Protein 5XX9 (pdb70)

B-factor: mean 18.86, std 8.93, range [4.79, 107.04]

Structure (mmCIF, N/CA/C/O backbone):
data_5XX9
#
_entry.id   5XX9
#
_cell.length_a   123.761
_cell.length_b   123.761
_cell.length_c   172.304
_cell.angle_alpha   90.00
_cell.angle_beta   90.00
_cell.angle_gamma   90.00
#
_symmetry.space_group_name_H-M   'I 4'
#
loop_
_entity.id
_entity.type
_entity.pdbx_description
1 polymer Bacterioferritin
2 non-polymer 'FE (II) ION'
3 water water
#
loop_
_atom_site.group_PDB
_atom_site.id
_atom_site.type_symbol
_atom_site.label_atom_id
_atom_site.label_alt_id
_atom_site.label_comp_id
_atom_site.label_asym_id
_atom_site.label_entity_id
_atom_site.label_seq_id
_atom_site.pdbx_PDB_ins_code
_atom_site.Cartn_x
_atom_site.Cartn_y
_atom_site.Cartn_z
_atom_site.occupancy
_atom_site.B_iso_or_equiv
_atom_site.auth_seq_id
_atom_site.auth_comp_id
_atom_site.auth_asym_id
_atom_site.auth_atom_id
_atom_site.pdbx_PDB_model_num
ATOM 1 N N . MET A 1 1 ? 5.845 27.145 -48.960 1.00 29.19 1 MET A N 1
ATOM 2 C CA . MET A 1 1 ? 6.067 28.497 -49.451 1.00 31.51 1 MET A CA 1
ATOM 3 C C . MET A 1 1 ? 7.446 28.623 -50.097 1.00 29.00 1 MET A C 1
ATOM 4 O O . MET A 1 1 ? 8.176 27.643 -50.221 1.00 36.43 1 MET A O 1
ATOM 9 N N . GLN A 1 2 ? 7.811 29.852 -50.454 1.00 23.51 2 GLN A N 1
ATOM 10 C CA . GLN A 1 2 ? 9.148 30.187 -50.933 1.00 27.62 2 GLN A CA 1
ATOM 11 C C . GLN A 1 2 ? 9.524 31.510 -50.301 1.00 21.96 2 GLN A C 1
ATOM 12 O O . GLN A 1 2 ? 8.851 32.519 -50.525 1.00 25.43 2 GLN A O 1
ATOM 18 N N . GLY A 1 3 ? 10.599 31.504 -49.548 1.00 17.69 3 GLY A N 1
ATOM 19 C CA . GLY A 1 3 ? 11.000 32.676 -48.816 1.00 17.01 3 GLY A CA 1
ATOM 20 C C . GLY A 1 3 ? 11.722 33.668 -49.683 1.00 18.78 3 GLY A C 1
ATOM 21 O O . GLY A 1 3 ? 12.081 33.400 -50.833 1.00 18.94 3 GLY A O 1
ATOM 22 N N . ASP A 1 4 ? 11.908 34.842 -49.116 1.00 17.90 4 ASP A N 1
ATOM 23 C CA . ASP A 1 4 ? 12.780 35.826 -49.722 1.00 14.48 4 ASP A CA 1
ATOM 24 C C . ASP A 1 4 ? 14.211 35.310 -49.712 1.00 16.29 4 ASP A C 1
ATOM 25 O O . ASP A 1 4 ? 14.722 34.921 -48.647 1.00 14.00 4 ASP A O 1
ATOM 30 N N . PRO A 1 5 ? 14.900 35.287 -50.856 1.00 20.06 5 PRO A N 1
ATOM 31 C CA . PRO A 1 5 ? 16.272 34.745 -50.883 1.00 19.13 5 PRO A CA 1
ATOM 32 C C . PRO A 1 5 ? 17.218 35.396 -49.886 1.00 16.67 5 PRO A C 1
ATOM 33 O O . PRO A 1 5 ? 18.043 34.686 -49.289 1.00 14.80 5 PRO A O 1
ATOM 37 N N . GLU A 1 6 ? 17.100 36.712 -49.659 1.00 12.80 6 GLU A N 1
ATOM 38 C CA . GLU A 1 6 ? 17.969 37.377 -48.692 1.00 10.77 6 GLU A CA 1
ATOM 39 C C . GLU A 1 6 ? 17.700 36.886 -47.273 1.00 17.64 6 GLU A C 1
ATOM 40 O O . GLU A 1 6 ? 18.637 36.741 -46.471 1.00 13.63 6 GLU A O 1
ATOM 46 N N . VAL A 1 7 ? 16.427 36.624 -46.947 1.00 15.18 7 VAL A N 1
ATOM 47 C CA . VAL A 1 7 ? 16.083 36.085 -45.635 1.00 12.87 7 VAL A CA 1
ATOM 48 C C . VAL A 1 7 ? 16.684 34.693 -45.462 1.00 16.12 7 VAL A C 1
ATOM 49 O O . VAL A 1 7 ? 17.303 34.389 -44.428 1.00 13.40 7 VAL A O 1
ATOM 53 N N . ILE A 1 8 ? 16.535 33.838 -46.484 1.00 12.32 8 ILE A N 1
ATOM 54 C CA . ILE A 1 8 ? 17.119 32.499 -46.430 1.00 9.78 8 ILE A CA 1
ATOM 55 C C . ILE A 1 8 ? 18.639 32.589 -46.316 1.00 16.45 8 ILE A C 1
ATOM 56 O O . ILE A 1 8 ? 19.280 31.773 -45.636 1.00 12.92 8 ILE A O 1
ATOM 61 N N . GLU A 1 9 ? 19.244 33.587 -46.969 1.00 14.00 9 GLU A N 1
ATOM 62 C CA . GLU A 1 9 ? 20.680 33.765 -46.830 1.00 13.31 9 GLU A CA 1
ATOM 63 C C . GLU A 1 9 ? 21.043 34.088 -45.386 1.00 12.24 9 GLU A C 1
ATOM 64 O O . GLU A 1 9 ? 22.006 33.535 -44.845 1.00 13.10 9 GLU A O 1
ATOM 70 N N . PHE A 1 10 ? 20.258 34.954 -44.730 1.00 14.48 10 PHE A N 1
ATOM 71 C CA . PHE A 1 10 ? 20.478 35.235 -43.314 1.00 9.52 10 PHE A CA 1
ATOM 72 C C . PHE A 1 10 ? 20.340 33.962 -42.477 1.00 12.92 10 PHE A C 1
ATOM 73 O O . PHE A 1 10 ? 21.204 33.651 -41.645 1.00 9.13 10 PHE A O 1
ATOM 81 N N . LEU A 1 11 ? 19.246 33.214 -42.681 1.00 10.70 11 LEU A N 1
ATOM 82 C CA . LEU A 1 11 ? 19.061 31.970 -41.943 1.00 8.46 11 LEU A CA 1
ATOM 83 C C . LEU A 1 11 ? 20.218 31.012 -42.187 1.00 8.83 11 LEU A C 1
ATOM 84 O O . LEU A 1 11 ? 20.722 30.387 -41.248 1.00 13.54 11 LEU A O 1
ATOM 89 N N . ASN A 1 12 ? 20.656 30.875 -43.437 1.00 11.26 12 ASN A N 1
ATOM 90 C CA . ASN A 1 12 ? 21.760 29.961 -43.719 1.00 11.86 12 ASN A CA 1
ATOM 91 C C . ASN A 1 12 ? 23.079 30.454 -43.133 1.00 11.57 12 ASN A C 1
ATOM 92 O O . ASN A 1 12 ? 23.908 29.636 -42.727 1.00 13.77 12 ASN A O 1
ATOM 97 N N . GLU A 1 13 ? 23.299 31.766 -43.069 1.00 10.56 13 GLU A N 1
ATOM 98 C CA . GLU A 1 13 ? 24.534 32.256 -42.462 1.00 14.01 13 GLU A CA 1
ATOM 99 C C . GLU A 1 13 ? 24.584 31.926 -40.973 1.00 12.65 13 GLU A C 1
ATOM 100 O O . GLU A 1 13 ? 25.587 31.400 -40.477 1.00 12.57 13 GLU A O 1
ATOM 106 N N . GLN A 1 14 ? 23.492 32.186 -40.256 1.00 10.77 14 GLN A N 1
ATOM 107 C CA . GLN A 1 14 ? 23.443 31.866 -38.839 1.00 12.17 14 GLN A CA 1
ATOM 108 C C . GLN A 1 14 ? 23.558 30.361 -38.611 1.00 13.04 14 GLN A C 1
ATOM 109 O O . GLN A 1 14 ? 24.139 29.933 -37.605 1.00 9.34 14 GLN A O 1
ATOM 115 N N . LEU A 1 15 ? 23.006 29.551 -39.531 1.00 10.65 15 LEU A N 1
ATOM 116 C CA . LEU A 1 15 ? 23.150 28.098 -39.447 1.00 12.54 15 LEU A CA 1
ATOM 117 C C . LEU A 1 15 ? 24.614 27.685 -39.527 1.00 11.27 15 LEU A C 1
ATOM 118 O O . LEU A 1 15 ? 25.059 26.789 -38.795 1.00 10.56 15 LEU A O 1
ATOM 123 N N . THR A 1 16 ? 25.373 28.305 -40.434 1.00 12.71 16 THR A N 1
ATOM 124 C CA . THR A 1 16 ? 26.811 28.056 -40.471 1.00 13.83 16 THR A CA 1
ATOM 125 C C . THR A 1 16 ? 27.442 28.398 -39.128 1.00 9.85 16 THR A C 1
ATOM 126 O O . THR A 1 16 ? 28.249 27.630 -38.594 1.00 12.73 16 THR A O 1
ATOM 130 N N . ALA A 1 17 ? 27.048 29.530 -38.552 1.00 9.49 17 ALA A N 1
ATOM 131 C CA . ALA A 1 17 ? 27.601 29.958 -37.273 1.00 12.20 17 ALA A CA 1
ATOM 132 C C . ALA A 1 17 ? 27.246 28.982 -36.155 1.00 12.61 17 ALA A C 1
ATOM 133 O O . ALA A 1 17 ? 28.093 28.674 -35.307 1.00 13.43 17 ALA A O 1
ATOM 135 N N . GLU A 1 18 ? 26.008 28.469 -36.144 1.00 11.22 18 GLU A N 1
ATOM 136 C CA . GLU A 1 18 ? 25.628 27.509 -35.109 1.00 14.44 18 GLU A CA 1
ATOM 137 C C . GLU A 1 18 ? 26.418 26.207 -35.247 1.00 14.62 18 GLU A C 1
ATOM 138 O O . GLU A 1 18 ? 26.922 25.666 -34.250 1.00 10.47 18 GLU A O 1
ATOM 144 N N . LEU A 1 19 ? 26.527 25.683 -36.477 1.00 12.02 19 LEU A N 1
ATOM 145 C CA . LEU A 1 19 ? 27.320 24.475 -36.684 1.00 10.79 19 LEU A CA 1
ATOM 146 C C . LEU A 1 19 ? 28.748 24.697 -36.222 1.00 10.56 19 LEU A C 1
ATOM 147 O O . LEU A 1 19 ? 29.362 23.807 -35.633 1.00 10.03 19 LEU A O 1
ATOM 152 N N . THR A 1 20 ? 29.290 25.890 -36.480 1.00 12.65 20 THR A N 1
ATOM 153 C CA . THR A 1 20 ? 30.598 26.232 -35.943 1.00 10.62 20 THR A CA 1
ATOM 154 C C . THR A 1 20 ? 30.554 26.261 -34.422 1.00 9.73 20 THR A C 1
ATOM 155 O O . THR A 1 20 ? 31.437 25.713 -33.755 1.00 10.92 20 THR A O 1
ATOM 159 N N . ALA A 1 21 ? 29.526 26.896 -33.853 1.00 8.76 21 ALA A N 1
ATOM 160 C CA . ALA A 1 21 ? 29.435 26.986 -32.400 1.00 11.66 21 ALA A CA 1
ATOM 161 C C . ALA A 1 21 ? 29.298 25.606 -31.762 1.00 12.69 21 ALA A C 1
ATOM 162 O O . ALA A 1 21 ? 29.921 25.337 -30.727 1.00 10.11 21 ALA A O 1
ATOM 164 N N . ILE A 1 22 ? 28.507 24.711 -32.378 1.00 11.37 22 ILE A N 1
ATOM 165 C CA . ILE A 1 22 ? 28.350 23.356 -31.845 1.00 11.27 22 ILE A CA 1
ATOM 166 C C . ILE A 1 22 ? 29.700 22.676 -31.740 1.00 10.73 22 ILE A C 1
ATOM 167 O O . ILE A 1 22 ? 30.061 22.125 -30.696 1.00 14.75 22 ILE A O 1
ATOM 172 N N . ASN A 1 23 ? 30.459 22.696 -32.832 1.00 8.32 23 ASN A N 1
ATOM 173 C CA . ASN A 1 23 ? 31.764 22.056 -32.835 1.00 9.68 23 ASN A CA 1
ATOM 174 C C . ASN A 1 23 ? 32.709 22.719 -31.842 1.00 15.36 23 ASN A C 1
ATOM 175 O O . ASN A 1 23 ? 33.430 22.031 -31.105 1.00 14.48 23 ASN A O 1
ATOM 180 N N . GLN A 1 24 ? 32.729 24.053 -31.807 1.00 13.21 24 GLN A N 1
ATOM 181 C CA . GLN A 1 24 ? 33.638 24.711 -30.880 1.00 12.04 24 GLN A CA 1
ATOM 182 C C . GLN A 1 24 ? 33.269 24.376 -29.439 1.00 10.94 24 GLN A C 1
ATOM 183 O O . GLN A 1 24 ? 34.136 24.035 -28.621 1.00 11.41 24 GLN A O 1
ATOM 189 N N . TYR A 1 25 ? 31.985 24.434 -29.108 1.00 13.73 25 TYR A N 1
ATOM 190 C CA . TYR A 1 25 ? 31.590 24.184 -27.730 1.00 13.76 25 TYR A CA 1
ATOM 191 C C . TYR A 1 25 ? 31.801 22.722 -27.370 1.00 15.58 25 TYR A C 1
ATOM 192 O O . TYR A 1 25 ? 32.254 22.407 -26.263 1.00 13.44 25 TYR A O 1
ATOM 201 N N . PHE A 1 26 ? 31.506 21.815 -28.297 1.00 14.49 26 PHE A N 1
ATOM 202 C CA . PHE A 1 26 ? 31.709 20.413 -27.976 1.00 12.14 26 PHE A CA 1
ATOM 203 C C . PHE A 1 26 ? 33.186 20.118 -27.772 1.00 11.12 26 PHE A C 1
ATOM 204 O O . PHE A 1 26 ? 33.559 19.421 -26.820 1.00 12.76 26 PHE A O 1
ATOM 212 N N . LEU A 1 27 ? 34.049 20.658 -28.629 1.00 12.36 27 LEU A N 1
ATOM 213 C CA . LEU A 1 27 ? 35.473 20.393 -28.457 1.00 12.24 27 LEU A CA 1
ATOM 214 C C . LEU A 1 27 ? 35.998 21.010 -27.163 1.00 13.68 27 LEU A C 1
ATOM 215 O O . LEU A 1 27 ? 36.765 20.371 -26.431 1.00 14.59 27 LEU A O 1
ATOM 220 N N . HIS A 1 28 ? 35.572 22.233 -26.841 1.00 13.85 28 HIS A N 1
ATOM 221 C CA . HIS A 1 28 ? 35.973 22.806 -25.559 1.00 15.03 28 HIS A CA 1
ATOM 222 C C . HIS A 1 28 ? 35.503 21.934 -24.403 1.00 13.53 28 HIS A C 1
ATOM 223 O O . HIS A 1 28 ? 36.235 21.751 -23.431 1.00 13.97 28 HIS A O 1
ATOM 230 N N . ALA A 1 29 ? 34.285 21.391 -24.485 1.00 12.31 29 ALA A N 1
ATOM 231 C CA . ALA A 1 29 ? 33.793 20.527 -23.413 1.00 13.65 29 ALA A CA 1
ATOM 232 C C . ALA A 1 29 ? 34.637 19.266 -23.282 1.00 15.77 29 ALA A C 1
ATOM 233 O O . ALA A 1 29 ? 34.931 18.814 -22.168 1.00 15.76 29 ALA A O 1
ATOM 235 N N . LYS A 1 30 ? 35.011 18.660 -24.407 1.00 13.82 30 LYS A N 1
ATOM 236 C CA . LYS A 1 30 ? 35.840 17.467 -24.313 1.00 14.71 30 LYS A CA 1
ATOM 237 C C . LYS A 1 30 ? 37.224 17.827 -23.805 1.00 16.22 30 LYS A C 1
ATOM 238 O O . LYS A 1 30 ? 37.803 17.091 -22.995 1.00 15.88 30 LYS A O 1
ATOM 244 N N . LEU A 1 31 ? 37.758 18.973 -24.246 1.00 13.94 31 LEU A N 1
ATOM 245 C CA . LEU A 1 31 ? 39.055 19.408 -23.748 1.00 9.09 31 LEU A CA 1
ATOM 246 C C . LEU A 1 31 ? 39.004 19.649 -22.251 1.00 12.67 31 LEU A C 1
ATOM 247 O O . LEU A 1 31 ? 39.890 19.202 -21.515 1.00 14.39 31 LEU A O 1
ATOM 252 N N . GLN A 1 32 ? 37.950 20.309 -21.773 1.00 15.18 32 GLN A N 1
ATOM 253 C CA . GLN A 1 32 ? 37.860 20.580 -20.343 1.00 16.33 32 GLN A CA 1
ATOM 254 C C . GLN A 1 32 ? 37.697 19.294 -19.547 1.00 16.95 32 GLN A C 1
ATOM 255 O O . GLN A 1 32 ? 38.327 19.137 -18.492 1.00 16.95 32 GLN A O 1
ATOM 261 N N . ASP A 1 33 ? 36.898 18.344 -20.053 1.00 16.92 33 ASP A N 1
ATOM 262 C CA . ASP A 1 33 ? 36.734 17.086 -19.334 1.00 14.78 33 ASP A CA 1
ATOM 263 C C . ASP A 1 33 ? 38.046 16.330 -19.257 1.00 14.83 33 ASP A C 1
ATOM 264 O O . ASP A 1 33 ? 38.427 15.834 -18.193 1.00 17.58 33 ASP A O 1
ATOM 269 N N . HIS A 1 34 ? 38.782 16.286 -20.362 1.00 15.05 34 HIS A N 1
ATOM 270 C CA . HIS A 1 34 ? 40.033 15.545 -20.393 1.00 14.94 34 HIS A CA 1
ATOM 271 C C . HIS A 1 34 ? 41.069 16.140 -19.437 1.00 17.77 34 HIS A C 1
ATOM 272 O O . HIS A 1 34 ? 41.884 15.402 -18.865 1.00 16.30 34 HIS A O 1
ATOM 279 N N . LYS A 1 35 ? 41.041 17.463 -19.229 1.00 16.93 35 LYS A N 1
ATOM 280 C CA . LYS A 1 35 ? 41.889 18.137 -18.248 1.00 12.07 35 LYS A CA 1
ATOM 281 C C . LYS A 1 35 ? 41.368 18.008 -16.817 1.00 14.01 35 LYS A C 1
ATOM 282 O O . LYS A 1 35 ? 41.947 18.608 -15.906 1.00 13.26 35 LYS A O 1
ATOM 288 N N . GLY A 1 36 ? 40.267 17.301 -16.596 1.00 11.80 36 GLY A N 1
ATOM 289 C CA . GLY A 1 36 ? 39.783 17.109 -15.255 1.00 9.29 36 GLY A CA 1
ATOM 290 C C . GLY A 1 36 ? 38.924 18.221 -14.732 1.00 11.46 36 GLY A C 1
ATOM 291 O O . GLY A 1 36 ? 38.652 18.255 -13.530 1.00 14.74 36 GLY A O 1
ATOM 292 N N . TRP A 1 37 ? 38.500 19.144 -15.588 1.00 14.79 37 TRP A N 1
ATOM 293 C CA . TRP A 1 37 ? 37.680 20.274 -15.164 1.00 12.80 37 TRP A CA 1
ATOM 294 C C . TRP A 1 37 ? 36.209 19.867 -15.226 1.00 13.21 37 TRP A C 1
ATOM 295 O O . TRP A 1 37 ? 35.415 20.376 -16.020 1.00 17.83 37 TRP A O 1
ATOM 306 N N . THR A 1 38 ? 35.852 18.961 -14.313 1.00 14.26 38 THR A N 1
ATOM 307 C CA . THR A 1 38 ? 34.620 18.182 -14.432 1.00 16.33 38 THR A CA 1
ATOM 308 C C . THR A 1 38 ? 33.373 19.058 -14.517 1.00 15.80 38 THR A C 1
ATOM 309 O O . THR A 1 38 ? 32.622 18.984 -15.497 1.00 15.79 38 THR A O 1
ATOM 313 N N . LYS A 1 39 ? 33.121 19.888 -13.492 1.00 15.30 39 LYS A N 1
ATOM 314 C CA . LYS A 1 39 ? 31.863 20.640 -13.458 1.00 13.82 39 LYS A CA 1
ATOM 315 C C . LYS A 1 39 ? 31.771 21.635 -14.601 1.00 16.44 39 LYS A C 1
ATOM 316 O O . LYS A 1 39 ? 30.672 21.892 -15.112 1.00 16.89 39 LYS A O 1
ATOM 322 N N . LEU A 1 40 ? 32.909 22.193 -15.029 1.00 17.60 40 LEU A N 1
ATOM 323 C CA . LEU A 1 40 ? 32.869 23.182 -16.099 1.00 18.03 40 LEU A CA 1
ATOM 324 C C . LEU A 1 40 ? 32.556 22.512 -17.432 1.00 16.87 40 LEU A C 1
ATOM 325 O O . LEU A 1 40 ? 31.826 23.073 -18.261 1.00 18.07 40 LEU A O 1
ATOM 330 N N . ALA A 1 41 ? 33.098 21.312 -17.655 1.00 15.50 41 ALA A N 1
ATOM 331 C CA . ALA A 1 41 ? 32.791 20.579 -18.879 1.00 16.30 41 ALA A CA 1
ATOM 332 C C . ALA A 1 41 ? 31.299 20.284 -18.984 1.00 16.53 41 ALA A C 1
ATOM 333 O O . ALA A 1 41 ? 30.721 20.363 -20.076 1.00 13.38 41 ALA A O 1
ATOM 335 N N . LYS A 1 42 ? 30.658 19.947 -17.854 1.00 15.10 42 LYS A N 1
ATOM 336 C CA . LYS A 1 42 ? 29.219 19.692 -17.853 1.00 13.50 42 LYS A CA 1
ATOM 337 C C . LYS A 1 42 ? 28.463 20.876 -18.451 1.00 16.28 42 LYS A C 1
ATOM 338 O O . LYS A 1 42 ? 27.561 20.704 -19.282 1.00 14.42 42 LYS A O 1
ATOM 344 N N . TYR A 1 43 ? 28.858 22.093 -18.071 1.00 14.30 43 TYR A N 1
ATOM 345 C CA . TYR A 1 43 ? 28.163 23.281 -18.539 1.00 11.59 43 TYR A CA 1
ATOM 346 C C . TYR A 1 43 ? 28.452 23.548 -20.014 1.00 15.93 43 TYR A C 1
ATOM 347 O O . TYR A 1 43 ? 27.528 23.758 -20.810 1.00 12.14 43 TYR A O 1
ATOM 356 N N . THR A 1 44 ? 29.730 23.530 -20.400 1.00 12.77 44 THR A N 1
ATOM 357 C CA . THR A 1 44 ? 30.060 23.765 -21.801 1.00 15.69 44 THR A CA 1
ATOM 358 C C . THR A 1 44 ? 29.357 22.758 -22.709 1.00 17.54 44 THR A C 1
ATOM 359 O O . THR A 1 44 ? 28.850 23.121 -23.784 1.00 11.59 44 THR A O 1
ATOM 363 N N . ARG A 1 45 ? 29.281 21.495 -22.278 1.00 13.52 45 ARG A N 1
ATOM 364 C CA . ARG A 1 45 ? 28.609 20.484 -23.092 1.00 18.15 45 ARG A CA 1
ATOM 365 C C . ARG A 1 45 ? 27.149 20.851 -23.345 1.00 15.00 45 ARG A C 1
ATOM 366 O O . ARG A 1 45 ? 26.67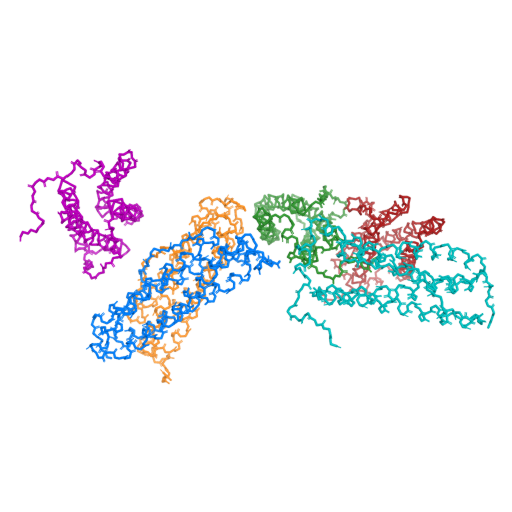3 20.801 -24.483 1.00 18.21 45 ARG A O 1
ATOM 374 N N . ALA A 1 46 ? 26.431 21.241 -22.292 1.00 16.26 46 ALA A N 1
ATOM 375 C CA . ALA A 1 46 ? 25.032 21.617 -22.449 1.00 15.07 46 ALA A CA 1
ATOM 376 C C . ALA A 1 46 ? 24.886 22.815 -23.379 1.00 16.54 46 ALA A C 1
ATOM 377 O O . ALA A 1 46 ? 23.955 22.867 -24.183 1.00 20.44 46 ALA A O 1
ATOM 379 N N . GLU A 1 47 ? 25.808 23.768 -23.305 1.00 15.56 47 GLU A N 1
ATOM 380 C CA . GLU A 1 47 ? 25.799 24.883 -24.233 1.00 17.05 47 GLU A CA 1
ATOM 381 C C . GLU A 1 47 ? 25.928 24.394 -25.666 1.00 19.56 47 GLU A C 1
ATOM 382 O O . GLU A 1 47 ? 25.354 24.993 -26.580 1.00 20.67 47 GLU A O 1
ATOM 388 N N . SER A 1 48 ? 26.748 23.365 -25.896 1.00 17.16 48 SER A N 1
ATOM 389 C CA . SER A 1 48 ? 26.837 22.778 -27.227 1.00 16.86 48 SER A CA 1
ATOM 390 C C . SER A 1 48 ? 25.476 22.263 -27.690 1.00 16.33 48 SER A C 1
ATOM 391 O O . SER A 1 48 ? 25.069 22.494 -28.834 1.00 16.57 48 SER A O 1
ATOM 394 N N . PHE A 1 49 ? 24.769 21.539 -26.822 1.00 17.01 49 PHE A N 1
ATOM 395 C CA . PHE A 1 49 ? 23.489 20.977 -27.231 1.00 20.42 49 PHE A CA 1
ATOM 396 C C . PHE A 1 49 ? 22.469 22.074 -27.456 1.00 20.34 49 PHE A C 1
ATOM 397 O O . PHE A 1 49 ? 21.593 21.934 -28.315 1.00 18.13 49 PHE A O 1
ATOM 405 N N . ASP A 1 50 ? 22.589 23.183 -26.725 1.00 18.38 50 ASP A N 1
ATOM 406 C CA . ASP A 1 50 ? 21.719 24.320 -26.984 1.00 21.97 50 ASP A CA 1
ATOM 407 C C . ASP A 1 50 ? 21.909 24.848 -28.404 1.00 23.56 50 ASP A C 1
ATOM 408 O O . ASP A 1 50 ? 20.933 25.235 -29.064 1.00 21.04 50 ASP A O 1
ATOM 413 N N . GLU A 1 51 ? 23.158 24.894 -28.883 1.00 18.35 51 GLU A N 1
ATOM 414 C CA . GLU A 1 51 ? 23.397 25.323 -30.253 1.00 16.08 51 GLU A CA 1
ATOM 415 C C . GLU A 1 51 ? 22.838 24.326 -31.263 1.00 18.20 51 GLU A C 1
ATOM 416 O O . GLU A 1 51 ? 22.365 24.745 -32.328 1.00 15.27 51 GLU A O 1
ATOM 422 N N . MET A 1 52 ? 22.832 23.024 -30.925 1.00 13.71 52 MET A N 1
ATOM 423 C CA . MET A 1 52 ? 22.198 22.035 -31.798 1.00 12.71 52 MET A CA 1
ATOM 424 C C . MET A 1 52 ? 20.717 22.327 -31.941 1.00 14.77 52 MET A C 1
ATOM 425 O O . MET A 1 52 ? 20.151 22.197 -33.036 1.00 15.65 52 MET A O 1
ATOM 430 N N . ARG A 1 53 ? 20.070 22.733 -30.847 1.00 16.61 53 ARG A N 1
ATOM 431 C CA . ARG A 1 53 ? 18.667 23.136 -30.916 1.00 16.96 53 ARG A CA 1
ATOM 432 C C . ARG A 1 53 ? 18.490 24.375 -31.786 1.00 15.80 53 ARG A C 1
ATOM 433 O O . ARG A 1 53 ? 17.517 24.477 -32.551 1.00 17.21 53 ARG A O 1
ATOM 441 N N . HIS A 1 54 ? 19.430 25.319 -31.710 1.00 14.69 54 HIS A N 1
ATOM 442 C CA . HIS A 1 54 ? 19.372 26.470 -32.603 1.00 15.59 54 HIS A CA 1
ATOM 443 C C . HIS A 1 54 ? 19.495 26.031 -34.062 1.00 14.81 54 HIS A C 1
ATOM 444 O O . HIS A 1 54 ? 18.695 26.435 -34.913 1.00 10.79 54 HIS A O 1
ATOM 451 N N . ALA A 1 55 ? 20.479 25.170 -34.344 1.00 14.92 55 ALA A N 1
ATOM 452 C CA . ALA A 1 55 ? 20.648 24.640 -35.696 1.00 12.33 55 ALA A CA 1
ATOM 453 C C . ALA A 1 55 ? 19.377 23.956 -36.187 1.00 12.35 55 ALA A C 1
ATOM 454 O O . ALA A 1 55 ? 18.920 24.193 -37.315 1.00 8.56 55 ALA A O 1
ATOM 456 N N . GLU A 1 56 ? 18.760 23.132 -35.344 1.00 13.30 56 GLU A N 1
ATOM 457 C CA . GLU A 1 56 ? 17.573 22.429 -35.805 1.00 15.62 56 GLU A CA 1
ATOM 458 C C . GLU A 1 56 ? 16.407 23.382 -36.057 1.00 11.59 56 GLU A C 1
ATOM 459 O O . GLU A 1 56 ? 15.667 23.205 -37.029 1.00 14.83 56 GLU A O 1
ATOM 465 N N . VAL A 1 57 ? 16.235 24.407 -35.218 1.00 10.45 57 VAL A N 1
ATOM 466 C CA . VAL A 1 57 ? 15.144 25.357 -35.444 1.00 13.67 57 VAL A CA 1
ATOM 467 C C . VAL A 1 57 ? 15.329 26.075 -36.775 1.00 12.95 57 VAL A C 1
ATOM 468 O O . VAL A 1 57 ? 14.387 26.208 -37.563 1.00 12.49 57 VAL A O 1
ATOM 472 N N . LEU A 1 58 ? 16.554 26.542 -37.044 1.00 16.01 58 LEU A N 1
ATOM 473 C CA . LEU A 1 58 ? 16.854 27.208 -38.308 1.00 12.31 58 LEU A CA 1
ATOM 474 C C . LEU A 1 58 ? 16.652 26.267 -39.490 1.00 12.45 58 LEU A C 1
ATOM 475 O O . LEU A 1 58 ? 16.044 26.641 -40.501 1.00 13.83 58 LEU A O 1
ATOM 480 N N . THR A 1 59 ? 17.160 25.036 -39.379 1.00 12.75 59 THR A N 1
ATOM 481 C CA . THR A 1 59 ? 16.991 24.067 -40.455 1.00 12.25 59 THR A CA 1
ATOM 482 C C . THR A 1 59 ? 15.523 23.891 -40.796 1.00 11.92 59 THR A C 1
ATOM 483 O O . THR A 1 59 ? 15.149 23.868 -41.974 1.00 12.69 59 THR A O 1
ATOM 487 N N . ASP A 1 60 ? 14.679 23.770 -39.775 1.00 12.91 60 ASP A N 1
ATOM 488 C CA . ASP A 1 60 ? 13.247 23.635 -40.001 1.00 12.19 60 ASP A CA 1
ATOM 489 C C . ASP A 1 60 ? 12.708 24.827 -40.777 1.00 14.84 60 ASP A C 1
ATOM 490 O O . ASP A 1 60 ? 11.940 24.668 -41.732 1.00 12.78 60 ASP A O 1
ATOM 495 N N . ARG A 1 61 ? 13.098 26.041 -40.373 1.00 12.10 61 ARG A N 1
ATOM 496 C CA . ARG A 1 61 ? 12.525 27.223 -41.001 1.00 12.00 61 ARG A CA 1
ATOM 497 C C . ARG A 1 61 ? 13.030 27.370 -42.427 1.00 13.02 61 ARG A C 1
ATOM 498 O O . ARG A 1 61 ? 12.276 27.774 -43.320 1.00 14.93 61 ARG A O 1
ATOM 506 N N . ILE A 1 62 ? 14.305 27.054 -42.659 1.00 11.93 62 ILE A N 1
ATOM 507 C CA . ILE A 1 62 ? 14.830 27.077 -44.017 1.00 13.06 62 ILE A CA 1
ATOM 508 C C . ILE A 1 62 ? 14.055 26.107 -44.898 1.00 14.34 62 ILE A C 1
ATOM 509 O O . ILE A 1 62 ? 13.691 26.431 -46.037 1.00 14.75 62 ILE A O 1
ATOM 514 N N . LEU A 1 63 ? 13.784 24.906 -44.390 1.00 13.33 63 LEU A N 1
ATOM 515 C CA . LEU A 1 63 ? 13.069 23.929 -45.204 1.00 15.65 63 LEU A CA 1
ATOM 516 C C . LEU A 1 63 ? 11.653 24.388 -45.492 1.00 18.55 63 LEU A C 1
ATOM 517 O O . LEU A 1 63 ? 11.156 24.215 -46.614 1.00 24.23 63 LEU A O 1
ATOM 522 N N . LEU A 1 64 ? 10.996 24.989 -44.495 1.00 15.42 64 LEU A N 1
ATOM 523 C CA . LEU A 1 64 ? 9.652 25.514 -44.691 1.00 13.08 64 LEU A CA 1
ATOM 524 C C . LEU A 1 64 ? 9.626 26.577 -45.783 1.00 14.44 64 LEU A C 1
ATOM 525 O O . LEU A 1 64 ? 8.651 26.667 -46.533 1.00 19.42 64 LEU A O 1
ATOM 530 N N . LEU A 1 65 ? 10.694 27.364 -45.905 1.00 14.12 65 LEU A N 1
ATOM 531 C CA . LEU A 1 65 ? 10.823 28.384 -46.933 1.00 13.32 65 LEU A CA 1
ATOM 532 C C . LEU A 1 65 ? 11.378 27.832 -48.231 1.00 19.15 65 LEU A C 1
ATOM 533 O O . LEU A 1 65 ? 11.667 28.606 -49.154 1.00 17.64 65 LEU A O 1
ATOM 538 N N . ASP A 1 66 ? 11.519 26.510 -48.319 1.00 16.89 66 ASP A N 1
ATOM 539 C CA . ASP A 1 66 ? 11.971 25.816 -49.515 1.00 16.19 66 ASP A CA 1
ATOM 540 C C . ASP A 1 66 ? 13.435 26.108 -49.851 1.00 19.91 66 ASP A C 1
ATOM 541 O O . ASP A 1 66 ? 13.837 26.058 -51.016 1.00 22.06 66 ASP A O 1
ATOM 546 N N . GLY A 1 67 ? 14.254 26.412 -48.853 1.00 17.14 67 GLY A N 1
ATOM 547 C CA . GLY A 1 67 ? 15.673 26.553 -49.098 1.00 17.85 67 GLY A CA 1
ATOM 548 C C . GLY A 1 67 ? 16.426 25.267 -48.830 1.00 16.00 67 GLY A C 1
ATOM 549 O O . GLY A 1 67 ? 15.884 24.283 -48.331 1.00 19.77 67 GLY A O 1
ATOM 550 N N . LEU A 1 68 ? 17.698 25.269 -49.192 1.00 15.56 68 LEU A N 1
ATOM 551 C CA . LEU A 1 68 ? 18.552 24.138 -48.905 1.00 15.75 68 LEU A CA 1
ATOM 552 C C . LEU A 1 68 ? 19.409 24.500 -47.674 1.00 19.92 68 LEU A C 1
ATOM 553 O O . LEU A 1 68 ? 20.286 25.365 -47.833 1.00 18.85 68 LEU A O 1
ATOM 558 N N . PRO A 1 69 ? 19.193 23.910 -46.532 1.00 17.81 69 PRO A N 1
ATOM 559 C CA . PRO A 1 69 ? 20.059 24.216 -45.370 1.00 15.10 69 PRO A CA 1
ATOM 560 C C . PRO A 1 69 ? 21.503 23.850 -45.683 1.00 18.10 69 PRO A C 1
ATOM 561 O O . PRO A 1 69 ? 21.788 22.749 -46.153 1.00 15.84 69 PRO A O 1
ATOM 565 N N . ASN A 1 70 ? 22.414 24.772 -45.381 1.00 15.29 70 ASN A N 1
ATOM 566 C CA . ASN A 1 70 ? 23.831 24.621 -45.694 1.00 16.13 70 ASN A CA 1
ATOM 567 C C . ASN A 1 70 ? 24.481 23.871 -44.536 1.00 16.40 70 ASN A C 1
ATOM 568 O O . ASN A 1 70 ? 24.731 24.439 -43.474 1.00 18.94 70 ASN A O 1
ATOM 573 N N . TYR A 1 71 ? 24.756 22.583 -44.738 1.00 12.68 71 TYR A N 1
ATOM 574 C CA . TYR A 1 71 ? 25.481 21.776 -43.761 1.00 16.23 71 TYR A CA 1
ATOM 575 C C . TYR A 1 71 ? 26.901 21.480 -44.218 1.00 16.52 71 TYR A C 1
ATOM 576 O O . TYR A 1 71 ? 27.511 20.508 -43.752 1.00 13.96 71 TYR A O 1
ATOM 585 N N . GLN A 1 72 ? 27.423 22.276 -45.152 1.00 15.97 72 GLN A N 1
ATOM 586 C CA . GLN A 1 72 ? 28.754 22.050 -45.697 1.00 12.77 72 GLN A CA 1
ATOM 587 C C . GLN A 1 72 ? 29.813 22.985 -45.132 1.00 15.96 72 GLN A C 1
ATOM 588 O O . GLN A 1 72 ? 30.972 22.574 -45.004 1.00 15.37 72 GLN A O 1
ATOM 594 N N . ARG A 1 73 ? 29.453 24.224 -44.782 1.00 15.57 73 ARG A N 1
ATOM 595 C CA . ARG A 1 73 ? 30.432 25.251 -44.442 1.00 15.59 73 ARG A CA 1
ATOM 596 C C . ARG A 1 73 ? 30.579 25.378 -42.933 1.00 16.15 73 ARG A C 1
ATOM 597 O O . ARG A 1 73 ? 29.631 25.185 -42.173 1.00 14.67 73 ARG A O 1
ATOM 605 N N . LEU A 1 74 ? 31.792 25.679 -42.508 1.00 17.70 74 LEU A N 1
ATOM 606 C CA . LEU A 1 74 ? 32.072 26.042 -41.133 1.00 13.44 74 LEU A CA 1
ATOM 607 C C . LEU A 1 74 ? 32.910 27.313 -41.134 1.00 16.49 74 LEU A C 1
ATOM 608 O O . LEU A 1 74 ? 33.669 27.580 -42.073 1.00 14.90 74 LEU A O 1
ATOM 613 N N . PHE A 1 75 ? 32.706 28.135 -40.114 1.00 16.75 75 PHE A N 1
ATOM 614 C CA . PHE A 1 75 ? 33.631 29.217 -39.836 1.00 11.45 75 PHE A CA 1
ATOM 615 C C . PHE A 1 75 ? 34.847 28.641 -39.118 1.00 9.90 75 PHE A C 1
ATOM 616 O O . PHE A 1 75 ? 34.963 27.435 -38.919 1.00 9.61 75 PHE A O 1
ATOM 624 N N . HIS A 1 76 ? 35.788 29.497 -38.756 1.00 14.44 76 HIS A N 1
ATOM 625 C CA . HIS A 1 76 ? 37.015 29.032 -38.121 1.00 16.97 76 HIS A CA 1
ATOM 626 C C . HIS A 1 76 ? 36.734 28.667 -36.663 1.00 15.44 76 HIS A C 1
ATOM 627 O O . HIS A 1 76 ? 36.231 29.493 -35.894 1.00 16.80 76 HIS A O 1
ATOM 634 N N . VAL A 1 77 ? 37.024 27.428 -36.287 1.00 10.99 77 VAL A N 1
ATOM 635 C CA . VAL A 1 77 ? 36.805 27.002 -34.913 1.00 14.00 77 VAL A CA 1
ATOM 636 C C . VAL A 1 77 ? 37.967 27.503 -34.065 1.00 13.79 77 VAL A C 1
ATOM 637 O O . VAL A 1 77 ? 39.126 27.184 -34.335 1.00 26.35 77 VAL A O 1
ATOM 641 N N . ARG A 1 78 ? 37.664 28.294 -33.049 1.00 14.73 78 ARG A N 1
ATOM 642 C CA . ARG A 1 78 ? 38.676 28.831 -32.146 1.00 17.88 78 ARG A CA 1
ATOM 643 C C . ARG A 1 78 ? 38.874 27.836 -31.011 1.00 14.07 78 ARG A C 1
ATOM 644 O O . ARG A 1 78 ? 37.912 27.475 -30.331 1.00 18.12 78 ARG A O 1
ATOM 652 N N . VAL A 1 79 ? 40.103 27.374 -30.817 1.00 16.86 79 VAL A N 1
ATOM 653 C CA . VAL A 1 79 ? 40.406 26.367 -29.802 1.00 16.45 79 VAL A CA 1
ATOM 654 C C . VAL A 1 79 ? 41.354 26.989 -28.791 1.00 17.70 79 VAL A C 1
ATOM 655 O O . VAL A 1 79 ? 42.538 27.209 -29.091 1.00 21.75 79 VAL A O 1
ATOM 659 N N . GLY A 1 80 ? 40.867 27.208 -27.573 1.00 18.72 80 GLY A N 1
ATOM 660 C CA . GLY A 1 80 ? 41.709 27.728 -26.521 1.00 21.30 80 GLY A CA 1
ATOM 661 C C . GLY A 1 80 ? 42.469 26.634 -25.797 1.00 19.93 80 GLY A C 1
ATOM 662 O O . GLY A 1 80 ? 42.045 25.484 -25.752 1.00 22.81 80 GLY A O 1
ATOM 663 N N . GLN A 1 81 ? 43.603 27.014 -25.211 1.00 20.22 81 GLN A N 1
ATOM 664 C CA . GLN A 1 81 ? 44.385 26.087 -24.403 1.00 25.21 81 GLN A CA 1
ATOM 665 C C . GLN A 1 81 ? 44.204 26.309 -22.912 1.00 26.58 81 GLN A C 1
ATOM 666 O O . GLN A 1 81 ? 44.076 25.338 -22.159 1.00 31.68 81 GLN A O 1
ATOM 672 N N . SER A 1 82 ? 44.198 27.558 -22.461 1.00 22.80 82 SER A N 1
ATOM 673 C CA . SER A 1 82 ? 43.878 27.847 -21.074 1.00 16.29 82 SER A CA 1
ATOM 674 C C . SER A 1 82 ? 42.372 27.987 -20.892 1.00 18.65 82 SER A C 1
ATOM 675 O O . SER A 1 82 ? 41.611 28.160 -21.853 1.00 16.39 82 SER A O 1
ATOM 678 N N . VAL A 1 83 ? 41.945 27.926 -19.631 1.00 16.86 83 VAL A N 1
ATOM 679 C CA . VAL A 1 83 ? 40.536 28.152 -19.342 1.00 13.44 83 VAL A CA 1
ATOM 680 C C . VAL A 1 83 ? 40.137 29.560 -19.774 1.00 17.53 83 VAL A C 1
ATOM 681 O O . VAL A 1 83 ? 39.071 29.763 -20.373 1.00 19.92 83 VAL A O 1
ATOM 685 N N . THR A 1 84 ? 41.005 30.547 -19.526 1.00 13.27 84 THR A N 1
ATOM 686 C CA . THR A 1 84 ? 40.706 31.907 -19.956 1.00 14.08 84 THR A CA 1
ATOM 687 C C . THR A 1 84 ? 40.527 31.965 -21.468 1.00 16.05 84 THR A C 1
ATOM 688 O O . THR A 1 84 ? 39.533 32.515 -21.961 1.00 11.96 84 THR A O 1
ATOM 692 N N . GLU A 1 85 ? 41.456 31.352 -22.219 1.00 14.86 85 GLU A N 1
ATOM 693 C CA . GLU A 1 85 ? 41.357 31.374 -23.679 1.00 18.02 85 GLU A CA 1
ATOM 694 C C . GLU A 1 85 ? 40.055 30.754 -24.166 1.00 14.72 85 GLU A C 1
ATOM 695 O O . GLU A 1 85 ? 39.404 31.291 -25.069 1.00 11.47 85 GLU A O 1
ATOM 701 N N . MET A 1 86 ? 39.644 29.644 -23.554 1.00 17.16 86 MET A N 1
ATOM 702 C CA . MET A 1 86 ? 38.427 28.965 -23.987 1.00 15.81 86 MET A CA 1
ATOM 703 C C . MET A 1 86 ? 37.207 29.866 -23.824 1.00 17.42 86 MET A C 1
ATOM 704 O O . MET A 1 86 ? 36.362 29.947 -24.725 1.00 14.85 86 MET A O 1
ATOM 709 N N . PHE A 1 87 ? 37.100 30.553 -22.675 1.00 14.56 87 PHE A N 1
ATOM 710 C CA . PHE A 1 87 ? 35.985 31.477 -22.466 1.00 16.62 87 PHE A CA 1
ATOM 711 C C . PHE A 1 87 ? 36.043 32.654 -23.447 1.00 16.06 87 PHE A C 1
ATOM 712 O O . PHE A 1 87 ? 35.012 33.093 -23.973 1.00 13.64 87 PHE A O 1
ATOM 720 N N . GLN A 1 88 ? 37.240 33.173 -23.715 1.00 15.51 88 GLN A N 1
ATOM 721 C CA . GLN A 1 88 ? 37.365 34.270 -24.670 1.00 18.90 88 GLN A CA 1
ATOM 722 C C . GLN A 1 88 ? 36.945 33.831 -26.068 1.00 17.62 88 GLN A C 1
ATOM 723 O O . GLN A 1 88 ? 36.242 34.561 -26.782 1.00 13.34 88 GLN A O 1
ATOM 729 N N . ALA A 1 89 ? 37.361 32.633 -26.472 1.00 18.04 89 ALA A N 1
ATOM 730 C CA . ALA A 1 89 ? 37.008 32.151 -27.798 1.00 16.15 89 ALA A CA 1
ATOM 731 C C . ALA A 1 89 ? 35.499 31.971 -27.925 1.00 16.02 89 ALA A C 1
ATOM 732 O O . ALA A 1 89 ? 34.889 32.430 -28.899 1.00 17.27 89 ALA A O 1
ATOM 734 N N . ASP A 1 90 ? 34.873 31.321 -26.939 1.00 14.08 90 ASP A N 1
ATOM 735 C CA . ASP A 1 90 ? 33.430 31.129 -27.015 1.00 16.16 90 ASP A CA 1
ATOM 736 C C . ASP A 1 90 ? 32.690 32.457 -26.958 1.00 18.28 90 ASP A C 1
ATOM 737 O O . ASP A 1 90 ? 31.655 32.619 -27.617 1.00 16.98 90 ASP A O 1
ATOM 742 N N . ARG A 1 91 ? 33.229 33.433 -26.221 1.00 16.09 91 ARG A N 1
ATOM 743 C CA . ARG A 1 91 ? 32.628 34.762 -26.217 1.00 15.38 91 ARG A CA 1
ATOM 744 C C . ARG A 1 91 ? 32.684 35.390 -27.605 1.00 17.96 91 ARG A C 1
ATOM 745 O O . ARG A 1 91 ? 31.712 36.010 -28.053 1.00 20.24 91 ARG A O 1
ATOM 753 N N . GLU A 1 92 ? 33.803 35.208 -28.312 1.00 18.80 92 GLU A N 1
ATOM 754 C CA . GLU A 1 92 ? 33.941 35.726 -29.670 1.00 18.75 92 GLU A CA 1
ATOM 755 C C . GLU A 1 92 ? 32.880 35.147 -30.599 1.00 22.26 92 GLU A C 1
ATOM 756 O O . GLU A 1 92 ? 32.300 35.871 -31.418 1.00 21.20 92 GLU A O 1
ATOM 762 N N . VAL A 1 93 ? 32.605 33.844 -30.480 1.00 22.68 93 VAL A N 1
ATOM 763 C CA . VAL A 1 93 ? 31.558 33.227 -31.290 1.00 20.78 93 VAL A CA 1
ATOM 764 C C . VAL A 1 93 ? 30.219 33.894 -31.005 1.00 19.30 93 VAL A C 1
ATOM 765 O O . VAL A 1 93 ? 29.476 34.257 -31.924 1.00 21.83 93 VAL A O 1
ATOM 769 N N . GLU A 1 94 ? 29.905 34.098 -29.729 1.00 16.09 94 GLU A N 1
ATOM 770 C CA . GLU A 1 94 ? 28.613 34.680 -29.411 1.00 20.59 94 GLU A CA 1
ATOM 771 C C . GLU A 1 94 ? 28.524 36.147 -29.829 1.00 26.00 94 GLU A C 1
ATOM 772 O O . GLU A 1 94 ? 27.432 36.623 -30.174 1.00 23.95 94 GLU A O 1
ATOM 778 N N . LEU A 1 95 ? 29.645 36.877 -29.845 1.00 22.17 95 LEU A N 1
ATOM 779 C CA . LEU A 1 95 ? 29.579 38.277 -30.265 1.00 24.56 95 LEU A CA 1
ATOM 780 C C . LEU A 1 95 ? 29.187 38.407 -31.738 1.00 25.34 95 LEU A C 1
ATOM 781 O O . LEU A 1 95 ? 28.331 39.236 -32.088 1.00 23.08 95 LEU A O 1
ATOM 786 N N . GLU A 1 96 ? 29.753 37.556 -32.602 1.00 18.66 96 GLU A N 1
ATOM 787 C CA . GLU A 1 96 ? 29.415 37.595 -34.023 1.00 23.09 96 GLU A CA 1
ATOM 788 C C . GLU A 1 96 ? 27.974 37.162 -34.274 1.00 22.82 96 GLU A C 1
ATOM 789 O O . GLU A 1 96 ? 27.280 37.757 -35.107 1.00 29.35 96 GLU A O 1
ATOM 795 N N . ALA A 1 97 ? 27.497 36.146 -33.555 1.00 19.64 97 ALA A N 1
ATOM 796 C CA . ALA A 1 97 ? 26.098 35.750 -33.689 1.00 25.19 97 ALA A CA 1
ATOM 797 C C . ALA A 1 97 ? 25.167 36.932 -33.417 1.00 26.35 97 ALA A C 1
ATOM 798 O O . ALA A 1 97 ? 24.311 37.268 -34.245 1.00 23.73 97 ALA A O 1
ATOM 800 N N . ILE A 1 98 ? 25.346 37.585 -32.263 1.00 26.02 98 ILE A N 1
ATOM 801 C CA . ILE A 1 98 ? 24.489 38.692 -31.841 1.00 22.56 98 ILE A CA 1
ATOM 802 C C . ILE A 1 98 ? 24.435 39.788 -32.894 1.00 25.17 98 ILE A C 1
ATOM 803 O O . ILE A 1 98 ? 23.371 40.365 -33.151 1.00 23.27 98 ILE A O 1
ATOM 808 N N . ASP A 1 99 ? 25.566 40.101 -33.531 1.00 24.29 99 ASP A N 1
ATOM 809 C CA . ASP A 1 99 ? 25.509 41.146 -34.546 1.00 24.53 99 ASP A CA 1
ATOM 810 C C . ASP A 1 99 ? 24.707 40.691 -35.758 1.00 24.53 99 ASP A C 1
ATOM 811 O O . ASP A 1 99 ? 23.897 41.453 -36.296 1.00 28.22 99 ASP A O 1
ATOM 816 N N . ARG A 1 100 ? 24.923 39.458 -36.211 1.00 25.34 100 ARG A N 1
ATOM 817 C CA . ARG A 1 100 ? 24.221 38.994 -37.402 1.00 26.02 100 ARG A CA 1
ATOM 818 C C . ARG A 1 100 ? 22.725 38.849 -37.139 1.00 19.43 100 ARG A C 1
ATOM 819 O O . ARG A 1 100 ? 21.906 39.141 -38.016 1.00 19.39 100 ARG A O 1
ATOM 827 N N . LEU A 1 101 ? 22.348 38.403 -35.939 1.00 16.89 101 LEU A N 1
ATOM 828 C CA . LEU A 1 101 ? 20.935 38.210 -35.628 1.00 17.84 101 LEU A CA 1
ATOM 829 C C . LEU A 1 101 ? 20.177 39.535 -35.617 1.00 19.30 101 LEU A C 1
ATOM 830 O O . LEU A 1 101 ? 19.047 39.617 -36.113 1.00 18.40 101 LEU A O 1
ATOM 835 N N . ARG A 1 102 ? 20.778 40.584 -35.060 1.00 17.85 102 ARG A N 1
ATOM 836 C CA . ARG A 1 102 ? 20.115 41.882 -35.034 1.00 18.18 102 ARG A CA 1
ATOM 837 C C . ARG A 1 102 ? 19.892 42.417 -36.440 1.00 16.73 102 ARG A C 1
ATOM 838 O O . ARG A 1 102 ? 18.820 42.951 -36.746 1.00 17.08 102 ARG A O 1
ATOM 846 N N . ARG A 1 103 ? 20.893 42.291 -37.309 1.00 17.31 103 ARG A N 1
ATOM 847 C CA . ARG A 1 103 ? 20.726 42.756 -38.680 1.00 21.93 103 ARG A CA 1
ATOM 848 C C . ARG A 1 103 ? 19.643 41.955 -39.401 1.00 19.90 103 ARG A C 1
ATOM 849 O O . ARG A 1 103 ? 18.873 42.507 -40.202 1.00 17.88 103 ARG A O 1
ATOM 857 N N . GLY A 1 104 ? 19.576 40.647 -39.140 1.00 16.77 104 GLY A N 1
ATOM 858 C CA . GLY A 1 104 ? 18.578 39.827 -39.810 1.00 14.30 104 GLY A CA 1
ATOM 859 C C . GLY A 1 104 ? 17.159 40.165 -39.393 1.00 14.45 104 GLY A C 1
ATOM 860 O O . GLY A 1 104 ? 16.251 40.207 -40.229 1.00 14.12 104 GLY A O 1
ATOM 861 N N . ILE A 1 105 ? 16.955 40.453 -38.104 1.00 14.68 105 ILE A N 1
ATOM 862 C CA . ILE A 1 105 ? 15.620 40.775 -37.607 1.00 13.75 105 ILE A CA 1
ATOM 863 C C . ILE A 1 105 ? 15.073 42.003 -38.312 1.00 12.85 105 ILE A C 1
ATOM 864 O O . ILE A 1 105 ? 13.903 42.038 -38.719 1.00 9.67 105 ILE A O 1
ATOM 869 N N . GLU A 1 106 ? 15.910 43.024 -38.487 1.00 15.73 106 GLU A N 1
ATOM 870 C CA . GLU A 1 106 ? 15.432 44.233 -39.145 1.00 20.87 106 GLU A CA 1
ATOM 871 C C . GLU A 1 106 ? 15.049 43.953 -40.598 1.00 15.82 106 GLU A C 1
ATOM 872 O O . GLU A 1 106 ? 13.994 44.408 -41.063 1.00 14.41 106 GLU A O 1
ATOM 878 N N . VAL A 1 107 ? 15.869 43.178 -41.320 1.00 10.16 107 VAL A N 1
ATOM 879 C CA . VAL A 1 107 ? 15.554 42.867 -42.713 1.00 11.05 107 VAL A CA 1
ATOM 880 C C . VAL A 1 107 ? 14.325 41.973 -42.789 1.00 13.08 107 VAL A C 1
ATOM 881 O O . VAL A 1 107 ? 13.425 42.196 -43.605 1.00 12.84 107 VAL A O 1
ATOM 885 N N . MET A 1 108 ? 14.282 40.937 -41.944 1.00 12.66 108 MET A N 1
ATOM 886 C CA . MET A 1 108 ? 13.139 40.029 -41.950 1.00 12.77 108 MET A CA 1
ATOM 887 C C . MET A 1 108 ? 11.837 40.776 -41.688 1.00 12.48 108 MET A C 1
ATOM 888 O O . MET A 1 108 ? 10.837 40.561 -42.385 1.00 10.85 108 MET A O 1
ATOM 893 N N . ARG A 1 109 ? 11.838 41.691 -40.721 1.00 10.44 109 ARG A N 1
ATOM 894 C CA . ARG A 1 109 ? 10.611 42.429 -40.459 1.00 13.08 109 ARG A CA 1
ATOM 895 C C . ARG A 1 109 ? 10.310 43.419 -41.577 1.00 11.90 109 ARG A C 1
ATOM 896 O O . ARG A 1 109 ? 9.139 43.636 -41.902 1.00 12.79 109 ARG A O 1
ATOM 904 N N . ALA A 1 110 ? 11.338 44.009 -42.191 1.00 11.94 110 ALA A N 1
ATOM 905 C CA . ALA A 1 110 ? 11.091 44.929 -43.299 1.00 13.48 110 ALA A CA 1
ATOM 906 C C . ALA A 1 110 ? 10.484 44.199 -44.489 1.00 15.59 110 ALA A C 1
ATOM 907 O O . ALA A 1 110 ? 9.627 44.744 -45.196 1.00 17.11 110 ALA A O 1
ATOM 909 N N . LYS A 1 111 ? 10.909 42.963 -44.721 1.00 11.06 111 LYS A N 1
ATOM 910 C CA . LYS A 1 111 ? 10.393 42.166 -45.816 1.00 14.86 111 LYS A CA 1
ATOM 911 C C . LYS A 1 111 ? 9.164 41.351 -45.418 1.00 19.40 111 LYS A C 1
ATOM 912 O O . LYS A 1 111 ? 8.700 40.517 -46.208 1.00 18.37 111 LYS A O 1
ATOM 918 N N . HIS A 1 112 ? 8.648 41.559 -44.203 1.00 17.30 112 HIS A N 1
ATOM 919 C CA . HIS A 1 112 ? 7.394 41.005 -43.701 1.00 14.78 112 HIS A CA 1
ATOM 920 C C . HIS A 1 112 ? 7.469 39.520 -43.376 1.00 12.47 112 HIS A C 1
ATOM 921 O O . HIS A 1 112 ? 6.419 38.893 -43.142 1.00 10.50 112 HIS A O 1
ATOM 928 N N . ASP A 1 113 ? 8.666 38.930 -43.350 1.00 12.07 113 ASP A N 1
ATOM 929 C CA . ASP A 1 113 ? 8.806 37.550 -42.886 1.00 10.61 113 ASP A CA 1
ATOM 930 C C . ASP A 1 113 ? 8.944 37.607 -41.371 1.00 9.32 113 ASP A C 1
ATOM 931 O O . ASP A 1 113 ? 10.022 37.445 -40.792 1.00 8.31 113 ASP A O 1
ATOM 936 N N . ILE A 1 114 ? 7.805 37.831 -40.725 1.00 8.41 114 ILE A N 1
ATOM 937 C CA . ILE A 1 114 ? 7.787 38.012 -39.284 1.00 9.32 114 ILE A CA 1
ATOM 938 C C . ILE A 1 114 ? 8.139 36.713 -38.572 1.00 9.35 114 ILE A C 1
ATOM 939 O O . ILE A 1 114 ? 8.795 36.727 -37.527 1.00 9.66 114 ILE A O 1
ATOM 944 N N . THR A 1 115 ? 7.706 35.573 -39.109 1.00 7.17 115 THR A N 1
ATOM 945 C CA . THR A 1 115 ? 8.004 34.319 -38.434 1.00 9.78 115 THR A CA 1
ATOM 946 C C . THR A 1 115 ? 9.509 34.060 -38.385 1.00 12.07 115 THR A C 1
ATOM 947 O O . THR A 1 115 ? 10.049 33.676 -37.339 1.00 14.91 115 THR A O 1
ATOM 951 N N . SER A 1 116 ? 10.213 34.295 -39.494 1.00 9.90 116 SER A N 1
ATOM 952 C CA . SER A 1 116 ? 11.662 34.137 -39.468 1.00 9.70 116 SER A CA 1
ATOM 953 C C . SER A 1 116 ? 12.298 35.122 -38.493 1.00 12.35 116 SER A C 1
ATOM 954 O O . SER A 1 116 ? 13.192 34.754 -37.717 1.00 14.25 116 SER A O 1
ATOM 957 N N . ALA A 1 117 ? 11.827 36.374 -38.494 1.00 11.63 117 ALA A N 1
ATOM 958 C CA . ALA A 1 117 ? 12.339 37.356 -37.545 1.00 9.45 117 ALA A CA 1
ATOM 959 C C . ALA A 1 117 ? 12.219 36.861 -36.111 1.00 10.84 117 ALA A C 1
ATOM 960 O O . 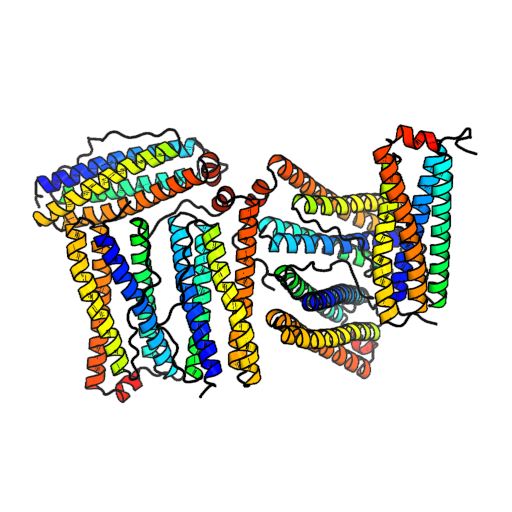ALA A 1 117 ? 13.169 36.972 -35.329 1.00 14.55 117 ALA A O 1
ATOM 962 N N . ASN A 1 118 ? 11.074 36.279 -35.751 1.00 10.10 118 ASN A N 1
ATOM 963 C CA . ASN A 1 118 ? 10.901 35.820 -34.375 1.00 14.38 118 ASN A CA 1
ATOM 964 C C . ASN A 1 118 ? 11.817 34.649 -34.049 1.00 13.88 118 ASN A C 1
ATOM 965 O O . ASN A 1 118 ? 12.238 34.496 -32.894 1.00 11.75 118 ASN A O 1
ATOM 970 N N . VAL A 1 119 ? 12.135 33.812 -35.035 1.00 11.35 119 VAL A N 1
ATOM 971 C CA . VAL A 1 119 ? 13.141 32.784 -34.806 1.00 11.79 119 VAL A CA 1
ATOM 972 C C . VAL A 1 119 ? 14.453 33.434 -34.387 1.00 15.07 119 VAL A C 1
ATOM 973 O O . VAL A 1 119 ? 15.106 33.006 -33.425 1.00 14.00 119 VAL A O 1
ATOM 977 N N . PHE A 1 120 ? 14.851 34.493 -35.097 1.00 13.62 120 PHE A N 1
ATOM 978 C CA . PHE A 1 120 ? 16.085 35.173 -34.729 1.00 12.55 120 PHE A CA 1
ATOM 979 C C . PHE A 1 120 ? 15.963 35.832 -33.360 1.00 14.08 120 PHE A C 1
ATOM 980 O O . PHE A 1 120 ? 16.910 35.794 -32.560 1.00 15.70 120 PHE A O 1
ATOM 988 N N . GLU A 1 121 ? 14.798 36.421 -33.063 1.00 11.63 121 GLU A N 1
ATOM 989 C CA . GLU A 1 121 ? 14.633 37.088 -31.777 1.00 12.33 121 GLU A CA 1
ATOM 990 C C . GLU A 1 121 ? 14.840 36.114 -30.628 1.00 11.82 121 GLU A C 1
ATOM 991 O O . GLU A 1 121 ? 15.522 36.437 -29.651 1.00 9.86 121 GLU A O 1
ATOM 997 N N . ALA A 1 122 ? 14.308 34.898 -30.759 1.00 12.37 122 ALA A N 1
ATOM 998 C CA . ALA A 1 122 ? 14.454 33.897 -29.710 1.00 11.63 122 ALA A CA 1
ATOM 999 C C . ALA A 1 122 ? 15.909 33.463 -29.565 1.00 20.16 122 ALA A C 1
ATOM 1000 O O . ALA A 1 122 ? 16.437 33.369 -28.447 1.00 19.64 122 ALA A O 1
ATOM 1002 N N . ILE A 1 123 ? 16.574 33.197 -30.688 1.00 13.08 123 ILE A N 1
ATOM 1003 C CA . ILE A 1 123 ? 17.981 32.826 -30.631 1.00 15.77 123 ILE A CA 1
ATOM 1004 C C . ILE A 1 123 ? 18.802 33.973 -30.060 1.00 16.99 123 ILE A C 1
ATOM 1005 O O . ILE A 1 123 ? 19.732 33.758 -29.268 1.00 14.48 123 ILE A O 1
ATOM 1010 N N . LEU A 1 124 ? 18.466 35.210 -30.439 1.00 13.39 124 LEU A N 1
ATOM 1011 C CA . LEU A 1 124 ? 19.240 36.351 -29.953 1.00 14.94 124 LEU A CA 1
ATOM 1012 C C . LEU A 1 124 ? 19.255 36.405 -28.429 1.00 15.10 124 LEU A C 1
ATOM 1013 O O . LEU A 1 124 ? 20.314 36.569 -27.810 1.00 18.24 124 LEU A O 1
ATOM 1018 N N . ALA A 1 125 ? 18.090 36.239 -27.799 1.00 16.05 125 ALA A N 1
ATOM 1019 C CA . ALA A 1 125 ? 18.019 36.283 -26.344 1.00 16.12 125 ALA A CA 1
ATOM 1020 C C . ALA A 1 125 ? 18.858 35.167 -25.719 1.00 14.26 125 ALA A C 1
ATOM 1021 O O . ALA A 1 125 ? 19.516 35.374 -24.698 1.00 16.50 125 ALA A O 1
ATOM 1023 N N . ASP A 1 126 ? 18.845 33.985 -26.333 1.00 11.66 126 ASP A N 1
ATOM 1024 C CA . ASP A 1 126 ? 19.665 32.887 -25.831 1.00 11.63 126 ASP A CA 1
ATOM 1025 C C . ASP A 1 126 ? 21.141 33.235 -25.922 1.00 15.02 126 ASP A C 1
ATOM 1026 O O . ASP A 1 126 ? 21.902 33.028 -24.963 1.00 16.01 126 ASP A O 1
ATOM 1031 N N . GLU A 1 127 ? 21.590 33.753 -27.069 1.00 17.09 127 GLU A N 1
ATOM 1032 C CA . GLU A 1 127 ? 23.002 34.074 -27.205 1.00 19.76 127 GLU A CA 1
ATOM 1033 C C . GLU A 1 127 ? 23.404 35.160 -26.200 1.00 18.62 127 GLU A C 1
ATOM 1034 O O . GLU A 1 127 ? 24.523 35.163 -25.670 1.00 17.23 127 GLU A O 1
ATOM 1040 N N . GLU A 1 128 ? 22.523 36.134 -25.976 1.00 13.99 128 GLU A N 1
ATOM 1041 C CA . GLU A 1 128 ? 22.843 37.166 -24.993 1.00 17.71 128 GLU A CA 1
ATOM 1042 C C . GLU A 1 128 ? 22.990 36.559 -23.606 1.00 17.46 128 GLU A C 1
ATOM 1043 O O . GLU A 1 128 ? 23.907 36.920 -22.857 1.00 14.24 128 GLU A O 1
ATOM 1049 N N . HIS A 1 129 ? 22.116 35.613 -23.251 1.00 19.53 129 HIS A N 1
ATOM 1050 C CA . HIS A 1 129 ? 22.285 34.916 -21.982 1.00 15.73 129 HIS A CA 1
ATOM 1051 C C . HIS A 1 129 ? 23.631 34.223 -21.912 1.00 14.48 129 HIS A C 1
ATOM 1052 O O . HIS A 1 129 ? 24.314 34.295 -20.888 1.00 14.58 129 HIS A O 1
ATOM 1059 N N . HIS A 1 130 ? 24.036 33.556 -22.989 1.00 16.53 130 HIS A N 1
ATOM 1060 C CA . HIS A 1 130 ? 25.287 32.817 -22.923 1.00 15.93 130 HIS A CA 1
ATOM 1061 C C . HIS A 1 130 ? 26.486 33.764 -22.789 1.00 21.08 130 HIS A C 1
ATOM 1062 O O . HIS A 1 130 ? 27.416 33.495 -22.013 1.00 19.67 130 HIS A O 1
ATOM 1069 N N . ILE A 1 131 ? 26.498 34.869 -23.535 1.00 17.56 131 ILE A N 1
ATOM 1070 C CA . ILE A 1 131 ? 27.606 35.810 -23.401 1.00 18.46 131 ILE A CA 1
ATOM 1071 C C . ILE A 1 131 ? 27.662 36.380 -21.981 1.00 22.81 131 ILE A C 1
ATOM 1072 O O . ILE A 1 131 ? 28.743 36.714 -21.472 1.00 20.94 131 ILE A O 1
ATOM 1077 N N . ASP A 1 132 ? 26.506 36.521 -21.325 1.00 16.58 132 ASP A N 1
ATOM 1078 C CA . ASP A 1 132 ? 26.511 37.013 -19.955 1.00 17.33 132 ASP A CA 1
ATOM 1079 C C . ASP A 1 132 ? 27.160 36.002 -19.013 1.00 18.41 132 ASP A C 1
ATOM 1080 O O . ASP A 1 132 ? 27.931 36.373 -18.116 1.00 20.95 132 ASP A O 1
ATOM 1085 N N . TYR A 1 133 ? 26.885 34.718 -19.217 1.00 14.23 133 TYR A N 1
ATOM 1086 C CA . TYR A 1 133 ? 27.547 33.704 -18.412 1.00 15.73 133 TYR A CA 1
ATOM 1087 C C . TYR A 1 133 ? 29.054 33.715 -18.664 1.00 15.71 133 TYR A C 1
ATOM 1088 O O . TYR A 1 133 ? 29.848 33.623 -17.720 1.00 13.84 133 TYR A O 1
ATOM 1097 N N . LEU A 1 134 ? 29.470 33.806 -19.932 1.00 16.66 134 LEU A N 1
ATOM 1098 C CA . LEU A 1 134 ? 30.899 33.807 -20.232 1.00 15.44 134 LEU A CA 1
ATOM 1099 C C . LEU A 1 134 ? 31.598 35.018 -19.617 1.00 15.94 134 LEU A C 1
ATOM 1100 O O . LEU A 1 134 ? 32.649 34.887 -18.978 1.00 12.28 134 LEU A O 1
ATOM 1105 N N . GLU A 1 135 ? 31.029 36.207 -19.782 1.00 15.10 135 GLU A N 1
ATOM 1106 C CA . GLU A 1 135 ? 31.692 37.376 -19.221 1.00 16.85 135 GLU A CA 1
ATOM 1107 C C . GLU A 1 135 ? 31.710 37.328 -17.697 1.00 18.89 135 GLU A C 1
ATOM 1108 O O . GLU A 1 135 ? 32.672 37.801 -17.070 1.00 13.95 135 GLU A O 1
ATOM 1114 N N . THR A 1 136 ? 30.684 36.727 -17.087 1.00 15.53 136 THR A N 1
ATOM 1115 C CA . THR A 1 136 ? 30.703 36.581 -15.638 1.00 19.19 136 THR A CA 1
ATOM 1116 C C . THR A 1 136 ? 31.822 35.640 -15.206 1.00 17.21 136 THR A C 1
ATOM 1117 O O . THR A 1 136 ? 32.572 35.951 -14.273 1.00 17.44 136 THR A O 1
ATOM 1121 N N . GLN A 1 137 ? 31.996 34.521 -15.912 1.00 13.88 137 GLN A N 1
ATOM 1122 C CA . GLN A 1 137 ? 33.057 33.584 -15.546 1.00 16.37 137 GLN A CA 1
ATOM 1123 C C . GLN A 1 137 ? 34.438 34.206 -15.740 1.00 18.20 137 GLN A C 1
ATOM 1124 O O . GLN A 1 137 ? 35.326 34.034 -14.898 1.00 18.23 137 GLN A O 1
ATOM 1130 N N . LEU A 1 138 ? 34.638 34.942 -16.835 1.00 13.50 138 LEU A N 1
ATOM 1131 C CA . LEU A 1 138 ? 35.917 35.603 -17.054 1.00 10.88 138 LEU A CA 1
ATOM 1132 C C . LEU A 1 138 ? 36.242 36.564 -15.917 1.00 14.83 138 LEU A C 1
ATOM 1133 O O . LEU A 1 138 ? 37.404 36.675 -15.511 1.00 14.35 138 LEU A O 1
ATOM 1138 N N . ASP A 1 139 ? 35.233 37.285 -15.411 1.00 16.01 139 ASP A N 1
ATOM 1139 C CA . ASP A 1 139 ? 35.447 38.182 -14.275 1.00 17.53 139 ASP A CA 1
ATOM 1140 C C . ASP A 1 139 ? 35.845 37.404 -13.035 1.00 18.50 139 ASP A C 1
ATOM 1141 O O . ASP A 1 139 ? 36.710 37.836 -12.266 1.00 19.23 139 ASP A O 1
ATOM 1146 N N . LEU A 1 140 ? 35.201 36.264 -12.815 1.00 16.75 140 LEU A N 1
ATOM 1147 C CA . LEU A 1 140 ? 35.558 35.422 -11.685 1.00 15.52 140 LEU A CA 1
ATOM 1148 C C . LEU A 1 140 ? 36.998 34.957 -11.803 1.00 14.42 140 LEU A C 1
ATOM 1149 O O . LEU A 1 140 ? 37.735 34.936 -10.812 1.00 14.23 140 LEU A O 1
ATOM 1154 N N . ILE A 1 141 ? 37.421 34.600 -13.014 1.00 13.77 141 ILE A N 1
ATOM 1155 C CA . ILE A 1 141 ? 38.794 34.153 -13.224 1.00 16.96 141 ILE A CA 1
ATOM 1156 C C . ILE A 1 141 ? 39.784 35.275 -12.933 1.00 17.15 141 ILE A C 1
ATOM 1157 O O . ILE A 1 141 ? 40.826 35.063 -12.296 1.00 19.86 141 ILE A O 1
ATOM 1162 N N . GLU A 1 142 ? 39.473 36.494 -13.375 1.00 13.19 142 GLU A N 1
ATOM 1163 C CA . GLU A 1 142 ? 40.360 37.608 -13.051 1.00 19.00 142 GLU A CA 1
ATOM 1164 C C . GLU A 1 142 ? 40.345 37.924 -11.567 1.00 18.94 142 GLU A C 1
ATOM 1165 O O . GLU A 1 142 ? 41.383 38.302 -11.011 1.00 19.68 142 GLU A O 1
ATOM 1171 N N . LYS A 1 143 ? 39.229 37.697 -10.902 1.00 14.86 143 LYS A N 1
ATOM 1172 C CA . LYS A 1 143 ? 39.181 37.926 -9.468 1.00 15.73 143 LYS A CA 1
ATOM 1173 C C . LYS A 1 143 ? 39.902 36.820 -8.696 1.00 20.74 143 LYS A C 1
ATOM 1174 O O . LYS A 1 143 ? 40.658 37.099 -7.757 1.00 20.16 143 LYS A O 1
ATOM 1180 N N . LEU A 1 144 ? 39.713 35.568 -9.094 1.00 15.80 144 LEU A N 1
ATOM 1181 C CA . LEU A 1 144 ? 40.245 34.434 -8.354 1.00 15.77 144 LEU A CA 1
ATOM 1182 C C . LEU A 1 144 ? 41.620 33.979 -8.823 1.00 19.63 144 LEU A C 1
ATOM 1183 O O . LEU A 1 144 ? 42.396 33.422 -8.027 1.00 16.94 144 LEU A O 1
ATOM 1188 N N . GLY A 1 145 ? 41.933 34.197 -10.089 1.00 16.14 145 GLY A N 1
ATOM 1189 C CA . GLY A 1 145 ? 43.034 33.468 -10.692 1.00 11.81 145 GLY A CA 1
ATOM 1190 C C . GLY A 1 145 ? 42.561 32.150 -11.271 1.00 19.38 145 GLY A C 1
ATOM 1191 O O . GLY A 1 145 ? 41.547 31.579 -10.858 1.00 18.35 145 GLY A O 1
ATOM 1192 N N . GLU A 1 146 ? 43.286 31.679 -12.287 1.00 15.21 146 GLU A N 1
ATOM 1193 C CA . GLU A 1 146 ? 42.888 30.447 -12.962 1.00 15.79 146 GLU A CA 1
ATOM 1194 C C . GLU A 1 146 ? 42.931 29.250 -12.010 1.00 18.68 146 GLU A C 1
ATOM 1195 O O . GLU A 1 146 ? 42.027 28.402 -12.019 1.00 19.10 146 GLU A O 1
ATOM 1201 N N . SER A 1 147 ? 43.961 29.170 -11.168 1.00 18.34 147 SER A N 1
ATOM 1202 C CA . SER A 1 147 ? 44.109 27.990 -10.317 1.00 20.59 147 SER A CA 1
ATOM 1203 C C . SER A 1 147 ? 42.962 27.884 -9.322 1.00 18.33 147 SER A C 1
ATOM 1204 O O . SER A 1 147 ? 42.318 26.829 -9.209 1.00 18.57 147 SER A O 1
ATOM 1207 N N . LEU A 1 148 ? 42.689 28.969 -8.591 1.00 15.35 148 LEU A N 1
ATOM 1208 C CA . LEU A 1 148 ? 41.609 28.930 -7.615 1.00 18.70 148 LEU A CA 1
ATOM 1209 C C . LEU A 1 148 ? 40.263 28.701 -8.301 1.00 16.39 148 LEU A C 1
ATOM 1210 O O . LEU A 1 148 ? 39.419 27.951 -7.795 1.00 17.56 148 LEU A O 1
ATOM 1215 N N . TYR A 1 149 ? 40.050 29.313 -9.469 1.00 15.93 149 TYR A N 1
ATOM 1216 C CA . TYR A 1 149 ? 38.809 29.072 -10.199 1.00 12.31 149 TYR A CA 1
ATOM 1217 C C . TYR A 1 149 ? 38.700 27.611 -10.609 1.00 12.29 149 TYR A C 1
ATOM 1218 O O . TYR A 1 149 ? 37.664 26.970 -10.408 1.00 12.01 149 TYR A O 1
ATOM 1227 N N . LEU A 1 150 ? 39.760 27.068 -11.203 1.00 14.87 150 LEU A N 1
ATOM 1228 C CA . LEU A 1 150 ? 39.703 25.680 -11.635 1.00 11.90 150 LEU A CA 1
ATOM 1229 C C . LEU A 1 150 ? 39.442 24.751 -10.460 1.00 16.19 150 LEU A C 1
ATOM 1230 O O . LEU A 1 150 ? 38.729 23.751 -10.611 1.00 16.62 150 LEU A O 1
ATOM 1235 N N . SER A 1 151 ? 39.976 25.081 -9.274 1.00 14.81 151 SER A N 1
ATOM 1236 C CA . SER A 1 151 ? 39.790 24.218 -8.109 1.00 14.21 151 SER A CA 1
ATOM 1237 C C . SER A 1 151 ? 38.320 24.012 -7.758 1.00 12.24 151 SER A C 1
ATOM 1238 O O . SER A 1 151 ? 37.983 22.997 -7.138 1.00 13.13 151 SER A O 1
ATOM 1241 N N . THR A 1 152 ? 37.430 24.926 -8.154 1.00 13.16 152 THR A N 1
ATOM 1242 C CA . THR A 1 152 ? 36.017 24.768 -7.821 1.00 11.73 152 THR A CA 1
ATOM 1243 C C . THR A 1 152 ? 35.277 23.837 -8.793 1.00 13.69 152 THR A C 1
ATOM 1244 O O . THR A 1 152 ? 34.093 23.580 -8.564 1.00 17.81 152 THR A O 1
ATOM 1248 N N . VAL A 1 153 ? 35.920 23.380 -9.840 1.00 12.73 153 VAL A N 1
ATOM 1249 C CA . VAL A 1 153 ? 35.201 22.534 -10.870 1.00 14.69 153 VAL A CA 1
ATOM 1250 C C . VAL A 1 153 ? 35.789 21.144 -10.981 1.00 16.46 153 VAL A C 1
ATOM 1251 O O . VAL A 1 153 ? 35.180 20.335 -11.723 1.00 19.13 153 VAL A O 1
ATOM 1255 N N . ILE A 1 154 ? 36.900 20.785 -10.323 1.00 17.96 154 ILE A N 1
ATOM 1256 C CA . ILE A 1 154 ? 37.490 19.463 -10.534 1.00 19.04 154 ILE A CA 1
ATOM 1257 C C . ILE A 1 154 ? 36.859 18.432 -9.606 1.00 21.16 154 ILE A C 1
ATOM 1258 O O . ILE A 1 154 ? 36.447 18.722 -8.479 1.00 23.54 154 ILE A O 1
ATOM 1263 N N . GLU A 1 155 ? 36.800 17.197 -10.097 1.00 21.65 155 GLU A N 1
ATOM 1264 C CA . GLU A 1 155 ? 36.183 16.084 -9.395 1.00 22.82 155 GLU A CA 1
ATOM 1265 C C . GLU A 1 155 ? 37.017 14.845 -9.676 1.00 27.73 155 GLU A C 1
ATOM 1266 O O . GLU A 1 155 ? 37.749 14.787 -10.668 1.00 27.71 155 GLU A O 1
ATOM 1272 N N . GLN A 1 156 ? 36.902 13.849 -8.802 1.00 28.55 156 GLN A N 1
ATOM 1273 C CA . GLN A 1 156 ? 37.556 12.561 -9.026 1.00 26.84 156 GLN A CA 1
ATOM 1274 C C . GLN A 1 156 ? 36.683 11.747 -9.983 1.00 35.72 156 GLN A C 1
ATOM 1275 O O . GLN A 1 156 ? 35.686 11.138 -9.573 1.00 35.03 156 GLN A O 1
ATOM 1281 N N . THR A 1 157 ? 37.047 11.764 -11.272 1.00 35.57 157 THR A N 1
ATOM 1282 C CA . THR A 1 157 ? 36.358 11.021 -12.327 1.00 49.05 157 THR A CA 1
ATOM 1283 C C . THR A 1 157 ? 37.379 10.560 -13.363 1.00 49.00 157 THR A C 1
ATOM 1284 O O . THR A 1 157 ? 38.533 10.998 -13.366 1.00 44.01 157 THR A O 1
ATOM 1288 N N . GLN A 1 158 ? 36.923 9.690 -14.270 1.00 50.09 158 GLN A N 1
ATOM 1289 C CA . GLN A 1 158 ? 37.764 9.117 -15.319 1.00 50.50 158 GLN A CA 1
ATOM 1290 C C . GLN A 1 158 ? 37.847 10.056 -16.526 1.00 51.88 158 GLN A C 1
ATOM 1291 O O . GLN A 1 158 ? 36.818 10.515 -17.039 1.00 43.86 158 GLN A O 1
ATOM 1297 N N . PRO A 1 159 ? 39.075 10.306 -16.998 1.00 50.53 159 PRO A N 1
ATOM 1298 C CA . PRO A 1 159 ? 39.316 11.423 -17.912 1.00 50.59 159 PRO A CA 1
ATOM 1299 C C . PRO A 1 159 ? 38.614 11.234 -19.267 1.00 49.49 159 PRO A C 1
ATOM 1300 O O . PRO A 1 159 ? 37.847 12.108 -19.704 1.00 44.45 159 PRO A O 1
ATOM 1302 N N . ASP A 1 160 ? 38.861 10.118 -19.960 1.00 38.83 160 ASP A N 1
ATOM 1303 C CA . ASP A 1 160 ? 38.203 9.946 -21.258 1.00 44.71 160 ASP A CA 1
ATOM 1304 C C . ASP A 1 160 ? 36.922 9.122 -21.134 1.00 49.03 160 ASP A C 1
ATOM 1305 O O . ASP A 1 160 ? 35.871 9.662 -20.760 1.00 38.45 160 ASP A O 1
ATOM 1307 N N . PRO A 1 161 ? 37.019 7.836 -21.529 1.00 56.26 161 PRO A N 1
ATOM 1308 C CA . PRO A 1 161 ? 36.098 6.709 -21.305 1.00 59.52 161 PRO A CA 1
ATOM 1309 C C . PRO A 1 161 ? 35.599 6.106 -22.618 1.00 57.54 161 PRO A C 1
ATOM 1310 O O . PRO A 1 161 ? 34.877 5.102 -22.598 1.00 63.65 161 PRO A O 1
ATOM 1311 N N . SER A 1 162 ? 35.985 6.684 -23.757 1.00 53.20 162 SER A N 1
ATOM 1312 C CA . SER A 1 162 ? 35.492 6.204 -25.053 1.00 42.90 162 SER A CA 1
ATOM 1313 C C . SER A 1 162 ? 36.309 6.697 -26.270 1.00 35.59 162 SER A C 1
ATOM 1314 O O . SER A 1 162 ? 37.399 6.190 -26.600 1.00 22.33 162 SER A O 1
ATOM 1316 N N . MET B 1 1 ? 49.797 10.163 -22.534 1.00 31.32 1 MET B N 1
ATOM 1317 C CA . MET B 1 1 ? 50.717 9.544 -23.456 1.00 29.27 1 MET B CA 1
ATOM 1318 C C . MET B 1 1 ? 50.892 10.384 -24.708 1.00 35.34 1 MET B C 1
ATOM 1319 O O . MET B 1 1 ? 50.364 11.494 -24.801 1.00 36.45 1 MET B O 1
ATOM 1324 N N . GLN B 1 2 ? 51.599 9.812 -25.681 1.00 32.86 2 GLN B N 1
ATOM 1325 C CA . GLN B 1 2 ? 51.822 10.420 -26.987 1.00 32.55 2 GLN B CA 1
ATOM 1326 C C . GLN B 1 2 ? 51.668 9.317 -28.014 1.00 30.06 2 GLN B C 1
ATOM 1327 O O . GLN B 1 2 ? 52.423 8.340 -27.994 1.00 33.65 2 GLN B O 1
ATOM 1333 N N . GLY B 1 3 ? 50.702 9.469 -28.894 1.00 23.81 3 GLY B N 1
ATOM 1334 C CA . GLY B 1 3 ? 50.432 8.440 -29.867 1.00 20.96 3 GLY B CA 1
ATOM 1335 C C . GLY B 1 3 ? 51.381 8.521 -31.034 1.00 20.87 3 GLY B C 1
ATOM 1336 O O . GLY B 1 3 ? 52.142 9.480 -31.188 1.00 21.98 3 GLY B O 1
ATOM 1337 N N . ASP B 1 4 ? 51.336 7.486 -31.849 1.00 15.31 4 ASP B N 1
ATOM 1338 C CA . ASP B 1 4 ? 52.015 7.531 -33.126 1.00 22.85 4 ASP B CA 1
ATOM 1339 C C . ASP B 1 4 ? 51.339 8.573 -34.019 1.00 22.12 4 ASP B C 1
ATOM 1340 O O . ASP B 1 4 ? 50.100 8.609 -34.095 1.00 16.50 4 ASP B O 1
ATOM 1345 N N . PRO B 1 5 ? 52.101 9.469 -34.655 1.00 23.07 5 PRO B N 1
ATOM 1346 C CA . PRO B 1 5 ? 51.464 10.478 -35.524 1.00 22.09 5 PRO B CA 1
ATOM 1347 C C . PRO B 1 5 ? 50.572 9.873 -36.596 1.00 20.73 5 PRO B C 1
ATOM 1348 O O . PRO B 1 5 ? 49.490 10.412 -36.879 1.00 21.03 5 PRO B O 1
ATOM 1352 N N . GLU B 1 6 ? 50.988 8.753 -37.192 1.00 17.31 6 GLU B N 1
ATOM 1353 C CA . GLU B 1 6 ? 50.174 8.133 -38.229 1.00 18.99 6 GLU B CA 1
ATOM 1354 C C . GLU B 1 6 ? 48.889 7.551 -37.644 1.00 20.05 6 GLU B C 1
ATOM 1355 O O . GLU B 1 6 ? 47.833 7.593 -38.287 1.00 16.92 6 GLU B O 1
ATOM 1361 N N . VAL B 1 7 ? 48.954 7.002 -36.429 1.00 13.75 7 VAL B N 1
ATOM 1362 C CA . VAL B 1 7 ? 47.741 6.505 -35.793 1.00 16.25 7 VAL B CA 1
ATOM 1363 C C . VAL B 1 7 ? 46.772 7.652 -35.520 1.00 17.97 7 VAL B C 1
ATOM 1364 O O . VAL B 1 7 ? 45.573 7.571 -35.833 1.00 14.76 7 VAL B O 1
ATOM 1368 N N . ILE B 1 8 ? 47.281 8.750 -34.957 1.00 13.43 8 ILE B N 1
ATOM 1369 C CA . ILE B 1 8 ? 46.435 9.910 -34.702 1.00 14.26 8 ILE B CA 1
ATOM 1370 C C . ILE B 1 8 ? 45.881 10.460 -36.009 1.00 15.64 8 ILE B C 1
ATOM 1371 O O . ILE B 1 8 ? 44.748 10.955 -36.061 1.00 13.80 8 ILE B O 1
ATOM 1376 N N . GLU B 1 9 ? 46.661 10.385 -37.086 1.00 15.62 9 GLU B N 1
ATOM 1377 C CA . GLU B 1 9 ? 46.159 10.868 -38.362 1.00 17.10 9 GLU B CA 1
ATOM 1378 C C . GLU B 1 9 ? 44.975 10.034 -38.844 1.00 17.52 9 GLU B C 1
ATOM 1379 O O . GLU B 1 9 ? 43.979 10.586 -39.339 1.00 14.70 9 GLU B O 1
ATOM 1385 N N . PHE B 1 10 ? 45.057 8.709 -38.695 1.00 11.56 10 PHE B N 1
ATOM 1386 C CA . PHE B 1 10 ? 43.928 7.851 -39.036 1.00 9.41 10 PHE B CA 1
ATOM 1387 C C . PHE B 1 10 ? 42.702 8.204 -38.205 1.00 11.48 10 PHE B C 1
ATOM 1388 O O . PHE B 1 10 ? 41.597 8.360 -38.740 1.00 11.28 10 PHE B O 1
ATOM 1396 N N . LEU B 1 11 ? 42.887 8.316 -36.884 1.00 11.85 11 LEU B N 1
ATOM 1397 C CA . LEU B 1 11 ? 41.793 8.671 -35.987 1.00 11.42 11 LEU B CA 1
ATOM 1398 C C . LEU B 1 11 ? 41.157 9.994 -36.396 1.00 13.36 11 LEU B C 1
ATOM 1399 O O . LEU B 1 11 ? 39.927 10.136 -36.404 1.00 11.34 11 LEU B O 1
ATOM 1404 N N . ASN B 1 12 ? 41.984 10.986 -36.713 1.00 13.38 12 ASN B N 1
ATOM 1405 C CA . ASN B 1 12 ? 41.434 12.270 -37.108 1.00 14.89 12 ASN B CA 1
ATOM 1406 C C . ASN B 1 12 ? 40.751 12.191 -38.463 1.00 12.21 12 ASN B C 1
ATOM 1407 O O . ASN B 1 12 ? 39.743 12.867 -38.682 1.00 14.69 12 ASN B O 1
ATOM 1412 N N . GLU B 1 13 ? 41.252 11.361 -39.374 1.00 13.06 13 GLU B N 1
ATOM 1413 C CA . GLU B 1 13 ? 40.586 11.259 -40.666 1.00 16.52 13 GLU B CA 1
ATOM 1414 C C . GLU B 1 13 ? 39.188 10.675 -40.488 1.00 17.90 13 GLU B C 1
ATOM 1415 O O . GLU B 1 13 ? 38.219 11.164 -41.084 1.00 14.05 13 GLU B O 1
ATOM 1421 N N . GLN B 1 14 ? 39.067 9.637 -39.654 1.00 18.06 14 GLN B N 1
ATOM 1422 C CA . GLN B 1 14 ? 37.765 9.036 -39.393 1.00 13.62 14 GLN B CA 1
ATOM 1423 C C . GLN B 1 14 ? 36.837 10.008 -38.672 1.00 12.23 14 GLN B C 1
ATOM 1424 O O . GLN B 1 14 ? 35.624 10.017 -38.926 1.00 12.75 14 GLN B O 1
ATOM 1430 N N . LEU B 1 15 ? 37.382 10.822 -37.759 1.00 10.73 15 LEU B N 1
ATOM 1431 C CA . LEU B 1 15 ? 36.566 11.831 -37.087 1.00 10.21 15 LEU B CA 1
ATOM 1432 C C . LEU B 1 15 ? 35.971 12.800 -38.094 1.00 12.03 15 LEU B C 1
ATOM 1433 O O . LEU B 1 15 ? 34.790 13.164 -37.996 1.00 9.03 15 LEU B O 1
ATOM 1438 N N . THR B 1 16 ? 36.787 13.234 -39.062 1.00 11.56 16 THR B N 1
ATOM 1439 C CA . THR B 1 16 ? 36.297 14.078 -40.142 1.00 11.01 16 THR B CA 1
ATOM 1440 C C . THR B 1 16 ? 35.172 13.380 -40.888 1.00 11.91 16 THR B C 1
ATOM 1441 O O . THR B 1 16 ? 34.164 14.008 -41.239 1.00 9.38 16 THR B O 1
ATOM 1445 N N . ALA B 1 17 ? 35.332 12.074 -41.135 1.00 11.78 17 ALA B N 1
ATOM 1446 C CA . ALA B 1 17 ? 34.299 11.306 -41.825 1.00 12.88 17 ALA B CA 1
ATOM 1447 C C . ALA B 1 17 ? 33.021 11.245 -41.002 1.00 12.52 17 ALA B C 1
ATOM 1448 O O . ALA B 1 17 ? 31.920 11.399 -41.547 1.00 11.11 17 ALA B O 1
ATOM 1450 N N . GLU B 1 18 ? 33.149 11.060 -39.679 1.00 12.91 18 GLU B N 1
ATOM 1451 C CA . GLU B 1 18 ? 31.968 11.004 -38.819 1.00 13.04 18 GLU B CA 1
ATOM 1452 C C . GLU B 1 18 ? 31.238 12.345 -38.791 1.00 13.45 18 GLU B C 1
ATOM 1453 O O . GLU B 1 18 ? 30.005 12.394 -38.883 1.00 11.40 18 GLU B O 1
ATOM 1459 N N . LEU B 1 19 ? 31.981 13.446 -38.644 1.00 12.02 19 LEU B N 1
ATOM 1460 C CA . LEU B 1 19 ? 31.343 14.755 -38.635 1.00 9.58 19 LEU B CA 1
ATOM 1461 C C . LEU B 1 19 ? 30.597 14.987 -39.937 1.00 14.21 19 LEU B C 1
ATOM 1462 O O . LEU B 1 19 ? 29.466 15.492 -39.932 1.00 13.86 19 LEU B O 1
ATOM 1467 N N . THR B 1 20 ? 31.203 14.576 -41.060 1.00 11.15 20 THR B N 1
ATOM 1468 C CA . THR B 1 20 ? 30.542 14.663 -42.356 1.00 10.32 20 THR B CA 1
ATOM 1469 C C . THR B 1 20 ? 29.286 13.813 -42.352 1.00 10.81 20 THR B C 1
ATOM 1470 O O . THR B 1 20 ? 28.217 14.264 -42.779 1.00 10.60 20 THR B O 1
ATOM 1474 N N . ALA B 1 21 ? 29.398 12.579 -41.843 1.00 9.68 21 ALA B N 1
ATOM 1475 C CA . ALA B 1 21 ? 28.249 11.680 -41.778 1.00 9.98 21 ALA B CA 1
ATOM 1476 C C . ALA B 1 21 ? 27.163 12.224 -40.857 1.00 12.06 21 ALA B C 1
ATOM 1477 O O . ALA B 1 21 ? 25.973 12.061 -41.139 1.00 11.39 21 ALA B O 1
ATOM 1479 N N . ILE B 1 22 ? 27.543 12.842 -39.734 1.00 12.90 22 ILE B N 1
ATOM 1480 C CA . ILE B 1 22 ? 26.534 13.431 -38.856 1.00 12.13 22 ILE B CA 1
ATOM 1481 C C . ILE B 1 22 ? 25.726 14.467 -39.617 1.00 12.50 22 ILE B C 1
ATOM 1482 O O . ILE B 1 22 ? 24.489 14.458 -39.595 1.00 13.64 22 ILE B O 1
ATOM 1487 N N . ASN B 1 23 ? 26.417 15.384 -40.293 1.00 11.70 23 ASN B N 1
ATOM 1488 C CA . ASN B 1 23 ? 25.706 16.410 -41.041 1.00 14.66 23 ASN B CA 1
ATOM 1489 C C . ASN B 1 23 ? 24.874 15.789 -42.153 1.00 15.51 23 ASN B C 1
ATOM 1490 O O . ASN B 1 23 ? 23.697 16.126 -42.320 1.00 14.38 23 ASN B O 1
ATOM 1495 N N . GLN B 1 24 ? 25.453 14.842 -42.893 1.00 14.79 24 GLN B N 1
ATOM 1496 C CA . GLN B 1 24 ? 24.731 14.270 -44.018 1.00 12.99 24 GLN B CA 1
ATOM 1497 C C . GLN B 1 24 ? 23.480 13.538 -43.549 1.00 13.00 24 GLN B C 1
ATOM 1498 O O . GLN B 1 24 ? 22.389 13.737 -44.097 1.00 12.91 24 GLN B O 1
ATOM 1504 N N . TYR B 1 25 ? 23.616 12.713 -42.507 1.00 14.02 25 TYR B N 1
ATOM 1505 C CA . TYR B 1 25 ? 22.484 11.928 -42.022 1.00 12.37 25 TYR B CA 1
ATOM 1506 C C . TYR B 1 25 ? 21.455 12.823 -41.350 1.00 13.07 25 TYR B C 1
ATOM 1507 O O . TYR B 1 25 ? 20.249 12.603 -41.494 1.00 12.64 25 TYR B O 1
ATOM 1516 N N . PHE B 1 26 ? 21.907 13.836 -40.606 1.00 11.46 26 PHE B N 1
ATOM 1517 C CA . PHE B 1 26 ? 20.948 14.736 -39.978 1.00 10.57 26 PHE B CA 1
ATOM 1518 C C . PHE B 1 26 ? 20.164 15.531 -41.014 1.00 10.43 26 PHE B C 1
ATOM 1519 O O . PHE B 1 26 ? 18.947 15.690 -40.886 1.00 11.76 26 PHE B O 1
ATOM 1527 N N . LEU B 1 27 ? 20.838 16.054 -42.037 1.00 12.40 27 LEU B N 1
ATOM 1528 C CA . LEU B 1 27 ? 20.118 16.791 -43.074 1.00 13.49 27 LEU B CA 1
ATOM 1529 C C . LEU B 1 27 ? 19.183 15.866 -43.840 1.00 11.68 27 LEU B C 1
ATOM 1530 O O . LEU B 1 27 ? 18.041 16.237 -44.144 1.00 9.27 27 LEU B O 1
ATOM 1535 N N . HIS B 1 28 ? 19.641 14.653 -44.149 1.00 10.00 28 HIS B N 1
ATOM 1536 C CA . HIS B 1 28 ? 18.752 13.718 -44.819 1.00 12.38 28 HIS B CA 1
ATOM 1537 C C . HIS B 1 28 ? 17.522 13.443 -43.971 1.00 12.64 28 HIS B C 1
ATOM 1538 O O . HIS B 1 28 ? 16.403 13.429 -44.479 1.00 11.75 28 HIS B O 1
ATOM 1545 N N . ALA B 1 29 ? 17.707 13.264 -42.666 1.00 15.52 29 ALA B N 1
ATOM 1546 C CA . ALA B 1 29 ? 16.564 13.028 -41.795 1.00 12.24 29 ALA B CA 1
ATOM 1547 C C . ALA B 1 29 ? 15.618 14.216 -41.817 1.00 12.72 29 ALA B C 1
ATOM 1548 O O . ALA B 1 29 ? 14.396 14.045 -41.902 1.00 12.48 29 ALA B O 1
ATOM 1550 N N . LYS B 1 30 ? 16.167 15.433 -41.771 1.00 9.92 30 LYS B N 1
ATOM 1551 C CA . LYS B 1 30 ? 15.308 16.612 -41.794 1.00 10.44 30 LYS B CA 1
ATOM 1552 C C . LYS B 1 30 ? 14.615 16.751 -43.141 1.00 10.29 30 LYS B C 1
ATOM 1553 O O . LYS B 1 30 ? 13.465 17.183 -43.210 1.00 13.81 30 LYS B O 1
ATOM 1559 N N . LEU B 1 31 ? 15.304 16.416 -44.227 1.00 12.49 31 LEU B N 1
ATOM 1560 C CA . LEU B 1 31 ? 14.663 16.440 -45.535 1.00 9.81 31 LEU B CA 1
ATOM 1561 C C . LEU B 1 31 ? 13.526 15.427 -45.619 1.00 11.38 31 LEU B C 1
ATOM 1562 O O . LEU B 1 31 ? 12.455 15.732 -46.152 1.00 14.16 31 LEU B O 1
ATOM 1567 N N . GLN B 1 32 ? 13.743 14.208 -45.112 1.00 11.86 32 GLN B N 1
ATOM 1568 C CA . GLN B 1 32 ? 12.702 13.193 -45.213 1.00 12.28 32 GLN B CA 1
ATOM 1569 C C . GLN B 1 32 ? 11.511 13.557 -44.349 1.00 13.70 32 GLN B C 1
ATOM 1570 O O . GLN B 1 32 ? 10.361 13.370 -44.765 1.00 14.21 32 GLN B O 1
ATOM 1576 N N . ASP B 1 33 ? 11.760 14.080 -43.150 1.00 13.59 33 ASP B N 1
ATOM 1577 C CA . ASP B 1 33 ? 10.647 14.471 -42.299 1.00 12.57 33 ASP B CA 1
ATOM 1578 C C . ASP B 1 33 ? 9.862 15.611 -42.936 1.00 11.65 33 ASP B C 1
ATOM 1579 O O . ASP B 1 33 ? 8.627 15.592 -42.938 1.00 14.84 33 ASP B O 1
ATOM 1584 N N . HIS B 1 34 ? 10.558 16.582 -43.530 1.00 10.49 34 HIS B N 1
ATOM 1585 C CA . HIS B 1 34 ? 9.871 17.697 -44.175 1.00 11.86 34 HIS B CA 1
ATOM 1586 C C . HIS B 1 34 ? 9.025 17.240 -45.368 1.00 14.37 34 HIS B C 1
ATOM 1587 O O . HIS B 1 34 ? 7.965 17.822 -45.634 1.00 15.45 34 HIS B O 1
ATOM 1594 N N . LYS B 1 35 ? 9.461 16.197 -46.087 1.00 13.10 35 LYS B N 1
ATOM 1595 C CA . LYS B 1 35 ? 8.677 15.608 -47.167 1.00 10.28 35 LYS B CA 1
ATOM 1596 C C . LYS B 1 35 ? 7.584 14.678 -46.656 1.00 12.07 35 LYS B C 1
ATOM 1597 O O . LYS B 1 35 ? 6.850 14.099 -47.461 1.00 10.24 35 LYS B O 1
ATOM 1603 N N . GLY B 1 36 ? 7.462 14.513 -45.349 1.00 11.05 36 GLY B N 1
ATOM 1604 C CA . GLY B 1 36 ? 6.447 13.656 -44.797 1.00 10.32 36 GLY B CA 1
ATOM 1605 C C . GLY B 1 36 ? 6.819 12.203 -44.678 1.00 11.17 36 GLY B C 1
ATOM 1606 O O . GLY B 1 36 ? 5.946 11.388 -44.369 1.00 15.27 36 GLY B O 1
ATOM 1607 N N . TRP B 1 37 ? 8.086 11.850 -44.876 1.00 11.31 37 TRP B N 1
ATOM 1608 C CA . TRP B 1 37 ? 8.516 10.451 -44.822 1.00 10.01 37 TRP B CA 1
ATOM 1609 C C . TRP B 1 37 ? 8.859 10.092 -43.374 1.00 15.81 37 TRP B C 1
ATOM 1610 O O . TRP B 1 37 ? 10.004 9.816 -43.007 1.00 12.35 37 TRP B O 1
ATOM 1621 N N . THR B 1 38 ? 7.799 10.073 -42.561 1.00 14.18 38 THR B N 1
ATOM 1622 C CA . THR B 1 38 ? 7.917 10.122 -41.108 1.00 12.86 38 THR B CA 1
ATOM 1623 C C . THR B 1 38 ? 8.721 8.952 -40.550 1.00 14.31 38 THR B C 1
ATOM 1624 O O . THR B 1 38 ? 9.669 9.149 -39.776 1.00 11.87 38 THR B O 1
ATOM 1628 N N . LYS B 1 39 ? 8.293 7.716 -40.848 1.00 15.39 39 LYS B N 1
ATOM 1629 C CA . LYS B 1 39 ? 8.969 6.560 -40.265 1.00 14.33 39 LYS B CA 1
ATOM 1630 C C . LYS B 1 39 ? 10.393 6.429 -40.776 1.00 13.93 39 LYS B C 1
ATOM 1631 O O . LYS B 1 39 ? 11.245 5.867 -40.080 1.00 15.78 39 LYS B O 1
ATOM 1637 N N . LEU B 1 40 ? 10.661 6.883 -42.006 1.00 12.68 40 LEU B N 1
ATOM 1638 C CA . LEU B 1 40 ? 12.018 6.775 -42.529 1.00 14.10 40 LEU B CA 1
ATOM 1639 C C . LEU B 1 40 ? 12.943 7.792 -41.873 1.00 14.75 40 LEU B C 1
ATOM 1640 O O . LEU B 1 40 ? 14.090 7.466 -41.542 1.00 18.84 40 LEU B O 1
ATOM 1645 N N . ALA B 1 41 ? 12.458 9.019 -41.659 1.00 12.32 41 ALA B N 1
ATOM 1646 C CA . ALA B 1 41 ? 13.272 10.051 -41.023 1.00 12.06 41 ALA B CA 1
ATOM 1647 C C . ALA B 1 41 ? 13.674 9.662 -39.602 1.00 15.61 41 ALA B C 1
ATOM 1648 O O . ALA B 1 41 ? 14.806 9.930 -39.171 1.00 13.83 41 ALA B O 1
ATOM 1650 N N . LYS B 1 42 ? 12.750 9.056 -38.853 1.00 14.56 42 LYS B N 1
ATOM 1651 C CA . LYS B 1 42 ? 13.049 8.636 -37.488 1.00 13.31 42 LYS B CA 1
ATOM 1652 C C . LYS B 1 42 ? 14.262 7.709 -37.458 1.00 17.73 42 LYS B C 1
ATOM 1653 O O . LYS B 1 42 ? 15.117 7.823 -36.567 1.00 16.95 42 LYS B O 1
ATOM 1659 N N . TYR B 1 43 ? 14.365 6.805 -38.442 1.00 11.86 43 TYR B N 1
ATOM 1660 C CA . TYR B 1 43 ? 15.513 5.906 -38.538 1.00 12.32 43 TYR B CA 1
ATOM 1661 C C . TYR B 1 43 ? 16.779 6.660 -38.951 1.00 16.45 43 TYR B C 1
ATOM 1662 O O . TYR B 1 43 ? 17.837 6.505 -38.324 1.00 12.21 43 TYR B O 1
ATOM 1671 N N . THR B 1 44 ? 16.689 7.483 -40.010 1.00 14.75 44 THR B N 1
ATOM 1672 C CA . THR B 1 44 ? 17.848 8.255 -40.452 1.00 14.68 44 THR B CA 1
ATOM 1673 C C . THR B 1 44 ? 18.389 9.126 -39.327 1.00 16.11 44 THR B C 1
ATOM 1674 O O . THR B 1 44 ? 19.609 9.213 -39.128 1.00 12.02 44 THR B O 1
ATOM 1678 N N . ARG B 1 45 ? 17.487 9.759 -38.570 1.00 16.24 45 ARG B N 1
ATOM 1679 C CA . ARG B 1 45 ? 17.893 10.594 -37.443 1.00 14.51 45 ARG B CA 1
ATOM 1680 C C . ARG B 1 45 ? 18.671 9.786 -36.416 1.00 14.58 45 ARG B C 1
ATOM 1681 O O . ARG B 1 45 ? 19.686 10.252 -35.886 1.00 20.17 45 ARG B O 1
ATOM 1689 N N . ALA B 1 46 ? 18.192 8.585 -36.096 1.00 15.52 46 ALA B N 1
ATOM 1690 C CA . ALA B 1 46 ? 18.901 7.754 -35.128 1.00 17.82 46 ALA B CA 1
ATOM 1691 C C . ALA B 1 46 ? 20.286 7.366 -35.640 1.00 18.31 46 ALA B C 1
ATOM 1692 O O . ALA B 1 46 ? 21.257 7.356 -34.877 1.00 19.85 46 ALA B O 1
ATOM 1694 N N . GLU B 1 47 ? 20.405 7.069 -36.933 1.00 15.59 47 GLU B N 1
ATOM 1695 C CA . GLU B 1 47 ? 21.716 6.789 -37.506 1.00 18.91 47 GLU B CA 1
ATOM 1696 C C . GLU B 1 47 ? 22.646 7.989 -37.346 1.00 21.57 47 GLU B C 1
ATOM 1697 O O . GLU B 1 47 ? 23.842 7.836 -37.056 1.00 23.13 47 GLU B O 1
ATOM 1703 N N . SER B 1 48 ? 22.097 9.195 -37.505 1.00 18.01 48 SER B N 1
ATOM 1704 C CA . SER B 1 48 ? 22.861 10.415 -37.276 1.00 22.87 48 SER B CA 1
ATOM 1705 C C . SER B 1 48 ? 23.456 10.436 -35.869 1.00 22.69 48 SER B C 1
ATOM 1706 O O . SER B 1 48 ? 24.637 10.758 -35.677 1.00 15.23 48 SER B O 1
ATOM 1709 N N . PHE B 1 49 ? 22.639 10.104 -34.870 1.00 20.05 49 PHE B N 1
ATOM 1710 C CA . PHE B 1 49 ? 23.095 10.130 -33.486 1.00 21.69 49 PHE B CA 1
ATOM 1711 C C . PHE B 1 49 ? 24.102 9.026 -33.208 1.00 21.70 49 PHE B C 1
ATOM 1712 O O . PHE B 1 49 ? 24.970 9.186 -32.347 1.00 23.44 49 PHE B O 1
ATOM 1720 N N . ASP B 1 50 ? 24.010 7.903 -33.921 1.00 25.39 50 ASP B N 1
ATOM 1721 C CA . ASP B 1 50 ? 25.045 6.888 -33.797 1.00 22.58 50 ASP B CA 1
ATOM 1722 C C . ASP B 1 50 ? 26.394 7.431 -34.253 1.00 23.75 50 ASP B C 1
ATOM 1723 O O . ASP B 1 50 ? 27.425 7.163 -33.618 1.00 20.36 50 ASP B O 1
ATOM 1728 N N . GLU B 1 51 ? 26.411 8.206 -35.346 1.00 18.08 51 GLU B N 1
ATOM 1729 C CA . GLU B 1 51 ? 27.672 8.777 -35.808 1.00 20.95 51 GLU B CA 1
ATOM 1730 C C . GLU B 1 51 ? 28.239 9.775 -34.806 1.00 20.91 51 GLU B C 1
ATOM 1731 O O . GLU B 1 51 ? 29.469 9.933 -34.727 1.00 15.53 51 GLU B O 1
ATOM 1737 N N . MET B 1 52 ? 27.369 10.447 -34.031 1.00 16.14 52 MET B N 1
ATOM 1738 C CA . MET B 1 52 ? 27.851 11.327 -32.968 1.00 15.81 52 MET B CA 1
ATOM 1739 C C . MET B 1 52 ? 28.593 10.545 -31.888 1.00 17.07 52 MET B C 1
ATOM 1740 O O . MET B 1 52 ? 29.647 10.986 -31.405 1.00 18.79 52 MET B O 1
ATOM 1745 N N . ARG B 1 53 ? 28.071 9.375 -31.506 1.00 17.35 53 ARG B N 1
ATOM 1746 C CA . ARG B 1 53 ? 28.770 8.534 -30.537 1.00 18.82 53 ARG B CA 1
ATOM 1747 C C . ARG B 1 53 ? 30.109 8.055 -31.085 1.00 15.35 53 ARG B C 1
ATOM 1748 O O . ARG B 1 53 ? 31.112 8.034 -30.360 1.00 15.93 53 ARG B O 1
ATOM 1756 N N . HIS B 1 54 ? 30.159 7.725 -32.374 1.00 15.71 54 HIS B N 1
ATOM 1757 C CA . HIS B 1 54 ? 31.434 7.382 -32.988 1.00 14.88 54 HIS B CA 1
ATOM 1758 C C . HIS B 1 54 ? 32.393 8.552 -32.894 1.00 13.73 54 HIS B C 1
ATOM 1759 O O . HIS B 1 54 ? 33.531 8.406 -32.431 1.00 13.66 54 HIS B O 1
ATOM 1766 N N . ALA B 1 55 ? 31.922 9.736 -33.282 1.00 14.18 55 ALA B N 1
ATOM 1767 C CA . ALA B 1 55 ? 32.730 10.939 -33.169 1.00 10.82 55 ALA B CA 1
ATOM 1768 C C . ALA B 1 55 ? 33.215 11.151 -31.734 1.00 15.57 55 ALA B C 1
ATOM 1769 O O . ALA B 1 55 ? 34.377 11.521 -31.509 1.00 12.91 55 ALA B O 1
ATOM 1771 N N . GLU B 1 56 ? 32.341 10.932 -30.746 1.00 11.09 56 GLU B N 1
ATOM 1772 C CA . GLU B 1 56 ? 32.773 11.165 -29.377 1.00 13.37 56 GLU B CA 1
ATOM 1773 C C . GLU B 1 56 ? 33.819 10.146 -28.943 1.00 13.79 56 GLU B C 1
ATOM 1774 O O . GLU B 1 56 ? 34.784 10.502 -28.256 1.00 14.29 56 GLU B O 1
ATOM 1780 N N . VAL B 1 57 ? 33.661 8.882 -29.346 1.00 14.21 57 VAL B N 1
ATOM 1781 C CA . VAL B 1 57 ? 34.658 7.872 -28.989 1.00 15.21 57 VAL B CA 1
ATOM 1782 C C . VAL B 1 57 ? 36.002 8.221 -29.606 1.00 15.33 57 VAL B C 1
ATOM 1783 O O . VAL B 1 57 ? 37.044 8.157 -28.938 1.00 14.74 57 VAL B O 1
ATOM 1787 N N . LEU B 1 58 ? 35.999 8.631 -30.883 1.00 15.26 58 LEU B N 1
ATOM 1788 C CA . LEU B 1 58 ? 37.237 9.018 -31.553 1.00 12.35 58 LEU B CA 1
ATOM 1789 C C . LEU B 1 58 ? 37.895 10.203 -30.858 1.00 12.97 58 LEU B C 1
ATOM 1790 O O . LEU B 1 58 ? 39.113 10.215 -30.634 1.00 15.61 58 LEU B O 1
ATOM 1795 N N . THR B 1 59 ? 37.099 11.219 -30.526 1.00 11.98 59 THR B N 1
ATOM 1796 C CA . THR B 1 59 ? 37.620 12.380 -29.811 1.00 12.66 59 THR B CA 1
ATOM 1797 C C . THR B 1 59 ? 38.269 11.971 -28.485 1.00 15.66 59 THR B C 1
ATOM 1798 O O . THR B 1 59 ? 39.350 12.463 -28.132 1.00 13.74 59 THR B O 1
ATOM 1802 N N . ASP B 1 60 ? 37.629 11.073 -27.737 1.00 13.10 60 ASP B N 1
ATOM 1803 C CA . ASP B 1 60 ? 38.196 10.648 -26.465 1.00 16.09 60 ASP B CA 1
ATOM 1804 C C . ASP B 1 60 ? 39.582 10.044 -26.661 1.00 17.38 60 ASP B C 1
ATOM 1805 O O . ASP B 1 60 ? 40.518 10.362 -25.922 1.00 19.40 60 ASP B O 1
ATOM 1810 N N . ARG B 1 61 ? 39.727 9.167 -27.656 1.00 14.11 61 ARG B N 1
ATOM 1811 C CA . ARG B 1 61 ? 40.987 8.464 -27.869 1.00 11.56 61 ARG B CA 1
ATOM 1812 C C . ARG B 1 61 ? 42.065 9.411 -28.390 1.00 15.33 61 ARG B C 1
ATOM 1813 O O . ARG B 1 61 ? 43.238 9.312 -28.004 1.00 13.07 61 ARG B O 1
ATOM 1821 N N . ILE B 1 62 ? 41.687 10.334 -29.275 1.00 12.97 62 ILE B N 1
ATOM 1822 C CA . ILE B 1 62 ? 42.634 11.336 -29.742 1.00 12.43 62 ILE B CA 1
ATOM 1823 C C . ILE B 1 62 ? 43.178 12.139 -28.563 1.00 13.19 62 ILE B C 1
ATOM 1824 O O . ILE B 1 62 ? 44.385 12.390 -28.461 1.00 13.47 62 ILE B O 1
ATOM 1829 N N . LEU B 1 63 ? 42.301 12.529 -27.643 1.00 12.39 63 LEU B N 1
ATOM 1830 C CA . LEU B 1 63 ? 42.740 13.306 -26.489 1.00 16.68 63 LEU B CA 1
ATOM 1831 C C . LEU B 1 63 ? 43.646 12.491 -25.582 1.00 15.70 63 LEU B C 1
ATOM 1832 O O . LEU B 1 63 ? 44.666 12.993 -25.099 1.00 16.46 63 LEU B O 1
ATOM 1837 N N . LEU B 1 64 ? 43.299 11.225 -25.362 1.00 14.32 64 LEU B N 1
ATOM 1838 C CA . LEU B 1 64 ? 44.123 10.367 -24.535 1.00 16.16 64 LEU B CA 1
ATOM 1839 C C . LEU B 1 64 ? 45.527 10.233 -25.113 1.00 17.72 64 LEU B C 1
ATOM 1840 O O . LEU B 1 64 ? 46.510 10.185 -24.366 1.00 23.22 64 LEU B O 1
ATOM 1845 N N . LEU B 1 65 ? 45.643 10.213 -26.437 1.00 17.50 65 LEU B N 1
ATOM 1846 C CA . LEU B 1 65 ? 46.916 10.134 -27.140 1.00 17.34 65 LEU B CA 1
ATOM 1847 C C . LEU B 1 65 ? 47.561 11.498 -27.351 1.00 21.66 65 LEU B C 1
ATOM 1848 O O . LEU B 1 65 ? 48.567 11.600 -28.072 1.00 17.38 65 LEU B O 1
ATOM 1853 N N . ASP B 1 66 ? 46.988 12.541 -26.746 1.00 20.57 66 ASP B N 1
ATOM 1854 C CA . ASP B 1 66 ? 47.532 13.891 -26.764 1.00 22.14 66 ASP B CA 1
ATOM 1855 C C . ASP B 1 66 ? 47.512 14.513 -28.158 1.00 18.71 66 ASP B C 1
ATOM 1856 O O . ASP B 1 66 ? 48.344 15.364 -28.474 1.00 15.77 66 ASP B O 1
ATOM 1861 N N . GLY B 1 67 ? 46.551 14.112 -28.994 1.00 13.88 67 GLY B N 1
ATOM 1862 C CA . GLY B 1 67 ? 46.364 14.759 -30.274 1.00 17.65 67 GLY B CA 1
ATOM 1863 C C . GLY B 1 67 ? 45.328 15.864 -30.192 1.00 15.61 67 GLY B C 1
ATOM 1864 O O . GLY B 1 67 ? 44.661 16.040 -29.177 1.00 20.60 67 GLY B O 1
ATOM 1865 N N . LEU B 1 68 ? 45.205 16.622 -31.285 1.00 18.80 68 LEU B N 1
ATOM 1866 C CA . LEU B 1 68 ? 44.197 17.669 -31.355 1.00 14.62 68 LEU B CA 1
ATOM 1867 C C . LEU B 1 68 ? 43.064 17.167 -32.231 1.00 19.18 68 LEU B C 1
ATOM 1868 O O . LEU B 1 68 ? 43.256 16.998 -33.445 1.00 17.91 68 LEU B O 1
ATOM 1873 N N . PRO B 1 69 ? 41.888 16.871 -31.674 1.00 17.84 69 PRO B N 1
ATOM 1874 C CA . PRO B 1 69 ? 40.770 16.431 -32.511 1.00 15.43 69 PRO B CA 1
ATOM 1875 C C . PRO B 1 69 ? 40.412 17.504 -33.526 1.00 14.20 69 PRO B C 1
ATOM 1876 O O . PRO B 1 69 ? 40.382 18.694 -33.212 1.00 17.50 69 PRO B O 1
ATOM 1880 N N . ASN B 1 70 ? 40.196 17.083 -34.764 1.00 13.46 70 ASN B N 1
ATOM 1881 C CA . ASN B 1 70 ? 39.913 18.015 -35.852 1.00 15.15 70 ASN B CA 1
ATOM 1882 C C . ASN B 1 70 ? 38.412 18.253 -35.930 1.00 14.22 70 ASN B C 1
ATOM 1883 O O . ASN B 1 70 ? 37.671 17.421 -36.450 1.00 16.53 70 ASN B O 1
ATOM 1888 N N . TYR B 1 71 ? 37.954 19.407 -35.454 1.00 14.49 71 TYR B N 1
ATOM 1889 C CA . TYR B 1 71 ? 36.558 19.790 -35.624 1.00 16.37 71 TYR B CA 1
ATOM 1890 C C . TYR B 1 71 ? 36.396 20.883 -36.676 1.00 16.42 71 TYR B C 1
ATOM 1891 O O . TYR B 1 71 ? 35.369 21.573 -36.702 1.00 15.94 71 TYR B O 1
ATOM 1900 N N . GLN B 1 72 ? 37.385 21.043 -37.552 1.00 15.03 72 GLN B N 1
ATOM 1901 C CA . GLN B 1 72 ? 37.377 22.107 -38.546 1.00 16.26 72 GLN B CA 1
ATOM 1902 C C . GLN B 1 72 ? 36.969 21.651 -39.941 1.00 17.45 72 GLN B C 1
ATOM 1903 O O . GLN B 1 72 ? 36.346 22.423 -40.684 1.00 16.16 72 GLN B O 1
ATOM 1909 N N . ARG B 1 73 ? 37.292 20.426 -40.321 1.00 15.98 73 ARG B N 1
ATOM 1910 C CA . ARG B 1 73 ? 37.177 20.034 -41.714 1.00 16.36 73 ARG B CA 1
ATOM 1911 C C . ARG B 1 73 ? 35.908 19.224 -41.947 1.00 15.84 73 ARG B C 1
ATOM 1912 O O . ARG B 1 73 ? 35.432 18.502 -41.068 1.00 13.15 73 ARG B O 1
ATOM 1920 N N . LEU B 1 74 ? 35.332 19.381 -43.130 1.00 15.56 74 LEU B N 1
ATOM 1921 C CA . LEU B 1 74 ? 34.270 18.485 -43.552 1.00 18.91 74 LEU B CA 1
ATOM 1922 C C . LEU B 1 74 ? 34.619 17.956 -44.926 1.00 17.07 74 LEU B C 1
ATOM 1923 O O . LEU B 1 74 ? 35.196 18.675 -45.748 1.00 26.65 74 LEU B O 1
ATOM 1928 N N . PHE B 1 75 ? 34.285 16.695 -45.160 1.00 11.65 75 PHE B N 1
ATOM 1929 C CA . PHE B 1 75 ? 34.308 16.183 -46.513 1.00 14.39 75 PHE B CA 1
ATOM 1930 C C . PHE B 1 75 ? 33.074 16.710 -47.226 1.00 13.41 75 PHE B C 1
ATOM 1931 O O . PHE B 1 75 ? 32.268 17.461 -46.664 1.00 14.33 75 PHE B O 1
ATOM 1939 N N . HIS B 1 76 ? 32.912 16.330 -48.475 1.00 14.64 76 HIS B N 1
ATOM 1940 C CA . HIS B 1 76 ? 31.768 16.833 -49.205 1.00 12.81 76 HIS B CA 1
ATOM 1941 C C . HIS B 1 76 ? 30.512 16.126 -48.707 1.00 13.13 76 HIS B C 1
ATOM 1942 O O . HIS B 1 76 ? 30.462 14.891 -48.677 1.00 12.69 76 HIS B O 1
ATOM 1949 N N . VAL B 1 77 ? 29.532 16.904 -48.249 1.00 10.01 77 VAL B N 1
ATOM 1950 C CA . VAL B 1 77 ? 28.249 16.357 -47.813 1.00 10.54 77 VAL B CA 1
ATOM 1951 C C . VAL B 1 77 ? 27.419 16.055 -49.051 1.00 12.15 77 VAL B C 1
ATOM 1952 O O . VAL B 1 77 ? 27.074 16.967 -49.813 1.00 14.25 77 VAL B O 1
ATOM 1956 N N . ARG B 1 78 ? 27.052 14.795 -49.235 1.00 12.46 78 ARG B N 1
ATOM 1957 C CA . ARG B 1 78 ? 26.235 14.377 -50.367 1.00 10.94 78 ARG B CA 1
ATOM 1958 C C . ARG B 1 78 ? 24.759 14.508 -49.988 1.00 11.78 78 ARG B C 1
ATOM 1959 O O . ARG B 1 78 ? 24.331 13.954 -48.970 1.00 13.63 78 ARG B O 1
ATOM 1967 N N . VAL B 1 79 ? 23.987 15.259 -50.778 1.00 9.71 79 VAL B N 1
ATOM 1968 C CA . VAL B 1 79 ? 22.570 15.509 -50.495 1.00 10.92 79 VAL B CA 1
ATOM 1969 C C . VAL B 1 79 ? 21.731 14.931 -51.621 1.00 18.82 79 VAL B C 1
ATOM 1970 O O . VAL B 1 79 ? 21.796 15.412 -52.761 1.00 21.94 79 VAL B O 1
ATOM 1974 N N . GLY B 1 80 ? 20.920 13.919 -51.309 1.00 16.53 80 GLY B N 1
ATOM 1975 C CA . GLY B 1 80 ? 20.007 13.382 -52.298 1.00 18.15 80 GLY B CA 1
ATOM 1976 C C . GLY B 1 80 ? 18.669 14.106 -52.344 1.00 18.53 80 GLY B C 1
ATOM 1977 O O . GLY B 1 80 ? 18.259 14.759 -51.387 1.00 26.55 80 GLY B O 1
ATOM 1978 N N . GLN B 1 81 ? 17.977 14.005 -53.480 1.00 18.24 81 GLN B N 1
ATOM 1979 C CA . GLN B 1 81 ? 16.627 14.556 -53.557 1.00 18.92 81 GLN B CA 1
ATOM 1980 C C . GLN B 1 81 ? 15.544 13.493 -53.461 1.00 20.44 81 GLN B C 1
ATOM 1981 O O . GLN B 1 81 ? 14.570 13.669 -52.721 1.00 23.05 81 GLN B O 1
ATOM 1987 N N . SER B 1 82 ? 15.696 12.387 -54.177 1.00 23.96 82 SER B N 1
ATOM 1988 C CA . SER B 1 82 ? 14.830 11.225 -54.048 1.00 17.15 82 SER B CA 1
ATOM 1989 C C . SER B 1 82 ? 15.323 10.300 -52.926 1.00 19.89 82 SER B C 1
ATOM 1990 O O . SER B 1 82 ? 16.455 10.424 -52.436 1.00 15.88 82 SER B O 1
ATOM 1993 N N . VAL B 1 83 ? 14.452 9.364 -52.509 1.00 15.41 83 VAL B N 1
ATOM 1994 C CA . VAL B 1 83 ? 14.872 8.374 -51.518 1.00 11.63 83 VAL B CA 1
ATOM 1995 C C . VAL B 1 83 ? 16.051 7.585 -52.042 1.00 16.70 83 VAL B C 1
ATOM 1996 O O . VAL B 1 83 ? 17.002 7.294 -51.301 1.00 19.55 83 VAL B O 1
ATOM 2000 N N . THR B 1 84 ? 16.005 7.215 -53.325 1.00 12.94 84 THR B N 1
ATOM 2001 C CA . THR B 1 84 ? 17.090 6.425 -53.886 1.00 16.00 84 THR B CA 1
ATOM 2002 C C . THR B 1 84 ? 18.405 7.179 -53.766 1.00 14.17 84 THR B C 1
ATOM 2003 O O . THR B 1 84 ? 19.410 6.625 -53.299 1.00 12.52 84 THR B O 1
ATOM 2007 N N . GLU B 1 85 ? 18.402 8.463 -54.146 1.00 15.17 85 GLU B N 1
ATOM 2008 C CA . GLU B 1 85 ? 19.607 9.278 -54.020 1.00 16.76 85 GLU B CA 1
ATOM 2009 C C . GLU B 1 85 ? 20.051 9.370 -52.568 1.00 16.39 85 GLU B C 1
ATOM 2010 O O . GLU B 1 85 ? 21.251 9.304 -52.275 1.00 11.57 85 GLU B O 1
ATOM 2016 N N . MET B 1 86 ? 19.097 9.528 -51.644 1.00 15.80 86 MET B N 1
ATOM 2017 C CA . MET B 1 86 ? 19.458 9.655 -50.238 1.00 14.30 86 MET B CA 1
ATOM 2018 C C . MET B 1 86 ? 20.125 8.380 -49.729 1.00 18.02 86 MET B C 1
ATOM 2019 O O . MET B 1 86 ? 21.170 8.438 -49.065 1.00 15.29 86 MET B O 1
ATOM 2024 N N . PHE B 1 87 ? 19.544 7.212 -50.046 1.00 15.13 87 PHE B N 1
ATOM 2025 C CA . PHE B 1 87 ? 20.163 5.951 -49.638 1.00 14.92 87 PHE B CA 1
ATOM 2026 C C . PHE B 1 87 ? 21.486 5.729 -50.365 1.00 18.05 87 PHE B C 1
ATOM 2027 O O . PHE B 1 87 ? 22.459 5.256 -49.759 1.00 17.85 87 PHE B O 1
ATOM 2035 N N . GLN B 1 88 ? 21.549 6.071 -51.659 1.00 12.91 88 GLN B N 1
ATOM 2036 C CA . GLN B 1 88 ? 22.795 5.894 -52.403 1.00 13.89 88 GLN B CA 1
ATOM 2037 C C . GLN B 1 88 ? 23.911 6.778 -51.847 1.00 15.45 88 GLN B C 1
ATOM 2038 O O . GLN B 1 88 ? 25.067 6.345 -51.728 1.00 12.15 88 GLN B O 1
ATOM 2044 N N . ALA B 1 89 ? 23.586 8.024 -51.503 1.00 16.20 89 ALA B N 1
ATOM 2045 C CA . ALA B 1 89 ? 24.592 8.924 -50.952 1.00 13.99 89 ALA B CA 1
ATOM 2046 C C . ALA B 1 89 ? 25.099 8.423 -49.603 1.00 15.43 89 ALA B C 1
ATOM 2047 O O . ALA B 1 89 ? 26.307 8.437 -49.335 1.00 12.88 89 ALA B O 1
ATOM 2049 N N . ASP B 1 90 ? 24.182 8.016 -48.717 1.00 15.87 90 ASP B N 1
ATOM 2050 C CA . ASP B 1 90 ? 24.598 7.518 -47.409 1.00 11.76 90 ASP B CA 1
ATOM 2051 C C . ASP B 1 90 ? 25.370 6.213 -47.535 1.00 14.87 90 ASP B C 1
ATOM 2052 O O . ASP B 1 90 ? 26.270 5.941 -46.734 1.00 19.52 90 ASP B O 1
ATOM 2057 N N . ARG B 1 91 ? 25.024 5.389 -48.517 1.00 12.49 91 ARG B N 1
ATOM 2058 C CA . ARG B 1 91 ? 25.804 4.187 -48.760 1.00 14.37 91 ARG B CA 1
ATOM 2059 C C . ARG B 1 91 ? 27.227 4.533 -49.199 1.00 15.82 91 ARG B C 1
ATOM 2060 O O . ARG B 1 91 ? 28.179 3.821 -48.859 1.00 16.29 91 ARG B O 1
ATOM 2068 N N . GLU B 1 92 ? 27.390 5.596 -49.992 1.00 13.56 92 GLU B N 1
ATOM 2069 C CA . GLU B 1 92 ? 28.732 5.995 -50.413 1.00 17.54 92 GLU B CA 1
ATOM 2070 C C . GLU B 1 92 ? 29.608 6.349 -49.209 1.00 17.26 92 GLU B C 1
ATOM 2071 O O . GLU B 1 92 ? 30.780 5.954 -49.140 1.00 14.32 92 GLU B O 1
ATOM 2077 N N . VAL B 1 93 ? 29.042 7.065 -48.235 1.00 16.93 93 VAL B N 1
ATOM 2078 C CA . VAL B 1 93 ? 29.776 7.427 -47.026 1.00 19.39 93 VAL B CA 1
ATOM 2079 C C . VAL B 1 93 ? 30.230 6.177 -46.286 1.00 17.36 93 VAL B C 1
ATOM 2080 O O . VAL B 1 93 ? 31.378 6.087 -45.838 1.00 19.15 93 VAL B O 1
ATOM 2084 N N . GLU B 1 94 ? 29.342 5.192 -46.141 1.00 20.29 94 GLU B N 1
ATOM 2085 C CA . GLU B 1 94 ? 29.705 3.998 -45.381 1.00 23.57 94 GLU B CA 1
ATOM 2086 C C . GLU B 1 94 ? 30.726 3.138 -46.129 1.00 22.84 94 GLU B C 1
ATOM 2087 O O . GLU B 1 94 ? 31.533 2.443 -45.497 1.00 18.55 94 GLU B O 1
ATOM 2093 N N . LEU B 1 95 ? 30.725 3.184 -47.467 1.00 20.72 95 LEU B N 1
ATOM 2094 C CA . LEU B 1 95 ? 31.733 2.457 -48.234 1.00 16.39 95 LEU B CA 1
ATOM 2095 C C . LEU B 1 95 ? 33.126 3.026 -47.995 1.00 21.09 95 LEU B C 1
ATOM 2096 O O . LEU B 1 95 ? 34.083 2.271 -47.775 1.00 24.01 95 LEU B O 1
ATOM 2101 N N . GLU B 1 96 ? 33.253 4.357 -47.988 1.00 18.38 96 GLU B N 1
ATOM 2102 C CA . GLU B 1 96 ? 34.550 4.974 -47.732 1.00 18.94 96 GLU B CA 1
ATOM 2103 C C . GLU B 1 96 ? 35.002 4.759 -46.292 1.00 18.72 96 GLU B C 1
ATOM 2104 O O . GLU B 1 96 ? 36.193 4.552 -46.040 1.00 22.97 96 GLU B O 1
ATOM 2110 N N . ALA B 1 97 ? 34.073 4.822 -45.335 1.00 21.82 97 ALA B N 1
ATOM 2111 C CA . ALA B 1 97 ? 34.401 4.496 -43.947 1.00 24.86 97 ALA B CA 1
ATOM 2112 C C . ALA B 1 97 ? 34.968 3.083 -43.833 1.00 26.37 97 ALA B C 1
ATOM 2113 O O . ALA B 1 97 ? 36.049 2.880 -43.262 1.00 21.51 97 ALA B O 1
ATOM 2115 N N . ILE B 1 98 ? 34.237 2.092 -44.369 1.00 19.59 98 ILE B N 1
ATOM 2116 C CA . ILE B 1 98 ? 34.651 0.694 -44.279 1.00 23.78 98 ILE B CA 1
ATOM 2117 C C . ILE B 1 98 ? 36.065 0.530 -44.815 1.00 21.29 98 ILE B C 1
ATOM 2118 O O . ILE B 1 98 ? 36.880 -0.203 -44.246 1.00 17.47 98 ILE B O 1
ATOM 2123 N N . ASP B 1 99 ? 36.394 1.232 -45.896 1.00 21.94 99 ASP B N 1
ATOM 2124 C CA . ASP B 1 99 ? 37.739 1.113 -46.445 1.00 25.02 99 ASP B CA 1
ATOM 2125 C C . ASP B 1 99 ? 38.773 1.735 -45.513 1.00 21.46 99 ASP B C 1
ATOM 2126 O O . ASP B 1 99 ? 39.809 1.127 -45.218 1.00 18.95 99 ASP B O 1
ATOM 2131 N N . ARG B 1 100 ? 38.482 2.929 -45.001 1.00 18.97 100 ARG B N 1
ATOM 2132 C CA . ARG B 1 100 ? 39.452 3.643 -44.180 1.00 19.43 100 ARG B CA 1
ATOM 2133 C C . ARG B 1 100 ? 39.725 2.905 -42.874 1.00 17.66 100 ARG B C 1
ATOM 2134 O O . ARG B 1 100 ? 40.879 2.819 -42.430 1.00 13.38 100 ARG B O 1
ATOM 2142 N N . LEU B 1 101 ? 38.680 2.340 -42.262 1.00 17.49 101 LEU B N 1
ATOM 2143 C CA . LEU B 1 101 ? 38.858 1.673 -40.978 1.00 14.79 101 LEU B CA 1
ATOM 2144 C C . LEU B 1 101 ? 39.716 0.423 -41.119 1.00 14.15 101 LEU B C 1
ATOM 2145 O O . LEU B 1 101 ? 40.602 0.171 -40.296 1.00 13.69 101 LEU B O 1
ATOM 2150 N N . ARG B 1 102 ? 39.494 -0.357 -42.170 1.00 14.69 102 ARG B N 1
ATOM 2151 C CA . ARG B 1 102 ? 40.298 -1.557 -42.363 1.00 14.20 102 ARG B CA 1
ATOM 2152 C C . ARG B 1 102 ? 41.773 -1.211 -42.544 1.00 15.49 102 ARG B C 1
ATOM 2153 O O . ARG B 1 102 ? 42.652 -1.877 -41.982 1.00 14.99 102 ARG B O 1
ATOM 2161 N N . ARG B 1 103 ? 42.068 -0.177 -43.328 1.00 12.60 103 ARG B N 1
ATOM 2162 C CA . ARG B 1 103 ? 43.459 0.224 -43.469 1.00 14.83 103 ARG B CA 1
ATOM 2163 C C . ARG B 1 103 ? 44.030 0.695 -42.142 1.00 15.71 103 ARG B C 1
ATOM 2164 O O . ARG B 1 103 ? 45.193 0.407 -41.823 1.00 13.32 103 ARG B O 1
ATOM 2172 N N . GLY B 1 104 ? 43.220 1.402 -41.346 1.00 13.92 104 GLY B N 1
ATOM 2173 C CA . GLY B 1 104 ? 43.706 1.901 -40.068 1.00 14.02 104 GLY B CA 1
ATOM 2174 C C . GLY B 1 104 ? 44.003 0.796 -39.066 1.00 15.71 104 GLY B C 1
ATOM 2175 O O . GLY B 1 104 ? 44.976 0.879 -38.312 1.00 14.93 104 GLY B O 1
ATOM 2176 N N . ILE B 1 105 ? 43.170 -0.251 -39.051 1.00 14.51 105 ILE B N 1
ATOM 2177 C CA . ILE B 1 105 ? 43.351 -1.364 -38.120 1.00 13.52 105 ILE B CA 1
ATOM 2178 C C . ILE B 1 105 ? 44.682 -2.054 -38.364 1.00 17.32 105 ILE B C 1
ATOM 2179 O O . ILE B 1 105 ? 45.410 -2.385 -37.420 1.00 16.40 105 ILE B O 1
ATOM 2184 N N . GLU B 1 106 ? 45.030 -2.274 -39.629 1.00 19.60 106 GLU B N 1
ATOM 2185 C CA . GLU B 1 106 ? 46.297 -2.931 -39.923 1.00 18.98 106 GLU B CA 1
ATOM 2186 C C . GLU B 1 106 ? 47.473 -2.082 -39.451 1.00 15.94 106 GLU B C 1
ATOM 2187 O O . GLU B 1 106 ? 48.427 -2.607 -38.866 1.00 16.30 106 GLU B O 1
ATOM 2193 N N . VAL B 1 107 ? 47.417 -0.767 -39.674 1.00 13.64 107 VAL B N 1
ATOM 2194 C CA . VAL B 1 107 ? 48.508 0.094 -39.234 1.00 13.54 107 VAL B CA 1
ATOM 2195 C C . VAL B 1 107 ? 48.539 0.182 -37.714 1.00 17.39 107 VAL B C 1
ATOM 2196 O O . VAL B 1 107 ? 49.595 0.031 -37.086 1.00 16.58 107 VAL B O 1
ATOM 2200 N N . MET B 1 108 ? 47.378 0.412 -37.095 1.00 15.51 108 MET B N 1
ATOM 2201 C CA . MET B 1 108 ? 47.357 0.548 -35.646 1.00 10.87 108 MET B CA 1
ATOM 2202 C C . MET B 1 108 ? 47.908 -0.702 -34.968 1.00 13.66 108 MET B C 1
ATOM 2203 O O . MET B 1 108 ? 48.725 -0.606 -34.046 1.00 15.82 108 MET B O 1
ATOM 2208 N N . ARG B 1 109 ? 47.521 -1.885 -35.445 1.00 13.50 109 ARG B N 1
ATOM 2209 C CA . ARG B 1 109 ? 48.052 -3.106 -34.849 1.00 14.13 109 ARG B CA 1
ATOM 2210 C C . ARG B 1 109 ? 49.524 -3.302 -35.194 1.00 14.64 109 ARG B C 1
ATOM 2211 O O . ARG B 1 109 ? 50.279 -3.850 -34.385 1.00 17.36 109 ARG B O 1
ATOM 2219 N N . ALA B 1 110 ? 49.951 -2.878 -36.381 1.00 12.12 110 ALA B N 1
ATOM 2220 C CA . ALA B 1 110 ? 51.364 -2.997 -36.709 1.00 14.81 110 ALA B CA 1
ATOM 2221 C C . ALA B 1 110 ? 52.205 -2.111 -35.804 1.00 15.12 110 ALA B C 1
ATOM 2222 O O . ALA B 1 110 ? 53.343 -2.455 -35.470 1.00 19.67 110 ALA B O 1
ATOM 2224 N N . LYS B 1 111 ? 51.688 -0.951 -35.433 1.00 15.66 111 LYS B N 1
ATOM 2225 C CA . LYS B 1 111 ? 52.421 -0.046 -34.568 1.00 15.34 111 LYS B CA 1
ATOM 2226 C C . LYS B 1 111 ? 52.134 -0.285 -33.096 1.00 16.48 111 LYS B C 1
ATOM 2227 O O . LYS B 1 111 ? 52.591 0.503 -32.263 1.00 16.77 111 LYS B O 1
ATOM 2233 N N . HIS B 1 112 ? 51.391 -1.352 -32.767 1.00 16.90 112 HIS B N 1
ATOM 2234 C CA . HIS B 1 112 ? 51.118 -1.835 -31.410 1.00 16.90 112 HIS B CA 1
ATOM 2235 C C . HIS B 1 112 ? 50.112 -0.987 -30.650 1.00 19.31 112 HIS B C 1
ATOM 2236 O O . HIS B 1 112 ? 49.962 -1.164 -29.425 1.00 17.39 112 HIS B O 1
ATOM 2243 N N . ASP B 1 113 ? 49.407 -0.079 -31.325 1.00 13.12 113 ASP B N 1
ATOM 2244 C CA . ASP B 1 113 ? 48.347 0.671 -30.658 1.00 14.33 113 ASP B CA 1
ATOM 2245 C C . ASP B 1 113 ? 47.063 -0.150 -30.740 1.00 13.75 113 ASP B C 1
ATOM 2246 O O . ASP B 1 113 ? 46.127 0.164 -31.479 1.00 14.35 113 ASP B O 1
ATOM 2251 N N . ILE B 1 114 ? 47.006 -1.197 -29.916 1.00 12.65 114 ILE B N 1
ATOM 2252 C CA . ILE B 1 114 ? 45.899 -2.142 -29.990 1.00 9.92 114 ILE B CA 1
ATOM 2253 C C . ILE B 1 114 ? 44.604 -1.472 -29.568 1.00 12.36 114 ILE B C 1
ATOM 2254 O O . ILE B 1 114 ? 43.545 -1.706 -30.164 1.00 11.01 114 ILE B O 1
ATOM 2259 N N . THR B 1 115 ? 44.670 -0.592 -28.568 1.00 9.49 115 THR B N 1
ATOM 2260 C CA . THR B 1 115 ? 43.456 0.065 -28.113 1.00 10.57 115 THR B CA 1
ATOM 2261 C C . THR B 1 115 ? 42.848 0.915 -29.218 1.00 12.55 115 THR B C 1
ATOM 2262 O O . THR B 1 115 ? 41.626 0.900 -29.420 1.00 11.19 115 THR B O 1
ATOM 2266 N N . SER B 1 116 ? 43.684 1.641 -29.966 1.00 13.30 116 SER B N 1
ATOM 2267 C CA . SER B 1 116 ? 43.157 2.411 -31.088 1.00 12.84 116 SER B CA 1
ATOM 2268 C C . SER B 1 116 ? 42.539 1.502 -32.150 1.00 12.07 116 SER B C 1
ATOM 2269 O O . SER B 1 116 ? 41.433 1.768 -32.636 1.00 9.48 116 SER B O 1
ATOM 2272 N N . ALA B 1 117 ? 43.212 0.396 -32.481 1.00 11.22 117 ALA B N 1
ATOM 2273 C CA . ALA B 1 117 ? 42.670 -0.551 -33.451 1.00 13.09 117 ALA B CA 1
ATOM 2274 C C . ALA B 1 117 ? 41.277 -1.030 -33.055 1.00 12.12 117 ALA B C 1
ATOM 2275 O O . ALA B 1 117 ? 40.351 -1.053 -33.878 1.00 11.39 117 ALA B O 1
ATOM 2277 N N . ASN B 1 118 ? 41.101 -1.374 -31.780 1.00 13.03 118 ASN B N 1
ATOM 2278 C CA . ASN B 1 118 ? 39.811 -1.868 -31.321 1.00 11.20 118 ASN B CA 1
ATOM 2279 C C . ASN B 1 118 ? 38.730 -0.788 -31.422 1.00 12.11 118 ASN B C 1
ATOM 2280 O O . ASN B 1 118 ? 37.561 -1.101 -31.683 1.00 12.16 118 ASN B O 1
ATOM 2285 N N . VAL B 1 119 ? 39.094 0.484 -31.248 1.00 10.79 119 VAL B N 1
ATOM 2286 C CA . VAL B 1 119 ? 38.130 1.551 -31.491 1.00 12.18 119 VAL B CA 1
ATOM 2287 C C . VAL B 1 119 ? 37.655 1.507 -32.933 1.00 12.05 119 VAL B C 1
ATOM 2288 O O . VAL B 1 119 ? 36.456 1.635 -33.219 1.00 10.02 119 VAL B O 1
ATOM 2292 N N . PHE B 1 120 ? 38.592 1.331 -33.863 1.00 12.85 120 PHE B N 1
ATOM 2293 C CA . PHE B 1 120 ? 38.227 1.213 -35.267 1.00 11.20 120 PHE B CA 1
ATOM 2294 C C . PHE B 1 120 ? 37.437 -0.069 -35.530 1.00 12.87 120 PHE B C 1
ATOM 2295 O O . PHE B 1 120 ? 36.488 -0.064 -36.323 1.00 10.70 120 PHE B O 1
ATOM 2303 N N . GLU B 1 121 ? 37.808 -1.178 -34.876 1.00 13.78 121 GLU B N 1
ATOM 2304 C CA . GLU B 1 121 ? 37.089 -2.431 -35.102 1.00 12.22 121 GLU B CA 1
ATOM 2305 C C . GLU B 1 121 ? 35.623 -2.309 -34.711 1.00 13.36 121 GLU B C 1
ATOM 2306 O O . GLU B 1 121 ? 34.739 -2.764 -35.451 1.00 12.93 121 GLU B O 1
ATOM 2312 N N . ALA B 1 122 ? 35.344 -1.662 -33.570 1.00 9.86 122 ALA B N 1
ATOM 2313 C CA . ALA B 1 122 ? 33.965 -1.519 -33.109 1.00 9.29 122 ALA B CA 1
ATOM 2314 C C . ALA B 1 122 ? 33.168 -0.623 -34.044 1.00 14.99 122 ALA B C 1
ATOM 2315 O O . ALA B 1 122 ? 32.000 -0.914 -34.353 1.00 14.03 122 ALA B O 1
ATOM 2317 N N . ILE B 1 123 ? 33.772 0.488 -34.476 1.00 12.55 123 ILE B N 1
ATOM 2318 C CA . ILE B 1 123 ? 33.115 1.359 -35.440 1.00 14.64 123 ILE B CA 1
ATOM 2319 C C . ILE B 1 123 ? 32.868 0.596 -36.733 1.00 14.50 123 ILE B C 1
ATOM 2320 O O . ILE B 1 123 ? 31.782 0.685 -37.330 1.00 12.47 123 ILE B O 1
ATOM 2325 N N . LEU B 1 124 ? 33.858 -0.203 -37.157 1.00 10.42 124 LEU B N 1
ATOM 2326 C CA . LEU B 1 124 ? 33.753 -0.915 -38.429 1.00 12.98 124 LEU B CA 1
ATOM 2327 C C . LEU B 1 124 ? 32.528 -1.826 -38.467 1.00 11.27 124 LEU B C 1
ATOM 2328 O O . LEU B 1 124 ? 31.789 -1.855 -39.459 1.00 8.32 124 LEU B O 1
ATOM 2333 N N . ALA B 1 125 ? 32.296 -2.579 -37.390 1.00 13.07 125 ALA B N 1
ATOM 2334 C CA . ALA B 1 125 ? 31.126 -3.446 -37.357 1.00 17.43 125 ALA B CA 1
ATOM 2335 C C . ALA B 1 125 ? 29.841 -2.628 -37.491 1.00 14.40 125 ALA B C 1
ATOM 2336 O O . ALA B 1 125 ? 28.915 -3.023 -38.212 1.00 12.82 125 ALA B O 1
ATOM 2338 N N . ASP B 1 126 ? 29.795 -1.460 -36.844 1.00 10.82 126 ASP B N 1
ATOM 2339 C CA . ASP B 1 126 ? 28.621 -0.602 -36.916 1.00 11.10 126 ASP B CA 1
ATOM 2340 C C . ASP B 1 126 ? 28.380 -0.117 -38.337 1.00 12.47 126 ASP B C 1
ATOM 2341 O O . ASP B 1 126 ? 27.249 -0.161 -38.835 1.00 11.42 126 ASP B O 1
ATOM 2346 N N . GLU B 1 127 ? 29.430 0.360 -39.009 1.00 12.96 127 GLU B N 1
ATOM 2347 C CA . GLU B 1 127 ? 29.243 0.850 -40.368 1.00 15.13 127 GLU B CA 1
ATOM 2348 C C . GLU B 1 127 ? 28.768 -0.271 -41.292 1.00 15.36 127 GLU B C 1
ATOM 2349 O O . GLU B 1 127 ? 27.961 -0.039 -42.201 1.00 16.95 127 GLU B O 1
ATOM 2355 N N . GLU B 1 128 ? 29.296 -1.485 -41.106 1.00 16.29 128 GLU B N 1
ATOM 2356 C CA . GLU B 1 128 ? 28.845 -2.624 -41.903 1.00 17.27 128 GLU B CA 1
ATOM 2357 C C . GLU B 1 128 ? 27.373 -2.934 -41.645 1.00 15.63 128 GLU B C 1
ATOM 2358 O O . GLU B 1 128 ? 26.640 -3.309 -42.569 1.00 16.82 128 GLU B O 1
ATOM 2364 N N . HIS B 1 129 ? 26.921 -2.824 -40.395 1.00 14.62 129 HIS B N 1
ATOM 2365 C CA . HIS B 1 129 ? 25.492 -2.986 -40.144 1.00 18.08 129 HIS B CA 1
ATOM 2366 C C . HIS B 1 129 ? 24.687 -1.939 -40.903 1.00 16.76 129 HIS B C 1
ATOM 2367 O O . HIS B 1 129 ? 23.678 -2.260 -41.545 1.00 16.04 129 HIS B O 1
ATOM 2374 N N . HIS B 1 130 ? 25.132 -0.685 -40.866 1.00 17.35 130 HIS B N 1
ATOM 2375 C CA . HIS B 1 130 ? 24.354 0.370 -41.495 1.00 15.90 130 HIS B CA 1
ATOM 2376 C C . HIS B 1 130 ? 24.300 0.195 -43.007 1.00 16.66 130 HIS B C 1
ATOM 2377 O O . HIS B 1 130 ? 23.243 0.406 -43.614 1.00 19.15 130 HIS B O 1
ATOM 2384 N N . ILE B 1 131 ? 25.428 -0.163 -43.639 1.00 15.57 131 ILE B N 1
ATOM 2385 C CA . ILE B 1 131 ? 25.429 -0.388 -45.085 1.00 15.76 131 ILE B CA 1
ATOM 2386 C C . ILE B 1 131 ? 24.490 -1.530 -45.447 1.00 16.49 131 ILE B C 1
ATOM 2387 O O . ILE B 1 131 ? 23.836 -1.507 -46.500 1.00 17.25 131 ILE B O 1
ATOM 2392 N N . ASP B 1 132 ? 24.376 -2.524 -44.568 1.00 15.41 132 ASP B N 1
ATOM 2393 C CA . ASP B 1 132 ? 23.475 -3.636 -44.821 1.00 16.45 132 ASP B CA 1
ATOM 2394 C C . ASP B 1 132 ? 22.026 -3.159 -44.816 1.00 18.53 132 ASP B C 1
ATOM 2395 O O . ASP B 1 132 ? 21.208 -3.626 -45.626 1.00 17.15 132 ASP B O 1
ATOM 2400 N N . TYR B 1 133 ? 21.695 -2.219 -43.917 1.00 14.30 133 TYR B N 1
ATOM 2401 C CA . TYR B 1 133 ? 20.361 -1.623 -43.930 1.00 19.98 133 TYR B CA 1
ATOM 2402 C C . TYR B 1 133 ? 20.141 -0.805 -45.203 1.00 17.90 133 TYR B C 1
ATOM 2403 O O . TYR B 1 133 ? 19.097 -0.926 -45.857 1.00 14.58 133 TYR B O 1
ATOM 2412 N N . LEU B 1 134 ? 21.122 0.024 -45.573 1.00 13.81 134 LEU B N 1
ATOM 2413 C CA . LEU B 1 134 ? 20.963 0.874 -46.747 1.00 15.22 134 LEU B CA 1
ATOM 2414 C C . LEU B 1 134 ? 20.735 0.028 -47.990 1.00 14.42 134 LEU B C 1
ATOM 2415 O O . LEU B 1 134 ? 19.812 0.285 -48.772 1.00 11.42 134 LEU B O 1
ATOM 2420 N N . GLU B 1 135 ? 21.547 -1.017 -48.169 1.00 15.21 135 GLU B N 1
ATOM 2421 C CA . GLU B 1 135 ? 21.391 -1.864 -49.345 1.00 15.14 135 GLU B CA 1
ATOM 2422 C C . GLU B 1 135 ? 20.075 -2.643 -49.314 1.00 15.10 135 GLU B C 1
ATOM 2423 O O . GLU B 1 135 ? 19.447 -2.849 -50.359 1.00 13.16 135 GLU B O 1
ATOM 2429 N N . THR B 1 136 ? 19.619 -3.036 -48.132 1.00 12.74 136 THR B N 1
ATOM 2430 C CA . THR B 1 136 ? 18.348 -3.733 -48.054 1.00 13.57 136 THR B CA 1
ATOM 2431 C C . THR B 1 136 ? 17.207 -2.805 -48.454 1.00 16.03 136 THR B C 1
ATOM 2432 O O . THR B 1 136 ? 16.301 -3.201 -49.208 1.00 12.47 136 THR B O 1
ATOM 2436 N N . GLN B 1 137 ? 17.255 -1.554 -47.990 1.00 12.92 137 GLN B N 1
ATOM 2437 C CA . GLN B 1 137 ? 16.225 -0.598 -48.374 1.00 15.89 137 GLN B CA 1
ATOM 2438 C C . GLN B 1 137 ? 16.272 -0.326 -49.875 1.00 16.03 137 GLN B C 1
ATOM 2439 O O . GLN B 1 137 ? 15.228 -0.233 -50.535 1.00 14.46 137 GLN B O 1
ATOM 2445 N N . LEU B 1 138 ? 17.477 -0.198 -50.433 1.00 11.50 138 LEU B N 1
ATOM 2446 C CA . LEU B 1 138 ? 17.595 0.029 -51.866 1.00 13.19 138 LEU B CA 1
ATOM 2447 C C . LEU B 1 138 ? 16.963 -1.115 -52.653 1.00 14.47 138 LEU B C 1
ATOM 2448 O O . LEU B 1 138 ? 16.294 -0.890 -53.668 1.00 13.34 138 LEU B O 1
ATOM 2453 N N . ASP B 1 139 ? 17.171 -2.354 -52.195 1.00 15.44 139 ASP B N 1
ATOM 2454 C CA . ASP B 1 139 ? 16.571 -3.510 -52.852 1.00 12.93 139 ASP B CA 1
ATOM 2455 C C . ASP B 1 139 ? 15.052 -3.462 -52.749 1.00 13.10 139 ASP B C 1
ATOM 2456 O O . ASP B 1 139 ? 14.345 -3.838 -53.690 1.00 13.84 139 ASP B O 1
ATOM 2461 N N . LEU B 1 140 ? 14.533 -3.033 -51.599 1.00 11.96 140 LEU B N 1
ATOM 2462 C CA . LEU B 1 140 ? 13.095 -2.849 -51.468 1.00 13.12 140 LEU B CA 1
ATOM 2463 C C . LEU B 1 140 ? 12.601 -1.788 -52.444 1.00 13.88 140 LEU B C 1
ATOM 2464 O O . LEU B 1 140 ? 11.563 -1.966 -53.100 1.00 16.98 140 LEU B O 1
ATOM 2469 N N . ILE B 1 141 ? 13.343 -0.686 -52.574 1.00 12.12 141 ILE B N 1
ATOM 2470 C CA . ILE B 1 141 ? 12.934 0.357 -53.512 1.00 16.53 141 ILE B CA 1
ATOM 2471 C C . ILE B 1 141 ? 12.934 -0.189 -54.928 1.00 16.57 141 ILE B C 1
ATOM 2472 O O . ILE B 1 141 ? 12.022 0.087 -55.714 1.00 17.86 141 ILE B O 1
ATOM 2477 N N . GLU B 1 142 ? 13.936 -0.999 -55.272 1.00 14.43 142 GLU B N 1
ATOM 2478 C CA . GLU B 1 142 ? 13.940 -1.555 -56.614 1.00 16.16 142 GLU B CA 1
ATOM 2479 C C . GLU B 1 142 ? 12.758 -2.496 -56.817 1.00 16.59 142 GLU B C 1
ATOM 2480 O O . GLU B 1 142 ? 12.149 -2.511 -57.896 1.00 18.48 142 GLU B O 1
ATOM 2486 N N . LYS B 1 143 ? 12.399 -3.264 -55.784 1.00 14.29 143 LYS B N 1
ATOM 2487 C CA . LYS B 1 143 ? 11.302 -4.221 -55.904 1.00 15.94 143 LYS B CA 1
ATOM 2488 C C . LYS B 1 143 ? 9.945 -3.524 -55.842 1.00 14.79 143 LYS B C 1
ATOM 2489 O O . LYS B 1 143 ? 9.051 -3.827 -56.639 1.00 14.07 143 LYS B O 1
ATOM 2495 N N . LEU B 1 144 ? 9.785 -2.565 -54.937 1.00 14.01 144 LEU B N 1
ATOM 2496 C CA . LEU B 1 144 ? 8.493 -1.924 -54.740 1.00 14.15 144 LEU B CA 1
ATOM 2497 C C . LEU B 1 144 ? 8.293 -0.692 -55.611 1.00 17.77 144 LEU B C 1
ATOM 2498 O O . LEU B 1 144 ? 7.147 -0.355 -55.949 1.00 16.29 144 LEU B O 1
ATOM 2503 N N . GLY B 1 145 ? 9.371 -0.013 -55.970 1.00 13.39 145 GLY B N 1
ATOM 2504 C CA . GLY B 1 145 ? 9.226 1.318 -56.534 1.00 11.41 145 GLY B CA 1
ATOM 2505 C C . GLY B 1 145 ? 9.153 2.374 -55.455 1.00 16.07 145 GLY B C 1
ATOM 2506 O O . GLY B 1 145 ? 8.656 2.147 -54.349 1.00 16.88 145 GLY B O 1
ATOM 2507 N N . GLU B 1 146 ? 9.613 3.577 -55.808 1.00 14.88 146 GLU B N 1
ATOM 2508 C CA . GLU B 1 146 ? 9.709 4.652 -54.827 1.00 11.20 146 GLU B CA 1
ATOM 2509 C C . GLU B 1 146 ? 8.348 4.995 -54.223 1.00 16.37 146 GLU B C 1
ATOM 2510 O O . GLU B 1 146 ? 8.248 5.243 -53.014 1.00 18.94 146 GLU B O 1
ATOM 2516 N N . SER B 1 147 ? 7.288 5.027 -55.037 1.00 11.27 147 SER B N 1
ATOM 2517 C CA . SER B 1 147 ? 5.987 5.434 -54.501 1.00 13.33 147 SER B CA 1
ATOM 2518 C C . SER B 1 147 ? 5.442 4.422 -53.490 1.00 14.59 147 SER B C 1
ATOM 2519 O O . SER B 1 147 ? 5.069 4.786 -52.363 1.00 12.50 147 SER B O 1
ATOM 2522 N N . LEU B 1 148 ? 5.385 3.144 -53.870 1.00 14.07 148 LEU B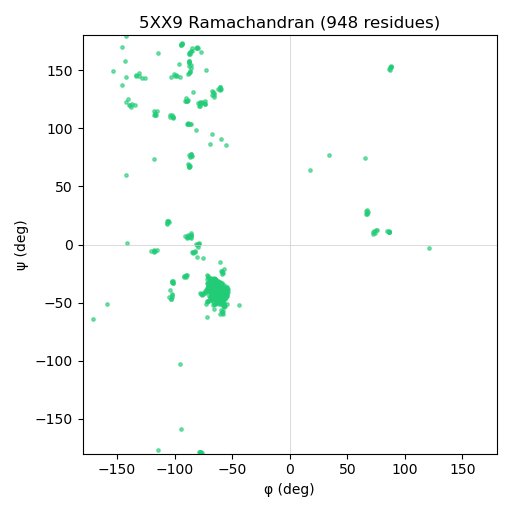 N 1
ATOM 2523 C CA . LEU B 1 148 ? 4.859 2.147 -52.947 1.00 14.10 148 LEU B CA 1
ATOM 2524 C C . LEU B 1 148 ? 5.725 2.054 -51.695 1.00 17.88 148 LEU B C 1
ATOM 2525 O O . LEU B 1 148 ? 5.207 1.898 -50.583 1.00 16.00 148 LEU B O 1
ATOM 2530 N N . TYR B 1 149 ? 7.048 2.161 -51.859 1.00 17.01 149 TYR B N 1
ATOM 2531 C CA . TYR B 1 149 ? 7.945 2.140 -50.710 1.00 12.77 149 TYR B CA 1
ATOM 2532 C C . TYR B 1 149 ? 7.665 3.321 -49.794 1.00 14.88 149 TYR B C 1
ATOM 2533 O O . TYR B 1 149 ? 7.551 3.168 -48.572 1.00 13.46 149 TYR B O 1
ATOM 2542 N N . LEU B 1 150 ? 7.567 4.520 -50.372 1.00 16.98 150 LEU B N 1
ATOM 2543 C CA . LEU B 1 150 ? 7.313 5.700 -49.560 1.00 13.13 150 LEU B CA 1
ATOM 2544 C C . LEU B 1 150 ? 5.989 5.575 -48.824 1.00 15.60 150 LEU B C 1
ATOM 2545 O O . LEU B 1 150 ? 5.892 5.934 -47.644 1.00 18.54 150 LEU B O 1
ATOM 2550 N N . SER B 1 151 ? 4.979 4.985 -49.478 1.00 17.73 151 SER B N 1
ATOM 2551 C CA . SER B 1 151 ? 3.659 4.848 -48.871 1.00 13.16 151 SER B CA 1
ATOM 2552 C C . SER B 1 151 ? 3.733 4.105 -47.555 1.00 13.56 151 SER B C 1
ATOM 2553 O O . SER B 1 151 ? 2.857 4.257 -46.705 1.00 17.15 151 SER B O 1
ATOM 2556 N N . THR B 1 152 ? 4.793 3.350 -47.359 1.00 15.28 152 THR B N 1
ATOM 2557 C CA . THR B 1 152 ? 5.014 2.542 -46.179 1.00 16.23 152 THR B CA 1
ATOM 2558 C C . THR B 1 152 ? 5.554 3.343 -44.989 1.00 17.88 152 THR B C 1
ATOM 2559 O O . THR B 1 152 ? 5.507 2.851 -43.850 1.00 14.54 152 THR B O 1
ATOM 2563 N N . VAL B 1 153 ? 5.964 4.595 -45.188 1.00 13.38 153 VAL B N 1
ATOM 2564 C CA . VAL B 1 153 ? 6.621 5.343 -44.118 1.00 15.44 153 VAL B CA 1
ATOM 2565 C C . VAL B 1 153 ? 5.902 6.623 -43.713 1.00 17.95 153 VAL B C 1
ATOM 2566 O O . VAL B 1 153 ? 6.311 7.237 -42.713 1.00 17.21 153 VAL B O 1
ATOM 2570 N N . ILE B 1 154 ? 4.826 7.040 -44.408 1.00 16.72 154 ILE B N 1
ATOM 2571 C CA . ILE B 1 154 ? 4.156 8.314 -44.126 1.00 18.39 154 ILE B CA 1
ATOM 2572 C C . ILE B 1 154 ? 3.111 8.155 -43.019 1.00 19.82 154 ILE B C 1
ATOM 2573 O O . ILE B 1 154 ? 2.553 7.072 -42.825 1.00 26.39 154 ILE B O 1
ATOM 2578 N N . GLU B 1 155 ? 2.840 9.236 -42.257 1.00 20.94 155 GLU B N 1
ATOM 2579 C CA . GLU B 1 155 ? 1.989 9.071 -41.080 1.00 27.54 155 GLU B CA 1
ATOM 2580 C C . GLU B 1 155 ? 0.972 10.149 -40.703 1.00 37.42 155 GLU B C 1
ATOM 2581 O O . GLU B 1 155 ? 0.287 9.946 -39.692 1.00 53.99 155 GLU B O 1
ATOM 2587 N N . GLN B 1 156 ? 0.811 11.243 -41.438 1.00 25.65 156 GLN B N 1
ATOM 2588 C CA . GLN B 1 156 ? -0.168 12.254 -41.013 1.00 33.57 156 GLN B CA 1
ATOM 2589 C C . GLN B 1 156 ? 0.279 12.871 -39.689 1.00 42.03 156 GLN B C 1
ATOM 2590 O O . GLN B 1 156 ? -0.267 12.558 -38.621 1.00 32.24 156 GLN B O 1
ATOM 2596 N N . THR B 1 157 ? 1.291 13.729 -39.760 1.00 45.99 157 THR B N 1
ATOM 2597 C CA . THR B 1 157 ? 1.876 14.383 -38.598 1.00 53.14 157 THR B CA 1
ATOM 2598 C C . THR B 1 157 ? 2.810 15.464 -39.118 1.00 44.87 157 THR B C 1
ATOM 2599 O O . THR B 1 157 ? 3.410 15.291 -40.178 1.00 47.96 157 THR B O 1
ATOM 2601 N N . MET C 1 1 ? 42.931 -27.190 -21.214 1.00 47.77 1 MET C N 1
ATOM 2602 C CA . MET C 1 1 ? 43.812 -27.719 -22.241 1.00 38.24 1 MET C CA 1
ATOM 2603 C C . MET C 1 1 ? 45.259 -27.407 -21.835 1.00 39.49 1 MET C C 1
ATOM 2604 O O . MET C 1 1 ? 45.572 -27.358 -20.672 1.00 44.37 1 MET C O 1
ATOM 2609 N N . GLN C 1 2 ? 46.127 -27.197 -22.816 1.00 37.96 2 GLN C N 1
ATOM 2610 C CA . GLN C 1 2 ? 47.504 -26.713 -22.613 1.00 36.08 2 GLN C CA 1
ATOM 2611 C C . GLN C 1 2 ? 47.951 -25.611 -23.542 1.00 35.33 2 GLN C C 1
ATOM 2612 O O . GLN C 1 2 ? 48.022 -25.759 -24.768 1.00 36.83 2 GLN C O 1
ATOM 2618 N N . GLY C 1 3 ? 48.293 -24.485 -22.905 1.00 28.77 3 GLY C N 1
ATOM 2619 C CA . GLY C 1 3 ? 48.705 -23.309 -23.613 1.00 26.24 3 GLY C CA 1
ATOM 2620 C C . GLY C 1 3 ? 50.154 -23.403 -23.913 1.00 16.62 3 GLY C C 1
ATOM 2621 O O . GLY C 1 3 ? 50.860 -24.287 -23.423 1.00 22.36 3 GLY C O 1
ATOM 2622 N N . ASP C 1 4 ? 50.579 -22.491 -24.740 1.00 18.69 4 ASP C N 1
ATOM 2623 C CA . ASP C 1 4 ? 51.984 -22.330 -25.025 1.00 17.22 4 ASP C CA 1
ATOM 2624 C C . ASP C 1 4 ? 52.721 -21.822 -23.781 1.00 22.46 4 ASP C C 1
ATOM 2625 O O . ASP C 1 4 ? 52.233 -20.909 -23.100 1.00 17.89 4 ASP C O 1
ATOM 2630 N N . PRO C 1 5 ? 53.846 -22.438 -23.415 1.00 27.96 5 PRO C N 1
ATOM 2631 C CA . PRO C 1 5 ? 54.582 -21.964 -22.230 1.00 23.99 5 PRO C CA 1
ATOM 2632 C C . PRO C 1 5 ? 54.926 -20.491 -22.283 1.00 21.18 5 PRO C C 1
ATOM 2633 O O . PRO C 1 5 ? 54.899 -19.832 -21.237 1.00 24.32 5 PRO C O 1
ATOM 2637 N N . GLU C 1 6 ? 55.254 -19.946 -23.457 1.00 17.01 6 GLU C N 1
ATOM 2638 C CA . GLU C 1 6 ? 55.563 -18.518 -23.521 1.00 20.43 6 GLU C CA 1
ATOM 2639 C C . GLU C 1 6 ? 54.328 -17.670 -23.235 1.00 19.21 6 GLU C C 1
ATOM 2640 O O . GLU C 1 6 ? 54.419 -16.613 -22.599 1.00 17.43 6 GLU C O 1
ATOM 2646 N N . VAL C 1 7 ? 53.164 -18.110 -23.700 1.00 19.42 7 VAL C N 1
ATOM 2647 C CA . VAL C 1 7 ? 51.941 -17.376 -23.412 1.00 16.23 7 VAL C CA 1
ATOM 2648 C C . VAL C 1 7 ? 51.667 -17.388 -21.916 1.00 17.04 7 VAL C C 1
ATOM 2649 O O . VAL C 1 7 ? 51.419 -16.343 -21.307 1.00 18.63 7 VAL C O 1
ATOM 2653 N N . ILE C 1 8 ? 51.755 -18.569 -21.298 1.00 17.91 8 ILE C N 1
ATOM 2654 C CA . ILE C 1 8 ? 51.517 -18.687 -19.863 1.00 17.07 8 ILE C CA 1
ATOM 2655 C C . ILE C 1 8 ? 52.530 -17.860 -19.085 1.00 18.95 8 ILE C C 1
ATOM 2656 O O . ILE C 1 8 ? 52.206 -17.267 -18.048 1.00 20.24 8 ILE C O 1
ATOM 2661 N N . GLU C 1 9 ? 53.766 -17.789 -19.575 1.00 14.44 9 GLU C N 1
ATOM 2662 C CA . GLU C 1 9 ? 54.749 -16.934 -18.930 1.00 17.59 9 GLU C CA 1
ATOM 2663 C C . GLU C 1 9 ? 54.329 -15.470 -19.023 1.00 20.60 9 GLU C C 1
ATOM 2664 O O . GLU C 1 9 ? 54.478 -14.713 -18.056 1.00 24.31 9 GLU C O 1
ATOM 2670 N N . PHE C 1 10 ? 53.795 -15.053 -20.178 1.00 17.89 10 PHE C N 1
ATOM 2671 C CA . PHE C 1 10 ? 53.275 -13.692 -20.299 1.00 17.45 10 PHE C CA 1
ATOM 2672 C C . PHE C 1 10 ? 52.140 -13.453 -19.307 1.00 14.37 10 PHE C C 1
ATOM 2673 O O . PHE C 1 10 ? 52.156 -12.478 -18.551 1.00 11.49 10 PHE C O 1
ATOM 2681 N N . LEU C 1 11 ? 51.159 -14.355 -19.283 1.00 15.30 11 LEU C N 1
ATOM 2682 C CA . LEU C 1 11 ? 50.038 -14.215 -18.357 1.00 15.73 11 LEU C CA 1
ATOM 2683 C C . LEU C 1 11 ? 50.514 -14.150 -16.907 1.00 14.41 11 LEU C C 1
ATOM 2684 O O . LEU C 1 11 ? 50.026 -13.327 -16.121 1.00 13.13 11 LEU C O 1
ATOM 2689 N N . ASN C 1 12 ? 51.461 -15.014 -16.531 1.00 13.17 12 ASN C N 1
ATOM 2690 C CA . ASN C 1 12 ? 51.938 -15.015 -15.153 1.00 16.56 12 ASN C CA 1
ATOM 2691 C C . ASN C 1 12 ? 52.716 -13.744 -14.816 1.00 15.85 12 ASN C C 1
ATOM 2692 O O . ASN C 1 12 ? 52.622 -13.245 -13.689 1.00 12.67 12 ASN C O 1
ATOM 2697 N N . GLU C 1 13 ? 53.457 -13.188 -15.778 1.00 18.02 13 GLU C N 1
ATOM 2698 C CA . GLU C 1 13 ? 54.160 -11.934 -15.525 1.00 17.30 13 GLU C CA 1
ATOM 2699 C C . GLU C 1 13 ? 53.176 -10.796 -15.306 1.00 18.04 13 GLU C C 1
ATOM 2700 O O . GLU C 1 13 ? 53.342 -9.997 -14.375 1.00 16.41 13 GLU C O 1
ATOM 2706 N N . GLN C 1 14 ? 52.134 -10.713 -16.140 1.00 17.51 14 GLN C N 1
ATOM 2707 C CA . GLN C 1 14 ? 51.128 -9.675 -15.932 1.00 14.70 14 GLN C CA 1
ATOM 2708 C C . GLN C 1 14 ? 50.393 -9.894 -14.622 1.00 17.53 14 GLN C C 1
ATOM 2709 O O . GLN C 1 14 ? 50.009 -8.929 -13.949 1.00 17.25 14 GLN C O 1
ATOM 2715 N N . LEU C 1 15 ? 50.170 -11.162 -14.257 1.00 15.08 15 LEU C N 1
ATOM 2716 C CA . LEU C 1 15 ? 49.540 -11.476 -12.980 1.00 13.08 15 LEU C CA 1
ATOM 2717 C C . LEU C 1 15 ? 50.371 -10.952 -11.818 1.00 12.60 15 LEU C C 1
ATOM 2718 O O . LEU C 1 15 ? 49.821 -10.443 -10.835 1.00 14.26 15 LEU C O 1
ATOM 2723 N N . THR C 1 16 ? 51.697 -11.116 -11.891 1.00 15.19 16 THR C N 1
ATOM 2724 C CA . THR C 1 16 ? 52.583 -10.525 -10.888 1.00 15.44 16 THR C CA 1
ATOM 2725 C C . THR C 1 16 ? 52.437 -9.010 -10.840 1.00 13.46 16 THR C C 1
ATOM 2726 O O . THR C 1 16 ? 52.323 -8.418 -9.760 1.00 15.53 16 THR C O 1
ATOM 2730 N N . ALA C 1 17 ? 52.388 -8.373 -12.007 1.00 15.95 17 ALA C N 1
ATOM 2731 C CA . ALA C 1 17 ? 52.252 -6.926 -12.061 1.00 11.32 17 ALA C CA 1
ATOM 2732 C C . ALA C 1 17 ? 50.940 -6.476 -11.423 1.00 14.46 17 ALA C C 1
ATOM 2733 O O . ALA C 1 17 ? 50.889 -5.425 -10.767 1.00 13.55 17 ALA C O 1
ATOM 2735 N N . GLU C 1 18 ? 49.864 -7.244 -11.635 1.00 11.11 18 GLU C N 1
ATOM 2736 C CA . GLU C 1 18 ? 48.572 -6.918 -11.037 1.00 13.43 18 GLU C CA 1
ATOM 2737 C C . GLU C 1 18 ? 48.616 -7.069 -9.519 1.00 14.31 18 GLU C C 1
ATOM 2738 O O . GLU C 1 18 ? 48.124 -6.201 -8.783 1.00 13.10 18 GLU C O 1
ATOM 2744 N N . LEU C 1 19 ? 49.187 -8.178 -9.032 1.00 11.60 19 LEU C N 1
ATOM 2745 C CA . LEU C 1 19 ? 49.324 -8.352 -7.589 1.00 13.67 19 LEU C CA 1
ATOM 2746 C C . LEU C 1 19 ? 50.161 -7.234 -6.990 1.00 14.17 19 LEU C C 1
ATOM 2747 O O . LEU C 1 19 ? 49.839 -6.722 -5.913 1.00 12.08 19 LEU C O 1
ATOM 2752 N N . THR C 1 20 ? 51.216 -6.816 -7.692 1.00 12.62 20 THR C N 1
ATOM 2753 C CA . THR C 1 20 ? 51.992 -5.674 -7.228 1.00 11.98 20 THR C CA 1
ATOM 2754 C C . THR C 1 20 ? 51.110 -4.430 -7.165 1.00 11.81 20 THR C C 1
ATOM 2755 O O . THR C 1 20 ? 51.066 -3.731 -6.145 1.00 10.72 20 THR C O 1
ATOM 2759 N N . ALA C 1 21 ? 50.347 -4.182 -8.233 1.00 11.87 21 ALA C N 1
ATOM 2760 C CA . ALA C 1 21 ? 49.504 -2.989 -8.298 1.00 13.05 21 ALA C CA 1
ATOM 2761 C C . ALA C 1 21 ? 48.412 -2.992 -7.233 1.00 14.11 21 ALA C C 1
ATOM 2762 O O . ALA C 1 21 ? 48.054 -1.931 -6.711 1.00 15.66 21 ALA C O 1
ATOM 2764 N N . ILE C 1 22 ? 47.817 -4.155 -6.943 1.00 14.20 22 ILE C N 1
ATOM 2765 C CA . ILE C 1 22 ? 46.797 -4.193 -5.901 1.00 12.73 22 ILE C CA 1
ATOM 2766 C C . ILE C 1 22 ? 47.389 -3.706 -4.591 1.00 14.29 22 ILE C C 1
ATOM 2767 O O . ILE C 1 22 ? 46.836 -2.831 -3.924 1.00 16.47 22 ILE C O 1
ATOM 2772 N N . ASN C 1 23 ? 48.534 -4.262 -4.207 1.00 14.95 23 ASN C N 1
ATOM 2773 C CA . ASN C 1 23 ? 49.15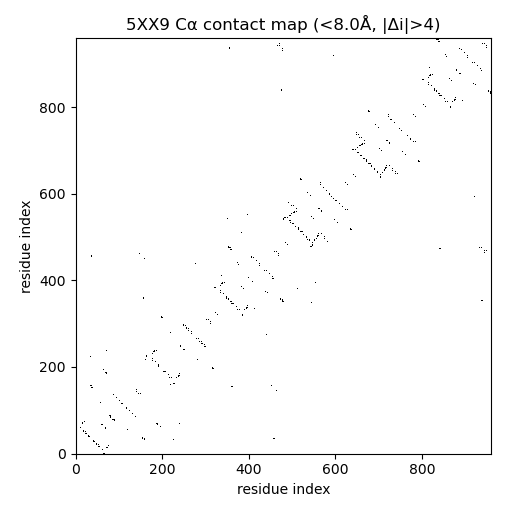1 -3.846 -2.958 1.00 12.75 23 ASN C CA 1
ATOM 2774 C C . ASN C 1 23 ? 49.529 -2.375 -3.012 1.00 17.85 23 ASN C C 1
ATOM 2775 O O . ASN C 1 23 ? 49.257 -1.622 -2.067 1.00 13.80 23 ASN C O 1
ATOM 2780 N N . GLN C 1 24 ? 50.120 -1.937 -4.133 1.00 18.80 24 GLN C N 1
ATOM 2781 C CA . GLN C 1 24 ? 50.577 -0.554 -4.227 1.00 16.42 24 GLN C CA 1
ATOM 2782 C C . GLN C 1 24 ? 49.403 0.415 -4.150 1.00 17.12 24 GLN C C 1
ATOM 2783 O O . GLN C 1 24 ? 49.458 1.437 -3.447 1.00 13.41 24 GLN C O 1
ATOM 2789 N N . TYR C 1 25 ? 48.335 0.116 -4.886 1.00 14.30 25 TYR C N 1
ATOM 2790 C CA . TYR C 1 25 ? 47.195 1.017 -4.895 1.00 15.91 25 TYR C CA 1
ATOM 2791 C C . TYR C 1 25 ? 46.462 0.975 -3.568 1.00 14.98 25 TYR C C 1
ATOM 2792 O O . TYR C 1 25 ? 46.033 2.015 -3.057 1.00 13.34 25 TYR C O 1
ATOM 2801 N N . PHE C 1 26 ? 46.324 -0.217 -2.987 1.00 12.94 26 PHE C N 1
ATOM 2802 C CA . PHE C 1 26 ? 45.606 -0.314 -1.730 1.00 10.35 26 PHE C CA 1
ATOM 2803 C C . PHE C 1 26 ? 46.332 0.453 -0.642 1.00 11.52 26 PHE C C 1
ATOM 2804 O O . PHE C 1 26 ? 45.711 1.206 0.115 1.00 12.22 26 PHE C O 1
ATOM 2812 N N . LEU C 1 27 ? 47.652 0.301 -0.567 1.00 14.28 27 LEU C N 1
ATOM 2813 C CA . LEU C 1 27 ? 48.411 1.016 0.452 1.00 12.41 27 LEU C CA 1
ATOM 2814 C C . LEU C 1 27 ? 48.357 2.523 0.220 1.00 10.14 27 LEU C C 1
ATOM 2815 O O . LEU C 1 27 ? 48.229 3.299 1.172 1.00 10.56 27 LEU C O 1
ATOM 2820 N N . HIS C 1 28 ? 48.441 2.957 -1.036 1.00 10.91 28 HIS C N 1
ATOM 2821 C CA . HIS C 1 28 ? 48.275 4.379 -1.320 1.00 13.09 28 HIS C CA 1
ATOM 2822 C C . HIS C 1 28 ? 46.902 4.871 -0.879 1.00 13.26 28 HIS C C 1
ATOM 2823 O O . HIS C 1 28 ? 46.791 5.921 -0.242 1.00 16.73 28 HIS C O 1
ATOM 2830 N N . ALA C 1 29 ? 45.853 4.097 -1.152 1.00 10.65 29 ALA C N 1
ATOM 2831 C CA . ALA C 1 29 ? 44.521 4.502 -0.724 1.00 11.59 29 ALA C CA 1
ATOM 2832 C C . ALA C 1 29 ? 44.440 4.609 0.796 1.00 11.45 29 ALA C C 1
ATOM 2833 O O . ALA C 1 29 ? 43.862 5.563 1.332 1.00 13.14 29 ALA C O 1
ATOM 2835 N N . LYS C 1 30 ? 45.020 3.648 1.509 1.00 8.82 30 LYS C N 1
ATOM 2836 C CA . LYS C 1 30 ? 44.982 3.714 2.964 1.00 11.34 30 LYS C CA 1
ATOM 2837 C C . LYS C 1 30 ? 45.837 4.864 3.480 1.00 13.09 30 LYS C C 1
ATOM 2838 O O . LYS C 1 30 ? 45.452 5.544 4.439 1.00 14.34 30 LYS C O 1
ATOM 2844 N N . LEU C 1 31 ? 46.990 5.110 2.848 1.00 11.82 31 LEU C N 1
ATOM 2845 C CA . LEU C 1 31 ? 47.804 6.255 3.244 1.00 10.73 31 LEU C CA 1
ATOM 2846 C C . LEU C 1 31 ? 47.048 7.557 3.026 1.00 11.03 31 LEU C C 1
ATOM 2847 O O . LEU C 1 31 ? 47.052 8.427 3.901 1.00 13.15 31 LEU C O 1
ATOM 2852 N N . GLN C 1 32 ? 46.372 7.700 1.875 1.00 12.43 32 GLN C N 1
ATOM 2853 C CA . GLN C 1 32 ? 45.643 8.937 1.584 1.00 14.45 32 GLN C CA 1
ATOM 2854 C C . GLN C 1 32 ? 44.447 9.118 2.509 1.00 16.66 32 GLN C C 1
ATOM 2855 O O . GLN C 1 32 ? 44.188 10.239 2.974 1.00 12.84 32 GLN C O 1
ATOM 2861 N N . ASP C 1 33 ? 43.722 8.028 2.805 1.00 14.17 33 ASP C N 1
ATOM 2862 C CA . ASP C 1 33 ? 42.602 8.150 3.732 1.00 14.35 33 ASP C CA 1
ATOM 2863 C C . ASP C 1 33 ? 43.104 8.540 5.111 1.00 12.91 33 ASP C C 1
ATOM 2864 O O . ASP C 1 33 ? 42.541 9.426 5.757 1.00 15.87 33 ASP C O 1
ATOM 2869 N N . HIS C 1 34 ? 44.205 7.932 5.549 1.00 13.81 34 HIS C N 1
ATOM 2870 C CA . HIS C 1 34 ? 44.777 8.257 6.848 1.00 14.62 34 HIS C CA 1
ATOM 2871 C C . HIS C 1 34 ? 45.275 9.697 6.914 1.00 13.80 34 HIS C C 1
ATOM 2872 O O . HIS C 1 34 ? 45.293 10.294 7.996 1.00 16.99 34 HIS C O 1
ATOM 2879 N N . LYS C 1 35 ? 45.727 10.261 5.792 1.00 15.58 35 LYS C N 1
ATOM 2880 C CA . LYS C 1 35 ? 46.104 11.672 5.763 1.00 14.53 35 LYS C CA 1
ATOM 2881 C C . LYS C 1 35 ? 44.899 12.604 5.635 1.00 14.68 35 LYS C C 1
ATOM 2882 O O . LYS C 1 35 ? 45.068 13.829 5.672 1.00 13.93 35 LYS C O 1
ATOM 2888 N N . GLY C 1 36 ? 43.690 12.064 5.522 1.00 12.62 36 GLY C N 1
ATOM 2889 C CA . GLY C 1 36 ? 42.507 12.879 5.370 1.00 10.95 36 GLY C CA 1
ATOM 2890 C C . GLY C 1 36 ? 42.172 13.276 3.951 1.00 11.57 36 GLY C C 1
ATOM 2891 O O . GLY C 1 36 ? 41.287 14.112 3.755 1.00 17.78 36 GLY C O 1
ATOM 2892 N N . TRP C 1 37 ? 42.820 12.689 2.953 1.00 9.56 37 TRP C N 1
ATOM 2893 C CA . TRP C 1 37 ? 42.567 13.040 1.565 1.00 9.15 37 TRP C CA 1
ATOM 2894 C C . TRP C 1 37 ? 41.409 12.194 1.042 1.00 15.52 37 TRP C C 1
ATOM 2895 O O . TRP C 1 37 ? 41.539 11.390 0.112 1.00 16.09 37 TRP C O 1
ATOM 2906 N N . THR C 1 38 ? 40.237 12.475 1.616 1.00 12.63 38 THR C N 1
ATOM 2907 C CA . THR C 1 38 ? 39.108 11.547 1.593 1.00 14.12 38 THR C CA 1
ATOM 2908 C C . THR C 1 38 ? 38.661 11.177 0.180 1.00 14.55 38 THR C C 1
ATOM 2909 O O . THR C 1 38 ? 38.626 9.996 -0.176 1.00 16.81 38 THR C O 1
ATOM 2913 N N . LYS C 1 39 ? 38.278 12.167 -0.629 1.00 13.51 39 LYS C N 1
ATOM 2914 C CA . LYS C 1 39 ? 37.714 11.852 -1.937 1.00 12.95 39 LYS C CA 1
ATOM 2915 C C . LYS C 1 39 ? 38.733 11.148 -2.823 1.00 15.02 39 LYS C C 1
ATOM 2916 O O . LYS C 1 39 ? 38.360 10.320 -3.659 1.00 19.42 39 LYS C O 1
ATOM 2922 N N . LEU C 1 40 ? 40.020 11.458 -2.652 1.00 13.37 40 LEU C N 1
ATOM 2923 C CA . LEU C 1 40 ? 41.045 10.834 -3.478 1.00 15.02 40 LEU C CA 1
ATOM 2924 C C . LEU C 1 40 ? 41.257 9.381 -3.074 1.00 17.76 40 LEU C C 1
ATOM 2925 O O . LEU C 1 40 ? 41.442 8.511 -3.938 1.00 17.22 40 LEU C O 1
ATOM 2930 N N . ALA C 1 41 ? 41.229 9.102 -1.766 1.00 13.32 41 ALA C N 1
ATOM 2931 C CA . ALA C 1 41 ? 41.405 7.732 -1.307 1.00 14.48 41 ALA C CA 1
ATOM 2932 C C . ALA C 1 41 ? 40.311 6.839 -1.867 1.00 17.27 41 ALA C C 1
ATOM 2933 O O . ALA C 1 41 ? 40.577 5.705 -2.293 1.00 15.63 41 ALA C O 1
ATOM 2935 N N . LYS C 1 42 ? 39.080 7.353 -1.904 1.00 13.26 42 LYS C N 1
ATOM 2936 C CA . LYS C 1 42 ? 37.984 6.603 -2.494 1.00 13.55 42 LYS C CA 1
ATOM 2937 C C . LYS C 1 42 ? 38.324 6.156 -3.910 1.00 13.90 42 LYS C C 1
ATOM 2938 O O . LYS C 1 42 ? 38.013 5.029 -4.309 1.00 14.30 42 LYS C O 1
ATOM 2944 N N . TYR C 1 43 ? 38.967 7.033 -4.686 1.00 16.38 43 TYR C N 1
ATOM 2945 C CA . TYR C 1 43 ? 39.270 6.713 -6.075 1.00 15.33 43 TYR C CA 1
ATOM 2946 C C . TYR C 1 43 ? 40.384 5.681 -6.170 1.00 17.99 43 TYR C C 1
ATOM 2947 O O . TYR C 1 43 ? 40.225 4.645 -6.828 1.00 15.59 43 TYR C O 1
ATOM 2956 N N . THR C 1 44 ? 41.501 5.930 -5.477 1.00 17.04 44 THR C N 1
ATOM 2957 C CA . THR C 1 44 ? 42.611 4.990 -5.491 1.00 13.60 44 THR C CA 1
ATOM 2958 C C . THR C 1 44 ? 42.144 3.604 -5.055 1.00 17.56 44 THR C C 1
ATOM 2959 O O . THR C 1 44 ? 42.531 2.591 -5.650 1.00 15.39 44 THR C O 1
ATOM 2963 N N . ARG C 1 45 ? 41.276 3.547 -4.045 1.00 12.23 45 ARG C N 1
ATOM 2964 C CA . ARG C 1 45 ? 40.785 2.259 -3.566 1.00 18.97 45 ARG C CA 1
ATOM 2965 C C . ARG C 1 45 ? 40.061 1.506 -4.674 1.00 17.00 45 ARG C C 1
ATOM 2966 O O . ARG C 1 45 ? 40.301 0.314 -4.895 1.00 20.06 45 ARG C O 1
ATOM 2974 N N . ALA C 1 46 ? 39.185 2.201 -5.396 1.00 19.89 46 ALA C N 1
ATOM 2975 C CA . ALA C 1 46 ? 38.443 1.568 -6.476 1.00 18.09 46 ALA C CA 1
ATOM 2976 C C . ALA C 1 46 ? 39.390 1.051 -7.545 1.00 20.04 46 ALA C C 1
ATOM 2977 O O . ALA C 1 46 ? 39.150 -0.002 -8.145 1.00 21.92 46 ALA C O 1
ATOM 2979 N N . GLU C 1 47 ? 40.469 1.796 -7.802 1.00 21.40 47 GLU C N 1
ATOM 2980 C CA . GLU C 1 47 ? 41.496 1.352 -8.737 1.00 19.99 47 GLU C CA 1
ATOM 2981 C C . GLU C 1 47 ? 42.143 0.056 -8.264 1.00 23.04 47 GLU C C 1
ATOM 2982 O O . GLU C 1 47 ? 42.510 -0.806 -9.075 1.00 22.68 47 GLU C O 1
ATOM 2988 N N . SER C 1 48 ? 42.339 -0.069 -6.950 1.00 21.32 48 SER C N 1
ATOM 2989 C CA . SER C 1 48 ? 42.865 -1.302 -6.387 1.00 18.59 48 SER C CA 1
ATOM 2990 C C . SER C 1 48 ? 41.947 -2.477 -6.706 1.00 19.59 48 SER C C 1
ATOM 2991 O O . SER C 1 48 ? 42.405 -3.548 -7.116 1.00 17.70 48 SER C O 1
ATOM 2994 N N . PHE C 1 49 ? 40.641 -2.300 -6.514 1.00 14.66 49 PHE C N 1
ATOM 2995 C CA . PHE C 1 49 ? 39.734 -3.410 -6.766 1.00 21.82 49 PHE C CA 1
ATOM 2996 C C . PHE C 1 49 ? 39.649 -3.746 -8.246 1.00 22.56 49 PHE C C 1
ATOM 2997 O O . PHE C 1 49 ? 39.469 -4.915 -8.605 1.00 15.42 49 PHE C O 1
ATOM 3005 N N . ASP C 1 50 ? 39.803 -2.751 -9.118 1.00 19.68 50 ASP C N 1
ATOM 3006 C CA . ASP C 1 50 ? 39.809 -3.040 -10.541 1.00 19.47 50 ASP C CA 1
ATOM 3007 C C . ASP C 1 50 ? 41.006 -3.914 -10.906 1.00 20.99 50 ASP C C 1
ATOM 3008 O O . ASP C 1 50 ? 40.887 -4.809 -11.748 1.00 19.28 50 ASP C O 1
ATOM 3013 N N . GLU C 1 51 ? 42.170 -3.668 -10.287 1.00 16.59 51 GLU C N 1
ATOM 3014 C CA . GLU C 1 51 ? 43.325 -4.533 -10.518 1.00 16.38 51 GLU C CA 1
ATOM 3015 C C . GLU C 1 51 ? 43.070 -5.941 -9.993 1.00 18.31 51 GLU C C 1
ATOM 3016 O O . GLU C 1 51 ? 43.626 -6.916 -10.524 1.00 14.59 51 GLU C O 1
ATOM 3022 N N . MET C 1 52 ? 42.242 -6.062 -8.947 1.00 17.98 52 MET C N 1
ATOM 3023 C CA . MET C 1 52 ? 41.848 -7.379 -8.451 1.00 18.20 52 MET C CA 1
ATOM 3024 C C . MET C 1 52 ? 41.045 -8.150 -9.494 1.00 17.03 52 MET C C 1
ATOM 3025 O O . MET C 1 52 ? 41.217 -9.366 -9.628 1.00 19.44 52 MET C O 1
ATOM 3030 N N . ARG C 1 53 ? 40.154 -7.465 -10.230 1.00 14.22 53 ARG C N 1
ATOM 3031 C CA . ARG C 1 53 ? 39.439 -8.119 -11.324 1.00 18.29 53 ARG C CA 1
ATOM 3032 C C . ARG C 1 53 ? 40.409 -8.597 -12.392 1.00 23.60 53 ARG C C 1
ATOM 3033 O O . ARG C 1 53 ? 40.245 -9.690 -12.952 1.00 19.22 53 ARG C O 1
ATOM 3041 N N . HIS C 1 54 ? 41.430 -7.784 -12.686 1.00 18.72 54 HIS C N 1
ATOM 3042 C CA . HIS C 1 54 ? 42.426 -8.172 -13.676 1.00 17.80 54 HIS C CA 1
ATOM 3043 C C . HIS C 1 54 ? 43.135 -9.448 -13.257 1.00 17.27 54 HIS C C 1
ATOM 3044 O O . HIS C 1 54 ? 43.280 -10.383 -14.058 1.00 18.47 54 HIS C O 1
ATOM 3051 N N . ALA C 1 55 ? 43.578 -9.502 -12.000 1.00 13.42 55 ALA C N 1
ATOM 3052 C CA . ALA C 1 55 ? 44.187 -10.713 -11.472 1.00 12.37 55 ALA C CA 1
ATOM 3053 C C . ALA C 1 55 ? 43.239 -11.909 -11.590 1.00 13.45 55 ALA C C 1
ATOM 3054 O O . ALA C 1 55 ? 43.641 -12.993 -12.035 1.00 12.55 55 ALA C O 1
ATOM 3056 N N . GLU C 1 56 ? 41.964 -11.727 -11.245 1.00 12.92 56 GLU C N 1
ATOM 3057 C CA . GLU C 1 56 ? 41.061 -12.868 -11.325 1.00 17.08 56 GLU C CA 1
ATOM 3058 C C . GLU C 1 56 ? 40.856 -13.313 -12.774 1.00 17.27 56 GLU C C 1
ATOM 3059 O O . GLU C 1 56 ? 40.815 -14.516 -13.054 1.00 17.44 56 GLU C O 1
ATOM 3065 N N . VAL C 1 57 ? 40.756 -12.368 -13.713 1.00 14.96 57 VAL C N 1
ATOM 3066 C CA . VAL C 1 57 ? 40.647 -12.743 -15.119 1.00 13.27 57 VAL C CA 1
ATOM 3067 C C . VAL C 1 57 ? 41.899 -13.491 -15.556 1.00 14.86 57 VAL C C 1
ATOM 3068 O O . VAL C 1 57 ? 41.821 -14.537 -16.214 1.00 12.61 57 VAL C O 1
ATOM 3072 N N . LEU C 1 58 ? 43.077 -12.966 -15.187 1.00 15.00 58 LEU C N 1
ATOM 3073 C CA . LEU C 1 58 ? 44.337 -13.616 -15.543 1.00 13.67 58 LEU C CA 1
ATOM 3074 C C . LEU C 1 58 ? 44.454 -15.003 -14.909 1.00 12.81 58 LEU C C 1
ATOM 3075 O O . LEU C 1 58 ? 44.827 -15.974 -15.574 1.00 10.44 58 LEU C O 1
ATOM 3080 N N . THR C 1 59 ? 44.133 -15.112 -13.618 1.00 15.61 59 THR C N 1
ATOM 3081 C CA . THR C 1 59 ? 44.156 -16.414 -12.953 1.00 15.25 59 THR C CA 1
ATOM 3082 C C . THR C 1 59 ? 43.244 -17.413 -13.657 1.00 15.16 59 THR C C 1
ATOM 3083 O O . THR C 1 59 ? 43.633 -18.566 -13.889 1.00 13.34 59 THR C O 1
ATOM 3087 N N . ASP C 1 60 ? 42.028 -16.983 -14.013 1.00 14.06 60 ASP C N 1
ATOM 3088 C CA . ASP C 1 60 ? 41.087 -17.870 -14.682 1.00 14.77 60 ASP C CA 1
ATOM 3089 C C . ASP C 1 60 ? 41.694 -18.435 -15.952 1.00 18.84 60 ASP C C 1
ATOM 3090 O O . ASP C 1 60 ? 41.606 -19.642 -16.216 1.00 19.84 60 ASP C O 1
ATOM 3095 N N . ARG C 1 61 ? 42.324 -17.570 -16.749 1.00 14.19 61 ARG C N 1
ATOM 3096 C CA . ARG C 1 61 ? 42.842 -17.995 -18.042 1.00 16.23 61 ARG C CA 1
ATOM 3097 C C . ARG C 1 61 ? 44.043 -18.909 -17.872 1.00 18.97 61 ARG C C 1
ATOM 3098 O O . ARG C 1 61 ? 44.188 -19.897 -18.605 1.00 17.80 61 ARG C O 1
ATOM 3106 N N . ILE C 1 62 ? 44.914 -18.591 -16.911 1.00 14.91 62 ILE C N 1
ATOM 3107 C CA . ILE C 1 62 ? 46.063 -19.443 -16.644 1.00 13.88 62 ILE C CA 1
ATOM 3108 C C . ILE C 1 62 ? 45.599 -20.842 -16.279 1.00 16.51 62 ILE C C 1
ATOM 3109 O O . ILE C 1 62 ? 46.117 -21.841 -16.801 1.00 14.92 62 ILE C O 1
ATOM 3114 N N . LEU C 1 63 ? 44.575 -20.932 -15.427 1.00 14.57 63 LEU C N 1
ATOM 3115 C CA . LEU C 1 63 ? 44.068 -22.230 -14.999 1.00 15.41 63 LEU C CA 1
ATOM 3116 C C . LEU C 1 63 ? 43.465 -22.998 -16.167 1.00 17.67 63 LEU C C 1
ATOM 3117 O O . LEU C 1 63 ? 43.653 -24.217 -16.279 1.00 20.75 63 LEU C O 1
ATOM 3122 N N . LEU C 1 64 ? 42.737 -22.300 -17.041 1.00 18.92 64 LEU C N 1
ATOM 3123 C CA . LEU C 1 64 ? 42.172 -22.928 -18.224 1.00 16.90 64 LEU C CA 1
ATOM 3124 C C . LEU C 1 64 ? 43.257 -23.502 -19.115 1.00 19.98 64 LEU C C 1
ATOM 3125 O O . LEU C 1 64 ? 43.051 -24.539 -19.754 1.00 26.03 64 LEU C O 1
ATOM 3130 N N . LEU C 1 65 ? 44.414 -22.852 -19.170 1.00 19.49 65 LEU C N 1
ATOM 3131 C CA . LEU C 1 65 ? 45.548 -23.326 -19.948 1.00 21.59 65 LEU C CA 1
ATOM 3132 C C . LEU C 1 65 ? 46.403 -24.313 -19.168 1.00 26.90 65 LEU C C 1
ATOM 3133 O O . LEU C 1 65 ? 47.523 -24.630 -19.597 1.00 25.59 65 LEU C O 1
ATOM 3138 N N . ASP C 1 66 ? 45.917 -24.759 -18.008 1.00 21.78 66 ASP C N 1
ATOM 3139 C CA . ASP C 1 66 ? 46.574 -25.772 -17.195 1.00 22.21 66 ASP C CA 1
ATOM 3140 C C . ASP C 1 66 ? 47.909 -25.297 -16.630 1.00 25.99 66 ASP C C 1
ATOM 3141 O O . ASP C 1 66 ? 48.791 -26.115 -16.360 1.00 28.82 66 ASP C O 1
ATOM 3146 N N . GLY C 1 67 ? 48.081 -23.986 -16.444 1.00 19.36 67 GLY C N 1
ATOM 3147 C CA . GLY C 1 67 ? 49.274 -23.454 -15.828 1.00 16.74 67 GLY C CA 1
ATOM 3148 C C . GLY C 1 67 ? 49.069 -23.257 -14.339 1.00 18.47 67 GLY C C 1
ATOM 3149 O O . GLY C 1 67 ? 47.965 -23.362 -13.817 1.00 17.79 67 GLY C O 1
ATOM 3150 N N . LEU C 1 68 ? 50.162 -22.935 -13.660 1.00 16.54 68 LEU C N 1
ATOM 3151 C CA . LEU C 1 68 ? 50.072 -22.648 -12.241 1.00 19.24 68 LEU C CA 1
ATOM 3152 C C . LEU C 1 68 ? 50.107 -21.142 -12.061 1.00 22.48 68 LEU C C 1
ATOM 3153 O O . LEU C 1 68 ? 51.153 -20.518 -12.276 1.00 24.13 68 LEU C O 1
ATOM 3158 N N . PRO C 1 69 ? 48.992 -20.502 -11.686 1.00 15.52 69 PRO C N 1
ATOM 3159 C CA . PRO C 1 69 ? 49.041 -19.056 -11.434 1.00 16.72 69 PRO C CA 1
ATOM 3160 C C . PRO C 1 69 ? 50.010 -18.750 -10.302 1.00 18.62 69 PRO C C 1
ATOM 3161 O O . PRO C 1 69 ? 49.973 -19.376 -9.242 1.00 18.06 69 PRO C O 1
ATOM 3165 N N . ASN C 1 70 ? 50.861 -17.751 -10.524 1.00 12.34 70 ASN C N 1
ATOM 3166 C CA . ASN C 1 70 ? 51.906 -17.386 -9.577 1.00 13.12 70 ASN C CA 1
ATOM 3167 C C . ASN C 1 70 ? 51.339 -16.420 -8.537 1.00 15.86 70 ASN C C 1
ATOM 3168 O O . ASN C 1 70 ? 51.166 -15.229 -8.802 1.00 14.53 70 ASN C O 1
ATOM 3173 N N . TYR C 1 71 ? 51.075 -16.918 -7.329 1.00 13.95 71 TYR C N 1
ATOM 3174 C CA . TYR C 1 71 ? 50.662 -16.034 -6.245 1.00 17.38 71 TYR C CA 1
ATOM 3175 C C . TYR C 1 71 ? 51.767 -15.828 -5.218 1.00 18.46 71 TYR C C 1
ATOM 3176 O O . TYR C 1 71 ? 51.497 -15.394 -4.095 1.00 13.01 71 TYR C O 1
ATOM 3185 N N . GLN C 1 72 ? 53.010 -16.127 -5.593 1.00 18.33 72 GLN C N 1
ATOM 3186 C CA . GLN C 1 72 ? 54.157 -16.028 -4.707 1.00 16.38 72 GLN C CA 1
ATOM 3187 C C . GLN C 1 72 ? 55.012 -14.788 -4.939 1.00 20.56 72 GLN C C 1
ATOM 3188 O O . GLN C 1 72 ? 55.575 -14.245 -3.983 1.00 21.60 72 GLN C O 1
ATOM 3194 N N . ARG C 1 73 ? 55.105 -14.313 -6.169 1.00 20.26 73 ARG C N 1
ATOM 3195 C CA . ARG C 1 73 ? 56.100 -13.321 -6.540 1.00 17.42 73 ARG C CA 1
ATOM 3196 C C . ARG C 1 73 ? 55.472 -11.936 -6.535 1.00 16.43 73 ARG C C 1
ATOM 3197 O O . ARG C 1 73 ? 54.291 -11.786 -6.841 1.00 19.69 73 ARG C O 1
ATOM 3205 N N . LEU C 1 74 ? 56.247 -10.926 -6.139 1.00 18.85 74 LEU C N 1
ATOM 3206 C CA . LEU C 1 74 ? 55.842 -9.538 -6.296 1.00 18.22 74 LEU C CA 1
ATOM 3207 C C . LEU C 1 74 ? 56.982 -8.724 -6.885 1.00 20.06 74 LEU C C 1
ATOM 3208 O O . LEU C 1 74 ? 58.155 -8.992 -6.613 1.00 21.51 74 LEU C O 1
ATOM 3213 N N . PHE C 1 75 ? 56.632 -7.733 -7.707 1.00 17.00 75 PHE C N 1
ATOM 3214 C CA . PHE C 1 75 ? 57.605 -6.721 -8.087 1.00 13.66 75 PHE C CA 1
ATOM 3215 C C . PHE C 1 75 ? 57.759 -5.724 -6.940 1.00 15.46 75 PHE C C 1
ATOM 3216 O O . PHE C 1 75 ? 57.113 -5.844 -5.896 1.00 17.10 75 PHE C O 1
ATOM 3224 N N . HIS C 1 76 ? 58.614 -4.718 -7.133 1.00 17.67 76 HIS C N 1
ATOM 3225 C CA . HIS C 1 76 ? 58.874 -3.748 -6.076 1.00 19.27 76 HIS C CA 1
ATOM 3226 C C . HIS C 1 76 ? 57.689 -2.804 -5.921 1.00 20.97 76 HIS C C 1
ATOM 3227 O O . HIS C 1 76 ? 57.335 -2.076 -6.857 1.00 20.65 76 HIS C O 1
ATOM 3234 N N . VAL C 1 77 ? 57.107 -2.786 -4.727 1.00 16.55 77 VAL C N 1
ATOM 3235 C CA . VAL C 1 77 ? 55.988 -1.904 -4.430 1.00 15.02 77 VAL C CA 1
ATOM 3236 C C . VAL C 1 77 ? 56.540 -0.502 -4.186 1.00 16.99 77 VAL C C 1
ATOM 3237 O O . VAL C 1 77 ? 57.397 -0.310 -3.328 1.00 21.15 77 VAL C O 1
ATOM 3241 N N . ARG C 1 78 ? 56.081 0.462 -4.984 1.00 17.94 78 ARG C N 1
ATOM 3242 C CA . ARG C 1 78 ? 56.511 1.856 -4.856 1.00 19.02 78 ARG C CA 1
ATOM 3243 C C . ARG C 1 78 ? 55.577 2.617 -3.917 1.00 16.73 78 ARG C C 1
ATOM 3244 O O . ARG C 1 78 ? 54.368 2.680 -4.156 1.00 16.53 78 ARG C O 1
ATOM 3252 N N . VAL C 1 79 ? 56.134 3.211 -2.865 1.00 15.38 79 VAL C N 1
ATOM 3253 C CA . VAL C 1 79 ? 55.355 3.950 -1.881 1.00 13.32 79 VAL C CA 1
ATOM 3254 C C . VAL C 1 79 ? 55.819 5.397 -1.902 1.00 13.14 79 VAL C C 1
ATOM 3255 O O . VAL C 1 79 ? 56.938 5.698 -1.475 1.00 17.52 79 VAL C O 1
ATOM 3259 N N . GLY C 1 80 ? 54.956 6.300 -2.372 1.00 17.81 80 GLY C N 1
ATOM 3260 C CA . GLY C 1 80 ? 55.250 7.718 -2.306 1.00 20.86 80 GLY C CA 1
ATOM 3261 C C . GLY C 1 80 ? 54.804 8.335 -0.981 1.00 18.30 80 GLY C C 1
ATOM 3262 O O . GLY C 1 80 ? 53.942 7.798 -0.294 1.00 22.05 80 GLY C O 1
ATOM 3263 N N . GLN C 1 81 ? 55.399 9.468 -0.612 1.00 19.16 81 GLN C N 1
ATOM 3264 C CA . GLN C 1 81 ? 54.967 10.169 0.597 1.00 24.92 81 GLN C CA 1
ATOM 3265 C C . GLN C 1 81 ? 54.085 11.377 0.305 1.00 19.49 81 GLN C C 1
ATOM 3266 O O . GLN C 1 81 ? 53.074 11.560 0.981 1.00 16.20 81 GLN C O 1
ATOM 3272 N N . SER C 1 82 ? 54.431 12.192 -0.690 1.00 16.37 82 SER C N 1
ATOM 3273 C CA . SER C 1 82 ? 53.582 13.282 -1.142 1.00 17.34 82 SER C CA 1
ATOM 3274 C C . SER C 1 82 ? 52.552 12.780 -2.168 1.00 20.54 82 SER C C 1
ATOM 3275 O O . SER C 1 82 ? 52.647 11.662 -2.690 1.00 18.28 82 SER C O 1
ATOM 3278 N N . VAL C 1 83 ? 51.538 13.619 -2.438 1.00 15.07 83 VAL C N 1
ATOM 3279 C CA . VAL C 1 83 ? 50.526 13.255 -3.433 1.00 15.77 83 VAL C CA 1
ATOM 3280 C C . VAL C 1 83 ? 51.173 13.046 -4.782 1.00 16.71 83 VAL C C 1
ATOM 3281 O O . VAL C 1 83 ? 50.860 12.087 -5.496 1.00 19.38 83 VAL C O 1
ATOM 3285 N N . THR C 1 84 ? 52.075 13.958 -5.154 1.00 16.95 84 THR C N 1
ATOM 3286 C CA . THR C 1 84 ? 52.730 13.885 -6.450 1.00 13.70 84 THR C CA 1
ATOM 3287 C C . THR C 1 84 ? 53.488 12.578 -6.578 1.00 19.74 84 THR C C 1
ATOM 3288 O O . THR C 1 84 ? 53.375 11.871 -7.593 1.00 17.77 84 THR C O 1
ATOM 3292 N N . GLU C 1 85 ? 54.239 12.222 -5.526 1.00 17.88 85 GLU C N 1
ATOM 3293 C CA . GLU C 1 85 ? 54.988 10.973 -5.545 1.00 20.03 85 GLU C CA 1
ATOM 3294 C C . GLU C 1 85 ? 54.054 9.788 -5.729 1.00 18.12 85 GLU C C 1
ATOM 3295 O O . GLU C 1 85 ? 54.352 8.875 -6.509 1.00 17.09 85 GLU C O 1
ATOM 3301 N N . MET C 1 86 ? 52.900 9.809 -5.052 1.00 14.37 86 MET C N 1
ATOM 3302 C CA . MET C 1 86 ? 51.958 8.699 -5.158 1.00 15.13 86 MET C CA 1
ATOM 3303 C C . MET C 1 86 ? 51.439 8.556 -6.585 1.00 17.68 86 MET C C 1
ATOM 3304 O O . MET C 1 86 ? 51.403 7.449 -7.136 1.00 17.31 86 MET C O 1
ATOM 3309 N N . PHE C 1 87 ? 51.053 9.677 -7.207 1.00 15.20 87 PHE C N 1
ATOM 3310 C CA . PHE C 1 87 ? 50.603 9.637 -8.595 1.00 17.39 87 PHE C CA 1
ATOM 3311 C C . PHE C 1 87 ? 51.730 9.222 -9.532 1.00 17.94 87 PHE C C 1
ATOM 3312 O O . PHE C 1 87 ? 51.501 8.480 -10.494 1.00 15.08 87 PHE C O 1
ATOM 3320 N N . GLN C 1 88 ? 52.947 9.720 -9.292 1.00 15.22 88 GLN C N 1
ATOM 3321 C CA . GLN C 1 88 ? 54.081 9.330 -10.126 1.00 16.86 88 GLN C CA 1
ATOM 3322 C C . GLN C 1 88 ? 54.382 7.840 -9.974 1.00 18.71 88 GLN C C 1
ATOM 3323 O O . GLN C 1 88 ? 54.660 7.144 -10.961 1.00 16.00 88 GLN C O 1
ATOM 3329 N N . ALA C 1 89 ? 54.305 7.324 -8.746 1.00 17.31 89 ALA C N 1
ATOM 3330 C CA . ALA C 1 89 ? 54.557 5.903 -8.541 1.00 16.20 89 ALA C CA 1
ATOM 3331 C C . ALA C 1 89 ? 53.516 5.054 -9.263 1.00 20.05 89 ALA C C 1
ATOM 3332 O O . ALA C 1 89 ? 53.864 4.118 -9.993 1.00 21.37 89 ALA C O 1
ATOM 3334 N N . ASP C 1 90 ? 52.228 5.379 -9.088 1.00 16.75 90 ASP C N 1
ATOM 3335 C CA . ASP C 1 90 ? 51.176 4.593 -9.733 1.00 19.02 90 ASP C CA 1
ATOM 3336 C C . ASP C 1 90 ? 51.237 4.690 -11.255 1.00 20.92 90 ASP C C 1
ATOM 3337 O O . ASP C 1 90 ? 50.869 3.734 -11.952 1.00 18.97 90 ASP C O 1
ATOM 3342 N N . ARG C 1 91 ? 51.669 5.836 -11.786 1.00 17.76 91 ARG C N 1
ATOM 3343 C CA . ARG C 1 91 ? 51.877 5.959 -13.223 1.00 19.24 91 ARG C CA 1
ATOM 3344 C C . ARG C 1 91 ? 52.994 5.029 -13.698 1.00 26.45 91 ARG C C 1
ATOM 3345 O O . ARG C 1 91 ? 52.889 4.410 -14.767 1.00 22.98 91 ARG C O 1
ATOM 3353 N N . GLU C 1 92 ? 54.065 4.908 -12.903 1.00 22.14 92 GLU C N 1
ATOM 3354 C CA . GLU C 1 92 ? 55.176 4.023 -13.256 1.00 27.54 92 GLU C CA 1
ATOM 3355 C C . GLU C 1 92 ? 54.716 2.570 -13.411 1.00 24.76 92 GLU C C 1
ATOM 3356 O O . GLU C 1 92 ? 55.129 1.879 -14.349 1.00 22.62 92 GLU C O 1
ATOM 3362 N N . VAL C 1 93 ? 53.859 2.093 -12.501 1.00 23.80 93 VAL C N 1
ATOM 3363 C CA . VAL C 1 93 ? 53.324 0.736 -12.607 1.00 24.30 93 VAL C CA 1
ATOM 3364 C C . VAL C 1 93 ? 52.544 0.569 -13.900 1.00 25.43 93 VAL C C 1
ATOM 3365 O O . VAL C 1 93 ? 52.666 -0.452 -14.590 1.00 29.95 93 VAL C O 1
ATOM 3369 N N . GLU C 1 94 ? 51.705 1.546 -14.235 1.00 20.03 94 GLU C N 1
ATOM 3370 C CA . GLU C 1 94 ? 50.904 1.402 -15.442 1.00 27.95 94 GLU C CA 1
ATOM 3371 C C . GLU C 1 94 ? 51.769 1.505 -16.705 1.00 31.40 94 GLU C C 1
ATOM 3372 O O . GLU C 1 94 ? 51.479 0.839 -17.708 1.00 29.35 94 GLU C O 1
ATOM 3378 N N . LEU C 1 95 ? 52.871 2.266 -16.663 1.00 26.59 95 LEU C N 1
ATOM 3379 C CA . LEU C 1 95 ? 53.730 2.363 -17.843 1.00 26.74 95 LEU C CA 1
ATOM 3380 C C . LEU C 1 95 ? 54.361 1.019 -18.186 1.00 29.27 95 LEU C C 1
ATOM 3381 O O . LEU C 1 95 ? 54.458 0.652 -19.367 1.00 23.40 95 LEU C O 1
ATOM 3386 N N . GLU C 1 96 ? 54.795 0.275 -17.166 1.00 25.19 96 GLU C N 1
ATOM 3387 C CA . GLU C 1 96 ? 55.353 -1.053 -17.396 1.00 26.62 96 GLU C CA 1
ATOM 3388 C C . GLU C 1 96 ? 54.277 -2.008 -17.892 1.00 25.95 96 GLU C C 1
ATOM 3389 O O . GLU C 1 96 ? 54.548 -2.877 -18.725 1.00 33.19 96 GLU C O 1
ATOM 3395 N N . ALA C 1 97 ? 53.053 -1.865 -17.377 1.00 29.76 97 ALA C N 1
ATOM 3396 C CA . ALA C 1 97 ? 51.932 -2.671 -17.853 1.00 27.62 97 ALA C CA 1
ATOM 3397 C C . ALA C 1 97 ? 51.732 -2.505 -19.355 1.00 31.24 97 ALA C C 1
ATOM 3398 O O . ALA C 1 97 ? 51.718 -3.498 -20.098 1.00 35.09 97 ALA C O 1
ATOM 3400 N N . ILE C 1 98 ? 51.600 -1.253 -19.827 1.00 26.16 98 ILE C N 1
ATOM 3401 C CA . ILE C 1 98 ? 51.359 -0.999 -21.252 1.00 27.91 98 ILE C CA 1
ATOM 3402 C C . ILE C 1 98 ? 52.414 -1.666 -22.130 1.00 26.54 98 ILE C C 1
ATOM 3403 O O . ILE C 1 98 ? 52.090 -2.271 -23.159 1.00 27.86 98 ILE C O 1
ATOM 3408 N N . ASP C 1 99 ? 53.680 -1.606 -21.730 1.00 23.62 99 ASP C N 1
ATOM 3409 C CA . ASP C 1 99 ? 54.701 -2.216 -22.569 1.00 26.41 99 ASP C CA 1
ATOM 3410 C C . ASP C 1 99 ? 54.564 -3.734 -22.569 1.00 31.18 99 ASP C C 1
ATOM 3411 O O . ASP C 1 99 ? 54.654 -4.369 -23.628 1.00 30.10 99 ASP C O 1
ATOM 3416 N N . ARG C 1 100 ? 54.322 -4.333 -21.400 1.00 27.58 100 ARG C N 1
ATOM 3417 C CA . ARG C 1 100 ? 54.265 -5.789 -21.315 1.00 26.23 100 ARG C CA 1
ATOM 3418 C C . ARG C 1 100 ? 53.071 -6.340 -22.088 1.00 23.02 100 ARG C C 1
ATOM 3419 O O . ARG C 1 100 ? 53.198 -7.330 -22.820 1.00 20.28 100 ARG C O 1
ATOM 3427 N N . LEU C 1 101 ? 51.920 -5.677 -21.978 1.00 18.81 101 LEU C N 1
ATOM 3428 C CA . LEU C 1 101 ? 50.715 -6.164 -22.639 1.00 18.27 101 LEU C CA 1
ATOM 3429 C C . LEU C 1 101 ? 50.838 -6.103 -24.159 1.00 18.06 101 LEU C C 1
ATOM 3430 O O . LEU C 1 101 ? 50.335 -6.984 -24.863 1.00 18.23 101 LEU C O 1
ATOM 3435 N N . ARG C 1 102 ? 51.472 -5.060 -24.689 1.00 17.32 102 ARG C N 1
ATOM 3436 C CA . ARG C 1 102 ? 51.596 -4.943 -26.138 1.00 17.39 102 ARG C CA 1
ATOM 3437 C C . ARG C 1 102 ? 52.422 -6.081 -26.731 1.00 20.02 102 ARG C C 1
ATOM 3438 O O . ARG C 1 102 ? 52.019 -6.683 -27.735 1.00 20.83 102 ARG C O 1
ATOM 3446 N N . ARG C 1 103 ? 53.568 -6.409 -26.118 1.00 21.07 103 ARG C N 1
ATOM 3447 C CA . ARG C 1 103 ? 54.358 -7.537 -26.605 1.00 17.47 103 ARG C CA 1
ATOM 3448 C C . ARG C 1 103 ? 53.602 -8.847 -26.444 1.00 22.38 103 ARG C C 1
ATOM 3449 O O . ARG C 1 103 ? 53.693 -9.744 -27.301 1.00 22.32 103 ARG C O 1
ATOM 3457 N N . GLY C 1 104 ? 52.870 -9.000 -25.342 1.00 14.83 104 GLY C N 1
ATOM 3458 C CA . GLY C 1 104 ? 52.138 -10.231 -25.157 1.00 17.15 104 GLY C CA 1
ATOM 3459 C C . GLY C 1 104 ? 51.046 -10.410 -26.216 1.00 19.09 104 GLY C C 1
ATOM 3460 O O . GLY C 1 104 ? 50.832 -11.519 -26.695 1.00 20.85 104 GLY C O 1
ATOM 3461 N N . ILE C 1 105 ? 50.379 -9.310 -26.584 1.00 13.77 105 ILE C N 1
ATOM 3462 C CA . ILE C 1 105 ? 49.312 -9.410 -27.585 1.00 13.42 105 ILE C CA 1
ATOM 3463 C C . ILE C 1 105 ? 49.884 -9.899 -28.908 1.00 18.78 105 ILE C C 1
ATOM 3464 O O . ILE C 1 105 ? 49.329 -10.812 -29.534 1.00 18.56 105 ILE C O 1
ATOM 3469 N N . GLU C 1 106 ? 51.026 -9.341 -29.321 1.00 17.73 106 GLU C N 1
ATOM 3470 C CA . GLU C 1 106 ? 51.619 -9.757 -30.594 1.00 22.83 106 GLU C CA 1
ATOM 3471 C C . GLU C 1 106 ? 52.040 -11.212 -30.559 1.00 20.21 106 GLU C C 1
ATOM 3472 O O . GLU C 1 106 ? 51.822 -11.947 -31.538 1.00 19.67 106 GLU C O 1
ATOM 3478 N N . VAL C 1 107 ? 52.653 -11.661 -29.461 1.00 19.10 107 VAL C N 1
ATOM 3479 C CA . VAL C 1 107 ? 53.097 -13.042 -29.376 1.00 15.08 107 VAL C CA 1
ATOM 3480 C C . VAL C 1 107 ? 51.891 -13.969 -29.320 1.00 16.58 107 VAL C C 1
ATOM 3481 O O . VAL C 1 107 ? 51.784 -14.917 -30.094 1.00 16.25 107 VAL C O 1
ATOM 3485 N N . MET C 1 108 ? 50.935 -13.622 -28.456 1.00 17.69 108 MET C N 1
ATOM 3486 C CA . MET C 1 108 ? 49.755 -14.470 -28.303 1.00 15.15 108 MET C CA 1
ATOM 3487 C C . MET C 1 108 ? 49.022 -14.658 -29.622 1.00 15.46 108 MET C C 1
ATOM 3488 O O . MET C 1 108 ? 48.547 -15.765 -29.917 1.00 13.30 108 MET C O 1
ATOM 3493 N N . ARG C 1 109 ? 48.899 -13.602 -30.432 1.00 13.44 109 ARG C N 1
ATOM 3494 C CA . ARG C 1 109 ? 48.215 -13.776 -31.706 1.00 12.23 109 ARG C CA 1
ATOM 3495 C C . ARG C 1 109 ? 49.053 -14.592 -32.679 1.00 18.04 109 ARG C C 1
ATOM 3496 O O . ARG C 1 109 ? 48.519 -15.446 -33.397 1.00 18.59 109 ARG C O 1
ATOM 3504 N N . ALA C 1 110 ? 50.378 -14.417 -32.645 1.00 16.83 110 ALA C N 1
ATOM 3505 C CA . ALA C 1 110 ? 51.233 -15.189 -33.542 1.00 18.16 110 ALA C CA 1
ATOM 3506 C C . ALA C 1 110 ? 51.148 -16.677 -33.239 1.00 20.72 110 ALA C C 1
ATOM 3507 O O . ALA C 1 110 ? 51.253 -17.505 -34.152 1.00 25.13 110 ALA C O 1
ATOM 3509 N N . LYS C 1 111 ? 50.981 -17.033 -31.970 1.00 18.52 111 LYS C N 1
ATOM 3510 C CA . LYS C 1 111 ? 50.862 -18.417 -31.557 1.00 13.67 111 LYS C CA 1
ATOM 3511 C C . LYS C 1 111 ? 49.425 -18.907 -31.588 1.00 16.33 111 LYS C C 1
ATOM 3512 O O . LYS C 1 111 ? 49.148 -20.008 -31.111 1.00 20.90 111 LYS C O 1
ATOM 3518 N N . HIS C 1 112 ? 48.502 -18.103 -32.111 1.00 16.35 112 HIS C N 1
ATOM 3519 C CA . HIS C 1 112 ? 47.112 -18.484 -32.348 1.00 19.40 112 HIS C CA 1
ATOM 3520 C C . HIS C 1 112 ? 46.283 -18.611 -31.077 1.00 17.34 112 HIS C C 1
ATOM 3521 O O . HIS C 1 112 ? 45.139 -19.080 -31.143 1.00 15.05 112 HIS C O 1
ATOM 3528 N N . ASP C 1 113 ? 46.808 -18.195 -29.922 1.00 12.81 113 ASP C N 1
ATOM 3529 C CA . ASP C 1 113 ? 46.008 -18.150 -28.705 1.00 9.37 113 ASP C CA 1
ATOM 3530 C C . ASP C 1 113 ? 45.301 -16.798 -28.669 1.00 11.40 113 ASP C C 1
ATOM 3531 O O . ASP C 1 113 ? 45.676 -15.870 -27.951 1.00 13.11 113 ASP C O 1
ATOM 3536 N N . ILE C 1 114 ? 44.242 -16.701 -29.470 1.00 10.38 114 ILE C N 1
ATOM 3537 C CA . ILE C 1 114 ? 43.544 -15.433 -29.638 1.00 9.95 114 ILE C CA 1
ATOM 3538 C C . ILE C 1 114 ? 42.822 -15.032 -28.360 1.00 13.22 114 ILE C C 1
ATOM 3539 O O . ILE C 1 114 ? 42.743 -13.844 -28.026 1.00 11.81 114 ILE C O 1
ATOM 3544 N N . THR C 1 115 ? 42.266 -16.008 -27.636 1.00 10.95 115 THR C N 1
ATOM 3545 C CA . THR C 1 115 ? 41.531 -15.677 -26.422 1.00 12.85 115 THR C CA 1
ATOM 3546 C C . THR C 1 115 ? 42.450 -15.055 -25.380 1.00 15.93 115 THR C C 1
ATOM 3547 O O . THR C 1 115 ? 42.096 -14.045 -24.751 1.00 16.85 115 THR C O 1
ATOM 3551 N N . SER C 1 116 ? 43.652 -15.620 -25.210 1.00 13.97 116 SER C N 1
ATOM 3552 C CA . SER C 1 116 ? 44.605 -15.028 -24.280 1.00 12.95 116 SER C CA 1
ATOM 3553 C C . SER C 1 116 ? 44.979 -13.620 -24.716 1.00 12.04 116 SER C C 1
ATOM 3554 O O . SER C 1 116 ? 45.103 -12.714 -23.879 1.00 12.59 116 SER C O 1
ATOM 3557 N N . ALA C 1 117 ? 45.173 -13.415 -26.022 1.00 13.30 117 ALA C N 1
ATOM 3558 C CA . ALA C 1 117 ? 45.447 -12.072 -26.520 1.00 9.80 117 ALA C CA 1
ATOM 3559 C C . ALA C 1 117 ? 44.335 -11.100 -26.144 1.00 13.20 117 ALA C C 1
ATOM 3560 O O . ALA C 1 117 ? 44.605 -9.982 -25.677 1.00 12.06 117 ALA C O 1
ATOM 3562 N N . ASN C 1 118 ? 43.074 -11.513 -26.310 1.00 11.48 118 ASN C N 1
ATOM 3563 C CA . ASN C 1 118 ? 41.989 -10.582 -26.012 1.00 10.94 118 ASN C CA 1
ATOM 3564 C C . ASN C 1 118 ? 41.912 -10.271 -24.524 1.00 14.63 118 ASN C C 1
ATOM 3565 O O . ASN C 1 118 ? 41.507 -9.166 -24.148 1.00 12.74 118 ASN C O 1
ATOM 3570 N N . VAL C 1 119 ? 42.295 -11.222 -23.665 1.00 12.89 119 VAL C N 1
ATOM 3571 C CA . VAL C 1 119 ? 42.415 -10.914 -22.247 1.00 9.93 119 VAL C CA 1
ATOM 3572 C C . VAL C 1 119 ? 43.405 -9.772 -22.041 1.00 11.57 119 VAL C C 1
ATOM 3573 O O . VAL C 1 119 ? 43.146 -8.834 -21.277 1.00 13.40 119 VAL C O 1
ATOM 3577 N N . PHE C 1 120 ? 44.548 -9.825 -22.726 1.00 11.18 120 PHE C N 1
ATOM 3578 C CA . PHE C 1 120 ? 45.507 -8.722 -22.656 1.00 13.65 120 PHE C CA 1
ATOM 3579 C C . PHE C 1 120 ? 44.953 -7.449 -23.292 1.00 13.89 120 PHE C C 1
ATOM 3580 O O . PHE C 1 120 ? 45.227 -6.344 -22.810 1.00 13.52 120 PHE C O 1
ATOM 3588 N N . GLU C 1 121 ? 44.219 -7.570 -24.405 1.00 15.07 121 GLU C N 1
ATOM 3589 C CA . GLU C 1 121 ? 43.686 -6.373 -25.048 1.00 13.12 121 GLU C CA 1
ATOM 3590 C C . GLU C 1 121 ? 42.738 -5.636 -24.113 1.00 14.30 121 GLU C C 1
ATOM 3591 O O . GLU C 1 121 ? 42.755 -4.402 -24.044 1.00 18.44 121 GLU C O 1
ATOM 3597 N N . ALA C 1 122 ? 41.916 -6.373 -23.371 1.00 9.82 122 ALA C N 1
ATOM 3598 C CA . ALA C 1 122 ? 40.971 -5.728 -22.469 1.00 11.79 122 ALA C CA 1
ATOM 3599 C C . ALA C 1 122 ? 41.695 -5.024 -21.325 1.00 17.49 122 ALA C C 1
ATOM 3600 O O . ALA C 1 122 ? 41.377 -3.877 -20.991 1.00 17.05 122 ALA C O 1
ATOM 3602 N N . ILE C 1 123 ? 42.678 -5.696 -20.715 1.00 13.30 123 ILE C N 1
ATOM 3603 C CA . ILE C 1 123 ? 43.456 -5.075 -19.650 1.00 13.93 123 ILE C CA 1
ATOM 3604 C C . ILE C 1 123 ? 44.201 -3.857 -20.183 1.00 15.76 123 ILE C C 1
ATOM 3605 O O . ILE C 1 123 ? 44.272 -2.811 -19.516 1.00 14.34 123 ILE C O 1
ATOM 3610 N N . LEU C 1 124 ? 44.739 -3.964 -21.404 1.00 11.03 124 LEU C N 1
ATOM 3611 C CA . LEU C 1 124 ? 45.527 -2.872 -21.975 1.00 15.61 124 LEU C CA 1
ATOM 3612 C C . LEU C 1 124 ? 44.735 -1.576 -22.018 1.00 15.30 124 LEU C C 1
ATOM 3613 O O . LEU C 1 124 ? 45.252 -0.509 -21.665 1.00 17.94 124 LEU C O 1
ATOM 3618 N N . ALA C 1 125 ? 43.482 -1.645 -22.467 1.00 16.14 125 ALA C N 1
ATOM 3619 C CA . ALA C 1 125 ? 42.641 -0.453 -22.491 1.00 16.21 125 ALA C CA 1
ATOM 3620 C C . ALA C 1 125 ? 42.384 0.078 -21.081 1.00 17.76 125 ALA C C 1
ATOM 3621 O O . ALA C 1 125 ? 42.399 1.292 -20.856 1.00 18.03 125 ALA C O 1
ATOM 3623 N N . ASP C 1 126 ? 42.166 -0.813 -20.111 1.00 19.52 126 ASP C N 1
ATOM 3624 C CA . ASP C 1 126 ? 41.925 -0.350 -18.747 1.00 20.15 126 ASP C CA 1
ATOM 3625 C C . ASP C 1 126 ? 43.146 0.376 -18.199 1.00 17.70 126 ASP C C 1
ATOM 3626 O O . ASP C 1 126 ? 43.022 1.449 -17.596 1.00 19.98 126 ASP C O 1
ATOM 3631 N N . GLU C 1 127 ? 44.340 -0.200 -18.390 1.00 14.66 127 GLU C N 1
ATOM 3632 C CA . GLU C 1 127 ? 45.544 0.465 -17.902 1.00 18.27 127 GLU C CA 1
ATOM 3633 C C . GLU C 1 127 ? 45.741 1.821 -18.582 1.00 18.93 127 GLU C C 1
ATOM 3634 O O . GLU C 1 127 ? 46.112 2.798 -17.923 1.00 15.62 127 GLU C O 1
ATOM 3640 N N . GLU C 1 128 ? 45.462 1.914 -19.890 1.00 16.86 128 GLU C N 1
ATOM 3641 C CA . GLU C 1 128 ? 45.574 3.201 -20.579 1.00 17.73 128 GLU C CA 1
ATOM 3642 C C . GLU C 1 128 ? 44.592 4.225 -20.017 1.00 18.41 128 GLU C C 1
ATOM 3643 O O . GLU C 1 128 ? 44.958 5.388 -19.812 1.00 16.87 128 GLU C O 1
ATOM 3649 N N . HIS C 1 129 ? 43.349 3.813 -19.738 1.00 13.83 129 HIS C N 1
ATOM 3650 C CA . HIS C 1 129 ? 42.422 4.728 -19.082 1.00 16.52 129 HIS C CA 1
ATOM 3651 C C . HIS C 1 129 ? 42.988 5.190 -17.745 1.00 18.95 129 HIS C C 1
ATOM 3652 O O . HIS C 1 129 ? 42.949 6.384 -17.425 1.00 17.54 129 HIS C O 1
ATOM 3659 N N . HIS C 1 130 ? 43.551 4.270 -16.961 1.00 15.85 130 HIS C N 1
ATOM 3660 C CA . HIS C 1 130 ? 44.033 4.667 -15.643 1.00 17.28 130 HIS C CA 1
ATOM 3661 C C . HIS C 1 130 ? 45.192 5.659 -15.747 1.00 18.57 130 HIS C C 1
ATOM 3662 O O . HIS C 1 130 ? 45.207 6.679 -15.040 1.00 19.16 130 HIS C O 1
ATOM 3669 N N . ILE C 1 131 ? 46.161 5.391 -16.636 1.00 15.17 131 ILE C N 1
ATOM 3670 C CA . ILE C 1 131 ? 47.255 6.336 -16.865 1.00 16.52 131 ILE C CA 1
ATOM 3671 C C . ILE C 1 131 ? 46.774 7.706 -17.291 1.00 17.75 131 ILE C C 1
ATOM 3672 O O . ILE C 1 131 ? 47.378 8.722 -16.927 1.00 17.68 131 ILE C O 1
ATOM 3677 N N . ASP C 1 132 ? 45.701 7.775 -18.061 1.00 17.09 132 ASP C N 1
ATOM 3678 C CA . ASP C 1 132 ? 45.221 9.073 -18.481 1.00 17.79 132 ASP C CA 1
ATOM 3679 C C . ASP C 1 132 ? 44.716 9.874 -17.288 1.00 15.34 132 ASP C C 1
ATOM 3680 O O . ASP C 1 132 ? 44.945 11.086 -17.203 1.00 14.75 132 ASP C O 1
ATOM 3685 N N . TYR C 1 133 ? 44.055 9.202 -16.343 1.00 16.54 133 TYR C N 1
ATOM 3686 C CA . TYR C 1 133 ? 43.593 9.868 -15.132 1.00 15.30 133 TYR C CA 1
ATOM 3687 C C . TYR C 1 133 ? 44.774 10.356 -14.295 1.00 15.30 133 TYR C C 1
ATOM 3688 O O . TYR C 1 133 ? 44.788 11.500 -13.826 1.00 12.26 133 TYR C O 1
ATOM 3697 N N . LEU C 1 134 ? 45.786 9.501 -14.119 1.00 15.80 134 LEU C N 1
ATOM 3698 C CA . LEU C 1 134 ? 46.943 9.872 -13.311 1.00 15.45 134 LEU C CA 1
ATOM 3699 C C . LEU C 1 134 ? 47.647 11.087 -13.896 1.00 15.35 134 LEU C C 1
ATOM 3700 O O . LEU C 1 134 ? 48.023 12.013 -13.166 1.00 15.91 134 LEU C O 1
ATOM 3705 N N . GLU C 1 135 ? 47.855 11.098 -15.212 1.00 17.62 135 GLU C N 1
ATOM 3706 C CA . GLU C 1 135 ? 48.513 12.246 -15.822 1.00 16.48 135 GLU C CA 1
ATOM 3707 C C . GLU C 1 135 ? 47.627 13.486 -15.745 1.00 15.37 135 GLU C C 1
ATOM 3708 O O . GLU C 1 135 ? 48.134 14.603 -15.597 1.00 14.58 135 GLU C O 1
ATOM 3714 N N . THR C 1 136 ? 46.306 13.315 -15.804 1.00 12.14 136 THR C N 1
ATOM 3715 C CA . THR C 1 136 ? 45.426 14.466 -15.654 1.00 13.21 136 THR C CA 1
ATOM 3716 C C . THR C 1 136 ? 45.517 15.045 -14.244 1.00 15.55 136 THR C C 1
ATOM 3717 O O . THR C 1 136 ? 45.577 16.270 -14.068 1.00 14.08 136 THR C O 1
ATOM 3721 N N . GLN C 1 137 ? 45.549 14.184 -13.226 1.00 14.31 137 GLN C N 1
ATOM 3722 C CA . GLN C 1 137 ? 45.687 14.684 -11.862 1.00 14.38 137 GLN C CA 1
ATOM 3723 C C . GLN C 1 137 ? 47.045 15.340 -11.651 1.00 14.18 137 GLN C C 1
ATOM 3724 O O . GLN C 1 137 ? 47.132 16.404 -11.025 1.00 16.52 137 GLN C O 1
ATOM 3730 N N . LEU C 1 138 ? 48.113 14.733 -12.184 1.00 16.29 138 LEU C N 1
ATOM 3731 C CA . LEU C 1 138 ? 49.444 15.330 -12.081 1.00 14.69 138 LEU C CA 1
ATOM 3732 C C . LEU C 1 138 ? 49.478 16.715 -12.720 1.00 14.56 138 LEU C C 1
ATOM 3733 O O . LEU C 1 138 ? 50.140 17.625 -12.209 1.00 16.38 138 LEU C O 1
ATOM 3738 N N . ASP C 1 139 ? 48.789 16.884 -13.852 1.00 15.95 139 ASP C N 1
ATOM 3739 C CA . ASP C 1 139 ? 48.703 18.202 -14.477 1.00 17.84 139 ASP C CA 1
ATOM 3740 C C . ASP C 1 139 ? 47.943 19.175 -13.591 1.00 18.11 139 ASP C C 1
ATOM 3741 O O . ASP C 1 139 ? 48.301 20.358 -13.494 1.00 17.87 139 ASP C O 1
ATOM 3746 N N . LEU C 1 140 ? 46.868 18.703 -12.957 1.00 15.16 140 LEU C N 1
ATOM 3747 C CA . LEU C 1 140 ? 46.138 19.554 -12.033 1.00 17.68 140 LEU C CA 1
ATOM 3748 C C . LEU C 1 140 ? 47.024 19.986 -10.870 1.00 17.23 140 LEU C C 1
ATOM 3749 O O . LEU C 1 140 ? 47.047 21.166 -10.507 1.00 15.25 140 LEU C O 1
ATOM 3754 N N . ILE C 1 141 ? 47.805 19.051 -10.317 1.00 15.33 141 ILE C N 1
ATOM 3755 C CA . ILE C 1 141 ? 48.697 19.400 -9.213 1.00 14.79 141 ILE C CA 1
ATOM 3756 C C . ILE C 1 141 ? 49.709 20.440 -9.661 1.00 12.85 141 ILE C C 1
ATOM 3757 O O . ILE C 1 141 ? 50.024 21.387 -8.924 1.00 19.28 141 ILE C O 1
ATOM 3762 N N . GLU C 1 142 ? 50.222 20.307 -10.876 1.00 11.80 142 GLU C N 1
ATOM 3763 C CA . GLU C 1 142 ? 51.182 21.274 -11.382 1.00 19.93 142 GLU C CA 1
ATOM 3764 C C . GLU C 1 142 ? 50.552 22.650 -11.542 1.00 17.81 142 GLU C C 1
ATOM 3765 O O . GLU C 1 142 ? 51.180 23.664 -11.235 1.00 21.01 142 GLU C O 1
ATOM 3771 N N . LYS C 1 143 ? 49.301 22.704 -11.971 1.00 14.76 143 LYS C N 1
ATOM 3772 C CA . LYS C 1 143 ? 48.639 23.982 -12.155 1.00 16.34 143 LYS C CA 1
ATOM 3773 C C . LYS C 1 143 ? 48.236 24.597 -10.820 1.00 16.37 143 LYS C C 1
ATOM 3774 O O . LYS C 1 143 ? 48.435 25.793 -10.597 1.00 19.36 143 LYS C O 1
ATOM 3780 N N . LEU C 1 144 ? 47.700 23.780 -9.916 1.00 13.91 144 LEU C N 1
ATOM 3781 C CA . LEU C 1 144 ? 47.106 24.250 -8.668 1.00 15.65 144 LEU C CA 1
ATOM 3782 C C . LEU C 1 144 ? 48.076 24.315 -7.497 1.00 16.65 144 LEU C C 1
ATOM 3783 O O . LEU C 1 144 ? 47.855 25.108 -6.573 1.00 18.43 144 LEU C O 1
ATOM 3788 N N . GLY C 1 145 ? 49.119 23.494 -7.494 1.00 13.96 145 GLY C N 1
ATOM 3789 C CA . GLY C 1 145 ? 49.881 23.274 -6.271 1.00 17.18 145 GLY C CA 1
ATOM 3790 C C . GLY C 1 145 ? 49.290 22.169 -5.415 1.00 16.19 145 GLY C C 1
ATOM 3791 O O . GLY C 1 145 ? 48.079 21.931 -5.386 1.00 11.35 145 GLY C O 1
ATOM 3792 N N . GLU C 1 146 ? 50.168 21.494 -4.664 1.00 17.47 146 GLU C N 1
ATOM 3793 C CA . GLU C 1 146 ? 49.710 20.354 -3.878 1.00 15.03 146 GLU C CA 1
ATOM 3794 C C . GLU C 1 146 ? 48.660 20.782 -2.862 1.00 16.83 146 GLU C C 1
ATOM 3795 O O . GLU C 1 146 ? 47.640 20.104 -2.695 1.00 18.87 146 GLU C O 1
ATOM 3801 N N . SER C 1 147 ? 48.868 21.933 -2.213 1.00 16.55 147 SER C N 1
ATOM 3802 C CA . SER C 1 147 ? 47.957 22.370 -1.159 1.00 16.51 147 SER C CA 1
ATOM 3803 C C . SER C 1 147 ? 46.561 22.652 -1.706 1.00 17.79 147 SER C C 1
ATOM 3804 O O . SER C 1 147 ? 45.558 22.176 -1.151 1.00 15.44 147 SER C O 1
ATOM 3807 N N . LEU C 1 148 ? 46.475 23.453 -2.781 1.00 14.79 148 LEU C N 1
ATOM 3808 C CA . LEU C 1 148 ? 45.171 23.786 -3.348 1.00 11.78 148 LEU C CA 1
ATOM 3809 C C . LEU C 1 148 ? 44.469 22.541 -3.879 1.00 12.82 148 LEU C C 1
ATOM 3810 O O . LEU C 1 148 ? 43.253 22.387 -3.722 1.00 12.98 148 LEU C O 1
ATOM 3815 N N . TYR C 1 149 ? 45.226 21.636 -4.496 1.00 16.43 149 TYR C N 1
ATOM 3816 C CA . TYR C 1 149 ? 44.644 20.402 -5.008 1.00 14.98 149 TYR C CA 1
ATOM 3817 C C . TYR C 1 149 ? 44.065 19.560 -3.885 1.00 12.02 149 TYR C C 1
ATOM 3818 O O . TYR C 1 149 ? 42.926 19.086 -3.970 1.00 10.84 149 TYR C O 1
ATOM 3827 N N . LEU C 1 150 ? 44.853 19.373 -2.831 1.00 12.94 150 LEU C N 1
ATOM 3828 C CA . LEU C 1 150 ? 44.433 18.577 -1.684 1.00 13.62 150 LEU C CA 1
ATOM 3829 C C . LEU C 1 150 ? 43.157 19.112 -1.040 1.00 14.27 150 LEU C C 1
ATOM 3830 O O . LEU C 1 150 ? 42.318 18.339 -0.578 1.00 12.06 150 LEU C O 1
ATOM 3835 N N . SER C 1 151 ? 43.014 20.433 -1.011 1.00 14.72 151 SER C N 1
ATOM 3836 C CA . SER C 1 151 ? 41.836 21.051 -0.410 1.00 12.51 151 SER C CA 1
ATOM 3837 C C . SER C 1 151 ? 40.535 20.590 -1.056 1.00 12.01 151 SER C C 1
ATOM 3838 O O . SER C 1 151 ? 39.493 20.602 -0.396 1.00 10.82 151 SER C O 1
ATOM 3841 N N . THR C 1 152 ? 40.576 20.144 -2.312 1.00 13.45 152 THR C N 1
ATOM 3842 C CA . THR C 1 152 ? 39.375 19.725 -3.025 1.00 13.83 152 THR C CA 1
ATOM 3843 C C . THR C 1 152 ? 38.953 18.295 -2.707 1.00 14.21 152 THR C C 1
ATOM 3844 O O . THR C 1 152 ? 37.888 17.870 -3.160 1.00 16.30 152 THR C O 1
ATOM 3848 N N . VAL C 1 153 ? 39.745 17.541 -1.947 1.00 13.07 153 VAL C N 1
ATOM 3849 C CA . VAL C 1 153 ? 39.433 16.145 -1.688 1.00 12.68 153 VAL C CA 1
ATOM 3850 C C . VAL C 1 153 ? 39.208 15.857 -0.212 1.00 17.07 153 VAL C C 1
ATOM 3851 O O . VAL C 1 153 ? 38.844 14.724 0.132 1.00 17.96 153 VAL C O 1
ATOM 3855 N N . ILE C 1 154 ? 39.404 16.853 0.687 1.00 14.81 154 ILE C N 1
ATOM 3856 C CA . ILE C 1 154 ? 39.300 16.602 2.123 1.00 16.12 154 ILE C CA 1
ATOM 3857 C C . ILE C 1 154 ? 37.864 16.777 2.616 1.00 19.49 154 ILE C C 1
ATOM 3858 O O . ILE C 1 154 ? 37.088 17.605 2.128 1.00 20.78 154 ILE C O 1
ATOM 3863 N N . GLU C 1 155 ? 37.517 15.977 3.617 1.00 19.03 155 GLU C N 1
ATOM 3864 C CA . GLU C 1 155 ? 36.178 15.911 4.182 1.00 21.00 155 GLU C CA 1
ATOM 3865 C C . GLU C 1 155 ? 36.317 15.639 5.674 1.00 26.78 155 GLU C C 1
ATOM 3866 O O . GLU C 1 155 ? 37.151 14.818 6.076 1.00 27.54 155 GLU C O 1
ATOM 3872 N N . GLN C 1 156 ? 35.524 16.329 6.490 1.00 24.87 156 GLN C N 1
ATOM 3873 C CA . GLN C 1 156 ? 35.482 16.028 7.919 1.00 27.72 156 GLN C CA 1
ATOM 3874 C C . GLN C 1 156 ? 35.049 14.588 8.193 1.00 32.92 156 GLN C C 1
ATOM 3875 O O . GLN C 1 156 ? 33.846 14.311 8.289 1.00 30.33 156 GLN C O 1
ATOM 3881 N N . THR C 1 157 ? 36.031 13.672 8.279 1.00 33.29 157 THR C N 1
ATOM 3882 C CA . THR C 1 157 ? 35.897 12.313 8.816 1.00 40.43 157 THR C CA 1
ATOM 3883 C C . THR C 1 157 ? 37.258 11.768 9.244 1.00 45.00 157 THR C C 1
ATOM 3884 O O . THR C 1 157 ? 37.389 11.236 10.353 1.00 47.75 157 THR C O 1
ATOM 3888 N N . GLN C 1 158 ? 38.261 11.848 8.329 1.00 47.29 158 GLN C N 1
ATOM 3889 C CA . GLN C 1 158 ? 39.681 11.446 8.374 1.00 49.31 158 GLN C CA 1
ATOM 3890 C C . GLN C 1 158 ? 40.112 10.462 9.473 1.00 68.14 158 GLN C C 1
ATOM 3891 O O . GLN C 1 158 ? 40.947 10.816 10.322 1.00 57.38 158 GLN C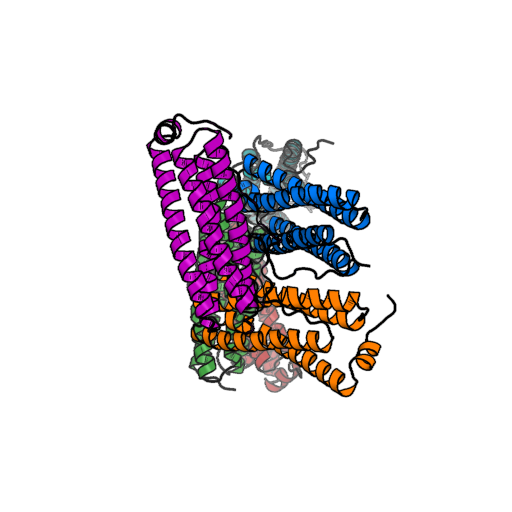 O 1
ATOM 3893 N N . PRO C 1 159 ? 39.616 9.200 9.486 1.00 65.53 159 PRO C N 1
ATOM 3894 C CA . PRO C 1 159 ? 40.057 8.268 10.531 1.00 54.96 159 PRO C CA 1
ATOM 3895 C C . PRO C 1 159 ? 40.867 7.083 10.003 1.00 56.01 159 PRO C C 1
ATOM 3896 O O . PRO C 1 159 ? 41.179 6.994 8.808 1.00 56.95 159 PRO C O 1
ATOM 3900 N N . ASP C 1 160 ? 41.234 6.177 10.912 1.00 47.05 160 ASP C N 1
ATOM 3901 C CA . ASP C 1 160 ? 41.695 4.826 10.581 1.00 46.22 160 ASP C CA 1
ATOM 3902 C C . ASP C 1 160 ? 40.687 3.872 11.212 1.00 44.24 160 ASP C C 1
ATOM 3907 N N . PRO C 1 161 ? 39.487 3.776 10.631 1.00 51.83 161 PRO C N 1
ATOM 3908 C CA . PRO C 1 161 ? 38.327 3.297 11.407 1.00 55.29 161 PRO C CA 1
ATOM 3909 C C . PRO C 1 161 ? 38.452 1.879 11.969 1.00 51.61 161 PRO C C 1
ATOM 3910 O O . PRO C 1 161 ? 37.660 1.531 12.854 1.00 50.56 161 PRO C O 1
ATOM 3914 N N . SER C 1 162 ? 39.403 1.059 11.503 1.00 52.99 162 SER C N 1
ATOM 3915 C CA . SER C 1 162 ? 39.554 -0.325 12.001 1.00 43.29 162 SER C CA 1
ATOM 3916 C C . SER C 1 162 ? 41.006 -0.834 11.982 1.00 41.97 162 SER C C 1
ATOM 3917 O O . SER C 1 162 ? 41.695 -0.926 13.021 1.00 35.71 162 SER C O 1
ATOM 3919 N N . MET D 1 1 ? 49.845 9.348 16.845 1.00 35.02 1 MET D N 1
ATOM 3920 C CA . MET D 1 1 ? 50.712 8.904 17.926 1.00 33.75 1 MET D CA 1
ATOM 3921 C C . MET D 1 1 ? 51.943 8.217 17.343 1.00 32.67 1 MET D C 1
ATOM 3922 O O . MET D 1 1 ? 52.144 8.229 16.125 1.00 37.88 1 MET D O 1
ATOM 3927 N N . GLN D 1 2 ? 52.733 7.578 18.208 1.00 30.64 2 GLN D N 1
ATOM 3928 C CA . GLN D 1 2 ? 53.864 6.749 17.790 1.00 35.12 2 GLN D CA 1
ATOM 3929 C C . GLN D 1 2 ? 53.848 5.487 18.623 1.00 24.81 2 GLN D C 1
ATOM 3930 O O . GLN D 1 2 ? 53.919 5.552 19.851 1.00 35.55 2 GLN D O 1
ATOM 3936 N N . GLY D 1 3 ? 53.759 4.359 17.966 1.00 25.00 3 GLY D N 1
ATOM 3937 C CA . GLY D 1 3 ? 53.692 3.103 18.672 1.00 23.15 3 GLY D CA 1
ATOM 3938 C C . GLY D 1 3 ? 55.059 2.635 19.115 1.00 20.62 3 GLY D C 1
ATOM 3939 O O . GLY D 1 3 ? 56.096 3.185 18.740 1.00 20.90 3 GLY D O 1
ATOM 3940 N N . ASP D 1 4 ? 55.041 1.625 19.957 1.00 19.20 4 ASP D N 1
ATOM 3941 C CA . ASP D 1 4 ? 56.262 0.928 20.314 1.00 20.91 4 ASP D CA 1
ATOM 3942 C C . ASP D 1 4 ? 56.792 0.174 19.098 1.00 22.33 4 ASP D C 1
ATOM 3943 O O . ASP D 1 4 ? 56.031 -0.556 18.445 1.00 23.13 4 ASP D O 1
ATOM 3948 N N . PRO D 1 5 ? 58.068 0.337 18.737 1.00 25.02 5 PRO D N 1
ATOM 3949 C CA . PRO D 1 5 ? 58.576 -0.387 17.555 1.00 20.43 5 PRO D CA 1
ATOM 3950 C C . PRO D 1 5 ? 58.377 -1.893 17.629 1.00 19.26 5 PRO D C 1
ATOM 3951 O O . PRO D 1 5 ? 58.103 -2.521 16.594 1.00 17.52 5 PRO D O 1
ATOM 3955 N N . GLU D 1 6 ? 58.503 -2.504 18.814 1.00 15.21 6 GLU D N 1
ATOM 3956 C CA . GLU D 1 6 ? 58.283 -3.943 18.871 1.00 16.38 6 GLU D CA 1
ATOM 3957 C C . GLU D 1 6 ? 56.819 -4.278 18.615 1.00 19.85 6 GLU D C 1
ATOM 3958 O O . GLU D 1 6 ? 56.510 -5.303 17.997 1.00 21.84 6 GLU D O 1
ATOM 3964 N N . VAL D 1 7 ? 55.900 -3.432 19.090 1.00 21.34 7 VAL D N 1
ATOM 3965 C CA . VAL D 1 7 ? 54.482 -3.647 18.807 1.00 20.91 7 VAL D CA 1
ATOM 3966 C C . VAL D 1 7 ? 54.214 -3.523 17.306 1.00 19.59 7 VAL D C 1
ATOM 3967 O O . VAL D 1 7 ? 53.462 -4.322 16.722 1.00 13.48 7 VAL D O 1
ATOM 3971 N N . ILE D 1 8 ? 54.796 -2.502 16.667 1.00 14.25 8 ILE D N 1
ATOM 3972 C CA . ILE D 1 8 ? 54.621 -2.323 15.230 1.00 13.78 8 ILE D CA 1
ATOM 3973 C C . ILE D 1 8 ? 55.246 -3.479 14.461 1.00 16.47 8 ILE D C 1
ATOM 3974 O O . ILE D 1 8 ? 54.731 -3.908 13.421 1.00 16.77 8 ILE D O 1
ATOM 3979 N N . GLU D 1 9 ? 56.357 -4.008 14.957 1.00 15.53 9 GLU D N 1
ATOM 3980 C CA . GLU D 1 9 ? 56.948 -5.158 14.290 1.00 18.80 9 GLU D CA 1
ATOM 3981 C C . GLU D 1 9 ? 55.988 -6.344 14.318 1.00 19.16 9 GLU D C 1
ATOM 3982 O O . GLU D 1 9 ? 55.899 -7.112 13.352 1.00 16.20 9 GLU D O 1
ATOM 3988 N N . PHE D 1 10 ? 55.295 -6.529 15.442 1.00 13.60 10 PHE D N 1
ATOM 3989 C CA . PHE D 1 10 ? 54.310 -7.591 15.553 1.00 11.97 10 PHE D CA 1
ATOM 3990 C C . PHE D 1 10 ? 53.162 -7.401 14.564 1.00 14.10 10 PHE D C 1
ATOM 3991 O O . PHE D 1 10 ? 52.760 -8.346 13.872 1.00 10.56 10 PHE D O 1
ATOM 3999 N N . LEU D 1 11 ? 52.598 -6.189 14.514 1.00 11.35 11 LEU D N 1
ATOM 4000 C CA . LEU D 1 11 ? 51.501 -5.917 13.590 1.00 8.62 11 LEU D CA 1
ATOM 4001 C C . LEU D 1 11 ? 51.921 -6.185 12.149 1.00 12.19 11 LEU D C 1
ATOM 4002 O O . LEU D 1 11 ? 51.206 -6.845 11.390 1.00 10.65 11 LEU D O 1
ATOM 4007 N N . ASN D 1 12 ? 53.101 -5.706 11.763 1.00 14.57 12 ASN D N 1
ATOM 4008 C CA . ASN D 1 12 ? 53.560 -5.907 10.400 1.00 11.53 12 ASN D CA 1
ATOM 4009 C C . ASN D 1 12 ? 53.835 -7.376 10.120 1.00 12.39 12 ASN D C 1
ATOM 4010 O O . ASN D 1 12 ? 53.674 -7.834 8.981 1.00 13.77 12 ASN D O 1
ATOM 4015 N N . GLU D 1 13 ? 54.283 -8.124 11.120 1.00 14.15 13 GLU D N 1
ATOM 4016 C CA . GLU D 1 13 ? 54.504 -9.547 10.887 1.00 15.30 13 GLU D CA 1
ATOM 4017 C C . GLU D 1 13 ? 53.174 -10.275 10.669 1.00 15.12 13 GLU D C 1
ATOM 4018 O O . GLU D 1 13 ? 53.045 -11.086 9.745 1.00 13.13 13 GLU D O 1
ATOM 4024 N N . GLN D 1 14 ? 52.162 -9.979 11.485 1.00 14.65 14 GLN D N 1
ATOM 4025 C CA . GLN D 1 14 ? 50.855 -10.586 11.255 1.00 17.03 14 GLN D CA 1
ATOM 4026 C C . GLN D 1 14 ? 50.263 -10.125 9.926 1.00 17.47 14 GLN D C 1
ATOM 4027 O O . GLN D 1 14 ? 49.571 -10.897 9.242 1.00 12.65 14 GLN D O 1
ATOM 4033 N N . LEU D 1 15 ? 50.521 -8.860 9.559 1.00 11.45 15 LEU D N 1
ATOM 4034 C CA . LEU D 1 15 ? 50.069 -8.329 8.279 1.00 9.98 15 LEU D CA 1
ATOM 4035 C C . LEU D 1 15 ? 50.662 -9.118 7.124 1.00 12.20 15 LEU D C 1
ATOM 4036 O O . LEU D 1 15 ? 49.957 -9.457 6.163 1.00 12.54 15 LEU D O 1
ATOM 4041 N N . THR D 1 16 ? 51.964 -9.418 7.200 1.00 9.62 16 THR D N 1
ATOM 4042 C CA . THR D 1 16 ? 52.587 -10.273 6.196 1.00 10.90 16 THR D CA 1
ATOM 4043 C C . THR D 1 16 ? 51.877 -11.619 6.123 1.00 9.66 16 THR D C 1
ATOM 4044 O O . THR D 1 16 ? 51.595 -12.127 5.034 1.00 10.16 16 THR D O 1
ATOM 4048 N N . ALA D 1 17 ? 51.549 -12.192 7.277 1.00 10.30 17 ALA D N 1
ATOM 4049 C CA . ALA D 1 17 ? 50.860 -13.478 7.289 1.00 14.50 17 ALA D CA 1
ATOM 4050 C C . ALA D 1 17 ? 49.485 -13.382 6.633 1.00 12.36 17 ALA D C 1
ATOM 4051 O O . ALA D 1 17 ? 49.076 -14.292 5.904 1.00 12.27 17 ALA D O 1
ATOM 4053 N N . GLU D 1 18 ? 48.751 -12.296 6.886 1.00 10.51 18 GLU D N 1
ATOM 4054 C CA . GLU D 1 18 ? 47.439 -12.155 6.266 1.00 13.26 18 GLU D CA 1
ATOM 4055 C C . GLU D 1 18 ? 47.558 -12.006 4.749 1.00 11.91 18 GLU D C 1
ATOM 4056 O O . GLU D 1 18 ? 46.831 -12.667 3.996 1.00 11.03 18 GLU D O 1
ATOM 4062 N N . LEU D 1 19 ? 48.470 -11.150 4.280 1.00 9.63 19 LEU D N 1
ATOM 4063 C CA . LEU D 1 19 ? 48.655 -11.025 2.840 1.00 10.90 19 LEU D CA 1
ATOM 4064 C C . LEU D 1 19 ? 49.012 -12.373 2.234 1.00 13.07 19 LEU D C 1
ATOM 4065 O O . LEU D 1 19 ? 48.535 -12.716 1.145 1.00 13.63 19 LEU D O 1
ATOM 4070 N N . THR D 1 20 ? 49.835 -13.158 2.940 1.00 10.99 20 THR D N 1
ATOM 4071 C CA . THR D 1 20 ? 50.134 -14.517 2.508 1.00 10.26 20 THR D CA 1
ATOM 4072 C C . THR D 1 20 ? 48.876 -15.371 2.514 1.00 9.88 20 THR D C 1
ATOM 4073 O O . THR D 1 20 ? 48.611 -16.113 1.561 1.00 11.46 20 THR D O 1
ATOM 4077 N N . ALA D 1 21 ? 48.091 -15.283 3.589 1.00 11.08 21 ALA D N 1
ATOM 4078 C CA . ALA D 1 21 ? 46.869 -16.073 3.670 1.00 12.53 21 ALA D CA 1
ATOM 4079 C C . ALA D 1 21 ? 45.901 -15.687 2.559 1.00 15.07 21 ALA D C 1
ATOM 4080 O O . ALA D 1 21 ? 45.245 -16.556 1.967 1.00 12.79 21 ALA D O 1
ATOM 4082 N N . ILE D 1 22 ? 45.816 -14.387 2.248 1.00 13.58 22 ILE D N 1
ATOM 4083 C CA . ILE D 1 22 ? 44.913 -13.934 1.193 1.00 13.46 22 ILE D CA 1
ATOM 4084 C C . ILE D 1 22 ? 45.252 -14.621 -0.121 1.00 13.50 22 ILE D C 1
ATOM 4085 O O . ILE D 1 22 ? 44.376 -15.185 -0.790 1.00 13.96 22 ILE D O 1
ATOM 4090 N N . ASN D 1 23 ? 46.531 -14.590 -0.506 1.00 11.22 23 ASN D N 1
ATOM 4091 C CA . ASN D 1 23 ? 46.935 -15.218 -1.756 1.00 10.24 23 ASN D CA 1
ATOM 4092 C C . ASN D 1 23 ? 46.695 -16.718 -1.710 1.00 11.26 23 ASN D C 1
ATOM 4093 O O . ASN D 1 23 ? 46.132 -17.294 -2.646 1.00 11.45 23 ASN D O 1
ATOM 4098 N N . GLN D 1 24 ? 47.068 -17.364 -0.608 1.00 13.37 24 GLN D N 1
ATOM 4099 C CA . GLN D 1 24 ? 46.906 -18.810 -0.533 1.00 13.52 24 GLN D CA 1
ATOM 4100 C C . GLN D 1 24 ? 45.435 -19.205 -0.599 1.00 12.79 24 GLN D C 1
ATOM 4101 O O . GLN D 1 24 ? 45.057 -20.124 -1.335 1.00 13.77 24 GLN D O 1
ATOM 4107 N N . TYR D 1 25 ? 44.586 -18.519 0.163 1.00 11.23 25 TYR D N 1
ATOM 4108 C CA . TYR D 1 25 ? 43.185 -18.904 0.187 1.00 13.12 25 TYR D CA 1
ATOM 4109 C C . TYR D 1 25 ? 42.528 -18.575 -1.139 1.00 15.30 25 TYR D C 1
ATOM 4110 O O . TYR D 1 25 ? 41.711 -19.352 -1.649 1.00 13.51 25 TYR D O 1
ATOM 4119 N N . PHE D 1 26 ? 42.900 -17.443 -1.731 1.00 17.55 26 PHE D N 1
ATOM 4120 C CA . PHE D 1 26 ? 42.327 -17.087 -3.020 1.00 13.75 26 PHE D CA 1
ATOM 4121 C C . PHE D 1 26 ? 42.732 -18.081 -4.096 1.00 13.86 26 PHE D C 1
ATOM 4122 O O . PHE D 1 26 ? 41.890 -18.513 -4.893 1.00 15.34 26 PHE D O 1
ATOM 4130 N N . LEU D 1 27 ? 44.013 -18.465 -4.137 1.00 14.03 27 LEU D N 1
ATOM 4131 C CA . LEU D 1 27 ? 44.452 -19.404 -5.168 1.00 14.09 27 LEU D CA 1
ATOM 4132 C C . LEU D 1 27 ? 43.819 -20.769 -4.973 1.00 14.35 27 LEU D C 1
ATOM 4133 O O . LEU D 1 27 ? 43.358 -21.384 -5.940 1.00 16.22 27 LEU D O 1
ATOM 4138 N N . HIS D 1 28 ? 43.755 -21.244 -3.727 1.00 14.43 28 HIS D N 1
ATOM 4139 C CA . HIS D 1 28 ? 43.070 -22.506 -3.460 1.00 15.99 28 HIS D CA 1
ATOM 4140 C C . HIS D 1 28 ? 41.618 -22.429 -3.893 1.00 12.94 28 HIS D C 1
ATOM 4141 O O . HIS D 1 28 ? 41.087 -23.375 -4.478 1.00 12.90 28 HIS D O 1
ATOM 4148 N N . ALA D 1 29 ? 40.969 -21.295 -3.633 1.00 14.92 29 ALA D N 1
ATOM 4149 C CA . ALA D 1 29 ? 39.582 -21.129 -4.037 1.00 13.46 29 ALA D CA 1
ATOM 4150 C C . ALA D 1 29 ? 39.431 -21.231 -5.553 1.00 16.32 29 ALA D C 1
ATOM 4151 O O . ALA D 1 29 ? 38.510 -21.897 -6.047 1.00 11.45 29 ALA D O 1
ATOM 4153 N N . LYS D 1 30 ? 40.342 -20.596 -6.307 1.00 15.08 30 LYS D N 1
ATOM 4154 C CA . LYS D 1 30 ? 40.286 -20.665 -7.767 1.00 13.85 30 LYS D CA 1
ATOM 4155 C C . LYS D 1 30 ? 40.628 -22.064 -8.267 1.00 14.79 30 LYS D C 1
ATOM 4156 O O . LYS D 1 30 ? 40.086 -22.521 -9.280 1.00 14.84 30 LYS D O 1
ATOM 4162 N N . LEU D 1 31 ? 41.567 -22.733 -7.603 1.00 14.64 31 LEU D N 1
ATOM 4163 C CA . LEU D 1 31 ? 41.865 -24.109 -7.963 1.00 10.66 31 LEU D CA 1
ATOM 4164 C C . LEU D 1 31 ? 40.653 -25.006 -7.741 1.00 16.60 31 LEU D C 1
ATOM 4165 O O . LEU D 1 31 ? 40.319 -25.829 -8.603 1.00 18.98 31 LEU D O 1
ATOM 4170 N N . GLN D 1 32 ? 39.964 -24.844 -6.602 1.00 13.15 32 GLN D N 1
ATOM 4171 C CA . GLN D 1 32 ? 38.816 -25.696 -6.307 1.00 14.05 32 GLN D CA 1
ATOM 4172 C C . GLN D 1 32 ? 37.657 -25.425 -7.255 1.00 19.81 32 GLN D C 1
ATOM 4173 O O . GLN D 1 32 ? 37.004 -26.370 -7.722 1.00 16.88 32 GLN D O 1
ATOM 4179 N N . ASP D 1 33 ? 37.396 -24.148 -7.565 1.00 18.64 33 ASP D N 1
ATOM 4180 C CA . ASP D 1 33 ? 36.335 -23.836 -8.512 1.00 14.38 33 ASP D CA 1
ATOM 4181 C C . ASP D 1 33 ? 36.665 -24.414 -9.882 1.00 15.27 33 ASP D C 1
ATOM 4182 O O . ASP D 1 33 ? 35.812 -25.022 -10.531 1.00 15.50 33 ASP D O 1
ATOM 4187 N N . HIS D 1 34 ? 37.918 -24.292 -10.308 1.00 16.04 34 HIS D N 1
ATOM 4188 C CA . HIS D 1 34 ? 38.297 -24.820 -11.612 1.00 16.93 34 HIS D CA 1
ATOM 4189 C C . HIS D 1 34 ? 38.170 -26.342 -11.674 1.00 19.49 34 HIS D C 1
ATOM 4190 O O . HIS D 1 34 ? 37.825 -26.891 -12.730 1.00 15.88 34 HIS D O 1
ATOM 4197 N N . LYS D 1 35 ? 38.406 -27.039 -10.553 1.00 17.54 35 LYS D N 1
ATOM 4198 C CA . LYS D 1 35 ? 38.214 -28.486 -10.505 1.00 13.58 35 LYS D CA 1
ATOM 4199 C C . LYS D 1 35 ? 36.747 -28.884 -10.365 1.00 16.70 35 LYS D C 1
ATOM 4200 O O . LYS D 1 35 ? 36.446 -30.084 -10.311 1.00 11.81 35 LYS D O 1
ATOM 4206 N N . GLY D 1 36 ? 35.835 -27.918 -10.305 1.00 14.27 36 GLY D N 1
ATOM 4207 C CA . GLY D 1 36 ? 34.434 -28.231 -10.202 1.00 13.08 36 GLY D CA 1
ATOM 4208 C C . GLY D 1 36 ? 33.948 -28.444 -8.801 1.00 14.27 36 GLY D C 1
ATOM 4209 O O . GLY D 1 36 ? 32.828 -28.926 -8.618 1.00 17.45 36 GLY D O 1
ATOM 4210 N N . TRP D 1 37 ? 34.752 -28.104 -7.803 1.00 15.90 37 TRP D N 1
ATOM 4211 C CA . TRP D 1 37 ? 34.371 -28.283 -6.406 1.00 13.57 37 TRP D CA 1
ATOM 4212 C C . TRP D 1 37 ? 33.597 -27.054 -5.918 1.00 15.52 37 TRP D C 1
ATOM 4213 O O . TRP D 1 37 ? 34.020 -26.320 -5.022 1.00 17.20 37 TRP D O 1
ATOM 4224 N N . THR D 1 38 ? 32.396 -26.895 -6.481 1.00 10.74 38 THR D N 1
ATOM 4225 C CA . THR D 1 38 ? 31.676 -25.623 -6.429 1.00 15.13 38 THR D CA 1
ATOM 4226 C C . THR D 1 38 ? 31.428 -25.138 -5.002 1.00 13.10 38 THR D C 1
ATOM 4227 O O . THR D 1 38 ? 31.736 -23.989 -4.665 1.00 12.04 38 THR D O 1
ATOM 4231 N N . LYS D 1 39 ? 30.760 -25.958 -4.181 1.00 16.17 39 LYS D N 1
ATOM 4232 C CA . LYS D 1 39 ? 30.375 -25.492 -2.850 1.00 15.06 39 LYS D CA 1
ATOM 4233 C C . LYS D 1 39 ? 31.580 -25.247 -1.961 1.00 15.50 39 LYS D C 1
ATOM 4234 O O . LYS D 1 39 ? 31.541 -24.366 -1.098 1.00 18.24 39 LYS D O 1
ATOM 4240 N N . LEU D 1 40 ? 32.654 -26.003 -2.161 1.00 16.15 40 LEU D N 1
ATOM 4241 C CA . LEU D 1 40 ? 33.833 -25.828 -1.331 1.00 14.65 40 LEU D CA 1
ATOM 4242 C C . LEU D 1 40 ? 34.562 -24.543 -1.692 1.00 15.38 40 LEU D C 1
ATOM 4243 O O . LEU D 1 40 ? 35.012 -23.806 -0.806 1.00 17.31 40 LEU D O 1
ATOM 4248 N N . ALA D 1 41 ? 34.669 -24.254 -2.991 1.00 13.42 41 ALA D N 1
ATOM 4249 C CA . ALA D 1 41 ? 35.352 -23.044 -3.441 1.00 15.44 41 ALA D CA 1
ATOM 4250 C C . ALA D 1 41 ? 34.675 -21.801 -2.891 1.00 15.61 41 ALA D C 1
ATOM 4251 O O . ALA D 1 41 ? 35.345 -20.832 -2.511 1.00 13.16 41 ALA D O 1
ATOM 4253 N N . LYS D 1 42 ? 33.342 -21.814 -2.853 1.00 15.32 42 LYS D N 1
ATOM 4254 C CA . LYS D 1 42 ? 32.594 -20.687 -2.312 1.00 17.64 42 LYS D CA 1
ATOM 4255 C C . LYS D 1 42 ? 33.012 -20.404 -0.870 1.00 15.11 42 LYS D C 1
ATOM 4256 O O . LYS D 1 42 ? 33.179 -19.241 -0.475 1.00 14.65 42 LYS D O 1
ATOM 4262 N N . TYR D 1 43 ? 33.226 -21.455 -0.080 1.00 12.07 43 TYR D N 1
ATOM 4263 C CA . TYR D 1 43 ? 33.631 -21.254 1.307 1.00 13.14 43 TYR D CA 1
ATOM 4264 C C . TYR D 1 43 ? 35.063 -20.735 1.386 1.00 17.23 43 TYR D C 1
ATOM 4265 O O . TYR D 1 43 ? 35.341 -19.756 2.089 1.00 16.24 43 TYR D O 1
ATOM 4274 N N . THR D 1 44 ? 35.987 -21.383 0.668 1.00 12.88 44 THR D N 1
ATOM 4275 C CA . THR D 1 44 ? 37.376 -20.942 0.661 1.00 14.33 44 THR D CA 1
ATOM 4276 C C . THR D 1 44 ? 37.503 -19.487 0.207 1.00 16.73 44 THR D C 1
ATOM 4277 O O . THR D 1 44 ? 38.296 -18.718 0.767 1.00 11.34 44 THR D O 1
ATOM 4281 N N . ARG D 1 45 ? 36.727 -19.088 -0.803 1.00 12.91 45 ARG D N 1
ATOM 4282 C CA . ARG D 1 45 ? 36.791 -17.707 -1.267 1.00 16.42 45 ARG D CA 1
ATOM 4283 C C . ARG D 1 45 ? 36.428 -16.736 -0.151 1.00 15.05 45 ARG D C 1
ATOM 4284 O O . ARG D 1 45 ? 37.149 -15.763 0.098 1.00 16.00 45 ARG D O 1
ATOM 4292 N N . ALA D 1 46 ? 35.327 -17.010 0.555 1.00 13.76 46 ALA D N 1
ATOM 4293 C CA . ALA D 1 46 ? 34.902 -16.141 1.647 1.00 15.75 46 ALA D CA 1
ATOM 4294 C C . ALA D 1 46 ? 35.952 -16.086 2.757 1.00 19.71 46 ALA D C 1
ATOM 4295 O O . ALA D 1 46 ? 36.145 -15.039 3.387 1.00 18.29 46 ALA D O 1
ATOM 4297 N N . GLU D 1 47 ? 36.615 -17.212 3.036 1.00 17.72 47 GLU D N 1
ATOM 4298 C CA . GLU D 1 47 ? 37.726 -17.189 3.982 1.00 19.87 47 GLU D CA 1
ATOM 4299 C C . GLU D 1 47 ? 38.848 -16.269 3.496 1.00 20.19 47 GLU D C 1
ATOM 4300 O O . GLU D 1 47 ? 39.501 -15.584 4.298 1.00 20.02 47 GLU D O 1
ATOM 4306 N N . SER D 1 48 ? 39.091 -16.253 2.186 1.00 17.69 48 SER D N 1
ATOM 4307 C CA . SER D 1 48 ? 40.059 -15.324 1.619 1.00 16.75 48 SER D CA 1
ATOM 4308 C C . SER D 1 48 ? 39.682 -13.879 1.927 1.00 18.81 48 SER D C 1
ATOM 4309 O O . SER D 1 48 ? 40.529 -13.075 2.334 1.00 16.26 48 SER D O 1
ATOM 4312 N N . PHE D 1 49 ? 38.409 -13.525 1.729 1.00 17.07 49 PHE D N 1
ATOM 4313 C CA . PHE D 1 49 ? 37.999 -12.139 1.943 1.00 18.60 49 PHE D CA 1
ATOM 4314 C C . PHE D 1 49 ? 38.054 -11.758 3.416 1.00 19.38 49 PHE D C 1
ATOM 4315 O O . PHE D 1 49 ? 38.294 -10.594 3.746 1.00 16.74 49 PHE D O 1
ATOM 4323 N N . ASP D 1 50 ? 37.839 -12.725 4.309 1.00 21.29 50 ASP D N 1
ATOM 4324 C CA . ASP D 1 50 ? 37.992 -12.469 5.731 1.00 18.49 50 ASP D CA 1
ATOM 4325 C C . ASP D 1 50 ? 39.434 -12.116 6.076 1.00 20.37 50 ASP D C 1
ATOM 4326 O O . ASP D 1 50 ? 39.676 -11.239 6.914 1.00 21.98 50 ASP D O 1
ATOM 4331 N N . GLU D 1 51 ? 40.408 -12.791 5.453 1.00 13.53 51 GLU D N 1
ATOM 4332 C CA . GLU D 1 51 ? 41.792 -12.411 5.704 1.00 16.66 51 GLU D CA 1
ATOM 4333 C C . GLU D 1 51 ? 42.079 -11.003 5.197 1.00 16.02 51 GLU D C 1
ATOM 4334 O O . GLU D 1 51 ? 42.914 -10.296 5.780 1.00 14.55 51 GLU D O 1
ATOM 4340 N N . MET D 1 52 ? 41.380 -10.564 4.141 1.00 12.37 52 MET D N 1
ATOM 4341 C CA . MET D 1 52 ? 41.533 -9.183 3.687 1.00 12.89 52 MET D CA 1
ATOM 4342 C C . MET D 1 52 ? 41.069 -8.200 4.745 1.00 13.03 52 MET D C 1
ATOM 4343 O O . MET D 1 52 ? 41.703 -7.161 4.966 1.00 13.49 52 MET D O 1
ATOM 4348 N N . ARG D 1 53 ? 39.968 -8.517 5.417 1.00 16.68 53 ARG D N 1
ATOM 4349 C CA . ARG D 1 53 ? 39.481 -7.656 6.482 1.00 22.06 53 ARG D CA 1
ATOM 4350 C C . ARG D 1 53 ? 40.499 -7.586 7.620 1.00 16.24 53 ARG D C 1
ATOM 4351 O O . ARG D 1 53 ? 40.701 -6.525 8.219 1.00 17.05 53 ARG D O 1
ATOM 4359 N N . HIS D 1 54 ? 41.168 -8.701 7.917 1.00 14.43 54 HIS D N 1
ATOM 4360 C CA . HIS D 1 54 ? 42.254 -8.688 8.894 1.00 14.49 54 HIS D CA 1
ATOM 4361 C C . HIS D 1 54 ? 43.388 -7.770 8.447 1.00 14.93 54 HIS D C 1
ATOM 4362 O O . HIS D 1 54 ? 43.887 -6.945 9.228 1.00 12.39 54 HIS D O 1
ATOM 4369 N N . ALA D 1 55 ? 43.802 -7.897 7.181 1.00 13.76 55 ALA D N 1
ATOM 4370 C CA . ALA D 1 55 ? 44.836 -7.023 6.638 1.00 11.81 55 ALA D CA 1
ATOM 4371 C C . ALA D 1 55 ? 44.460 -5.551 6.779 1.00 12.21 55 ALA D C 1
ATOM 4372 O O . ALA D 1 55 ? 45.294 -4.729 7.184 1.00 10.31 55 ALA D O 1
ATOM 4374 N N . GLU D 1 56 ? 43.207 -5.198 6.466 1.00 12.35 56 GLU D N 1
ATOM 4375 C CA . GLU D 1 56 ? 42.832 -3.790 6.544 1.00 15.16 56 GLU D CA 1
ATOM 4376 C C . GLU D 1 56 ? 42.816 -3.304 7.987 1.00 13.03 56 GLU D C 1
ATOM 4377 O O . GLU D 1 56 ? 43.278 -2.195 8.274 1.00 12.80 56 GLU D O 1
ATOM 4383 N N . VAL D 1 57 ? 42.332 -4.133 8.914 1.00 13.30 57 VAL D N 1
ATOM 4384 C CA . VAL D 1 57 ? 42.334 -3.734 10.318 1.00 15.40 57 VAL D CA 1
ATOM 4385 C C . VAL D 1 57 ? 43.764 -3.522 10.798 1.00 14.20 57 VAL D C 1
ATOM 4386 O O . VAL D 1 57 ? 44.063 -2.544 11.495 1.00 16.64 57 VAL D O 1
ATOM 4390 N N . LEU D 1 58 ? 44.676 -4.431 10.441 1.00 13.73 58 LEU D N 1
ATOM 4391 C CA . LEU D 1 58 ? 46.070 -4.246 10.828 1.00 13.01 58 LEU D CA 1
ATOM 4392 C C . LEU D 1 58 ? 46.654 -2.974 10.219 1.00 13.11 58 LEU D C 1
ATOM 4393 O O . LEU D 1 58 ? 47.268 -2.160 10.920 1.00 14.69 58 LEU D O 1
ATOM 4398 N N . THR D 1 59 ? 46.435 -2.770 8.915 1.00 13.95 59 THR D N 1
ATOM 4399 C CA . THR D 1 59 ? 46.954 -1.573 8.259 1.00 15.40 59 THR D CA 1
ATOM 4400 C C . THR D 1 59 ? 46.469 -0.303 8.951 1.00 12.62 59 THR D C 1
ATOM 4401 O O . THR D 1 59 ? 47.257 0.621 9.171 1.00 13.75 59 THR D O 1
ATOM 4405 N N . ASP D 1 60 ? 45.188 -0.252 9.314 1.00 10.76 60 ASP D N 1
ATOM 4406 C CA . ASP D 1 60 ? 44.653 0.938 9.971 1.00 15.78 60 ASP D CA 1
ATOM 4407 C C . ASP D 1 60 ? 45.410 1.236 11.252 1.00 17.20 60 ASP D C 1
ATOM 4408 O O . ASP D 1 60 ? 45.764 2.392 11.523 1.00 14.58 60 ASP D O 1
ATOM 4413 N N . ARG D 1 61 ? 45.661 0.204 12.055 1.00 15.02 61 ARG D N 1
ATOM 4414 C CA . ARG D 1 61 ? 46.309 0.428 13.339 1.00 13.65 61 ARG D CA 1
ATOM 4415 C C . ARG D 1 61 ? 47.775 0.790 13.155 1.00 14.81 61 ARG D C 1
ATOM 4416 O O . ARG D 1 61 ? 48.292 1.670 13.857 1.00 14.05 61 ARG D O 1
ATOM 4424 N N . ILE D 1 62 ? 48.445 0.148 12.194 1.00 12.31 62 ILE D N 1
ATOM 4425 C CA . ILE D 1 62 ? 49.832 0.505 11.925 1.00 12.44 62 ILE D CA 1
ATOM 4426 C C . ILE D 1 62 ? 49.923 1.980 11.559 1.00 16.48 62 ILE D C 1
ATOM 4427 O O . ILE D 1 62 ? 50.782 2.705 12.063 1.00 16.08 62 ILE D O 1
ATOM 4432 N N . LEU D 1 63 ? 48.991 2.452 10.730 1.00 15.93 63 LEU D N 1
ATOM 4433 C CA . LEU D 1 63 ? 48.995 3.857 10.329 1.00 20.00 63 LEU D CA 1
ATOM 4434 C C . LEU D 1 63 ? 48.693 4.779 11.510 1.00 19.55 63 LEU D C 1
ATOM 4435 O O . LEU D 1 63 ? 49.286 5.857 11.635 1.00 18.66 63 LEU D O 1
ATOM 4440 N N . LEU D 1 64 ? 47.759 4.379 12.375 1.00 19.02 64 LEU D N 1
ATOM 4441 C CA . LEU D 1 64 ? 47.454 5.176 13.557 1.00 18.86 64 LEU D CA 1
ATOM 4442 C C . LEU D 1 64 ? 48.688 5.342 14.441 1.00 21.31 64 LEU D C 1
ATOM 4443 O O . LEU D 1 64 ? 48.909 6.414 15.022 1.00 19.73 64 LEU D O 1
ATOM 4448 N N . LEU D 1 65 ? 49.523 4.302 14.515 1.00 16.67 65 LEU D N 1
ATOM 4449 C CA . LEU D 1 65 ? 50.747 4.299 15.298 1.00 16.76 65 LEU D CA 1
ATOM 4450 C C . LEU D 1 65 ? 51.931 4.890 14.548 1.00 17.24 65 LEU D C 1
ATOM 4451 O O . LEU D 1 65 ? 53.053 4.869 15.065 1.00 20.40 65 LEU D O 1
ATOM 4456 N N . ASP D 1 66 ? 51.692 5.435 13.357 1.00 19.37 66 ASP D N 1
ATOM 4457 C CA . ASP D 1 66 ? 52.683 6.128 12.536 1.00 19.55 66 ASP D CA 1
ATOM 4458 C C . ASP D 1 66 ? 53.777 5.192 12.011 1.00 21.23 66 ASP D C 1
ATOM 4459 O O . ASP D 1 66 ? 54.915 5.619 11.800 1.00 23.57 66 ASP D O 1
ATOM 4464 N N . GLY D 1 67 ? 53.443 3.909 11.801 1.00 19.33 67 GLY D N 1
ATOM 4465 C CA . GLY D 1 67 ? 54.334 2.965 11.164 1.00 13.37 67 GLY D CA 1
ATOM 4466 C C . GLY D 1 67 ? 54.065 2.873 9.674 1.00 13.56 67 GLY D C 1
ATOM 4467 O O . GLY D 1 67 ? 53.122 3.454 9.150 1.00 20.79 67 GLY D O 1
ATOM 4468 N N . LEU D 1 68 ? 54.935 2.141 8.975 1.00 19.21 68 LEU D N 1
ATOM 4469 C CA . LEU D 1 68 ? 54.725 1.921 7.547 1.00 20.83 68 LEU D CA 1
ATOM 4470 C C . LEU D 1 68 ? 54.209 0.502 7.333 1.00 14.02 68 LEU D C 1
ATOM 4471 O O . LEU D 1 68 ? 54.954 -0.457 7.581 1.00 12.57 68 LEU D O 1
ATOM 4476 N N . PRO D 1 69 ? 52.960 0.319 6.919 1.00 13.39 69 PRO D N 1
ATOM 4477 C CA . PRO D 1 69 ? 52.465 -1.044 6.660 1.00 14.38 69 PRO D CA 1
ATOM 4478 C C . PRO D 1 69 ? 53.297 -1.718 5.577 1.00 13.65 69 PRO D C 1
ATOM 4479 O O . PRO D 1 69 ? 53.618 -1.115 4.554 1.00 15.71 69 PRO D O 1
ATOM 4483 N N . ASN D 1 70 ? 53.679 -2.967 5.826 1.00 13.93 70 ASN D N 1
ATOM 4484 C CA . ASN D 1 70 ? 54.527 -3.716 4.897 1.00 14.72 70 ASN D CA 1
ATOM 4485 C C . ASN D 1 70 ? 53.631 -4.426 3.886 1.00 15.76 70 ASN D C 1
ATOM 4486 O O . ASN D 1 70 ? 53.002 -5.438 4.200 1.00 15.99 70 ASN D O 1
ATOM 4491 N N . TYR D 1 71 ? 53.560 -3.891 2.669 1.00 13.60 71 TYR D N 1
ATOM 4492 C CA . TYR D 1 71 ? 52.853 -4.555 1.579 1.00 18.38 71 TYR D CA 1
ATOM 4493 C C . TYR D 1 71 ? 53.808 -5.147 0.544 1.00 16.57 71 TYR D C 1
ATOM 4494 O O . TYR D 1 71 ? 53.383 -5.460 -0.569 1.00 16.75 71 TYR D O 1
ATOM 4503 N N . GLN D 1 72 ? 55.082 -5.318 0.897 1.00 15.31 72 GLN D N 1
ATOM 4504 C CA . GLN D 1 72 ? 56.091 -5.858 -0.003 1.00 15.47 72 GLN D CA 1
ATOM 4505 C C . GLN D 1 72 ? 56.421 -7.321 0.278 1.00 19.99 72 GLN D C 1
ATOM 4506 O O . GLN D 1 72 ? 56.707 -8.080 -0.660 1.00 15.10 72 GLN D O 1
ATOM 4512 N N . ARG D 1 73 ? 56.339 -7.753 1.531 1.00 13.69 73 ARG D N 1
ATOM 4513 C CA . ARG D 1 73 ? 56.884 -9.041 1.928 1.00 16.86 73 ARG D CA 1
ATOM 4514 C C . ARG D 1 73 ? 55.789 -10.099 1.909 1.00 17.56 73 ARG D C 1
ATOM 4515 O O . ARG D 1 73 ? 54.619 -9.804 2.167 1.00 15.87 73 ARG D O 1
ATOM 4523 N N . LEU D 1 74 ? 56.160 -11.314 1.510 1.00 20.73 74 LEU D N 1
ATOM 4524 C CA . LEU D 1 74 ? 55.286 -12.469 1.635 1.00 16.03 74 LEU D CA 1
ATOM 4525 C C . LEU D 1 74 ? 56.054 -13.643 2.213 1.00 17.09 74 LEU D C 1
ATOM 4526 O O . LEU D 1 74 ? 57.236 -13.840 1.922 1.00 16.01 74 LEU D O 1
ATOM 4531 N N . PHE D 1 75 ? 55.353 -14.434 3.014 1.00 17.84 75 PHE D N 1
ATOM 4532 C CA . PHE D 1 75 ? 55.845 -15.739 3.402 1.00 12.85 75 PHE D CA 1
ATOM 4533 C C . PHE D 1 75 ? 55.630 -16.719 2.250 1.00 15.26 75 PHE D C 1
ATOM 4534 O O . PHE D 1 75 ? 55.127 -16.368 1.175 1.00 16.07 75 PHE D O 1
ATOM 4542 N N . HIS D 1 76 ? 56.004 -17.974 2.467 1.00 21.55 76 HIS D N 1
ATOM 4543 C CA . HIS D 1 76 ? 55.904 -18.971 1.408 1.00 19.07 76 HIS D CA 1
ATOM 4544 C C . HIS D 1 76 ? 54.446 -19.413 1.243 1.00 17.65 76 HIS D C 1
ATOM 4545 O O . HIS D 1 76 ? 53.832 -19.919 2.190 1.00 15.84 76 HIS D O 1
ATOM 4552 N N . VAL D 1 77 ? 53.896 -19.237 0.043 1.00 13.56 77 VAL D N 1
ATOM 4553 C CA . VAL D 1 77 ? 52.521 -19.647 -0.239 1.00 16.31 77 VAL D CA 1
ATOM 4554 C C . VAL D 1 77 ? 52.495 -21.156 -0.450 1.00 19.16 77 VAL D C 1
ATOM 4555 O O . VAL D 1 77 ? 53.193 -21.685 -1.315 1.00 20.90 77 VAL D O 1
ATOM 4559 N N . ARG D 1 78 ? 51.702 -21.853 0.347 1.00 17.87 78 ARG D N 1
ATOM 4560 C CA . ARG D 1 78 ? 51.580 -23.298 0.210 1.00 17.86 78 ARG D CA 1
ATOM 4561 C C . ARG D 1 78 ? 50.446 -23.610 -0.765 1.00 16.73 78 ARG D C 1
ATOM 4562 O O . ARG D 1 78 ? 49.333 -23.103 -0.611 1.00 14.49 78 ARG D O 1
ATOM 4570 N N . VAL D 1 79 ? 50.736 -24.391 -1.798 1.00 11.28 79 VAL D N 1
ATOM 4571 C CA . VAL D 1 79 ? 49.743 -24.734 -2.805 1.00 15.29 79 VAL D CA 1
ATOM 4572 C C . VAL D 1 79 ? 49.523 -26.241 -2.754 1.00 19.39 79 VAL D C 1
ATOM 4573 O O . VAL D 1 79 ? 50.413 -27.017 -3.128 1.00 17.12 79 VAL D O 1
ATOM 4577 N N . GLY D 1 80 ? 48.333 -26.656 -2.311 1.00 20.24 80 GLY D N 1
ATOM 4578 C CA . GLY D 1 80 ? 47.964 -28.060 -2.332 1.00 19.99 80 GLY D CA 1
ATOM 4579 C C . GLY D 1 80 ? 47.337 -28.470 -3.657 1.00 21.92 80 GLY D C 1
ATOM 4580 O O . GLY D 1 80 ? 46.716 -27.669 -4.357 1.00 16.14 80 GLY D O 1
ATOM 4581 N N . GLN D 1 81 ? 47.463 -29.753 -3.981 1.00 20.14 81 GLN D N 1
ATOM 4582 C CA . GLN D 1 81 ? 46.881 -30.256 -5.215 1.00 24.32 81 GLN D CA 1
ATOM 4583 C C . GLN D 1 81 ? 45.596 -31.037 -4.977 1.00 21.39 81 GLN D C 1
ATOM 4584 O O . GLN D 1 81 ? 44.584 -30.764 -5.630 1.00 20.62 81 GLN D O 1
ATOM 4590 N N . SER D 1 82 ? 45.593 -31.954 -4.010 1.00 20.56 82 SER D N 1
ATOM 4591 C CA . SER D 1 82 ? 44.373 -32.651 -3.629 1.00 19.93 82 SER D CA 1
ATOM 4592 C C . SER D 1 82 ? 43.618 -31.854 -2.571 1.00 17.48 82 SER D C 1
ATOM 4593 O O . SER D 1 82 ? 44.161 -30.945 -1.939 1.00 16.26 82 SER D O 1
ATOM 4596 N N . VAL D 1 83 ? 42.350 -32.228 -2.370 1.00 18.53 83 VAL D N 1
ATOM 4597 C CA . VAL D 1 83 ? 41.521 -31.547 -1.379 1.00 16.56 83 VAL D CA 1
ATOM 4598 C C . VAL D 1 83 ? 42.141 -31.663 0.004 1.00 16.50 83 VAL D C 1
ATOM 4599 O O . VAL D 1 83 ? 42.143 -30.697 0.779 1.00 17.87 83 VAL D O 1
ATOM 4603 N N . THR D 1 84 ? 42.686 -32.836 0.335 1.00 18.45 84 THR D N 1
ATOM 4604 C CA . THR D 1 84 ? 43.335 -33.014 1.631 1.00 15.56 84 THR D CA 1
ATOM 4605 C C . THR D 1 84 ? 44.516 -32.062 1.788 1.00 15.57 84 THR D C 1
ATOM 4606 O O . THR D 1 84 ? 44.643 -31.377 2.814 1.00 15.18 84 THR D O 1
ATOM 4610 N N . GLU D 1 85 ? 45.379 -31.992 0.764 1.00 16.36 85 GLU D N 1
ATOM 4611 C CA . GLU D 1 85 ? 46.544 -31.107 0.816 1.00 19.38 85 GLU D CA 1
ATOM 4612 C C . GLU D 1 85 ? 46.139 -29.647 0.994 1.00 17.17 85 GLU D C 1
ATOM 4613 O O . GLU D 1 85 ? 46.789 -28.900 1.736 1.00 13.19 85 GLU D O 1
ATOM 4619 N N . MET D 1 86 ? 45.074 -29.218 0.316 1.00 16.68 86 MET D N 1
ATOM 4620 C CA . MET D 1 86 ? 44.660 -27.826 0.436 1.00 15.60 86 MET D CA 1
ATOM 4621 C C . MET D 1 86 ? 44.258 -27.493 1.869 1.00 17.24 86 MET D C 1
ATOM 4622 O O . MET D 1 86 ? 44.675 -26.461 2.416 1.00 14.27 86 MET D O 1
ATOM 4627 N N . PHE D 1 87 ? 43.461 -28.361 2.501 1.00 14.40 87 PHE D N 1
ATOM 4628 C CA . PHE D 1 87 ? 43.075 -28.116 3.885 1.00 14.28 87 PHE D CA 1
ATOM 4629 C C . PHE D 1 87 ? 44.289 -28.156 4.809 1.00 16.52 87 PHE D C 1
ATOM 4630 O O . PHE D 1 87 ? 44.406 -27.334 5.725 1.00 16.08 87 PHE D O 1
ATOM 4638 N N . GLN D 1 88 ? 45.208 -29.096 4.576 1.00 15.21 88 GLN D N 1
ATOM 4639 C CA . GLN D 1 88 ? 46.394 -29.192 5.418 1.00 14.51 88 GLN D CA 1
ATOM 4640 C C . GLN D 1 88 ? 47.275 -27.962 5.269 1.00 16.92 88 GLN D C 1
ATOM 4641 O O . GLN D 1 88 ? 47.854 -27.477 6.251 1.00 14.95 88 GLN D O 1
ATOM 4647 N N . ALA D 1 89 ? 47.403 -27.458 4.041 1.00 15.51 89 ALA D N 1
ATOM 4648 C CA . ALA D 1 89 ? 48.193 -26.259 3.805 1.00 14.00 89 ALA D CA 1
ATOM 4649 C C . ALA D 1 89 ? 47.584 -25.056 4.515 1.00 15.94 89 ALA D C 1
ATOM 4650 O O . ALA D 1 89 ? 48.291 -24.293 5.188 1.00 15.89 89 ALA D O 1
ATOM 4652 N N . ASP D 1 90 ? 46.268 -24.867 4.367 1.00 15.32 90 ASP D N 1
ATOM 4653 C CA . ASP D 1 90 ? 45.596 -23.740 5.009 1.00 16.80 90 ASP D CA 1
ATOM 4654 C C . ASP D 1 90 ? 45.607 -23.867 6.527 1.00 21.83 90 ASP D C 1
ATOM 4655 O O . ASP D 1 90 ? 45.708 -22.853 7.236 1.00 21.27 90 ASP D O 1
ATOM 4660 N N . ARG D 1 91 ? 45.533 -25.096 7.045 1.00 16.60 91 ARG D N 1
ATOM 4661 C CA . ARG D 1 91 ? 45.645 -25.283 8.486 1.00 19.10 91 ARG D CA 1
ATOM 4662 C C . ARG D 1 91 ? 47.017 -24.852 8.996 1.00 18.30 91 ARG D C 1
ATOM 4663 O O . ARG D 1 91 ? 47.127 -24.273 10.083 1.00 18.65 91 ARG D O 1
ATOM 4671 N N . GLU D 1 92 ? 48.071 -25.147 8.230 1.00 17.29 92 GLU D N 1
ATOM 4672 C CA . GLU D 1 92 ? 49.421 -24.770 8.633 1.00 23.41 92 GLU D CA 1
ATOM 4673 C C . GLU D 1 92 ? 49.536 -23.258 8.788 1.00 23.53 92 GLU D C 1
ATOM 4674 O O . GLU D 1 92 ? 50.111 -22.767 9.774 1.00 20.40 92 GLU D O 1
ATOM 4680 N N . VAL D 1 93 ? 48.951 -22.500 7.854 1.00 22.84 93 VAL D N 1
ATOM 4681 C CA . VAL D 1 93 ? 48.982 -21.040 7.917 1.00 24.62 93 VAL D CA 1
ATOM 4682 C C . VAL D 1 93 ? 48.306 -20.544 9.195 1.00 20.82 93 VAL D C 1
ATOM 4683 O O . VAL D 1 93 ? 48.826 -19.668 9.892 1.00 19.62 93 VAL D O 1
ATOM 4687 N N . GLU D 1 94 ? 47.134 -21.108 9.510 1.00 21.12 94 GLU D N 1
ATOM 4688 C CA . GLU D 1 94 ? 46.411 -20.647 10.693 1.00 20.29 94 GLU D CA 1
ATOM 4689 C C . GLU D 1 94 ? 47.095 -21.082 11.979 1.00 24.98 94 GLU D C 1
ATOM 4690 O O . GLU D 1 94 ? 46.969 -20.388 12.993 1.00 29.58 94 GLU D O 1
ATOM 4696 N N . LEU D 1 95 ? 47.807 -22.219 11.976 1.00 20.81 95 LEU D N 1
ATOM 4697 C CA . LEU D 1 95 ? 48.560 -22.599 13.169 1.00 17.55 95 LEU D CA 1
ATOM 4698 C C . LEU D 1 95 ? 49.697 -21.609 13.432 1.00 27.55 95 LEU D C 1
ATOM 4699 O O . LEU D 1 95 ? 49.993 -21.290 14.592 1.00 28.74 95 LEU D O 1
ATOM 4704 N N . GLU D 1 96 ? 50.369 -21.130 12.371 1.00 29.14 96 GLU D N 1
ATOM 4705 C CA . GLU D 1 96 ? 51.420 -20.129 12.567 1.00 27.05 96 GLU D CA 1
ATOM 4706 C C . GLU D 1 96 ? 50.840 -18.794 13.035 1.00 25.12 96 GLU D C 1
ATOM 4707 O O . GLU D 1 96 ? 51.448 -18.098 13.858 1.00 28.04 96 GLU D O 1
ATOM 4713 N N . ALA D 1 97 ? 49.671 -18.419 12.525 1.00 27.01 97 ALA D N 1
ATOM 4714 C CA . ALA D 1 97 ? 49.016 -17.208 13.012 1.00 21.55 97 ALA D CA 1
ATOM 4715 C C . ALA D 1 97 ? 48.761 -17.269 14.518 1.00 29.38 97 ALA D C 1
ATOM 4716 O O . ALA D 1 97 ? 49.142 -16.350 15.267 1.00 26.60 97 ALA D O 1
ATOM 4718 N N . ILE D 1 98 ? 48.117 -18.344 14.960 1.00 26.42 98 ILE D N 1
ATOM 4719 C CA . ILE D 1 98 ? 47.808 -18.527 16.374 1.00 26.74 98 ILE D CA 1
ATOM 4720 C C . ILE D 1 98 ? 49.003 -18.180 17.255 1.00 25.60 98 ILE D C 1
ATOM 4721 O O . ILE D 1 98 ? 48.887 -17.391 18.192 1.00 21.91 98 ILE D O 1
ATOM 4726 N N . ASP D 1 99 ? 50.151 -18.774 16.947 1.00 25.85 99 ASP D N 1
ATOM 4727 C CA . ASP D 1 99 ? 51.369 -18.530 17.711 1.00 26.99 99 ASP D CA 1
ATOM 4728 C C . ASP D 1 99 ? 51.879 -17.108 17.501 1.00 27.91 99 ASP D C 1
ATOM 4729 O O . ASP D 1 99 ? 52.453 -16.504 18.408 1.00 25.99 99 ASP D O 1
ATOM 4734 N N . ARG D 1 100 ? 51.665 -16.579 16.301 1.00 29.92 100 ARG D N 1
ATOM 4735 C CA . ARG D 1 100 ? 52.104 -15.228 15.971 1.00 27.93 100 ARG D CA 1
ATOM 4736 C C . ARG D 1 100 ? 51.198 -14.178 16.607 1.00 23.44 100 ARG D C 1
ATOM 4737 O O . ARG D 1 100 ? 51.523 -12.991 16.620 1.00 19.83 100 ARG D O 1
ATOM 4745 N N . LEU D 1 101 ? 50.062 -14.623 17.135 1.00 17.60 101 LEU D N 1
ATOM 4746 C CA . LEU D 1 101 ? 49.112 -13.719 17.772 1.00 18.10 101 LEU D CA 1
ATOM 4747 C C . LEU D 1 101 ? 49.185 -13.826 19.292 1.00 21.75 101 LEU D C 1
ATOM 4748 O O . LEU D 1 101 ? 49.082 -12.824 20.000 1.00 18.55 101 LEU D O 1
ATOM 4753 N N . ARG D 1 102 ? 49.362 -15.047 19.786 1.00 17.88 102 ARG D N 1
ATOM 4754 C CA . ARG D 1 102 ? 49.449 -15.286 21.222 1.00 16.53 102 ARG D CA 1
ATOM 4755 C C . ARG D 1 102 ? 50.616 -14.521 21.837 1.00 16.20 102 ARG D C 1
ATOM 4756 O O . ARG D 1 102 ? 50.451 -13.807 22.826 1.00 20.25 102 ARG D O 1
ATOM 4764 N N . ARG D 1 103 ? 51.796 -14.676 21.244 1.00 21.93 103 ARG D N 1
ATOM 4765 C CA . ARG D 1 103 ? 52.996 -13.998 21.732 1.00 23.94 103 ARG D CA 1
ATOM 4766 C C . ARG D 1 103 ? 52.866 -12.479 21.610 1.00 18.00 103 ARG D C 1
ATOM 4767 O O . ARG D 1 103 ? 53.373 -11.723 22.455 1.00 16.51 103 ARG D O 1
ATOM 4775 N N . GLY D 1 104 ? 52.218 -12.014 20.541 1.00 16.00 104 GLY D N 1
ATOM 4776 C CA . GLY D 1 104 ? 52.038 -10.583 20.357 1.00 14.99 104 GLY D CA 1
ATOM 4777 C C . GLY D 1 104 ? 51.125 -9.969 21.402 1.00 18.92 104 GLY D C 1
ATOM 4778 O O . GLY D 1 104 ? 51.351 -8.843 21.857 1.00 17.02 104 GLY D O 1
ATOM 4779 N N . ILE D 1 105 ? 50.076 -10.697 21.794 1.00 20.10 105 ILE D N 1
ATOM 4780 C CA . ILE D 1 105 ? 49.158 -10.197 22.812 1.00 18.73 105 ILE D CA 1
ATOM 4781 C C . ILE D 1 105 ? 49.894 -9.967 24.124 1.00 19.08 105 ILE D C 1
ATOM 4782 O O . ILE D 1 105 ? 49.683 -8.954 24.805 1.00 14.96 105 ILE D O 1
ATOM 4787 N N . GLU D 1 106 ? 50.777 -10.895 24.497 1.00 19.76 106 GLU D N 1
ATOM 4788 C CA . GLU D 1 106 ? 51.486 -10.727 25.757 1.00 19.56 106 GLU D CA 1
ATOM 4789 C C . GLU D 1 106 ? 52.417 -9.516 25.723 1.00 18.66 106 GLU D C 1
ATOM 4790 O O . GLU D 1 106 ? 52.470 -8.751 26.697 1.00 18.17 106 GLU D O 1
ATOM 4796 N N . VAL D 1 107 ? 53.139 -9.301 24.611 1.00 13.11 107 VAL D N 1
ATOM 4797 C CA . VAL D 1 107 ? 54.036 -8.142 24.546 1.00 16.28 107 VAL D CA 1
ATOM 4798 C C . VAL D 1 107 ? 53.240 -6.841 24.528 1.00 17.32 107 VAL D C 1
ATOM 4799 O O . VAL D 1 107 ? 53.518 -5.918 25.301 1.00 17.80 107 VAL D O 1
ATOM 4803 N N . MET D 1 108 ? 52.218 -6.765 23.672 1.00 15.95 108 MET D N 1
ATOM 4804 C CA . MET D 1 108 ? 51.453 -5.528 23.544 1.00 14.23 108 MET D CA 1
ATOM 4805 C C . MET D 1 108 ? 50.852 -5.092 24.881 1.00 18.14 108 MET D C 1
ATOM 4806 O O . MET D 1 108 ? 50.883 -3.897 25.220 1.00 13.23 108 MET D O 1
ATOM 4811 N N . ARG D 1 109 ? 50.308 -6.043 25.660 1.00 17.18 109 ARG D N 1
ATOM 4812 C CA . ARG D 1 109 ? 49.750 -5.694 26.967 1.00 15.12 109 ARG D CA 1
ATOM 4813 C C . ARG D 1 109 ? 50.845 -5.348 27.968 1.00 18.66 109 ARG D C 1
ATOM 4814 O O . ARG D 1 109 ? 50.633 -4.497 28.840 1.00 21.77 109 ARG D O 1
ATOM 4822 N N . ALA D 1 110 ? 52.012 -5.995 27.870 1.00 16.68 110 ALA D N 1
ATOM 4823 C CA . ALA D 1 110 ? 53.116 -5.629 28.750 1.00 15.61 110 ALA D CA 1
ATOM 4824 C C . ALA D 1 110 ? 53.581 -4.210 28.462 1.00 16.06 110 ALA D C 1
ATOM 4825 O O . ALA D 1 110 ? 53.918 -3.459 29.381 1.00 20.27 110 ALA D O 1
ATOM 4827 N N . LYS D 1 111 ? 53.581 -3.813 27.197 1.00 12.47 111 LYS D N 1
ATOM 4828 C CA . LYS D 1 111 ? 54.003 -2.475 26.828 1.00 15.67 111 LYS D CA 1
ATOM 4829 C C . LYS D 1 111 ? 52.857 -1.486 26.867 1.00 16.30 111 LYS D C 1
ATOM 4830 O O . LYS D 1 111 ? 53.030 -0.337 26.453 1.00 13.88 111 LYS D O 1
ATOM 4836 N N . HIS D 1 112 ? 51.697 -1.922 27.347 1.00 16.07 112 HIS D N 1
ATOM 4837 C CA . HIS D 1 112 ? 50.502 -1.120 27.585 1.00 17.54 112 HIS D CA 1
ATOM 4838 C C . HIS D 1 112 ? 49.764 -0.716 26.307 1.00 15.20 112 HIS D C 1
ATOM 4839 O O . HIS D 1 112 ? 48.808 0.057 26.376 1.00 13.43 112 HIS D O 1
ATOM 4846 N N . ASP D 1 113 ? 50.121 -1.261 25.147 1.00 13.50 113 ASP D N 1
ATOM 4847 C CA . ASP D 1 113 ? 49.358 -0.956 23.940 1.00 13.61 113 ASP D CA 1
ATOM 4848 C C . ASP D 1 113 ? 48.174 -1.919 23.903 1.00 12.38 113 ASP D C 1
ATOM 4849 O O . ASP D 1 113 ? 48.119 -2.876 23.126 1.00 10.89 113 ASP D O 1
ATOM 4854 N N . ILE D 1 114 ? 47.181 -1.607 24.739 1.00 10.73 114 ILE D N 1
ATOM 4855 C CA . ILE D 1 114 ? 46.031 -2.482 24.923 1.00 8.88 114 ILE D CA 1
ATOM 4856 C C . ILE D 1 114 ? 45.184 -2.548 23.656 1.00 12.36 114 ILE D C 1
ATOM 4857 O O . ILE D 1 114 ? 44.656 -3.607 23.306 1.00 11.25 114 ILE D O 1
ATOM 4862 N N . THR D 1 115 ? 45.029 -1.424 22.953 1.00 10.80 115 THR D N 1
ATOM 4863 C CA . THR D 1 115 ? 44.215 -1.442 21.749 1.00 9.91 115 THR D CA 1
ATOM 4864 C C . THR D 1 115 ? 44.835 -2.342 20.689 1.00 15.41 115 THR D C 1
ATOM 4865 O O . THR D 1 115 ? 44.121 -3.094 20.008 1.00 17.61 115 THR D O 1
ATOM 4869 N N . SER D 1 116 ? 46.162 -2.275 20.521 1.00 11.96 116 SER D N 1
ATOM 4870 C CA . SER D 1 116 ? 46.808 -3.186 19.581 1.00 13.92 116 SER D CA 1
ATOM 4871 C C . SER D 1 116 ? 46.643 -4.635 20.038 1.00 13.82 116 SER D C 1
ATOM 4872 O O . SER D 1 116 ? 46.373 -5.530 19.226 1.00 13.78 116 SER D O 1
ATOM 4875 N N . ALA D 1 117 ? 46.791 -4.884 21.340 1.00 13.90 117 ALA D N 1
ATOM 4876 C CA . ALA D 1 117 ? 46.551 -6.224 21.864 1.00 12.32 117 ALA D CA 1
ATOM 4877 C C . ALA D 1 117 ? 45.153 -6.717 21.493 1.00 14.99 117 ALA D C 1
ATOM 4878 O O . ALA D 1 117 ? 44.980 -7.876 21.089 1.00 13.18 117 ALA D O 1
ATOM 4880 N N . ASN D 1 118 ? 44.140 -5.851 21.613 1.00 13.84 118 ASN D N 1
ATOM 4881 C CA . ASN D 1 118 ? 42.786 -6.288 21.296 1.00 11.96 118 ASN D CA 1
ATOM 4882 C C . ASN D 1 118 ? 42.603 -6.557 19.802 1.00 16.27 118 ASN D C 1
ATOM 4883 O O . ASN D 1 118 ? 41.837 -7.460 19.425 1.00 14.08 118 ASN D O 1
ATOM 4888 N N . VAL D 1 119 ? 43.308 -5.825 18.936 1.00 10.92 119 VAL D N 1
ATOM 4889 C CA . VAL D 1 119 ? 43.278 -6.174 17.519 1.00 12.96 119 VAL D CA 1
ATOM 4890 C C . VAL D 1 119 ? 43.741 -7.615 17.335 1.00 14.31 119 VAL D C 1
ATOM 4891 O O . VAL D 1 119 ? 43.121 -8.401 16.605 1.00 13.58 119 VAL D O 1
ATOM 4895 N N . PHE D 1 120 ? 44.827 -7.989 18.020 1.00 10.02 120 PHE D N 1
ATOM 4896 C CA . PHE D 1 120 ? 45.302 -9.365 17.932 1.00 11.31 120 PHE D CA 1
ATOM 4897 C C . PHE D 1 120 ? 44.312 -10.347 18.563 1.00 12.50 120 PHE D C 1
ATOM 4898 O O . PHE D 1 120 ? 44.076 -11.432 18.019 1.00 11.67 120 PHE D O 1
ATOM 4906 N N . GLU D 1 121 ? 43.710 -9.987 19.701 1.00 14.27 121 GLU D N 1
ATOM 4907 C CA . GLU D 1 121 ? 42.769 -10.904 20.336 1.00 12.15 121 GLU D CA 1
ATOM 4908 C C . GLU D 1 121 ? 41.613 -11.228 19.400 1.00 12.63 121 GLU D C 1
ATOM 4909 O O . GLU D 1 121 ? 41.218 -12.392 19.273 1.00 13.81 121 GLU D O 1
ATOM 4915 N N . ALA D 1 122 ? 41.098 -10.223 18.688 1.00 10.94 122 ALA D N 1
ATOM 4916 C CA . ALA D 1 122 ? 39.971 -10.472 17.795 1.00 12.93 122 ALA D CA 1
ATOM 4917 C C . ALA D 1 122 ? 40.383 -11.357 16.629 1.00 16.18 122 ALA D C 1
ATOM 4918 O O . ALA D 1 122 ? 39.663 -12.306 16.278 1.00 14.25 122 ALA D O 1
ATOM 4920 N N . ILE D 1 123 ? 41.546 -11.076 16.030 1.00 11.78 123 ILE D N 1
ATOM 4921 C CA . ILE D 1 123 ? 42.022 -11.924 14.945 1.00 13.19 123 ILE D CA 1
ATOM 4922 C C . ILE D 1 123 ? 42.228 -13.347 15.444 1.00 12.73 123 ILE D C 1
ATOM 4923 O O . ILE D 1 123 ? 41.817 -14.314 14.785 1.00 12.89 123 ILE D O 1
ATOM 4928 N N . LEU D 1 124 ? 42.795 -13.499 16.646 1.00 11.25 124 LEU D N 1
ATOM 4929 C CA . LEU D 1 124 ? 43.053 -14.836 17.180 1.00 12.91 124 LEU D CA 1
ATOM 4930 C C . LEU D 1 124 ? 41.772 -15.660 17.264 1.00 13.68 124 LEU D C 1
ATOM 4931 O O . LEU D 1 124 ? 41.752 -16.831 16.863 1.00 14.37 124 LEU D O 1
ATOM 4936 N N . ALA D 1 125 ? 40.686 -15.069 17.767 1.00 11.70 125 ALA D N 1
ATOM 4937 C CA . ALA D 1 125 ? 39.434 -15.813 17.834 1.00 15.49 125 ALA D CA 1
ATOM 4938 C C . ALA D 1 125 ? 38.962 -16.227 16.439 1.00 15.63 125 ALA D C 1
ATOM 4939 O O . ALA D 1 125 ? 38.484 -17.351 16.245 1.00 15.83 125 ALA D O 1
ATOM 4941 N N . ASP D 1 126 ? 39.109 -15.345 15.448 1.00 14.12 126 ASP D N 1
ATOM 4942 C CA . ASP D 1 126 ? 38.699 -15.699 14.091 1.00 11.77 126 ASP D CA 1
ATOM 4943 C C . ASP D 1 126 ? 39.522 -16.855 13.553 1.00 16.41 126 ASP D C 1
ATOM 4944 O O . ASP D 1 126 ? 38.970 -17.838 13.035 1.00 13.58 126 ASP D O 1
ATOM 4949 N N . GLU D 1 127 ? 40.853 -16.766 13.701 1.00 13.53 127 GLU D N 1
ATOM 4950 C CA . GLU D 1 127 ? 41.733 -17.818 13.210 1.00 14.18 127 GLU D CA 1
ATOM 4951 C C . GLU D 1 127 ? 41.443 -19.144 13.908 1.00 15.15 127 GLU D C 1
ATOM 4952 O O . GLU D 1 127 ? 41.508 -20.209 13.285 1.00 12.54 127 GLU D O 1
ATOM 4958 N N . GLU D 1 128 ? 41.144 -19.106 15.211 1.00 17.45 128 GLU D N 1
ATOM 4959 C CA . GLU D 1 128 ? 40.793 -20.339 15.912 1.00 14.39 128 GLU D CA 1
ATOM 4960 C C . GLU D 1 128 ? 39.513 -20.950 15.348 1.00 17.12 128 GLU D C 1
ATOM 4961 O O . GLU D 1 128 ? 39.423 -22.169 15.190 1.00 16.56 128 GLU D O 1
ATOM 4967 N N . HIS D 1 129 ? 38.512 -20.127 15.022 1.00 17.09 129 HIS D N 1
ATOM 4968 C CA . HIS D 1 129 ? 37.319 -20.668 14.366 1.00 21.49 129 HIS D CA 1
ATOM 4969 C C . HIS D 1 129 ? 37.663 -21.324 13.034 1.00 15.90 129 HIS D C 1
ATOM 4970 O O . HIS D 1 129 ? 37.159 -22.408 12.718 1.00 17.15 129 HIS D O 1
ATOM 4977 N N . HIS D 1 130 ? 38.515 -20.682 12.237 1.00 12.72 130 HIS D N 1
ATOM 4978 C CA . HIS D 1 130 ? 38.796 -21.219 10.916 1.00 15.48 130 HIS D CA 1
ATOM 4979 C C . HIS D 1 130 ? 39.524 -22.560 10.994 1.00 18.52 130 HIS D C 1
ATOM 4980 O O . HIS D 1 130 ? 39.162 -23.510 10.285 1.00 17.25 130 HIS D O 1
ATOM 4987 N N . ILE D 1 131 ? 40.535 -22.669 11.860 1.00 14.15 131 ILE D N 1
ATOM 4988 C CA . ILE D 1 131 ? 41.237 -23.940 11.997 1.00 18.16 131 ILE D CA 1
ATOM 4989 C C . ILE D 1 131 ? 40.270 -25.026 12.441 1.00 20.07 131 ILE D C 1
ATOM 4990 O O . ILE D 1 131 ? 40.387 -26.192 12.031 1.00 16.82 131 ILE D O 1
ATOM 4995 N N . ASP D 1 132 ? 39.268 -24.654 13.237 1.00 15.91 132 ASP D N 1
ATOM 4996 C CA . ASP D 1 132 ? 38.284 -25.631 13.660 1.00 15.25 132 ASP D CA 1
ATOM 4997 C C . ASP D 1 132 ? 37.489 -26.135 12.467 1.00 17.57 132 ASP D C 1
ATOM 4998 O O . ASP D 1 132 ? 37.153 -27.325 12.395 1.00 16.52 132 ASP D O 1
ATOM 5003 N N . TYR D 1 133 ? 37.178 -25.239 11.524 1.00 14.49 133 TYR D N 1
ATOM 5004 C CA . TYR D 1 133 ? 36.529 -25.664 10.292 1.00 16.55 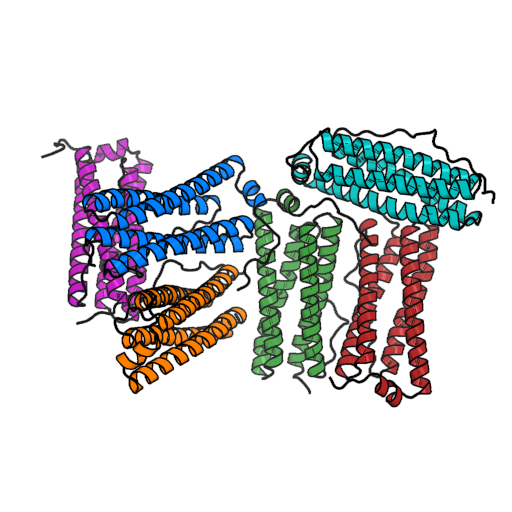133 TYR D CA 1
ATOM 5005 C C . TYR D 1 133 ? 37.453 -26.589 9.485 1.00 14.57 133 TYR D C 1
ATOM 5006 O O . TYR D 1 133 ? 37.037 -27.654 9.015 1.00 12.13 133 TYR D O 1
ATOM 5015 N N . LEU D 1 134 ? 38.724 -26.205 9.343 1.00 12.37 134 LEU D N 1
ATOM 5016 C CA . LEU D 1 134 ? 39.659 -27.014 8.573 1.00 16.17 134 LEU D CA 1
ATOM 5017 C C . LEU D 1 134 ? 39.809 -28.407 9.174 1.00 16.64 134 LEU D C 1
ATOM 5018 O O . LEU D 1 134 ? 39.721 -29.417 8.464 1.00 14.35 134 LEU D O 1
ATOM 5023 N N . GLU D 1 135 ? 40.010 -28.486 10.487 1.00 14.07 135 GLU D N 1
ATOM 5024 C CA . GLU D 1 135 ? 40.170 -29.793 11.098 1.00 14.37 135 GLU D CA 1
ATOM 5025 C C . GLU D 1 135 ? 38.872 -30.599 11.032 1.00 17.76 135 GLU D C 1
ATOM 5026 O O . GLU D 1 135 ? 38.911 -31.828 10.889 1.00 15.34 135 GLU D O 1
ATOM 5032 N N . THR D 1 136 ? 37.717 -29.932 11.093 1.00 15.84 136 THR D N 1
ATOM 5033 C CA . THR D 1 136 ? 36.460 -30.658 10.954 1.00 17.06 136 THR D CA 1
ATOM 5034 C C . THR D 1 136 ? 36.317 -31.233 9.545 1.00 19.94 136 THR D C 1
ATOM 5035 O O . THR D 1 136 ? 35.916 -32.397 9.386 1.00 15.65 136 THR D O 1
ATOM 5039 N N . GLN D 1 137 ? 36.676 -30.452 8.510 1.00 14.19 137 GLN D N 1
ATOM 5040 C CA . GLN D 1 137 ? 36.596 -30.970 7.144 1.00 15.77 137 GLN D CA 1
ATOM 5041 C C . GLN D 1 137 ? 37.583 -32.111 6.927 1.00 16.95 137 GLN D C 1
ATOM 5042 O O . GLN D 1 137 ? 37.246 -33.126 6.302 1.00 15.14 137 GLN D O 1
ATOM 5048 N N . LEU D 1 138 ? 38.805 -31.969 7.441 1.00 13.66 138 LEU D N 1
ATOM 5049 C CA . LEU D 1 138 ? 39.775 -33.048 7.312 1.00 13.79 138 LEU D CA 1
ATOM 5050 C C . LEU D 1 138 ? 39.264 -34.326 7.967 1.00 14.85 138 LEU D C 1
ATOM 5051 O O . LEU D 1 138 ? 39.441 -35.420 7.421 1.00 13.76 138 LEU D O 1
ATOM 5056 N N . ASP D 1 139 ? 38.625 -34.209 9.141 1.00 17.14 139 ASP D N 1
ATOM 5057 C CA . ASP D 1 139 ? 38.043 -35.389 9.773 1.00 16.65 139 ASP D CA 1
ATOM 5058 C C . ASP D 1 139 ? 36.960 -35.978 8.887 1.00 19.30 139 ASP D C 1
ATOM 5059 O O . ASP D 1 139 ? 36.852 -37.203 8.747 1.00 19.58 139 ASP D O 1
ATOM 5064 N N . LEU D 1 140 ? 36.158 -35.114 8.264 1.00 17.54 140 LEU D N 1
ATOM 5065 C CA . LEU D 1 140 ? 35.170 -35.593 7.313 1.00 14.26 140 LEU D CA 1
ATOM 5066 C C . LEU D 1 140 ? 35.845 -36.318 6.157 1.00 16.20 140 LEU D C 1
ATOM 5067 O O . LEU D 1 140 ? 35.400 -37.403 5.764 1.00 20.14 140 LEU D O 1
ATOM 5072 N N . ILE D 1 141 ? 36.948 -35.769 5.628 1.00 13.16 141 ILE D N 1
ATOM 5073 C CA . ILE D 1 141 ? 37.627 -36.439 4.518 1.00 16.02 141 ILE D CA 1
ATOM 5074 C C . ILE D 1 141 ? 38.148 -37.806 4.954 1.00 16.75 141 ILE D C 1
ATOM 5075 O O . ILE D 1 141 ? 38.041 -38.788 4.209 1.00 15.66 141 ILE D O 1
ATOM 5080 N N . GLU D 1 142 ? 38.668 -37.907 6.183 1.00 14.17 142 GLU D N 1
ATOM 5081 C CA . GLU D 1 142 ? 39.158 -39.199 6.655 1.00 17.45 142 GLU D CA 1
ATOM 5082 C C . GLU D 1 142 ? 38.026 -40.211 6.785 1.00 17.56 142 GLU D C 1
ATOM 5083 O O . GLU D 1 142 ? 38.203 -41.395 6.478 1.00 15.74 142 GLU D O 1
ATOM 5089 N N . LYS D 1 143 ? 36.851 -39.759 7.221 1.00 15.21 143 LYS D N 1
ATOM 5090 C CA . LYS D 1 143 ? 35.739 -40.676 7.420 1.00 14.42 143 LYS D CA 1
ATOM 5091 C C . LYS D 1 143 ? 35.079 -41.056 6.102 1.00 13.48 143 LYS D C 1
ATOM 5092 O O . LYS D 1 143 ? 34.740 -42.224 5.893 1.00 12.28 143 LYS D O 1
ATOM 5098 N N . LEU D 1 144 ? 34.886 -40.095 5.204 1.00 13.49 144 LEU D N 1
ATOM 5099 C CA . LEU D 1 144 ? 34.144 -40.370 3.982 1.00 12.98 144 LEU D CA 1
ATOM 5100 C C . LEU D 1 144 ? 35.033 -40.833 2.847 1.00 16.36 144 LEU D C 1
ATOM 5101 O O . LEU D 1 144 ? 34.550 -41.531 1.947 1.00 14.24 144 LEU D O 1
ATOM 5106 N N . GLY D 1 145 ? 36.304 -40.444 2.854 1.00 15.21 145 GLY D N 1
ATOM 5107 C CA . GLY D 1 145 ? 37.099 -40.553 1.635 1.00 14.36 145 GLY D CA 1
ATOM 5108 C C . GLY D 1 145 ? 36.961 -39.319 0.766 1.00 16.09 145 GLY D C 1
ATOM 5109 O O . GLY D 1 145 ? 35.949 -38.611 0.790 1.00 16.04 145 GLY D O 1
ATOM 5110 N N . GLU D 1 146 ? 38.012 -39.053 -0.024 1.00 15.54 146 GLU D N 1
ATOM 5111 C CA . GLU D 1 146 ? 38.037 -37.838 -0.839 1.00 14.73 146 GLU D CA 1
ATOM 5112 C C . GLU D 1 146 ? 36.895 -37.800 -1.851 1.00 16.77 146 GLU D C 1
ATOM 5113 O O . GLU D 1 146 ? 36.258 -36.755 -2.037 1.00 16.39 146 GLU D O 1
ATOM 5119 N N . SER D 1 147 ? 36.615 -38.927 -2.510 1.00 15.33 147 SER D N 1
ATOM 5120 C CA . SER D 1 147 ? 35.604 -38.935 -3.564 1.00 15.88 147 SER D CA 1
ATOM 5121 C C . SER D 1 147 ? 34.209 -38.670 -3.005 1.00 17.22 147 SER D C 1
ATOM 5122 O O . SER D 1 147 ? 33.452 -37.842 -3.540 1.00 15.55 147 SER D O 1
ATOM 5125 N N . LEU D 1 148 ? 33.831 -39.393 -1.951 1.00 14.91 148 LEU D N 1
ATOM 5126 C CA . LEU D 1 148 ? 32.509 -39.182 -1.380 1.00 13.51 148 LEU D CA 1
ATOM 5127 C C . LEU D 1 148 ? 32.384 -37.770 -0.838 1.00 13.76 148 LEU D C 1
ATOM 5128 O O . LEU D 1 148 ? 31.338 -37.130 -0.986 1.00 18.95 148 LEU D O 1
ATOM 5133 N N . TYR D 1 149 ? 33.446 -37.261 -0.213 1.00 13.73 149 TYR D N 1
ATOM 5134 C CA . TYR D 1 149 ? 33.413 -35.890 0.287 1.00 11.74 149 TYR D CA 1
ATOM 5135 C C . TYR D 1 149 ? 33.261 -34.903 -0.858 1.00 11.81 149 TYR D C 1
ATOM 5136 O O . TYR D 1 149 ? 32.391 -34.027 -0.833 1.00 12.93 149 TYR D O 1
ATOM 5145 N N . LEU D 1 150 ? 34.096 -35.041 -1.886 1.00 13.76 150 LEU D N 1
ATOM 5146 C CA . LEU D 1 150 ? 34.011 -34.126 -3.014 1.00 13.56 150 LEU D CA 1
ATOM 5147 C C . LEU D 1 150 ? 32.624 -34.168 -3.648 1.00 16.98 150 LEU D C 1
ATOM 5148 O O . LEU D 1 150 ? 32.135 -33.142 -4.139 1.00 17.47 150 LEU D O 1
ATOM 5153 N N . SER D 1 151 ? 31.970 -35.338 -3.639 1.00 15.78 151 SER D N 1
ATOM 5154 C CA . SER D 1 151 ? 30.652 -35.468 -4.256 1.00 14.54 151 SER D CA 1
ATOM 5155 C C . SER D 1 151 ? 29.619 -34.529 -3.641 1.00 12.83 151 SER D C 1
ATOM 5156 O O . SER D 1 151 ? 28.606 -34.238 -4.285 1.00 11.19 151 SER D O 1
ATOM 5159 N N . THR D 1 152 ? 29.832 -34.067 -2.406 1.00 13.51 152 THR D N 1
ATOM 5160 C CA . THR D 1 152 ? 28.856 -33.208 -1.743 1.00 11.69 152 THR D CA 1
ATOM 5161 C C . THR D 1 152 ? 29.002 -31.747 -2.090 1.00 12.26 152 THR D C 1
ATOM 5162 O O . THR D 1 152 ? 28.169 -30.942 -1.661 1.00 14.13 152 THR D O 1
ATOM 5166 N N . VAL D 1 153 ? 30.044 -31.350 -2.843 1.00 11.64 153 VAL D N 1
ATOM 5167 C CA . VAL D 1 153 ? 30.298 -29.963 -3.101 1.00 13.32 153 VAL D CA 1
ATOM 5168 C C . VAL D 1 153 ? 30.225 -29.565 -4.572 1.00 17.09 153 VAL D C 1
ATOM 5169 O O . VAL D 1 153 ? 30.272 -28.368 -4.871 1.00 21.55 153 VAL D O 1
ATOM 5173 N N . ILE D 1 154 ? 30.055 -30.541 -5.522 1.00 14.54 154 ILE D N 1
ATOM 5174 C CA . ILE D 1 154 ? 30.063 -30.249 -6.957 1.00 14.03 154 ILE D CA 1
ATOM 5175 C C . ILE D 1 154 ? 28.672 -29.839 -7.436 1.00 17.21 154 ILE D C 1
ATOM 5176 O O . ILE D 1 154 ? 27.646 -30.297 -6.929 1.00 18.46 154 ILE D O 1
ATOM 5181 N N . GLU D 1 155 ? 28.640 -28.985 -8.458 1.00 19.11 155 GLU D N 1
ATOM 5182 C CA . GLU D 1 155 ? 27.404 -28.385 -8.957 1.00 20.45 155 GLU D CA 1
ATOM 5183 C C . GLU D 1 155 ? 27.455 -28.325 -10.473 1.00 23.42 155 GLU D C 1
ATOM 5184 O O . GLU D 1 155 ? 28.443 -27.854 -11.046 1.00 27.36 155 GLU D O 1
ATOM 5190 N N . GLN D 1 156 ? 26.452 -28.898 -11.123 1.00 24.63 156 GLN D N 1
ATOM 5191 C CA . GLN D 1 156 ? 26.349 -28.732 -12.566 1.00 29.76 156 GLN D CA 1
ATOM 5192 C C . GLN D 1 156 ? 26.341 -27.247 -12.931 1.00 31.46 156 GLN D C 1
ATOM 5193 O O . GLN D 1 156 ? 25.278 -26.628 -13.070 1.00 32.79 156 GLN D O 1
ATOM 5199 N N . THR D 1 157 ? 27.532 -26.671 -13.069 1.00 32.33 157 THR D N 1
ATOM 5200 C CA . THR D 1 157 ? 27.708 -25.271 -13.440 1.00 44.62 157 THR D CA 1
ATOM 5201 C C . THR D 1 157 ? 29.178 -25.021 -13.822 1.00 42.46 157 THR D C 1
ATOM 5202 O O . THR D 1 157 ? 29.641 -23.876 -13.895 1.00 44.41 157 THR D O 1
ATOM 5204 N N . MET E 1 1 ? 33.365 19.973 -68.494 1.00 21.27 1 MET E N 1
ATOM 5205 C CA . MET E 1 1 ? 33.721 18.908 -67.566 1.00 30.37 1 MET E CA 1
ATOM 5206 C C . MET E 1 1 ? 32.924 19.037 -66.273 1.00 32.38 1 MET E C 1
ATOM 5207 O O . MET E 1 1 ? 32.098 19.943 -66.137 1.00 36.25 1 MET E O 1
ATOM 5212 N N . GLN E 1 2 ? 33.224 18.179 -65.298 1.00 23.99 2 GLN E N 1
ATOM 5213 C CA . GLN E 1 2 ? 32.612 18.255 -63.973 1.00 24.66 2 GLN E CA 1
ATOM 5214 C C . GLN E 1 2 ? 33.659 17.909 -62.941 1.00 23.15 2 GLN E C 1
ATOM 5215 O O . GLN E 1 2 ? 34.249 16.826 -62.992 1.00 25.53 2 GLN E O 1
ATOM 5221 N N . GLY E 1 3 ? 33.891 18.817 -62.026 1.00 19.25 3 GLY E N 1
ATOM 5222 C CA . GLY E 1 3 ? 34.912 18.595 -61.035 1.00 13.89 3 GLY E CA 1
ATOM 5223 C C . GLY E 1 3 ? 34.434 17.711 -59.911 1.00 12.73 3 GLY E C 1
ATOM 5224 O O . GLY E 1 3 ? 33.255 17.364 -59.797 1.00 16.22 3 GLY E O 1
ATOM 5225 N N . ASP E 1 4 ? 35.389 17.315 -59.097 1.00 12.98 4 ASP E N 1
ATOM 5226 C CA . ASP E 1 4 ? 35.083 16.673 -57.834 1.00 12.90 4 ASP E CA 1
ATOM 5227 C C . ASP E 1 4 ? 34.392 17.682 -56.925 1.00 12.28 4 ASP E C 1
ATOM 5228 O O . ASP E 1 4 ? 34.888 18.801 -56.764 1.00 13.93 4 ASP E O 1
ATOM 5233 N N . PRO E 1 5 ? 33.244 17.342 -56.344 1.00 14.36 5 PRO E N 1
ATOM 5234 C CA . PRO E 1 5 ? 32.550 18.336 -55.499 1.00 15.80 5 PRO E CA 1
ATOM 5235 C C . PRO E 1 5 ? 33.409 18.900 -54.377 1.00 16.04 5 PRO E C 1
ATOM 5236 O O . PRO E 1 5 ? 33.335 20.109 -54.118 1.00 17.18 5 PRO E O 1
ATOM 5240 N N . GLU E 1 6 ? 34.268 18.095 -53.740 1.00 14.89 6 GLU E N 1
ATOM 5241 C CA . GLU E 1 6 ? 35.108 18.648 -52.676 1.00 13.83 6 GLU E CA 1
ATOM 5242 C C . GLU E 1 6 ? 36.117 19.659 -53.222 1.00 17.51 6 GLU E C 1
ATOM 5243 O O . GLU E 1 6 ? 36.393 20.684 -52.576 1.00 12.24 6 GLU E O 1
ATOM 5249 N N . VAL E 1 7 ? 36.658 19.405 -54.420 1.00 13.29 7 VAL E N 1
ATOM 5250 C CA . VAL E 1 7 ? 37.587 20.350 -55.031 1.00 13.70 7 VAL E CA 1
ATOM 5251 C C . VAL E 1 7 ? 36.888 21.683 -55.291 1.00 13.46 7 VAL E C 1
ATOM 5252 O O . VAL E 1 7 ? 37.428 22.753 -54.978 1.00 11.19 7 VAL E O 1
ATOM 5256 N N . ILE E 1 8 ? 35.672 21.637 -55.852 1.00 10.03 8 ILE E N 1
ATOM 5257 C CA . ILE E 1 8 ? 34.927 22.869 -56.101 1.00 10.22 8 ILE E CA 1
ATOM 5258 C C . ILE E 1 8 ? 34.624 23.584 -54.784 1.00 13.20 8 ILE E C 1
ATOM 5259 O O . ILE E 1 8 ? 34.635 24.821 -54.708 1.00 9.01 8 ILE E O 1
ATOM 5264 N N . GLU E 1 9 ? 34.356 22.817 -53.722 1.00 12.52 9 GLU E N 1
ATOM 5265 C CA . GLU E 1 9 ? 34.149 23.429 -52.420 1.00 14.17 9 GLU E CA 1
ATOM 5266 C C . GLU E 1 9 ? 35.407 24.166 -51.970 1.00 13.77 9 GLU E C 1
ATOM 5267 O O . GLU E 1 9 ? 35.322 25.274 -51.430 1.00 17.56 9 GLU E O 1
ATOM 5273 N N . PHE E 1 10 ? 36.586 23.579 -52.205 1.00 13.15 10 PHE E N 1
ATOM 5274 C CA . PHE E 1 10 ? 37.832 24.268 -51.879 1.00 11.91 10 PHE E CA 1
ATOM 5275 C C . PHE E 1 10 ? 37.976 25.567 -52.673 1.00 11.79 10 PHE E C 1
ATOM 5276 O O . PHE E 1 10 ? 38.216 26.639 -52.104 1.00 9.14 10 PHE E O 1
ATOM 5284 N N . LEU E 1 11 ? 37.805 25.484 -53.992 1.00 9.78 11 LEU E N 1
ATOM 5285 C CA . LEU E 1 11 ? 37.903 26.659 -54.847 1.00 9.56 11 LEU E CA 1
ATOM 5286 C C . LEU E 1 11 ? 36.910 27.732 -54.419 1.00 11.05 11 LEU E C 1
ATOM 5287 O O . LEU E 1 11 ? 37.263 28.913 -54.310 1.00 12.51 11 LEU E O 1
ATOM 5292 N N . ASN E 1 12 ? 35.664 27.339 -54.152 1.00 11.69 12 ASN E N 1
ATOM 5293 C CA . ASN E 1 12 ? 34.658 28.316 -53.753 1.00 12.84 12 ASN E CA 1
ATOM 5294 C C . ASN E 1 12 ? 34.962 28.917 -52.384 1.00 12.71 12 ASN E C 1
ATOM 5295 O O . ASN E 1 12 ? 34.702 30.103 -52.161 1.00 11.50 12 ASN E O 1
ATOM 5300 N N . GLU E 1 13 ? 35.539 28.137 -51.472 1.00 11.92 13 GLU E N 1
ATOM 5301 C CA . GLU E 1 13 ? 35.911 28.689 -50.177 1.00 14.94 13 GLU E CA 1
ATOM 5302 C C . GLU E 1 13 ? 36.995 29.742 -50.336 1.00 16.37 13 GLU E C 1
ATOM 5303 O O . GLU E 1 13 ? 36.895 30.848 -49.783 1.00 16.34 13 GLU E O 1
ATOM 5309 N N . GLN E 1 14 ? 38.021 29.434 -51.130 1.00 14.09 14 GLN E N 1
ATOM 5310 C CA . GLN E 1 14 ? 39.083 30.404 -51.358 1.00 12.83 14 GLN E CA 1
ATOM 5311 C C . GLN E 1 14 ? 38.551 31.625 -52.097 1.00 13.99 14 GLN E C 1
ATOM 5312 O O . GLN E 1 14 ? 38.977 32.758 -51.822 1.00 11.16 14 GLN E O 1
ATOM 5318 N N . LEU E 1 15 ? 37.604 31.413 -53.026 1.00 11.62 15 LEU E N 1
ATOM 5319 C CA . LEU E 1 15 ? 36.962 32.543 -53.693 1.00 12.70 15 LEU E CA 1
ATOM 5320 C C . LEU E 1 15 ? 36.245 33.432 -52.683 1.00 12.60 15 LEU E C 1
ATOM 5321 O O . LEU E 1 15 ? 36.306 34.664 -52.779 1.00 11.34 15 LEU E O 1
ATOM 5326 N N . THR E 1 16 ? 35.545 32.823 -51.719 1.00 11.66 16 THR E N 1
ATOM 5327 C CA . THR E 1 16 ? 34.957 33.610 -50.643 1.00 12.08 16 THR E CA 1
ATOM 5328 C C . THR E 1 16 ? 36.036 34.388 -49.901 1.00 11.77 16 THR E C 1
ATOM 5329 O O . THR E 1 16 ? 35.859 35.571 -49.590 1.00 10.86 16 THR E O 1
ATOM 5333 N N . ALA E 1 17 ? 37.176 33.746 -49.636 1.00 13.97 17 ALA E N 1
ATOM 5334 C CA . ALA E 1 17 ? 38.262 34.427 -48.938 1.00 11.39 17 ALA E CA 1
ATOM 5335 C C . ALA E 1 17 ? 38.810 35.597 -49.757 1.00 12.72 17 ALA E C 1
ATOM 5336 O O . ALA E 1 17 ? 39.030 36.688 -49.222 1.00 11.91 17 ALA E O 1
ATOM 5338 N N . GLU E 1 18 ? 38.974 35.412 -51.069 1.00 13.25 18 GLU E N 1
ATOM 5339 C CA . GLU E 1 18 ? 39.491 36.493 -51.907 1.00 14.09 18 GLU E CA 1
ATOM 5340 C C . GLU E 1 18 ? 38.521 37.675 -51.956 1.00 14.59 18 GLU E C 1
ATOM 5341 O O . GLU E 1 18 ? 38.935 38.838 -51.822 1.00 12.01 18 GLU E O 1
ATOM 5347 N N . LEU E 1 19 ? 37.228 37.405 -52.171 1.00 9.30 19 LEU E N 1
ATOM 5348 C CA . LEU E 1 19 ? 36.265 38.499 -52.207 1.00 10.76 19 LEU E CA 1
ATOM 5349 C C . LEU E 1 19 ? 36.282 39.266 -50.893 1.00 11.26 19 LEU E C 1
ATOM 5350 O O . LEU E 1 19 ? 36.136 40.489 -50.882 1.00 11.41 19 LEU E O 1
ATOM 5355 N N . THR E 1 20 ? 36.450 38.562 -49.769 1.00 11.82 20 THR E N 1
ATOM 5356 C CA . THR E 1 20 ? 36.615 39.254 -48.497 1.00 11.28 20 THR E CA 1
ATOM 5357 C C . THR E 1 20 ? 37.880 40.103 -48.515 1.00 11.42 20 THR E C 1
ATOM 5358 O O . THR E 1 20 ? 37.856 41.289 -48.161 1.00 9.49 20 THR E O 1
ATOM 5362 N N . ALA E 1 21 ? 38.986 39.514 -48.974 1.00 9.39 21 ALA E N 1
ATOM 5363 C CA . ALA E 1 21 ? 40.259 40.221 -48.999 1.00 10.70 21 ALA E CA 1
ATOM 5364 C C . ALA E 1 21 ? 40.195 41.447 -49.899 1.00 13.49 21 ALA E C 1
ATOM 5365 O O . ALA E 1 21 ? 40.738 42.501 -49.551 1.00 11.53 21 ALA E O 1
ATOM 5367 N N . ILE E 1 22 ? 39.524 41.333 -51.054 1.00 11.44 22 ILE E N 1
ATOM 5368 C CA . ILE E 1 22 ? 39.384 42.480 -51.949 1.00 12.55 22 ILE E CA 1
ATOM 5369 C C . ILE E 1 22 ? 38.718 43.628 -51.214 1.00 9.92 22 ILE E C 1
ATOM 5370 O O . ILE E 1 22 ? 39.198 44.767 -51.230 1.00 12.75 22 ILE E O 1
ATOM 5375 N N . ASN E 1 23 ? 37.591 43.343 -50.565 1.00 9.33 23 ASN E N 1
ATOM 5376 C CA . ASN E 1 23 ? 36.879 44.384 -49.837 1.00 11.93 23 ASN E CA 1
ATOM 5377 C C . ASN E 1 23 ? 37.721 44.927 -48.691 1.00 12.74 23 ASN E C 1
ATOM 5378 O O . ASN E 1 23 ? 37.817 46.145 -48.508 1.00 14.22 23 ASN E O 1
ATOM 5383 N N . GLN E 1 24 ? 38.370 44.048 -47.927 1.00 12.76 24 GLN E N 1
ATOM 5384 C CA . GLN E 1 24 ? 39.154 44.524 -46.796 1.00 10.99 24 GLN E CA 1
ATOM 5385 C C . GLN E 1 24 ? 40.314 45.401 -47.251 1.00 10.97 24 GLN E C 1
ATOM 5386 O O . GLN E 1 24 ? 40.551 46.477 -46.691 1.00 13.25 24 GLN E O 1
ATOM 5392 N N . TYR E 1 25 ? 41.043 44.961 -48.275 1.00 13.52 25 TYR E N 1
ATOM 5393 C CA . TYR E 1 25 ? 42.216 45.711 -48.713 1.00 12.19 25 TYR E CA 1
ATOM 5394 C C . TYR E 1 25 ? 41.813 47.021 -49.372 1.00 14.02 25 TYR E C 1
ATOM 5395 O O . TYR E 1 25 ? 42.462 48.052 -49.159 1.00 11.13 25 TYR E O 1
ATOM 5404 N N . PHE E 1 26 ? 40.740 47.001 -50.167 1.00 11.64 26 PHE E N 1
ATOM 5405 C CA . PHE E 1 26 ? 40.307 48.228 -50.809 1.00 9.51 26 PHE E CA 1
ATOM 5406 C C . PHE E 1 26 ? 39.858 49.247 -49.772 1.00 11.57 26 PHE E C 1
ATOM 5407 O O . PHE E 1 26 ? 40.237 50.422 -49.847 1.00 12.11 26 PHE E O 1
ATOM 5415 N N . LEU E 1 27 ? 39.081 48.817 -48.774 1.00 13.21 27 LEU E N 1
ATOM 5416 C CA . LEU E 1 27 ? 38.636 49.770 -47.759 1.00 14.37 27 LEU E CA 1
ATOM 5417 C C . LEU E 1 27 ? 39.824 50.303 -46.959 1.00 14.34 27 LEU E C 1
ATOM 5418 O O . LEU E 1 27 ? 39.891 51.501 -46.660 1.00 12.35 27 LEU E O 1
ATOM 5423 N N . HIS E 1 28 ? 40.783 49.437 -46.624 1.00 14.32 28 HIS E N 1
ATOM 5424 C CA . HIS E 1 28 ? 41.989 49.925 -45.963 1.00 17.68 28 HIS E CA 1
ATOM 5425 C C . HIS E 1 28 ? 42.726 50.943 -46.839 1.00 15.57 28 HIS E C 1
ATOM 5426 O O . HIS E 1 28 ? 43.192 51.972 -46.343 1.00 13.54 28 HIS E O 1
ATOM 5433 N N . ALA E 1 29 ? 42.824 50.687 -48.146 1.00 12.49 29 ALA E N 1
ATOM 5434 C CA . ALA E 1 29 ? 43.490 51.645 -49.018 1.00 10.79 29 ALA E CA 1
ATOM 5435 C C . ALA E 1 29 ? 42.759 52.977 -49.008 1.00 13.83 29 ALA E C 1
ATOM 5436 O O . ALA E 1 29 ? 43.383 54.042 -48.884 1.00 13.80 29 ALA E O 1
ATOM 5438 N N . LYS E 1 30 ? 41.430 52.937 -49.087 1.00 11.99 30 LYS E N 1
ATOM 5439 C CA . LYS E 1 30 ? 40.672 54.177 -49.081 1.00 11.76 30 LYS E CA 1
ATOM 5440 C C . LYS E 1 30 ? 40.781 54.864 -47.727 1.00 15.32 30 LYS E C 1
ATOM 5441 O O . LYS E 1 30 ? 40.876 56.097 -47.654 1.00 15.55 30 LYS E O 1
ATOM 5447 N N . LEU E 1 31 ? 40.779 54.084 -46.645 1.00 11.03 31 LEU E N 1
ATOM 5448 C CA . LEU E 1 31 ? 40.983 54.666 -45.328 1.00 10.84 31 LEU E CA 1
ATOM 5449 C C . LEU E 1 31 ? 42.364 55.299 -45.225 1.00 14.24 31 LEU E C 1
ATOM 5450 O O . LEU E 1 31 ? 42.506 56.408 -44.697 1.00 20.70 31 LEU E O 1
ATOM 5455 N N . GLN E 1 32 ? 43.394 54.619 -45.732 1.00 13.07 32 GLN E N 1
ATOM 5456 C CA . GLN E 1 32 ? 44.741 55.174 -45.633 1.00 15.69 32 GLN E CA 1
ATOM 5457 C C . GLN E 1 32 ? 44.899 56.413 -46.498 1.00 17.98 32 GLN E C 1
ATOM 5458 O O . GLN E 1 32 ? 45.534 57.390 -46.080 1.00 16.49 32 GLN E O 1
ATOM 5464 N N . ASP E 1 33 ? 44.321 56.400 -47.696 1.00 15.95 33 ASP E N 1
ATOM 5465 C CA . ASP E 1 33 ? 44.412 57.575 -48.548 1.00 16.78 33 ASP E CA 1
ATOM 5466 C C . ASP E 1 33 ? 43.729 58.765 -47.892 1.00 16.85 33 ASP E C 1
ATOM 5467 O O . ASP E 1 33 ? 44.239 59.889 -47.927 1.00 18.06 33 ASP E O 1
ATOM 5472 N N . HIS E 1 34 ? 42.581 58.524 -47.271 1.00 17.42 34 HIS E N 1
ATOM 5473 C CA . HIS E 1 34 ? 41.826 59.588 -46.625 1.00 20.65 34 HIS E CA 1
ATOM 5474 C C . HIS E 1 34 ? 42.586 60.195 -45.448 1.00 20.37 34 HIS E C 1
ATOM 5475 O O . HIS E 1 34 ? 42.440 61.391 -45.162 1.00 17.30 34 HIS E O 1
ATOM 5482 N N . LYS E 1 35 ? 43.398 59.395 -44.755 1.00 20.07 35 LYS E N 1
ATOM 5483 C CA . LYS E 1 35 ? 44.231 59.887 -43.664 1.00 15.16 35 LYS E CA 1
ATOM 5484 C C . LYS E 1 35 ? 45.514 60.558 -44.145 1.00 15.96 35 LYS E C 1
ATOM 5485 O O . LYS E 1 35 ? 46.307 61.016 -43.314 1.00 14.15 35 LYS E O 1
ATOM 5491 N N . GLY E 1 36 ? 45.747 60.619 -45.453 1.00 16.39 36 GLY E N 1
ATOM 5492 C CA . GLY E 1 36 ? 46.952 61.222 -45.977 1.00 12.21 36 GLY E CA 1
ATOM 5493 C C . GLY E 1 36 ? 48.134 60.293 -46.060 1.00 13.86 36 GLY E C 1
ATOM 5494 O O . GLY E 1 36 ? 49.258 60.759 -46.282 1.00 16.55 36 GLY E O 1
ATOM 5495 N N . TRP E 1 37 ? 47.924 58.995 -45.873 1.00 16.29 37 TRP E N 1
ATOM 5496 C CA . TRP E 1 37 ? 49.014 58.024 -45.918 1.00 14.21 37 TRP E CA 1
ATOM 5497 C C . TRP E 1 37 ? 49.203 57.576 -47.368 1.00 15.95 37 TRP E C 1
ATOM 5498 O O . TRP E 1 37 ? 48.959 56.428 -47.756 1.00 19.05 37 TRP E O 1
ATOM 5509 N N . THR E 1 38 ? 49.671 58.534 -48.169 1.00 12.38 38 THR E N 1
ATOM 5510 C CA . THR E 1 38 ? 49.560 58.446 -49.623 1.00 18.92 38 THR E CA 1
ATOM 5511 C C . THR E 1 38 ? 50.274 57.225 -50.200 1.00 15.08 38 THR E C 1
ATOM 5512 O O . THR E 1 38 ? 49.665 56.415 -50.902 1.00 18.42 38 THR E O 1
ATOM 5516 N N . LYS E 1 39 ? 51.590 57.120 -49.971 1.00 16.68 39 LYS E N 1
ATOM 5517 C CA . LYS E 1 39 ? 52.372 56.060 -50.598 1.00 13.82 39 LYS E CA 1
ATOM 5518 C C . LYS E 1 39 ? 51.940 54.695 -50.100 1.00 17.28 39 LYS E C 1
ATOM 5519 O O . LYS E 1 39 ? 52.003 53.711 -50.844 1.00 21.15 39 LYS E O 1
ATOM 5525 N N . LEU E 1 40 ? 51.490 54.615 -48.848 1.00 17.03 40 LEU E N 1
ATOM 5526 C CA . LEU E 1 40 ? 51.049 53.331 -48.322 1.00 17.24 40 LEU E CA 1
ATOM 5527 C C . LEU E 1 40 ? 49.735 52.923 -48.963 1.00 15.33 40 LEU E C 1
ATOM 5528 O O . LEU E 1 40 ? 49.518 51.738 -49.251 1.00 18.10 40 LEU E O 1
ATOM 5533 N N . ALA E 1 41 ? 48.846 53.895 -49.183 1.00 13.65 41 ALA E N 1
ATOM 5534 C CA . ALA E 1 41 ? 47.564 53.613 -49.817 1.00 12.63 41 ALA E CA 1
ATOM 5535 C C . ALA E 1 41 ? 47.749 53.083 -51.236 1.00 14.84 41 ALA E C 1
ATOM 5536 O O . ALA E 1 41 ? 47.029 52.174 -51.664 1.00 14.16 41 ALA E O 1
ATOM 5538 N N . LYS E 1 42 ? 48.702 53.643 -51.981 1.00 13.78 42 LYS E N 1
ATOM 5539 C CA . LYS E 1 42 ? 48.953 53.140 -53.325 1.00 19.19 42 LYS E CA 1
ATOM 5540 C C . LYS E 1 42 ? 49.285 51.655 -53.296 1.00 15.82 42 LYS E C 1
ATOM 5541 O O . LYS E 1 42 ? 48.803 50.887 -54.138 1.00 18.58 42 LYS E O 1
ATOM 5547 N N . TYR E 1 43 ? 50.083 51.226 -52.318 1.00 12.57 43 TYR E N 1
ATOM 5548 C CA . TYR E 1 43 ? 50.482 49.825 -52.233 1.00 14.85 43 TYR E CA 1
ATOM 5549 C C . TYR E 1 43 ? 49.310 48.939 -51.821 1.00 16.35 43 TYR E C 1
ATOM 5550 O O . TYR E 1 43 ? 49.073 47.885 -52.432 1.00 12.18 43 TYR E O 1
ATOM 5559 N N . THR E 1 44 ? 48.584 49.336 -50.761 1.00 12.15 44 THR E N 1
ATOM 5560 C CA . THR E 1 44 ? 47.424 48.566 -50.326 1.00 13.78 44 THR E CA 1
ATOM 5561 C C . THR E 1 44 ? 46.402 48.428 -51.450 1.00 14.49 44 THR E C 1
ATOM 5562 O O . THR E 1 44 ? 45.821 47.353 -51.638 1.00 10.34 44 THR E O 1
ATOM 5566 N N . ARG E 1 45 ? 46.185 49.506 -52.216 1.00 12.94 45 ARG E N 1
ATOM 5567 C CA . ARG E 1 45 ? 45.268 49.450 -53.354 1.00 17.55 45 ARG E CA 1
ATOM 5568 C C . ARG E 1 45 ? 45.717 48.406 -54.364 1.00 17.94 45 ARG E C 1
ATOM 5569 O O . ARG E 1 45 ? 44.909 47.601 -54.846 1.00 20.96 45 ARG E O 1
ATOM 5577 N N . ALA E 1 46 ? 47.007 48.404 -54.696 1.00 15.98 46 ALA E N 1
ATOM 5578 C CA . ALA E 1 46 ? 47.507 47.421 -55.647 1.00 17.73 46 ALA E CA 1
ATOM 5579 C C . ALA E 1 46 ? 47.320 46.004 -55.106 1.00 19.18 46 ALA E C 1
ATOM 5580 O O . ALA E 1 46 ? 46.961 45.088 -55.853 1.00 21.03 46 ALA E O 1
ATOM 5582 N N . GLU E 1 47 ? 47.510 45.813 -53.799 1.00 18.30 47 GLU E N 1
ATOM 5583 C CA . GLU E 1 47 ? 47.254 44.504 -53.210 1.00 20.42 47 GLU E CA 1
ATOM 5584 C C . GLU E 1 47 ? 45.801 44.083 -53.419 1.00 17.82 47 GLU E C 1
ATOM 5585 O O . GLU E 1 47 ? 45.519 42.912 -53.702 1.00 22.75 47 GLU E O 1
ATOM 5591 N N . SER E 1 48 ? 44.869 45.034 -53.305 1.00 18.55 48 SER E N 1
ATOM 5592 C CA . SER E 1 48 ? 43.464 44.752 -53.575 1.00 16.95 48 SER E CA 1
ATOM 5593 C C . SER E 1 48 ? 43.273 44.224 -54.989 1.00 18.61 48 SER E C 1
ATOM 5594 O O . SER E 1 48 ? 42.584 43.220 -55.200 1.00 13.28 48 SER E O 1
ATOM 5597 N N . PHE E 1 49 ? 43.894 44.882 -55.974 1.00 18.96 49 PHE E N 1
ATOM 5598 C CA . PHE E 1 49 ? 43.716 44.440 -57.352 1.00 19.28 49 PHE E CA 1
ATOM 5599 C C . PHE E 1 49 ? 44.342 43.073 -57.585 1.00 18.21 49 PHE E C 1
ATOM 5600 O O . PHE E 1 49 ? 43.862 42.320 -58.435 1.00 24.02 49 PHE E O 1
ATOM 5608 N N . ASP E 1 50 ? 45.403 42.725 -56.854 1.00 16.68 50 ASP E N 1
ATOM 5609 C CA . ASP E 1 50 ? 45.936 41.376 -56.983 1.00 21.03 50 ASP E CA 1
ATOM 5610 C C . ASP E 1 50 ? 44.911 40.344 -56.535 1.00 23.17 50 ASP E C 1
ATOM 5611 O O . ASP E 1 50 ? 44.713 39.321 -57.206 1.00 14.90 50 ASP E O 1
ATOM 5616 N N . GLU E 1 51 ? 44.213 40.616 -55.426 1.00 16.22 51 GLU E N 1
ATOM 5617 C CA . GLU E 1 51 ? 43.204 39.666 -54.982 1.00 17.50 51 GLU E CA 1
ATOM 5618 C C . GLU E 1 51 ? 42.068 39.561 -55.992 1.00 14.68 51 GLU E C 1
ATOM 5619 O O . GLU E 1 51 ? 41.448 38.495 -56.116 1.00 17.07 51 GLU E O 1
ATOM 5625 N N . MET E 1 52 ? 41.787 40.637 -56.733 1.00 10.42 52 MET E N 1
ATOM 5626 C CA . MET E 1 52 ? 40.810 40.525 -57.809 1.00 13.38 52 MET E CA 1
ATOM 5627 C C . MET E 1 52 ? 41.296 39.553 -58.877 1.00 17.69 52 MET E C 1
ATOM 5628 O O . MET E 1 52 ? 40.512 38.743 -59.390 1.00 16.73 52 MET E O 1
ATOM 5633 N N . ARG E 1 53 ? 42.597 39.585 -59.195 1.00 15.68 53 ARG E N 1
ATOM 5634 C CA . ARG E 1 53 ? 43.139 38.610 -60.139 1.00 18.60 53 ARG E CA 1
ATOM 5635 C C . ARG E 1 53 ? 43.008 37.192 -59.602 1.00 15.22 53 ARG E C 1
ATOM 5636 O O . ARG E 1 53 ? 42.641 36.276 -60.346 1.00 16.21 53 ARG E O 1
ATOM 5644 N N . HIS E 1 54 ? 43.249 36.998 -58.302 1.00 17.11 54 HIS E N 1
ATOM 5645 C CA . HIS E 1 54 ? 43.043 35.678 -57.709 1.00 18.38 54 HIS E CA 1
ATOM 5646 C C . HIS E 1 54 ? 41.589 35.252 -57.835 1.00 14.75 54 HIS E C 1
ATOM 5647 O O . HIS E 1 54 ? 41.293 34.121 -58.239 1.00 14.72 54 HIS E O 1
ATOM 5654 N N . ALA E 1 55 ? 40.666 36.155 -57.493 1.00 14.83 55 ALA E N 1
ATOM 5655 C CA . ALA E 1 55 ? 39.242 35.877 -57.654 1.00 13.33 55 ALA E CA 1
ATOM 5656 C C . ALA E 1 55 ? 38.893 35.509 -59.094 1.00 12.40 55 ALA E C 1
ATOM 5657 O O . ALA E 1 55 ? 38.153 34.550 -59.337 1.00 10.93 55 ALA E O 1
ATOM 5659 N N . GLU E 1 56 ? 39.423 36.243 -60.068 1.00 11.26 56 GLU E N 1
ATOM 5660 C CA . GLU E 1 56 ? 39.061 35.916 -61.441 1.00 19.29 56 GLU E CA 1
ATOM 5661 C C . GLU E 1 56 ? 39.626 34.558 -61.864 1.00 18.11 56 GLU E C 1
ATOM 5662 O O . GLU E 1 56 ? 38.941 33.791 -62.559 1.00 15.10 56 GLU E O 1
ATOM 5668 N N . VAL E 1 57 ? 40.856 34.232 -61.448 1.00 10.35 57 VAL E N 1
ATOM 5669 C CA . VAL E 1 57 ? 41.421 32.937 -61.820 1.00 12.35 57 VAL E CA 1
ATOM 5670 C C . VAL E 1 57 ? 40.597 31.814 -61.208 1.00 13.17 57 VAL E C 1
ATOM 5671 O O . VAL E 1 57 ? 40.285 30.826 -61.882 1.00 13.44 57 VAL E O 1
ATOM 5675 N N . LEU E 1 58 ? 40.217 31.953 -59.930 1.00 11.87 58 LEU E N 1
ATOM 5676 C CA . LEU E 1 58 ? 39.380 30.939 -59.282 1.00 12.46 58 LEU E CA 1
ATOM 5677 C C . LEU E 1 58 ? 38.018 30.809 -59.970 1.00 15.78 58 LEU E C 1
ATOM 5678 O O . LEU E 1 58 ? 37.532 29.694 -60.210 1.00 14.10 58 LEU E O 1
ATOM 5683 N N . THR E 1 59 ? 37.380 31.942 -60.277 1.00 14.33 59 THR E N 1
ATOM 5684 C CA . THR E 1 59 ? 36.092 31.916 -60.964 1.00 14.60 59 THR E CA 1
ATOM 5685 C C . THR E 1 59 ? 36.177 31.153 -62.283 1.00 17.09 59 THR E C 1
ATOM 5686 O O . THR E 1 59 ? 35.289 30.347 -62.605 1.00 15.74 59 THR E O 1
ATOM 5690 N N . ASP E 1 60 ? 37.231 31.402 -63.064 1.00 15.16 60 ASP E N 1
ATOM 5691 C CA . ASP E 1 60 ? 37.383 30.722 -64.346 1.00 14.45 60 ASP E CA 1
ATOM 5692 C C . ASP E 1 60 ? 37.433 29.217 -64.157 1.00 15.50 60 ASP E C 1
ATOM 5693 O O . ASP E 1 60 ? 36.799 28.465 -64.897 1.00 16.21 60 ASP E O 1
ATOM 5698 N N . ARG E 1 61 ? 38.205 28.761 -63.177 1.00 12.65 61 ARG E N 1
ATOM 5699 C CA . ARG E 1 61 ? 38.384 27.329 -62.992 1.00 13.52 61 ARG E CA 1
ATOM 5700 C C . ARG E 1 61 ? 37.097 26.674 -62.489 1.00 17.00 61 ARG E C 1
ATOM 5701 O O . ARG E 1 61 ? 36.752 25.562 -62.908 1.00 15.80 61 ARG E O 1
ATOM 5709 N N . ILE E 1 62 ? 36.368 27.355 -61.599 1.00 15.84 62 ILE E N 1
ATOM 5710 C CA . ILE E 1 62 ? 35.094 26.826 -61.123 1.00 13.00 62 ILE E CA 1
ATOM 5711 C C . ILE E 1 62 ? 34.125 26.625 -62.280 1.00 16.40 62 ILE E C 1
ATOM 5712 O O . ILE E 1 62 ? 33.406 25.621 -62.338 1.00 18.27 62 ILE E O 1
ATOM 5717 N N . LEU E 1 63 ? 34.063 27.588 -63.200 1.00 19.20 63 LEU E N 1
ATOM 5718 C CA . LEU E 1 63 ? 33.167 27.466 -64.348 1.00 15.01 63 LEU E CA 1
ATOM 5719 C C . LEU E 1 63 ? 33.597 26.326 -65.260 1.00 16.49 63 LEU E C 1
ATOM 5720 O O . LEU E 1 63 ? 32.755 25.613 -65.815 1.00 20.70 63 LEU E O 1
ATOM 5725 N N . LEU E 1 64 ? 34.905 26.165 -65.458 1.00 15.79 64 LEU E N 1
ATOM 5726 C CA . LEU E 1 64 ? 35.409 25.064 -66.265 1.00 16.41 64 LEU E CA 1
ATOM 5727 C C . LEU E 1 64 ? 35.040 23.724 -65.655 1.00 17.24 64 LEU E C 1
ATOM 5728 O O . LEU E 1 64 ? 34.802 22.754 -66.382 1.00 19.42 64 LEU E O 1
ATOM 5733 N N . LEU E 1 65 ? 34.999 23.652 -64.330 1.00 17.32 65 LEU E N 1
ATOM 5734 C CA . LEU E 1 65 ? 34.588 22.456 -63.615 1.00 15.00 65 LEU E CA 1
ATOM 5735 C C . LEU E 1 65 ? 33.080 22.381 -63.433 1.00 17.35 65 LEU E C 1
ATOM 5736 O O . LEU E 1 65 ? 32.602 21.502 -62.704 1.00 19.88 65 LEU E O 1
ATOM 5741 N N . ASP E 1 66 ? 32.339 23.292 -64.071 1.00 13.38 66 ASP E N 1
ATOM 5742 C CA . ASP E 1 66 ? 30.882 23.301 -64.113 1.00 14.29 66 ASP E CA 1
ATOM 5743 C C . ASP E 1 66 ? 30.251 23.574 -62.740 1.00 18.88 66 ASP E C 1
ATOM 5744 O O . ASP E 1 66 ? 29.104 23.208 -62.479 1.00 12.76 66 ASP E O 1
ATOM 5749 N N . GLY E 1 67 ? 30.960 24.269 -61.868 1.00 18.11 67 GLY E N 1
ATOM 5750 C CA 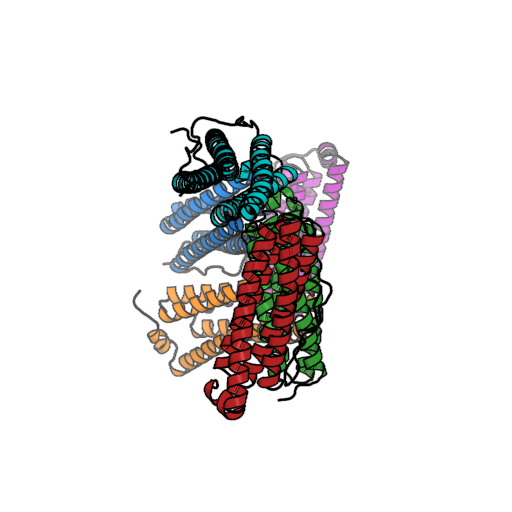. GLY E 1 67 ? 30.392 24.667 -60.601 1.00 14.23 67 GLY E CA 1
ATOM 5751 C C . GLY E 1 67 ? 29.802 26.049 -60.682 1.00 18.21 67 GLY E C 1
ATOM 5752 O O . GLY E 1 67 ? 29.913 26.733 -61.699 1.00 20.85 67 GLY E O 1
ATOM 5753 N N . LEU E 1 68 ? 29.137 26.448 -59.599 1.00 15.40 68 LEU E N 1
ATOM 5754 C CA . LEU E 1 68 ? 28.614 27.800 -59.521 1.00 12.03 68 LEU E CA 1
ATOM 5755 C C . LEU E 1 68 ? 29.522 28.630 -58.635 1.00 15.62 68 LEU E C 1
ATOM 5756 O O . LEU E 1 68 ? 29.618 28.357 -57.432 1.00 16.67 68 LEU E O 1
ATOM 5761 N N . PRO E 1 69 ? 30.254 29.609 -59.186 1.00 19.11 69 PRO E N 1
ATOM 5762 C CA . PRO E 1 69 ? 31.094 30.463 -58.335 1.00 12.40 69 PRO E CA 1
ATOM 5763 C C . PRO E 1 69 ? 30.236 31.230 -57.346 1.00 11.38 69 PRO E C 1
ATOM 5764 O O . PRO E 1 69 ? 29.214 31.815 -57.703 1.00 12.89 69 PRO E O 1
ATOM 5768 N N . ASN E 1 70 ? 30.669 31.233 -56.091 1.00 18.78 70 ASN E N 1
ATOM 5769 C CA . ASN E 1 70 ? 29.918 31.849 -54.996 1.00 17.63 70 ASN E CA 1
ATOM 5770 C C . ASN E 1 70 ? 30.304 33.326 -54.872 1.00 16.59 70 ASN E C 1
ATOM 5771 O O . ASN E 1 70 ? 31.359 33.661 -54.336 1.00 17.99 70 ASN E O 1
ATOM 5776 N N . TYR E 1 71 ? 29.439 34.219 -55.350 1.00 13.61 71 TYR E N 1
ATOM 5777 C CA . TYR E 1 71 ? 29.628 35.653 -55.175 1.00 13.70 71 TYR E CA 1
ATOM 5778 C C . TYR E 1 71 ? 28.674 36.226 -54.136 1.00 16.56 71 TYR E C 1
ATOM 5779 O O . TYR E 1 71 ? 28.424 37.438 -54.122 1.00 13.35 71 TYR E O 1
ATOM 5788 N N . GLN E 1 72 ? 28.129 35.373 -53.267 1.00 14.16 72 GLN E N 1
ATOM 5789 C CA . GLN E 1 72 ? 27.164 35.812 -52.274 1.00 10.85 72 GLN E CA 1
ATOM 5790 C C . GLN E 1 72 ? 27.751 35.984 -50.879 1.00 13.60 72 GLN E C 1
ATOM 5791 O O . GLN E 1 72 ? 27.306 36.870 -50.137 1.00 13.89 72 GLN E O 1
ATOM 5797 N N . ARG E 1 73 ? 28.739 35.177 -50.505 1.00 13.04 73 ARG E N 1
ATOM 5798 C CA . ARG E 1 73 ? 29.198 35.110 -49.128 1.00 15.21 73 ARG E CA 1
ATOM 5799 C C . ARG E 1 73 ? 30.460 35.939 -48.931 1.00 16.22 73 ARG E C 1
ATOM 5800 O O . ARG E 1 73 ? 31.325 36.017 -49.806 1.00 16.55 73 ARG E O 1
ATOM 5808 N N . LEU E 1 74 ? 30.568 36.547 -47.758 1.00 14.37 74 LEU E N 1
ATOM 5809 C CA . LEU E 1 74 ? 31.793 37.205 -47.341 1.00 11.97 74 LEU E CA 1
ATOM 5810 C C . LEU E 1 74 ? 32.135 36.732 -45.942 1.00 12.71 74 LEU E C 1
ATOM 5811 O O . LEU E 1 74 ? 31.244 36.468 -45.132 1.00 19.31 74 LEU E O 1
ATOM 5816 N N . PHE E 1 75 ? 33.427 36.602 -45.665 1.00 11.38 75 PHE E N 1
ATOM 5817 C CA . PHE E 1 75 ? 33.846 36.448 -44.284 1.00 10.73 75 PHE E CA 1
ATOM 5818 C C . PHE E 1 75 ? 33.823 37.807 -43.601 1.00 11.88 75 PHE E C 1
ATOM 5819 O O . PHE E 1 75 ? 33.464 38.825 -44.194 1.00 12.21 75 PHE E O 1
ATOM 5827 N N . HIS E 1 76 ? 34.214 37.831 -42.336 1.00 18.07 76 HIS E N 1
ATOM 5828 C CA . HIS E 1 76 ? 34.158 39.068 -41.581 1.00 14.23 76 HIS E CA 1
ATOM 5829 C C . HIS E 1 76 ? 35.283 39.977 -42.043 1.00 13.22 76 HIS E C 1
ATOM 5830 O O . HIS E 1 76 ? 36.454 39.595 -41.989 1.00 14.84 76 HIS E O 1
ATOM 5837 N N . VAL E 1 77 ? 34.932 41.165 -42.519 1.00 14.23 77 VAL E N 1
ATOM 5838 C CA . VAL E 1 77 ? 35.932 42.135 -42.937 1.00 12.38 77 VAL E CA 1
ATOM 5839 C C . VAL E 1 77 ? 36.505 42.779 -41.687 1.00 14.91 77 VAL E C 1
ATOM 5840 O O . VAL E 1 77 ? 35.759 43.335 -40.874 1.00 21.48 77 VAL E O 1
ATOM 5844 N N . ARG E 1 78 ? 37.816 42.671 -41.508 1.00 13.56 78 ARG E N 1
ATOM 5845 C CA . ARG E 1 78 ? 38.495 43.258 -40.359 1.00 16.58 78 ARG E CA 1
ATOM 5846 C C . ARG E 1 78 ? 38.931 44.678 -40.722 1.00 16.06 78 ARG E C 1
ATOM 5847 O O . ARG E 1 78 ? 39.649 44.879 -41.706 1.00 20.50 78 ARG E O 1
ATOM 5855 N N . VAL E 1 79 ? 38.499 45.661 -39.947 1.00 12.89 79 VAL E N 1
ATOM 5856 C CA . VAL E 1 79 ? 38.786 47.060 -40.244 1.00 19.41 79 VAL E CA 1
ATOM 5857 C C . VAL E 1 79 ? 39.628 47.634 -39.117 1.00 21.57 79 VAL E C 1
ATOM 5858 O O . VAL E 1 79 ? 39.139 47.787 -37.990 1.00 23.01 79 VAL E O 1
ATOM 5862 N N . GLY E 1 80 ? 40.885 47.973 -39.420 1.00 20.61 80 GLY E N 1
ATOM 5863 C CA . GLY E 1 80 ? 41.727 48.648 -38.455 1.00 24.76 80 GLY E CA 1
ATOM 5864 C C . GLY E 1 80 ? 41.582 50.176 -38.478 1.00 22.38 80 GLY E C 1
ATOM 5865 O O . GLY E 1 80 ? 41.160 50.780 -39.461 1.00 18.92 80 GLY E O 1
ATOM 5866 N N . GLN E 1 81 ? 41.931 50.803 -37.355 1.00 21.19 81 GLN E N 1
ATOM 5867 C CA . GLN E 1 81 ? 41.962 52.259 -37.253 1.00 26.24 81 GLN E CA 1
ATOM 5868 C C . GLN E 1 81 ? 43.381 52.812 -37.319 1.00 21.64 81 GLN E C 1
ATOM 5869 O O . GLN E 1 81 ? 43.651 53.733 -38.091 1.00 23.05 81 GLN E O 1
ATOM 5875 N N . SER E 1 82 ? 44.309 52.233 -36.565 1.00 21.22 82 SER E N 1
ATOM 5876 C CA . SER E 1 82 ? 45.708 52.606 -36.668 1.00 15.20 82 SER E CA 1
ATOM 5877 C C . SER E 1 82 ? 46.387 51.790 -37.757 1.00 19.34 82 SER E C 1
ATOM 5878 O O . SER E 1 82 ? 45.905 50.721 -38.156 1.00 15.85 82 SER E O 1
ATOM 5881 N N . VAL E 1 83 ? 47.567 52.274 -38.175 1.00 17.50 83 VAL E N 1
ATOM 5882 C CA . VAL E 1 83 ? 48.344 51.570 -39.191 1.00 13.93 83 VAL E CA 1
ATOM 5883 C C . VAL E 1 83 ? 48.656 50.164 -38.725 1.00 15.02 83 VAL E C 1
ATOM 5884 O O . VAL E 1 83 ? 48.576 49.206 -39.504 1.00 15.47 83 VAL E O 1
ATOM 5888 N N . THR E 1 84 ? 49.018 50.019 -37.444 1.00 13.39 84 THR E N 1
ATOM 5889 C CA . THR E 1 84 ? 49.363 48.706 -36.914 1.00 12.93 84 THR E CA 1
ATOM 5890 C C . THR E 1 84 ? 48.185 47.742 -37.039 1.00 17.28 84 THR E C 1
ATOM 5891 O O . THR E 1 84 ? 48.346 46.615 -37.522 1.00 17.46 84 THR E O 1
ATOM 5895 N N . GLU E 1 85 ? 46.983 48.183 -36.639 1.00 17.37 85 GLU E N 1
ATOM 5896 C CA . GLU E 1 85 ? 45.797 47.332 -36.746 1.00 18.01 85 GLU E CA 1
ATOM 5897 C C . GLU E 1 85 ? 45.528 46.943 -38.198 1.00 18.68 85 GLU E C 1
ATOM 5898 O O . GLU E 1 85 ? 45.233 45.776 -38.495 1.00 14.32 85 GLU E O 1
ATOM 5904 N N . MET E 1 86 ? 45.679 47.898 -39.123 1.00 16.89 86 MET E N 1
ATOM 5905 C CA . MET E 1 86 ? 45.396 47.609 -40.525 1.00 19.55 86 MET E CA 1
ATOM 5906 C C . MET E 1 86 ? 46.307 46.505 -41.047 1.00 17.56 86 MET E C 1
ATOM 5907 O O . MET E 1 86 ? 45.835 45.534 -41.655 1.00 13.12 86 MET E O 1
ATOM 5912 N N . PHE E 1 87 ? 47.610 46.608 -40.762 1.00 14.71 87 PHE E N 1
ATOM 5913 C CA . PHE E 1 87 ? 48.544 45.562 -41.164 1.00 18.42 87 PHE E CA 1
ATOM 5914 C C . PHE E 1 87 ? 48.238 44.244 -40.452 1.00 17.45 87 PHE E C 1
ATOM 5915 O O . PHE E 1 87 ? 48.286 43.169 -41.061 1.00 17.99 87 PHE E O 1
ATOM 5923 N N . GLN E 1 88 ? 47.898 44.305 -39.170 1.00 11.62 88 GLN E N 1
ATOM 5924 C CA . GLN E 1 88 ? 47.583 43.079 -38.461 1.00 13.88 88 GLN E CA 1
ATOM 5925 C C . GLN E 1 88 ? 46.342 42.421 -39.054 1.00 18.46 88 GLN E C 1
ATOM 5926 O O . GLN E 1 88 ? 46.303 41.198 -39.250 1.00 14.57 88 GLN E O 1
ATOM 5932 N N . ALA E 1 89 ? 45.334 43.222 -39.394 1.00 16.71 89 ALA E N 1
ATOM 5933 C CA . ALA E 1 89 ? 44.123 42.660 -39.976 1.00 14.57 89 ALA E CA 1
ATOM 5934 C C . ALA E 1 89 ? 44.409 41.995 -41.320 1.00 15.96 89 ALA E C 1
ATOM 5935 O O . ALA E 1 89 ? 43.999 40.852 -41.557 1.00 18.72 89 ALA E O 1
ATOM 5937 N N . ASP E 1 90 ? 45.124 42.693 -42.209 1.00 15.75 90 ASP E N 1
ATOM 5938 C CA . ASP E 1 90 ? 45.454 42.130 -43.516 1.00 15.87 90 ASP E CA 1
ATOM 5939 C C . ASP E 1 90 ? 46.346 40.899 -43.390 1.00 21.33 90 ASP E C 1
ATOM 5940 O O . ASP E 1 90 ? 46.248 39.977 -44.213 1.00 22.40 90 ASP E O 1
ATOM 5945 N N . ARG E 1 91 ? 47.224 40.866 -42.378 1.00 16.02 91 ARG E N 1
ATOM 5946 C CA . ARG E 1 91 ? 48.020 39.668 -42.128 1.00 18.72 91 ARG E CA 1
ATOM 5947 C C . ARG E 1 91 ? 47.146 38.485 -41.702 1.00 18.63 91 ARG E C 1
ATOM 5948 O O . ARG E 1 91 ? 47.382 37.348 -42.126 1.00 18.00 91 ARG E O 1
ATOM 5956 N N . GLU E 1 92 ? 46.128 38.733 -40.872 1.00 21.44 92 GLU E N 1
ATOM 5957 C CA . GLU E 1 92 ? 45.236 37.660 -40.428 1.00 21.80 92 GLU E CA 1
ATOM 5958 C C . GLU E 1 92 ? 44.536 37.001 -41.610 1.00 21.77 92 GLU E C 1
ATOM 5959 O O . GLU E 1 92 ? 44.391 35.773 -41.655 1.00 20.81 92 GLU E O 1
ATOM 5965 N N . VAL E 1 93 ? 44.073 37.805 -42.570 1.00 26.49 93 VAL E N 1
ATOM 5966 C CA . VAL E 1 93 ? 43.412 37.264 -43.758 1.00 22.83 93 VAL E CA 1
ATOM 5967 C C . VAL E 1 93 ? 44.369 36.375 -44.546 1.00 22.25 93 VAL E C 1
ATOM 5968 O O . VAL E 1 93 ? 43.990 35.293 -45.011 1.00 20.37 93 VAL E O 1
ATOM 5972 N N . GLU E 1 94 ? 45.614 36.822 -44.729 1.00 17.72 94 GLU E N 1
ATOM 5973 C CA . GLU E 1 94 ? 46.546 36.015 -45.508 1.00 22.48 94 GLU E CA 1
ATOM 5974 C C . GLU E 1 94 ? 46.964 34.750 -44.754 1.00 25.00 94 GLU E C 1
ATOM 5975 O O . GLU E 1 94 ? 47.316 33.746 -45.383 1.00 24.46 94 GLU E O 1
ATOM 5981 N N . LEU E 1 95 ? 46.941 34.767 -43.420 1.00 21.45 95 LEU E N 1
ATOM 5982 C CA . LEU E 1 95 ? 47.253 33.537 -42.697 1.00 24.28 95 LEU E CA 1
ATOM 5983 C C . LEU E 1 95 ? 46.197 32.464 -42.947 1.00 26.94 95 LEU E C 1
ATOM 5984 O O . LEU E 1 95 ? 46.534 31.286 -43.131 1.00 25.19 95 LEU E O 1
ATOM 5989 N N . GLU E 1 96 ? 44.919 32.851 -42.972 1.00 23.51 96 GLU E N 1
ATOM 5990 C CA . GLU E 1 96 ? 43.864 31.875 -43.231 1.00 26.44 96 GLU E CA 1
ATOM 5991 C C . GLU E 1 96 ? 43.903 31.370 -44.677 1.00 24.05 96 GLU E C 1
ATOM 5992 O O . GLU E 1 96 ? 43.719 30.172 -44.925 1.00 26.40 96 GLU E O 1
ATOM 5998 N N . ALA E 1 97 ? 44.182 32.249 -45.639 1.00 28.41 97 ALA E N 1
ATOM 5999 C CA . ALA E 1 97 ? 44.359 31.797 -47.022 1.00 25.98 97 ALA E CA 1
ATOM 6000 C C . ALA E 1 97 ? 45.467 30.755 -47.113 1.00 29.52 97 ALA E C 1
ATOM 6001 O O . ALA E 1 97 ? 45.270 29.663 -47.664 1.00 34.60 97 ALA E O 1
ATOM 6003 N N . ILE E 1 98 ? 46.646 31.071 -46.570 1.00 28.55 98 ILE E N 1
ATOM 6004 C CA . ILE E 1 98 ? 47.789 30.165 -46.648 1.00 26.38 98 ILE E CA 1
ATOM 6005 C C . ILE E 1 98 ? 47.448 28.785 -46.069 1.00 24.94 98 ILE E C 1
ATOM 6006 O O . ILE E 1 98 ? 47.836 27.752 -46.624 1.00 24.26 98 ILE E O 1
ATOM 6011 N N . ASP E 1 99 ? 46.702 28.743 -44.968 1.00 24.81 99 ASP E N 1
ATOM 6012 C CA . ASP E 1 99 ? 46.385 27.435 -44.407 1.00 24.78 99 ASP E CA 1
ATOM 6013 C C . ASP E 1 99 ? 45.452 26.651 -45.335 1.00 26.82 99 ASP E C 1
ATOM 6014 O O . ASP E 1 99 ? 45.671 25.461 -45.585 1.00 23.31 99 ASP E O 1
ATOM 6019 N N . ARG E 1 100 ? 44.418 27.302 -45.878 1.00 32.43 100 ARG E N 1
ATOM 6020 C CA . ARG E 1 100 ? 43.441 26.600 -46.713 1.00 30.15 100 ARG E CA 1
ATOM 6021 C C . ARG E 1 100 ? 44.051 26.139 -48.039 1.00 26.32 100 ARG E C 1
ATOM 6022 O O . ARG E 1 100 ? 43.673 25.084 -48.576 1.00 19.46 100 ARG E O 1
ATOM 6030 N N . LEU E 1 101 ? 44.947 26.948 -48.610 1.00 18.94 101 LEU E N 1
ATOM 6031 C CA . LEU E 1 101 ? 45.547 26.603 -49.897 1.00 18.23 101 LEU E CA 1
ATOM 6032 C C . LEU E 1 101 ? 46.416 25.350 -49.785 1.00 22.34 101 LEU E C 1
ATOM 6033 O O . LEU E 1 101 ? 46.439 24.513 -50.700 1.00 17.64 101 LEU E O 1
ATOM 6038 N N . ARG E 1 102 ? 47.163 25.218 -48.682 1.00 18.34 102 ARG E N 1
ATOM 6039 C CA . ARG E 1 102 ? 47.970 24.023 -48.464 1.00 16.02 102 ARG E CA 1
ATOM 6040 C C . ARG E 1 102 ? 47.075 22.800 -48.337 1.00 19.79 102 ARG E C 1
ATOM 6041 O O . ARG E 1 102 ? 47.377 21.726 -48.866 1.00 23.92 102 ARG E O 1
ATOM 6049 N N . ARG E 1 103 ? 45.967 22.941 -47.614 1.00 20.23 103 ARG E N 1
ATOM 6050 C CA . ARG E 1 103 ? 45.041 21.830 -47.521 1.00 21.83 103 ARG E CA 1
ATOM 6051 C C . ARG E 1 103 ? 44.462 21.465 -48.892 1.00 20.25 103 ARG E C 1
ATOM 6052 O O . ARG E 1 103 ? 44.327 20.279 -49.212 1.00 22.46 103 ARG E O 1
ATOM 6060 N N . GLY E 1 104 ? 44.114 22.457 -49.712 1.00 17.92 104 GLY E N 1
ATOM 6061 C CA . GLY E 1 104 ? 43.537 22.145 -51.014 1.00 17.45 104 GLY E CA 1
ATOM 6062 C C . GLY E 1 104 ? 44.508 21.508 -51.994 1.00 13.96 104 GLY E C 1
ATOM 6063 O O . GLY E 1 104 ? 44.116 20.665 -52.805 1.00 16.01 104 GLY E O 1
ATOM 6064 N N . ILE E 1 105 ? 45.764 21.953 -51.988 1.00 11.79 105 ILE E N 1
ATOM 6065 C CA . ILE E 1 105 ? 46.726 21.397 -52.932 1.00 14.10 105 ILE E CA 1
ATOM 6066 C C . ILE E 1 105 ? 46.871 19.900 -52.706 1.00 15.29 105 ILE E C 1
ATOM 6067 O O . ILE E 1 105 ? 46.898 19.111 -53.656 1.00 12.13 105 ILE E O 1
ATOM 6072 N N . GLU E 1 106 ? 46.943 19.483 -51.441 1.00 16.43 106 GLU E N 1
ATOM 6073 C CA . GLU E 1 106 ? 47.056 18.062 -51.128 1.00 15.41 106 GLU E CA 1
ATOM 6074 C C . GLU E 1 106 ? 45.807 17.286 -51.546 1.00 15.63 106 GLU E C 1
ATOM 6075 O O . GLU E 1 106 ? 45.906 16.183 -52.104 1.00 16.30 106 GLU E O 1
ATOM 6081 N N . VAL E 1 107 ? 44.618 17.837 -51.295 1.00 13.21 107 VAL E N 1
ATOM 6082 C CA . VAL E 1 107 ? 43.409 17.122 -51.691 1.00 15.46 107 VAL E CA 1
ATOM 6083 C C . VAL E 1 107 ? 43.299 17.080 -53.211 1.00 14.25 107 VAL E C 1
ATOM 6084 O O . VAL E 1 107 ? 43.043 16.021 -53.798 1.00 11.92 107 VAL E O 1
ATOM 6088 N N . MET E 1 108 ? 43.516 18.227 -53.868 1.00 12.53 108 MET E N 1
ATOM 6089 C CA . MET E 1 108 ? 43.406 18.288 -55.325 1.00 14.65 108 MET E CA 1
ATOM 6090 C C . MET E 1 108 ? 44.374 17.316 -56.006 1.00 16.72 108 MET E C 1
ATOM 6091 O O . MET E 1 108 ? 44.022 16.665 -56.998 1.00 11.58 108 MET E O 1
ATOM 6096 N N . ARG E 1 109 ? 45.604 17.208 -55.496 1.00 14.56 109 ARG E N 1
ATOM 6097 C CA . ARG E 1 109 ? 46.540 16.265 -56.090 1.00 11.06 109 ARG E CA 1
ATOM 6098 C C . ARG E 1 109 ? 46.152 14.816 -55.784 1.00 18.63 109 ARG E C 1
ATOM 6099 O O . ARG E 1 109 ? 46.299 13.935 -56.642 1.00 22.94 109 ARG E O 1
ATOM 6107 N N . ALA E 1 110 ? 45.615 14.546 -54.593 1.00 14.70 110 ALA E N 1
ATOM 6108 C CA . ALA E 1 110 ? 45.204 13.176 -54.301 1.00 13.81 110 ALA E CA 1
ATOM 6109 C C . ALA E 1 110 ? 44.041 12.746 -55.190 1.00 13.38 110 ALA E C 1
ATOM 6110 O O . ALA E 1 110 ? 43.944 11.575 -55.577 1.00 11.27 110 ALA E O 1
ATOM 6112 N N . LYS E 1 111 ? 43.139 13.667 -55.511 1.00 11.05 111 LYS E N 1
ATOM 6113 C CA . LYS E 1 111 ? 42.012 13.341 -56.368 1.00 11.22 111 LYS E CA 1
ATOM 6114 C C . LYS E 1 111 ? 42.327 13.547 -57.838 1.00 12.63 111 LYS E C 1
ATOM 6115 O O . LYS E 1 111 ? 41.434 13.407 -58.674 1.00 11.00 111 LYS E O 1
ATOM 6121 N N . HIS E 1 112 ? 43.581 13.868 -58.161 1.00 15.32 112 HIS E N 1
ATOM 6122 C CA . HIS E 1 112 ? 44.147 13.996 -59.509 1.00 15.82 112 HIS E CA 1
ATOM 6123 C C . HIS E 1 112 ? 43.742 15.268 -60.248 1.00 15.56 112 HIS E C 1
ATOM 6124 O O . HIS E 1 112 ? 43.986 15.365 -61.463 1.00 13.04 112 HIS E O 1
ATOM 6131 N N . ASP E 1 113 ? 43.145 16.254 -59.579 1.00 12.13 113 ASP E N 1
ATOM 6132 C CA . ASP E 1 113 ? 42.850 17.521 -60.240 1.00 12.65 113 ASP E CA 1
ATOM 6133 C C . ASP E 1 113 ? 44.095 18.397 -60.137 1.00 14.22 113 ASP E C 1
ATOM 6134 O O . ASP E 1 113 ? 44.220 19.299 -59.298 1.00 13.21 113 ASP E O 1
ATOM 6139 N N . ILE E 1 114 ? 45.051 18.085 -61.004 1.00 12.01 114 ILE E N 1
ATOM 6140 C CA . ILE E 1 114 ? 46.345 18.743 -60.945 1.00 12.01 114 ILE E CA 1
ATOM 6141 C C . ILE E 1 114 ? 46.237 20.204 -61.369 1.00 11.94 114 ILE E C 1
ATOM 6142 O O . ILE E 1 114 ? 46.915 21.074 -60.807 1.00 10.19 114 ILE E O 1
ATOM 6147 N N . THR E 1 115 ? 45.399 20.502 -62.369 1.00 7.89 115 THR E N 1
ATOM 6148 C CA . THR E 1 115 ? 45.280 21.887 -62.810 1.00 10.04 115 THR E CA 1
ATOM 6149 C C . THR E 1 115 ? 44.709 22.764 -61.697 1.00 12.98 115 THR E C 1
ATOM 6150 O O . THR E 1 115 ? 45.192 23.883 -61.463 1.00 11.54 115 THR E O 1
ATOM 6154 N N . SER E 1 116 ? 43.704 22.265 -60.971 1.00 11.78 116 SER E N 1
ATOM 6155 C CA . SER E 1 116 ? 43.203 23.017 -59.822 1.00 12.05 116 SER E CA 1
ATOM 6156 C C . SER E 1 116 ? 44.285 23.182 -58.754 1.00 11.99 116 SER E C 1
ATOM 6157 O O . SER E 1 116 ? 44.443 24.267 -58.179 1.00 13.62 116 SER E O 1
ATOM 6160 N N . ALA E 1 117 ? 45.051 22.126 -58.478 1.00 11.01 117 ALA E N 1
ATOM 6161 C CA . ALA E 1 117 ? 46.141 22.267 -57.512 1.00 15.27 117 ALA E CA 1
ATOM 6162 C C . ALA E 1 117 ? 47.098 23.389 -57.912 1.00 12.29 117 ALA E C 1
ATOM 6163 O O . ALA E 1 117 ? 47.492 24.209 -57.071 1.00 8.19 117 ALA E O 1
ATOM 6165 N N . ASN E 1 118 ? 47.465 23.457 -59.195 1.00 10.05 118 ASN E N 1
ATOM 6166 C CA . ASN E 1 118 ? 48.405 24.483 -59.621 1.00 8.95 118 ASN E CA 1
ATOM 6167 C C . ASN E 1 118 ? 47.798 25.881 -59.500 1.00 11.72 118 ASN E C 1
ATOM 6168 O O . ASN E 1 118 ? 48.513 26.840 -59.169 1.00 9.75 118 ASN E O 1
ATOM 6173 N N . VAL E 1 119 ? 46.481 26.015 -59.708 1.00 9.51 119 VAL E N 1
ATOM 6174 C CA . VAL E 1 119 ? 45.841 27.297 -59.434 1.00 12.29 119 VAL E CA 1
ATOM 6175 C C . VAL E 1 119 ? 46.055 27.693 -57.979 1.00 13.19 119 VAL E C 1
ATOM 6176 O O . VAL E 1 119 ? 46.386 28.847 -57.681 1.00 15.78 119 VAL E O 1
ATOM 6180 N N . PHE E 1 120 ? 45.879 26.744 -57.049 1.00 11.13 120 PHE E N 1
ATOM 6181 C CA . PHE E 1 120 ? 46.134 27.043 -55.639 1.00 11.93 120 PHE E CA 1
ATOM 6182 C C . PHE E 1 120 ? 47.614 27.315 -55.382 1.00 11.41 120 PHE E C 1
ATOM 6183 O O . PHE E 1 120 ? 47.956 28.208 -54.594 1.00 14.02 120 PHE E O 1
ATOM 6191 N N . GLU E 1 121 ? 48.505 26.550 -56.023 1.00 10.83 121 GLU E N 1
ATOM 6192 C CA . GLU E 1 121 ? 49.934 26.713 -55.776 1.00 11.05 121 GLU E CA 1
ATOM 6193 C C . GLU E 1 121 ? 50.403 28.112 -56.140 1.00 10.19 121 GLU E C 1
ATOM 6194 O O . GLU E 1 121 ? 51.226 28.703 -55.431 1.00 11.10 121 GLU E O 1
ATOM 6200 N N . ALA E 1 122 ? 49.895 28.658 -57.243 1.00 10.16 122 ALA E N 1
ATOM 6201 C CA . ALA E 1 122 ? 50.287 30.005 -57.646 1.00 11.16 122 ALA E CA 1
ATOM 6202 C C . ALA E 1 122 ? 49.755 31.056 -56.672 1.00 14.34 122 ALA E C 1
ATOM 6203 O O . ALA E 1 122 ? 50.477 31.992 -56.299 1.00 14.43 122 ALA E O 1
ATOM 6205 N N . ILE E 1 123 ? 48.491 30.928 -56.259 1.00 10.51 123 ILE E N 1
ATOM 6206 C CA . ILE E 1 123 ? 47.932 31.881 -55.305 1.00 15.03 123 ILE E CA 1
ATOM 6207 C C . ILE E 1 123 ? 48.692 31.812 -53.984 1.00 14.78 123 ILE E C 1
ATOM 6208 O O . ILE E 1 123 ? 48.984 32.842 -53.362 1.00 15.47 123 ILE E O 1
ATOM 6213 N N . LEU E 1 124 ? 49.028 30.597 -53.541 1.00 12.81 124 LEU E N 1
ATOM 6214 C CA . LEU E 1 124 ? 49.743 30.428 -52.279 1.00 13.34 124 LEU E CA 1
ATOM 6215 C C . LEU E 1 124 ? 51.060 31.196 -52.284 1.00 17.98 124 LEU E C 1
ATOM 6216 O O . LEU E 1 124 ? 51.397 31.864 -51.294 1.00 15.29 124 LEU E O 1
ATOM 6221 N N . ALA E 1 125 ? 51.819 31.116 -53.391 1.00 11.45 125 ALA E N 1
ATOM 6222 C CA . ALA E 1 125 ? 53.085 31.842 -53.460 1.00 17.62 125 ALA E CA 1
ATOM 6223 C C . ALA E 1 125 ? 52.862 33.349 -53.351 1.00 15.60 125 ALA E C 1
ATOM 6224 O O . ALA E 1 125 ? 53.593 34.041 -52.636 1.00 20.70 125 ALA E O 1
ATOM 6226 N N . ASP E 1 126 ? 51.826 33.861 -54.013 1.00 12.89 126 ASP E N 1
ATOM 6227 C CA . ASP E 1 126 ? 51.502 35.279 -53.922 1.00 12.05 126 ASP E CA 1
ATOM 6228 C C . ASP E 1 126 ? 51.135 35.664 -52.491 1.00 16.82 126 ASP E C 1
ATOM 6229 O O . ASP E 1 126 ? 51.648 36.652 -51.950 1.00 15.29 126 ASP E O 1
ATOM 6234 N N . GLU E 1 127 ? 50.252 34.887 -51.852 1.00 12.71 127 GLU E N 1
ATOM 6235 C CA . GLU E 1 127 ? 49.873 35.223 -50.488 1.00 17.35 127 GLU E CA 1
ATOM 6236 C C . GLU E 1 127 ? 51.089 35.165 -49.563 1.00 19.40 127 GLU E C 1
ATOM 6237 O O . GLU E 1 127 ? 51.246 36.013 -48.675 1.00 13.59 127 GLU E O 1
ATOM 6243 N N . GLU E 1 128 ? 51.974 34.182 -49.761 1.00 16.21 128 GLU E N 1
ATOM 6244 C CA . GLU E 1 128 ? 53.179 34.136 -48.936 1.00 16.84 128 GLU E CA 1
ATOM 6245 C C . GLU E 1 128 ? 54.040 35.372 -49.155 1.00 17.86 128 GLU E C 1
ATOM 6246 O O . GLU E 1 128 ? 54.580 35.933 -48.199 1.00 16.13 128 GLU E O 1
ATOM 6252 N N . HIS E 1 129 ? 54.163 35.832 -50.401 1.00 16.87 129 HIS E N 1
ATOM 6253 C CA . HIS E 1 129 ? 54.866 37.093 -50.620 1.00 19.60 129 HIS E CA 1
ATOM 6254 C C . HIS E 1 129 ? 54.186 38.238 -49.873 1.00 21.38 129 HIS E C 1
ATOM 6255 O O . HIS E 1 129 ? 54.853 39.034 -49.200 1.00 16.53 129 HIS E O 1
ATOM 6262 N N . HIS E 1 130 ? 52.855 38.307 -49.934 1.00 19.37 130 HIS E N 1
ATOM 6263 C CA . HIS E 1 130 ? 52.167 39.424 -49.311 1.00 15.94 130 HIS E CA 1
ATOM 6264 C C . HIS E 1 130 ? 52.317 39.404 -47.789 1.00 18.96 130 HIS E C 1
ATOM 6265 O O . HIS E 1 130 ? 52.564 40.450 -47.177 1.00 18.13 130 HIS E O 1
ATOM 6272 N N . ILE E 1 131 ? 52.170 38.234 -47.155 1.00 19.25 131 ILE E N 1
ATOM 6273 C CA . ILE E 1 131 ? 52.350 38.179 -45.705 1.00 19.23 131 ILE E CA 1
ATOM 6274 C C . ILE E 1 131 ? 53.758 38.614 -45.334 1.00 19.98 131 ILE E C 1
ATOM 6275 O O . ILE E 1 131 ? 53.971 39.272 -44.307 1.00 19.14 131 ILE E O 1
ATOM 6280 N N . ASP E 1 132 ? 54.730 38.302 -46.189 1.00 17.75 132 ASP E N 1
ATOM 6281 C CA . ASP E 1 132 ? 56.098 38.700 -45.927 1.00 17.28 132 ASP E CA 1
ATOM 6282 C C . ASP E 1 132 ? 56.245 40.219 -45.974 1.00 21.26 132 ASP E C 1
ATOM 6283 O O . ASP E 1 132 ? 56.942 40.807 -45.132 1.00 15.60 132 ASP E O 1
ATOM 6288 N N . TYR E 1 133 ? 55.550 40.873 -46.912 1.00 14.72 133 TYR E N 1
ATOM 6289 C CA . TYR E 1 133 ? 55.552 42.331 -46.934 1.00 16.13 133 TYR E CA 1
ATOM 6290 C C . TYR E 1 133 ? 54.924 42.897 -45.656 1.00 17.92 133 TYR E C 1
ATOM 6291 O O . TYR E 1 133 ? 55.469 43.822 -45.040 1.00 13.71 133 TYR E O 1
ATOM 6300 N N . LEU E 1 134 ? 53.776 42.346 -45.239 1.00 14.45 134 LEU E N 1
ATOM 6301 C CA . LEU E 1 134 ? 53.095 42.852 -44.051 1.00 15.68 134 LEU E CA 1
ATOM 6302 C C . LEU E 1 134 ? 53.966 42.703 -42.813 1.00 16.71 134 LEU E C 1
ATOM 6303 O O . LEU E 1 134 ? 54.101 43.638 -42.014 1.00 14.13 134 LEU E O 1
ATOM 6308 N N . GLU E 1 135 ? 54.577 41.534 -42.637 1.00 20.54 135 GLU E N 1
ATOM 6309 C CA . GLU E 1 135 ? 55.392 41.345 -41.446 1.00 20.77 135 GLU E CA 1
ATOM 6310 C C . GLU E 1 135 ? 56.614 42.252 -41.454 1.00 15.17 135 GLU E C 1
ATOM 6311 O O . GLU E 1 135 ? 57.037 42.728 -40.396 1.00 15.45 135 GLU E O 1
ATOM 6317 N N . THR E 1 136 ? 57.168 42.520 -42.632 1.00 14.46 136 THR E N 1
ATOM 6318 C CA . THR E 1 136 ? 58.289 43.439 -42.734 1.00 14.38 136 THR E CA 1
ATOM 6319 C C . THR E 1 136 ? 57.858 44.863 -42.409 1.00 14.42 136 THR E C 1
ATOM 6320 O O . THR E 1 136 ? 58.570 45.592 -41.703 1.00 12.35 136 THR E O 1
ATOM 6324 N N . GLN E 1 137 ? 56.687 45.271 -42.889 1.00 12.75 137 GLN E N 1
ATOM 6325 C CA . GLN E 1 137 ? 56.193 46.593 -42.529 1.00 14.19 137 GLN E CA 1
ATOM 6326 C C . GLN E 1 137 ? 55.898 46.668 -41.036 1.00 15.03 137 GLN E C 1
ATOM 6327 O O . GLN E 1 137 ? 56.202 47.673 -40.387 1.00 15.94 137 GLN E O 1
ATOM 6333 N N . LEU E 1 138 ? 55.316 45.608 -40.471 1.00 13.62 138 LEU E N 1
ATOM 6334 C CA . LEU E 1 138 ? 55.063 45.584 -39.036 1.00 10.08 138 LEU E CA 1
ATOM 6335 C C . LEU E 1 138 ? 56.354 45.704 -38.233 1.00 13.19 138 LEU E C 1
ATOM 6336 O O . LEU E 1 138 ? 56.401 46.432 -37.234 1.00 16.53 138 LEU E O 1
ATOM 6341 N N . ASP E 1 139 ? 57.424 45.022 -38.662 1.00 15.77 139 ASP E N 1
ATOM 6342 C CA . ASP E 1 139 ? 58.706 45.141 -37.965 1.00 12.63 139 ASP E CA 1
ATOM 6343 C C . ASP E 1 139 ? 59.226 46.566 -38.029 1.00 14.73 139 ASP E C 1
ATOM 6344 O O . ASP E 1 139 ? 59.767 47.087 -37.045 1.00 15.14 139 ASP E O 1
ATOM 6349 N N . LEU E 1 140 ? 59.069 47.209 -39.187 1.00 11.71 140 LEU E N 1
ATOM 6350 C CA . LEU E 1 140 ? 59.452 48.605 -39.313 1.00 12.46 140 LEU E CA 1
ATOM 6351 C C . LEU E 1 140 ? 58.659 49.487 -38.358 1.00 16.91 140 LEU E C 1
ATOM 6352 O O . LEU E 1 140 ? 59.222 50.396 -37.735 1.00 17.44 140 LEU E O 1
ATOM 6357 N N . ILE E 1 141 ? 57.348 49.248 -38.238 1.00 15.47 141 ILE E N 1
ATOM 6358 C CA . ILE E 1 141 ? 56.543 50.079 -37.349 1.00 15.14 141 ILE E CA 1
ATOM 6359 C C . ILE E 1 141 ? 57.006 49.910 -35.913 1.00 15.06 141 ILE E C 1
ATOM 6360 O O . ILE E 1 141 ? 57.119 50.886 -35.164 1.00 15.95 141 ILE E O 1
ATOM 6365 N N . GLU E 1 142 ? 57.346 48.686 -35.523 1.00 12.78 142 GLU E N 1
ATOM 6366 C CA . GLU E 1 142 ? 57.853 48.491 -34.174 1.00 16.07 142 GLU E CA 1
ATOM 6367 C C . GLU E 1 142 ? 59.192 49.206 -33.977 1.00 18.94 142 GLU E C 1
ATOM 6368 O O . GLU E 1 142 ? 59.451 49.775 -32.911 1.00 17.85 142 GLU E O 1
ATOM 6374 N N . LYS E 1 143 ? 60.042 49.217 -35.006 1.00 17.82 143 LYS E N 1
ATOM 6375 C CA . LYS E 1 143 ? 61.355 49.835 -34.870 1.00 16.04 143 LYS E CA 1
ATOM 6376 C C . LYS E 1 143 ? 61.261 51.356 -34.913 1.00 18.36 143 LYS E C 1
ATOM 6377 O O . LYS E 1 143 ? 61.863 52.043 -34.080 1.00 21.27 143 LYS E O 1
ATOM 6383 N N . LEU E 1 144 ? 60.474 51.900 -35.834 1.00 15.16 144 LEU E N 1
ATOM 6384 C CA . LEU E 1 144 ? 60.419 53.343 -36.016 1.00 13.75 144 LEU E CA 1
ATOM 6385 C C . LEU E 1 144 ? 59.360 54.010 -35.144 1.00 14.83 144 LEU E C 1
ATOM 6386 O O . LEU E 1 144 ? 59.498 55.196 -34.821 1.00 14.81 144 LEU E O 1
ATOM 6391 N N . GLY E 1 145 ? 58.311 53.290 -34.760 1.00 10.95 145 GLY E N 1
ATOM 6392 C CA . GLY E 1 145 ? 57.147 53.971 -34.223 1.00 8.75 145 GLY E CA 1
ATOM 6393 C C . GLY E 1 145 ? 56.190 54.376 -35.325 1.00 15.84 145 GLY E C 1
ATOM 6394 O O . GLY E 1 145 ? 56.564 54.540 -36.488 1.00 14.59 145 GLY E O 1
ATOM 6395 N N . GLU E 1 146 ? 54.910 54.489 -34.964 1.00 14.54 146 GLU E N 1
ATOM 6396 C CA . GLU E 1 146 ? 53.900 54.781 -35.975 1.00 13.19 146 GLU E CA 1
ATOM 6397 C C . GLU E 1 146 ? 54.137 56.141 -36.630 1.00 15.31 146 GLU E C 1
ATOM 6398 O O . GLU E 1 146 ? 54.043 56.269 -37.860 1.00 16.36 146 GLU E O 1
ATOM 6404 N N . SER E 1 147 ? 54.474 57.162 -35.833 1.00 13.19 147 SER E N 1
ATOM 6405 C CA . SER E 1 147 ? 54.580 58.517 -36.380 1.00 16.64 147 SER E CA 1
ATOM 6406 C C . SER E 1 147 ? 55.709 58.612 -37.396 1.00 16.79 147 SER E C 1
ATOM 6407 O O . SER E 1 147 ? 55.514 59.091 -38.523 1.00 12.80 147 SER E O 1
ATOM 6410 N N . LEU E 1 148 ? 56.905 58.158 -37.007 1.00 14.40 148 LEU E N 1
ATOM 6411 C CA . LEU E 1 148 ? 58.045 58.228 -37.908 1.00 15.23 148 LEU E CA 1
ATOM 6412 C C . LEU E 1 148 ? 57.791 57.398 -39.150 1.00 12.82 148 LEU E C 1
ATOM 6413 O O . LEU E 1 148 ? 58.146 57.808 -40.259 1.00 15.52 148 LEU E O 1
ATOM 6418 N N . TYR E 1 149 ? 57.154 56.238 -38.984 1.00 12.12 149 TYR E N 1
ATOM 6419 C CA . TYR E 1 149 ? 56.818 55.403 -40.134 1.00 11.28 149 TYR E CA 1
ATOM 6420 C C . TYR E 1 149 ? 55.856 56.125 -41.063 1.00 11.29 149 TYR E C 1
ATOM 6421 O O . TYR E 1 149 ? 56.088 56.202 -42.274 1.00 13.76 149 TYR E O 1
ATOM 6430 N N . LEU E 1 150 ? 54.782 56.692 -40.507 1.00 10.01 150 LEU E N 1
ATOM 6431 C CA . LEU E 1 150 ? 53.814 57.405 -41.332 1.00 10.88 150 LEU E CA 1
ATOM 6432 C C . LEU E 1 150 ? 54.468 58.551 -42.102 1.00 15.65 150 LEU E C 1
ATOM 6433 O O . LEU E 1 150 ? 54.102 58.823 -43.255 1.00 13.58 150 LEU E O 1
ATOM 6438 N N . SER E 1 151 ? 55.455 59.220 -41.492 1.00 12.86 151 SER E N 1
ATOM 6439 C CA . SER E 1 151 ? 56.114 60.347 -42.144 1.00 14.15 151 SER E CA 1
ATOM 6440 C C . SER E 1 151 ? 56.758 59.966 -43.473 1.00 16.34 151 SER E C 1
ATOM 6441 O O . SER E 1 151 ? 56.997 60.843 -44.313 1.00 14.29 151 SER E O 1
ATOM 6444 N N . THR E 1 152 ? 57.072 58.687 -43.677 1.00 15.35 152 THR E N 1
ATOM 6445 C CA . THR E 1 152 ? 57.697 58.275 -44.924 1.00 11.92 152 THR E CA 1
ATOM 6446 C C . THR E 1 152 ? 56.697 58.027 -46.037 1.00 11.93 152 THR E C 1
ATOM 6447 O O . THR E 1 152 ? 57.104 57.804 -47.181 1.00 11.28 152 THR E O 1
ATOM 6451 N N . VAL E 1 153 ? 55.389 58.063 -45.753 1.00 11.95 153 VAL E N 1
ATOM 6452 C CA . VAL E 1 153 ? 54.392 57.766 -46.751 1.00 14.22 153 VAL E CA 1
ATOM 6453 C C . VAL E 1 153 ? 53.469 58.938 -47.061 1.00 13.66 153 VAL E C 1
ATOM 6454 O O . VAL E 1 153 ? 52.652 58.827 -47.978 1.00 16.65 153 VAL E O 1
ATOM 6458 N N . ILE E 1 154 ? 53.598 60.031 -46.316 1.00 10.96 154 ILE E N 1
ATOM 6459 C CA . ILE E 1 154 ? 52.764 61.207 -46.531 1.00 16.72 154 ILE E CA 1
ATOM 6460 C C . ILE E 1 154 ? 53.172 61.949 -47.799 1.00 19.07 154 ILE E C 1
ATOM 6461 O O . ILE E 1 154 ? 54.338 61.930 -48.193 1.00 17.31 154 ILE E O 1
ATOM 6466 N N . GLU E 1 155 ? 52.204 62.602 -48.435 1.00 18.28 155 GLU E N 1
ATOM 6467 C CA . GLU E 1 155 ? 52.461 63.351 -49.659 1.00 20.66 155 GLU E CA 1
ATOM 6468 C C . GLU E 1 155 ? 51.453 64.483 -49.833 1.00 26.29 155 GLU E C 1
ATOM 6469 O O . GLU E 1 155 ? 50.306 64.377 -49.401 1.00 25.94 155 GLU E O 1
ATOM 6475 N N . GLN E 1 156 ? 51.891 65.565 -50.469 1.00 24.12 156 GLN E N 1
ATOM 6476 C CA . GLN E 1 156 ? 51.028 66.717 -50.701 1.00 29.90 156 GLN E CA 1
ATOM 6477 C C . GLN E 1 156 ? 49.935 66.394 -51.714 1.00 35.91 156 GLN E C 1
ATOM 6478 O O . GLN E 1 156 ? 50.092 66.636 -52.910 1.00 32.67 156 GLN E O 1
ATOM 6484 N N . THR E 1 157 ? 48.827 65.844 -51.225 1.00 41.04 157 THR E N 1
ATOM 6485 C CA . THR E 1 157 ? 47.706 65.487 -52.086 1.00 42.31 157 THR E CA 1
ATOM 6486 C C . THR E 1 157 ? 46.373 65.774 -51.402 1.00 46.29 157 THR E C 1
ATOM 6487 O O . THR E 1 157 ? 46.337 66.237 -50.262 1.00 46.85 157 THR E O 1
ATOM 6489 N N . GLN E 1 158 ? 45.281 65.497 -52.106 1.00 44.76 158 GLN E N 1
ATOM 6490 C CA . GLN E 1 158 ? 43.945 65.726 -51.568 1.00 54.47 158 GLN E CA 1
ATOM 6491 C C . GLN E 1 158 ? 43.365 64.449 -50.969 1.00 65.19 158 GLN E C 1
ATOM 6492 O O . GLN E 1 158 ? 43.756 63.343 -51.343 1.00 51.56 158 GLN E O 1
ATOM 6494 N N . PRO E 1 159 ? 42.431 64.609 -50.037 1.00 62.52 159 PRO E N 1
ATOM 6495 C CA . PRO E 1 159 ? 41.796 63.470 -49.385 1.00 61.70 159 PRO E CA 1
ATOM 6496 C C . PRO E 1 159 ? 40.840 62.755 -50.333 1.00 53.81 159 PRO E C 1
ATOM 6497 O O . PRO E 1 159 ? 41.037 61.585 -50.664 1.00 48.75 159 PRO E O 1
ATOM 6499 N N . ASP E 1 160 ? 39.803 63.464 -50.767 1.00 51.75 160 ASP E N 1
ATOM 6500 C CA . ASP E 1 160 ? 38.815 62.899 -51.678 1.00 49.64 160 ASP E CA 1
ATOM 6501 C C . ASP E 1 160 ? 39.155 63.222 -53.129 1.00 54.65 160 ASP E C 1
ATOM 6503 N N . PRO E 1 161 ? 38.148 63.162 -53.995 1.00 63.18 161 PRO E N 1
ATOM 6504 C CA . PRO E 1 161 ? 38.338 63.448 -55.412 1.00 58.26 161 PRO E CA 1
ATOM 6505 C C . PRO E 1 161 ? 37.101 63.072 -56.221 1.00 49.89 161 PRO E C 1
ATOM 6506 O O . PRO E 1 161 ? 35.980 63.433 -55.863 1.00 55.00 161 PRO E O 1
ATOM 6508 N N . MET F 1 1 ? 27.375 -4.908 44.686 1.00 31.75 1 MET F N 1
ATOM 6509 C CA . MET F 1 1 ? 28.757 -5.292 44.948 1.00 40.22 1 MET F CA 1
ATOM 6510 C C . MET F 1 1 ? 29.446 -4.080 45.526 1.00 41.47 1 MET F C 1
ATOM 6511 O O . MET F 1 1 ? 28.775 -3.031 45.689 1.00 41.23 1 MET F O 1
ATOM 6516 N N . GLN F 1 2 ? 30.757 -4.166 45.784 1.00 36.95 2 GLN F N 1
ATOM 6517 C CA . GLN F 1 2 ? 31.462 -3.020 46.335 1.00 36.71 2 GLN F CA 1
ATOM 6518 C C . GLN F 1 2 ? 32.794 -2.987 45.617 1.00 25.92 2 GLN F C 1
ATOM 6519 O O . GLN F 1 2 ? 33.544 -3.964 45.700 1.00 27.59 2 GLN F O 1
ATOM 6525 N N . GLY F 1 3 ? 33.116 -1.920 44.906 1.00 24.25 3 GLY F N 1
ATOM 6526 C CA . GLY F 1 3 ? 34.353 -1.964 44.156 1.00 20.26 3 GLY F CA 1
ATOM 6527 C C . GLY F 1 3 ? 35.579 -1.749 45.043 1.00 19.05 3 GLY F C 1
ATOM 6528 O O . GLY F 1 3 ? 35.507 -1.312 46.200 1.00 18.32 3 GLY F O 1
ATOM 6529 N N . ASP F 1 4 ? 36.727 -2.078 44.477 1.00 14.70 4 ASP F N 1
ATOM 6530 C CA . ASP F 1 4 ? 37.998 -1.733 45.094 1.00 18.08 4 ASP F CA 1
ATOM 6531 C C . ASP F 1 4 ? 38.147 -0.219 45.109 1.00 20.01 4 ASP F C 1
ATOM 6532 O O . ASP F 1 4 ? 37.925 0.427 44.075 1.00 18.19 4 ASP F O 1
ATOM 6537 N N . PRO F 1 5 ? 38.489 0.395 46.250 1.00 22.42 5 PRO F N 1
ATOM 6538 C CA . PRO F 1 5 ? 38.588 1.868 46.288 1.00 21.90 5 PRO F CA 1
ATOM 6539 C C . PRO F 1 5 ? 39.500 2.456 45.222 1.00 21.67 5 PRO F C 1
ATOM 6540 O O . PRO F 1 5 ? 39.165 3.501 44.655 1.00 24.54 5 PRO F O 1
ATOM 6544 N N . GLU F 1 6 ? 40.628 1.814 44.908 1.00 23.40 6 GLU F N 1
ATOM 6545 C CA . GLU F 1 6 ? 41.503 2.367 43.875 1.00 24.81 6 GLU F CA 1
ATOM 6546 C C . GLU F 1 6 ? 40.860 2.280 42.494 1.00 23.03 6 GLU F C 1
ATOM 6547 O O . GLU F 1 6 ? 41.078 3.154 41.643 1.00 19.86 6 GLU F O 1
ATOM 6553 N N . VAL F 1 7 ? 40.098 1.215 42.240 1.00 18.37 7 VAL F N 1
ATOM 6554 C CA . VAL F 1 7 ? 39.432 1.082 40.948 1.00 18.76 7 VAL F CA 1
ATOM 6555 C C . VAL F 1 7 ? 38.387 2.176 40.773 1.00 18.04 7 VAL F C 1
ATOM 6556 O O . VAL F 1 7 ? 38.314 2.829 39.721 1.00 15.36 7 VAL F O 1
ATOM 6560 N N . ILE F 1 8 ? 37.573 2.402 41.806 1.00 13.98 8 ILE F N 1
ATOM 6561 C CA . ILE F 1 8 ? 36.555 3.445 41.749 1.00 15.28 8 ILE F CA 1
ATOM 6562 C C . ILE F 1 8 ? 37.197 4.817 41.581 1.00 16.19 8 ILE F C 1
ATOM 6563 O O . ILE F 1 8 ? 36.656 5.696 40.901 1.00 14.36 8 ILE F O 1
ATOM 6568 N N . GLU F 1 9 ? 38.363 5.024 42.186 1.00 15.82 9 GLU F N 1
ATOM 6569 C CA . GLU F 1 9 ? 39.056 6.287 41.998 1.00 16.65 9 GLU F CA 1
ATOM 6570 C C . GLU F 1 9 ? 39.482 6.481 40.543 1.00 17.11 9 GLU F C 1
ATOM 6571 O O . GLU F 1 9 ? 39.297 7.563 39.975 1.00 14.00 9 GLU F O 1
ATOM 6577 N N . PHE F 1 10 ? 40.014 5.430 39.913 1.00 15.94 10 PHE F N 1
ATOM 6578 C CA . PHE F 1 10 ? 40.366 5.514 38.498 1.00 14.27 10 PHE F CA 1
ATOM 6579 C C . PHE F 1 10 ? 39.144 5.854 37.650 1.00 13.43 10 PHE F C 1
ATOM 6580 O O . PHE F 1 10 ? 39.191 6.750 36.796 1.00 8.94 10 PHE F O 1
ATOM 6588 N N . LEU F 1 11 ? 38.039 5.136 37.871 1.00 14.44 11 LEU F N 1
ATOM 6589 C CA . LEU F 1 11 ? 36.814 5.407 37.130 1.00 13.99 11 LEU F CA 1
ATOM 6590 C C . LEU F 1 11 ? 36.369 6.851 37.308 1.00 14.33 11 LEU F C 1
ATOM 6591 O O . LEU F 1 11 ? 36.069 7.542 36.327 1.00 13.84 11 LEU F O 1
ATOM 6596 N N . ASN F 1 12 ? 36.358 7.337 38.553 1.00 15.21 12 ASN F N 1
ATOM 6597 C CA . ASN F 1 12 ? 35.934 8.711 38.812 1.00 13.02 12 ASN F CA 1
ATOM 6598 C C . ASN F 1 12 ? 36.918 9.713 38.220 1.00 14.22 12 ASN F C 1
ATOM 6599 O O . ASN F 1 12 ? 36.504 10.785 37.763 1.00 12.64 12 ASN F O 1
ATOM 6604 N N . GLU F 1 13 ? 38.212 9.385 38.189 1.00 13.42 13 GLU F N 1
ATOM 6605 C CA . GLU F 1 13 ? 39.153 10.311 37.568 1.00 15.80 13 GLU F CA 1
ATOM 6606 C C . GLU F 1 13 ? 38.873 10.432 36.071 1.00 17.09 13 GLU F C 1
ATOM 6607 O O . GLU F 1 13 ? 38.848 11.546 35.531 1.00 14.55 13 GLU F O 1
ATOM 6613 N N . GLN F 1 14 ? 38.639 9.300 35.390 1.00 11.62 14 GLN F N 1
ATOM 6614 C CA . GLN F 1 14 ? 38.295 9.354 33.972 1.00 11.16 14 GLN F CA 1
ATOM 6615 C C . GLN F 1 14 ? 36.958 10.053 33.756 1.00 12.71 14 GLN F C 1
ATOM 6616 O O . GLN F 1 14 ? 36.791 10.789 32.775 1.00 11.68 14 GLN F O 1
ATOM 6622 N N . LEU F 1 15 ? 35.991 9.832 34.662 1.00 11.08 15 LEU F N 1
ATOM 6623 C CA . LEU F 1 15 ? 34.714 10.533 34.575 1.00 9.59 15 LEU F CA 1
ATOM 6624 C C . LEU F 1 15 ? 34.914 12.036 34.668 1.00 10.22 15 LEU F C 1
ATOM 6625 O O . LEU F 1 15 ? 34.295 12.799 33.918 1.00 8.97 15 LEU F O 1
ATOM 6630 N N . THR F 1 16 ? 35.772 12.483 35.590 1.00 10.51 16 THR F N 1
ATOM 6631 C CA . THR F 1 16 ? 36.095 13.904 35.645 1.00 12.68 16 THR F CA 1
ATOM 6632 C C . THR F 1 16 ? 36.658 14.368 34.311 1.00 12.04 16 THR F C 1
ATOM 6633 O O . THR F 1 16 ? 36.253 15.408 33.780 1.00 13.54 16 THR F O 1
ATOM 6637 N N . ALA F 1 17 ? 37.540 13.563 33.725 1.00 12.90 17 ALA F N 1
ATOM 6638 C CA . ALA F 1 17 ? 38.146 13.899 32.445 1.00 10.58 17 ALA F CA 1
ATOM 6639 C C . ALA F 1 17 ? 37.099 13.989 31.340 1.00 13.55 17 ALA F C 1
ATOM 6640 O O . ALA F 1 17 ? 37.187 14.857 30.461 1.00 14.82 17 ALA F O 1
ATOM 6642 N N . GLU F 1 18 ? 36.110 13.092 31.349 1.00 11.77 18 GLU F N 1
ATOM 6643 C CA . GLU F 1 18 ? 35.065 13.155 30.331 1.00 12.16 18 GLU F CA 1
ATOM 6644 C C . GLU F 1 18 ? 34.220 14.414 30.494 1.00 12.80 18 GLU F C 1
ATOM 6645 O O . GLU F 1 18 ? 33.955 15.135 29.522 1.00 13.29 18 GLU F O 1
ATOM 6651 N N . LEU F 1 19 ? 33.809 14.715 31.723 1.00 13.00 19 LEU F N 1
ATOM 6652 C CA . LEU F 1 19 ? 33.013 15.914 31.937 1.00 12.32 19 LEU F CA 1
ATOM 6653 C C . LEU F 1 19 ? 33.777 17.140 31.470 1.00 15.62 19 LEU F C 1
ATOM 6654 O O . LEU F 1 19 ? 33.203 18.029 30.831 1.00 17.45 19 LEU F O 1
ATOM 6659 N N . THR F 1 20 ? 35.089 17.173 31.725 1.00 13.36 20 THR F N 1
ATOM 6660 C CA . THR F 1 20 ? 35.911 18.252 31.195 1.00 12.17 20 THR F CA 1
ATOM 6661 C C . THR F 1 20 ? 35.897 18.227 29.674 1.00 13.96 20 THR F C 1
ATOM 6662 O O . THR F 1 20 ? 35.627 19.245 29.026 1.00 15.05 20 THR F O 1
ATOM 6666 N N . ALA F 1 21 ? 36.113 17.049 29.083 1.00 12.94 21 ALA F N 1
ATOM 6667 C CA . ALA F 1 21 ? 36.148 16.965 27.625 1.00 11.84 21 ALA F CA 1
ATOM 6668 C C . ALA F 1 21 ? 34.803 17.361 27.013 1.00 16.07 21 ALA F C 1
ATOM 6669 O O . ALA F 1 21 ? 34.766 18.012 25.961 1.00 13.37 21 ALA F O 1
ATOM 6671 N N . ILE F 1 22 ? 33.687 16.978 27.652 1.00 13.65 22 ILE F N 1
ATOM 6672 C CA . ILE F 1 22 ? 32.376 17.361 27.130 1.00 13.12 22 ILE F CA 1
ATOM 6673 C C . ILE F 1 22 ? 32.263 18.876 27.045 1.00 12.67 22 ILE F C 1
ATOM 6674 O O . ILE F 1 22 ? 31.860 19.439 26.021 1.00 13.95 22 ILE F O 1
ATOM 6679 N N . ASN F 1 23 ? 32.593 19.558 28.134 1.00 14.82 23 ASN F N 1
ATOM 6680 C CA . ASN F 1 23 ? 32.504 21.008 28.129 1.00 14.52 23 ASN F CA 1
ATOM 6681 C C . ASN F 1 23 ? 33.471 21.595 27.108 1.00 16.17 23 ASN F C 1
ATOM 6682 O O . ASN F 1 23 ? 33.098 22.454 26.300 1.00 11.56 23 ASN F O 1
ATOM 6687 N N . GLN F 1 24 ? 34.708 21.095 27.088 1.00 15.05 24 GLN F N 1
ATOM 6688 C CA . GLN F 1 24 ? 35.692 21.648 26.169 1.00 13.80 24 GLN F CA 1
ATOM 6689 C C . GLN F 1 24 ? 35.258 21.433 24.726 1.00 13.54 24 GLN F C 1
ATOM 6690 O O . GLN F 1 24 ? 35.295 22.359 23.906 1.00 14.92 24 GLN F O 1
ATOM 6696 N N . TYR F 1 25 ? 34.814 20.221 24.402 1.00 13.27 25 TYR F N 1
ATOM 6697 C CA . TYR F 1 25 ? 34.440 19.951 23.022 1.00 13.86 25 TYR F CA 1
ATOM 6698 C C . TYR F 1 25 ? 33.170 20.704 22.644 1.00 13.24 25 TYR F C 1
ATOM 6699 O O . TYR F 1 25 ? 33.087 21.271 21.547 1.00 9.67 25 TYR F O 1
ATOM 6708 N N . PHE F 1 26 ? 32.196 20.775 23.558 1.00 10.04 26 PHE F N 1
ATOM 6709 C CA . PHE F 1 26 ? 30.968 21.486 23.241 1.00 9.86 26 PHE F CA 1
ATOM 6710 C C . PHE F 1 26 ? 31.235 22.971 23.009 1.00 12.99 26 PHE F C 1
ATOM 6711 O O . PHE F 1 26 ? 30.711 23.570 22.057 1.00 13.42 26 PHE F O 1
ATOM 6719 N N . LEU F 1 27 ? 32.048 23.586 23.865 1.00 12.92 27 LEU F N 1
ATOM 6720 C CA . LEU F 1 27 ? 32.339 25.000 23.675 1.00 13.58 27 LEU F CA 1
ATOM 6721 C C . LEU F 1 27 ? 33.130 25.230 22.388 1.00 10.88 27 LEU F C 1
ATOM 6722 O O . LEU F 1 27 ? 32.856 26.188 21.657 1.00 9.53 27 LEU F O 1
ATOM 6727 N N . HIS F 1 28 ? 34.104 24.367 22.084 1.00 6.28 28 HIS F N 1
ATOM 6728 C CA . HIS F 1 28 ? 34.808 24.519 20.812 1.00 11.79 28 HIS F CA 1
ATOM 6729 C C . HIS F 1 28 ? 33.839 24.383 19.639 1.00 11.45 28 HIS F C 1
ATOM 6730 O O . HIS F 1 28 ? 33.897 25.162 18.680 1.00 11.29 28 HIS F O 1
ATOM 6737 N N . ALA F 1 29 ? 32.915 23.423 19.712 1.00 9.13 29 ALA F N 1
ATOM 6738 C CA . ALA F 1 29 ? 31.937 23.289 18.643 1.00 9.19 29 ALA F CA 1
ATOM 6739 C C . ALA F 1 29 ? 31.101 24.552 18.508 1.00 10.48 29 ALA F C 1
ATOM 6740 O O . ALA F 1 29 ? 30.889 25.041 17.395 1.00 13.55 29 ALA F O 1
ATOM 6742 N N . LYS F 1 30 ? 30.660 25.127 19.633 1.00 11.26 30 LYS F N 1
ATOM 6743 C CA . LYS F 1 30 ? 29.861 26.347 19.553 1.00 12.06 30 LYS F CA 1
ATOM 6744 C C . LYS F 1 30 ? 30.693 27.520 19.058 1.00 12.35 30 LYS F C 1
ATOM 6745 O O . LYS F 1 30 ? 30.215 28.323 18.248 1.00 13.06 30 LYS F O 1
ATOM 6751 N N . LEU F 1 31 ? 31.946 27.624 19.518 1.00 12.96 31 LEU F N 1
ATOM 6752 C CA . LEU F 1 31 ? 32.826 28.684 19.034 1.00 11.90 31 LEU F CA 1
ATOM 6753 C C . LEU F 1 31 ? 33.072 28.547 17.535 1.00 14.05 31 LEU F C 1
ATOM 6754 O O . LEU F 1 31 ? 33.017 29.540 16.795 1.00 13.10 31 LEU F O 1
ATOM 6759 N N . GLN F 1 32 ? 33.318 27.324 17.056 1.00 12.25 32 GLN F N 1
ATOM 6760 C CA . GLN F 1 32 ? 33.556 27.166 15.624 1.00 12.72 32 GLN F CA 1
ATOM 6761 C C . GLN F 1 32 ? 32.306 27.478 14.826 1.00 14.95 32 GLN F C 1
ATOM 6762 O O . GLN F 1 32 ? 32.381 28.136 13.778 1.00 16.57 32 GLN F O 1
ATOM 6768 N N . ASP F 1 33 ? 31.146 27.044 15.324 1.00 14.75 33 ASP F N 1
ATOM 6769 C CA . ASP F 1 33 ? 29.905 27.327 14.620 1.00 13.84 33 ASP F CA 1
ATOM 6770 C C . ASP F 1 33 ? 29.660 28.824 14.551 1.00 15.17 33 ASP F C 1
ATOM 6771 O O . ASP F 1 33 ? 29.271 29.347 13.501 1.00 16.79 33 ASP F O 1
ATOM 6776 N N . HIS F 1 34 ? 29.923 29.532 15.654 1.00 13.71 34 HIS F N 1
ATOM 6777 C CA . HIS F 1 34 ? 29.745 30.979 15.688 1.00 14.66 34 HIS F CA 1
ATOM 6778 C C . HIS F 1 34 ? 30.717 31.696 14.747 1.00 16.58 34 HIS F C 1
ATOM 6779 O O . HIS F 1 34 ? 30.402 32.787 14.243 1.00 13.64 34 HIS F O 1
ATOM 6786 N N . LYS F 1 35 ? 31.905 31.123 14.515 1.00 14.27 35 LYS F N 1
ATOM 6787 C CA . LYS F 1 35 ? 32.845 31.674 13.543 1.00 11.78 35 LYS F CA 1
ATOM 6788 C C . LYS F 1 35 ? 32.525 31.274 12.097 1.00 16.83 35 LYS F C 1
ATOM 6789 O O . LYS F 1 35 ? 33.256 31.673 11.178 1.00 16.82 35 LYS F O 1
ATOM 6795 N N . GLY F 1 36 ? 31.469 30.500 11.860 1.00 16.10 36 GLY F N 1
ATOM 6796 C CA . GLY F 1 36 ? 31.125 30.104 10.512 1.00 13.76 36 GLY F CA 1
ATOM 6797 C C . GLY F 1 36 ? 31.834 28.873 10.006 1.00 14.38 36 GLY F C 1
ATOM 6798 O O . GLY F 1 36 ? 31.752 28.576 8.810 1.00 14.42 36 GLY F O 1
ATOM 6799 N N . TRP F 1 37 ? 32.520 28.134 10.874 1.00 14.63 37 TRP F N 1
ATOM 6800 C CA . TRP F 1 37 ? 33.247 26.937 10.454 1.00 14.16 37 TRP F CA 1
ATOM 6801 C C . TRP F 1 37 ? 32.302 25.731 10.505 1.00 18.13 37 TRP F C 1
ATOM 6802 O O . TRP F 1 37 ? 32.469 24.777 11.277 1.00 15.89 37 TRP F O 1
ATOM 6813 N N . THR F 1 38 ? 31.313 25.778 9.607 1.00 13.55 38 THR F N 1
ATOM 6814 C CA . THR F 1 38 ? 30.105 24.963 9.750 1.00 18.89 38 THR F CA 1
ATOM 6815 C C . THR F 1 38 ? 30.406 23.468 9.799 1.00 15.10 38 THR F C 1
ATOM 6816 O O . THR F 1 38 ? 30.000 22.772 10.736 1.00 13.10 38 THR F O 1
ATOM 6820 N N . LYS F 1 39 ? 31.061 22.941 8.759 1.00 15.35 39 LYS F N 1
ATOM 6821 C CA . LYS F 1 39 ? 31.263 21.497 8.685 1.00 14.01 39 LYS F CA 1
ATOM 6822 C C . LYS F 1 39 ? 32.150 21.016 9.814 1.00 17.99 39 LYS F C 1
ATOM 6823 O O . LYS F 1 39 ? 32.033 19.864 10.248 1.00 18.89 39 LYS F O 1
ATOM 6829 N N . LEU F 1 40 ? 33.064 21.873 10.280 1.00 18.48 40 LEU F N 1
ATOM 6830 C CA . LEU F 1 40 ? 33.946 21.472 11.363 1.00 15.76 40 LEU F CA 1
ATOM 6831 C C . LEU F 1 40 ? 33.190 21.429 12.681 1.00 14.05 40 LEU F C 1
ATOM 6832 O O . LEU F 1 40 ? 33.383 20.506 13.478 1.00 17.86 40 LEU F O 1
ATOM 6837 N N . ALA F 1 41 ? 32.301 22.398 12.917 1.00 14.37 41 ALA F N 1
ATOM 6838 C CA . ALA F 1 41 ? 31.549 22.410 14.172 1.00 14.90 41 ALA F CA 1
ATOM 6839 C C . ALA F 1 41 ? 30.695 21.158 14.315 1.00 14.22 41 ALA F C 1
ATOM 6840 O O . ALA F 1 41 ? 30.597 20.587 15.406 1.00 12.33 41 ALA F O 1
ATOM 6842 N N . LYS F 1 42 ? 30.083 20.715 13.217 1.00 17.14 42 LYS F N 1
ATOM 6843 C CA . LYS F 1 42 ? 29.276 19.502 13.238 1.00 16.81 42 LYS F CA 1
ATOM 6844 C C . LYS F 1 42 ? 30.093 18.312 13.738 1.00 18.51 42 LYS F C 1
ATOM 6845 O O . LYS F 1 42 ? 29.596 17.492 14.524 1.00 16.84 42 LYS F O 1
ATOM 6851 N N . TYR F 1 43 ? 31.358 18.217 13.319 1.00 12.71 43 TYR F N 1
ATOM 6852 C CA . TYR F 1 43 ? 32.206 17.113 13.764 1.00 13.22 43 TYR F CA 1
ATOM 6853 C C . TYR F 1 43 ? 32.594 17.270 15.235 1.00 15.01 43 TYR F C 1
ATOM 6854 O O . TYR F 1 43 ? 32.490 16.319 16.022 1.00 13.53 43 TYR F O 1
ATOM 6863 N N . THR F 1 44 ? 33.062 18.461 15.622 1.00 12.19 44 THR F N 1
ATOM 6864 C CA . THR F 1 44 ? 33.404 18.691 17.024 1.00 16.74 44 THR F CA 1
ATOM 6865 C C . THR F 1 44 ? 32.204 18.437 17.947 1.00 16.48 44 THR F C 1
ATOM 6866 O O . THR F 1 44 ? 32.350 17.836 19.020 1.00 15.49 44 THR F O 1
ATOM 6870 N N . ARG F 1 45 ? 31.009 18.873 17.542 1.00 11.83 45 ARG F N 1
ATOM 6871 C CA . ARG F 1 45 ? 29.821 18.626 18.358 1.00 13.53 45 ARG F CA 1
ATOM 6872 C C . ARG F 1 45 ? 29.572 17.132 18.548 1.00 16.03 45 ARG F C 1
ATOM 6873 O O . ARG F 1 45 ? 29.232 16.687 19.651 1.00 19.08 45 ARG F O 1
ATOM 6881 N N . ALA F 1 46 ? 29.693 16.347 17.477 1.00 19.06 46 ALA F N 1
ATOM 6882 C CA . ALA F 1 46 ? 29.481 14.910 17.597 1.00 15.63 46 ALA F CA 1
ATOM 6883 C C . ALA F 1 46 ? 30.492 14.283 18.549 1.00 18.67 46 ALA F C 1
ATOM 6884 O O . ALA F 1 46 ? 30.151 13.377 19.317 1.00 20.16 46 ALA F O 1
ATOM 6886 N N . GLU F 1 47 ? 31.743 14.756 18.511 1.00 16.77 47 GLU F N 1
ATOM 6887 C CA . GLU F 1 47 ? 32.754 14.279 19.448 1.00 19.10 47 GLU F CA 1
ATOM 6888 C C . GLU F 1 47 ? 32.349 14.589 20.885 1.00 19.57 47 GLU F C 1
ATOM 6889 O O . GLU F 1 47 ? 32.609 13.799 21.802 1.00 24.18 47 GLU F O 1
ATOM 6895 N N . SER F 1 48 ? 31.719 15.746 21.098 1.00 18.69 48 SER F N 1
ATOM 6896 C CA . SER F 1 48 ? 31.201 16.090 22.418 1.00 18.21 48 SER F CA 1
ATOM 6897 C C . SER F 1 48 ? 30.238 15.016 22.901 1.00 19.01 48 SER F C 1
ATOM 6898 O O . SER F 1 48 ? 30.300 14.571 24.051 1.00 16.52 48 SER F O 1
ATOM 6901 N N . PHE F 1 49 ? 29.342 14.578 22.018 1.00 19.71 49 PHE F N 1
ATOM 6902 C CA . PHE F 1 49 ? 28.365 13.563 22.393 1.00 19.74 49 PHE F CA 1
ATOM 6903 C C . PHE F 1 49 ? 29.030 12.202 22.632 1.00 22.03 49 PHE F C 1
ATOM 6904 O O . PHE F 1 49 ? 28.542 11.413 23.458 1.00 19.36 49 PHE F O 1
ATOM 6912 N N . ASP F 1 50 ? 30.155 11.915 21.958 1.00 21.11 50 ASP F N 1
ATOM 6913 C CA . ASP F 1 50 ? 30.888 10.707 22.317 1.00 21.99 50 ASP F CA 1
ATOM 6914 C C . ASP F 1 50 ? 31.353 10.729 23.754 1.00 24.93 50 ASP F C 1
ATOM 6915 O O . ASP F 1 50 ? 31.290 9.709 24.461 1.00 20.54 50 ASP F O 1
ATOM 6920 N N . GLU F 1 51 ? 31.906 11.856 24.183 1.00 17.88 51 GLU F N 1
ATOM 6921 C CA . GLU F 1 51 ? 32.374 11.919 25.554 1.00 20.50 51 GLU F CA 1
ATOM 6922 C C . GLU F 1 51 ? 31.215 11.784 26.543 1.00 18.40 51 GLU F C 1
ATOM 6923 O O . GLU F 1 51 ? 31.401 11.235 27.639 1.00 12.88 51 GLU F O 1
ATOM 6929 N N . MET F 1 52 ? 30.009 12.246 26.165 1.00 15.47 52 MET F N 1
ATOM 6930 C CA . MET F 1 52 ? 28.836 12.046 27.019 1.00 17.73 52 MET F CA 1
ATOM 6931 C C . MET F 1 52 ? 28.492 10.567 27.168 1.00 17.48 52 MET F C 1
ATOM 6932 O O . MET F 1 52 ? 28.149 10.112 28.266 1.00 22.79 52 MET F O 1
ATOM 6937 N N . ARG F 1 53 ? 28.573 9.794 26.085 1.00 15.02 53 ARG F N 1
ATOM 6938 C CA . ARG F 1 53 ? 28.335 8.362 26.228 1.00 18.75 53 ARG F CA 1
ATOM 6939 C C . ARG F 1 53 ? 29.418 7.721 27.092 1.00 17.25 53 ARG F C 1
ATOM 6940 O O . ARG F 1 53 ? 29.130 6.830 27.898 1.00 21.28 53 ARG F O 1
ATOM 6948 N N . HIS F 1 54 ? 30.668 8.177 26.958 1.00 16.28 54 HIS F N 1
ATOM 6949 C CA . HIS F 1 54 ? 31.731 7.700 27.838 1.00 16.30 54 HIS F CA 1
ATOM 6950 C C . HIS F 1 54 ? 31.409 8.017 29.291 1.00 17.06 54 HIS F C 1
ATOM 6951 O O . HIS F 1 54 ? 31.598 7.182 30.183 1.00 15.09 54 HIS F O 1
ATOM 6958 N N . ALA F 1 55 ? 30.967 9.245 29.550 1.00 16.72 55 ALA F N 1
ATOM 6959 C CA . ALA F 1 55 ? 30.573 9.613 30.898 1.00 11.13 55 ALA F CA 1
ATOM 6960 C C . ALA F 1 55 ? 29.483 8.692 31.432 1.00 13.84 55 ALA F C 1
ATOM 6961 O O . ALA F 1 55 ? 29.561 8.226 32.578 1.00 11.50 55 ALA F O 1
ATOM 6963 N N . GLU F 1 56 ? 28.468 8.392 30.612 1.00 10.55 56 GLU F N 1
ATOM 6964 C CA . GLU F 1 56 ? 27.375 7.561 31.101 1.00 12.18 56 GLU F CA 1
ATOM 6965 C C . GLU F 1 56 ? 27.832 6.133 31.361 1.00 14.48 56 GLU F C 1
ATOM 6966 O O . GLU F 1 56 ? 27.405 5.512 32.340 1.00 14.63 56 GLU F O 1
ATOM 6972 N N . VAL F 1 57 ? 28.702 5.594 30.509 1.00 14.14 57 VAL F N 1
ATOM 6973 C CA . VAL F 1 57 ? 29.211 4.249 30.756 1.00 15.09 57 VAL F CA 1
ATOM 6974 C C . VAL F 1 57 ? 29.988 4.207 32.071 1.00 14.30 57 VAL F C 1
ATOM 6975 O O . VAL F 1 57 ? 29.767 3.324 32.912 1.00 15.02 57 VAL F O 1
ATOM 6979 N N . LEU F 1 58 ? 30.873 5.191 32.289 1.00 13.62 58 LEU F N 1
ATOM 6980 C CA . LEU F 1 58 ? 31.637 5.255 33.534 1.00 15.16 58 LEU F CA 1
ATOM 6981 C C . LEU F 1 58 ? 30.718 5.394 34.736 1.00 13.64 58 LEU F C 1
ATOM 6982 O O . LEU F 1 58 ? 30.902 4.712 35.751 1.00 12.20 58 LEU F O 1
ATOM 6987 N N . THR F 1 59 ? 29.734 6.296 34.643 1.00 11.92 59 THR F N 1
ATOM 6988 C CA . THR F 1 59 ? 28.771 6.460 35.724 1.00 13.21 59 THR F CA 1
ATOM 6989 C C . THR F 1 59 ? 28.058 5.148 36.028 1.00 16.58 59 THR F C 1
ATOM 6990 O O . THR F 1 59 ? 27.922 4.767 37.198 1.00 16.48 59 THR F O 1
ATOM 6994 N N . ASP F 1 60 ? 27.623 4.432 34.988 1.00 11.25 60 ASP F N 1
ATOM 6995 C CA . ASP F 1 60 ? 26.941 3.160 35.202 1.00 14.82 60 ASP F CA 1
ATOM 6996 C C . ASP F 1 60 ? 27.807 2.208 36.016 1.00 17.07 60 ASP F C 1
ATOM 6997 O O . ASP F 1 60 ? 27.333 1.566 36.960 1.00 16.66 60 ASP F O 1
ATOM 7002 N N . ARG F 1 61 ? 29.088 2.105 35.663 1.00 15.73 61 ARG F N 1
ATOM 7003 C CA . ARG F 1 61 ? 29.946 1.120 36.309 1.00 17.17 61 ARG F CA 1
ATOM 7004 C C . ARG F 1 61 ? 30.242 1.507 37.756 1.00 16.99 61 ARG F C 1
ATOM 7005 O O . ARG F 1 61 ? 30.267 0.645 38.642 1.00 16.69 61 ARG F O 1
ATOM 7013 N N . ILE F 1 62 ? 30.454 2.801 38.016 1.00 13.79 62 ILE F N 1
ATOM 7014 C CA . ILE F 1 62 ? 30.694 3.269 39.378 1.00 11.19 62 ILE F CA 1
ATOM 7015 C C . ILE F 1 62 ? 29.514 2.932 40.288 1.00 15.08 62 ILE F C 1
ATOM 7016 O O . ILE F 1 62 ? 29.694 2.480 41.428 1.00 14.20 62 ILE F O 1
ATOM 7021 N N . LEU F 1 63 ? 28.291 3.136 39.800 1.00 14.97 63 LEU F N 1
ATOM 7022 C CA . LEU F 1 63 ? 27.111 2.829 40.601 1.00 18.16 63 LEU F CA 1
ATOM 7023 C C . LEU F 1 63 ? 27.003 1.331 40.874 1.00 20.35 63 LEU F C 1
ATOM 7024 O O . LEU F 1 63 ? 26.699 0.919 42.001 1.00 21.38 63 LEU F O 1
ATOM 7029 N N . LEU F 1 64 ? 27.280 0.502 39.863 1.00 19.62 64 LEU F N 1
ATOM 7030 C CA . LEU F 1 64 ? 27.267 -0.942 40.057 1.00 23.42 64 LEU F CA 1
ATOM 7031 C C . LEU F 1 64 ? 28.281 -1.366 41.116 1.00 23.34 64 LEU F C 1
ATOM 7032 O O . LEU F 1 64 ? 28.067 -2.351 41.833 1.00 24.88 64 LEU F O 1
ATOM 7037 N N . LEU F 1 65 ? 29.395 -0.651 41.209 1.00 19.18 65 LEU F N 1
ATOM 7038 C CA . LEU F 1 65 ? 30.409 -0.893 42.220 1.00 18.57 65 LEU F CA 1
ATOM 7039 C C . LEU F 1 65 ? 30.126 -0.156 43.520 1.00 21.42 65 LEU F C 1
ATOM 7040 O O . LEU F 1 65 ? 30.985 -0.143 44.408 1.00 22.79 65 LEU F O 1
ATOM 7045 N N . ASP F 1 66 ? 28.959 0.483 43.631 1.00 21.75 66 ASP F N 1
ATOM 7046 C CA . ASP F 1 66 ? 28.493 1.151 44.848 1.00 24.24 66 ASP F CA 1
ATOM 7047 C C . ASP F 1 66 ? 29.324 2.381 45.234 1.00 26.30 66 ASP F C 1
ATOM 7048 O O . ASP F 1 66 ? 29.368 2.767 46.410 1.00 23.13 66 ASP F O 1
ATOM 7053 N N . GLY F 1 67 ? 29.957 3.041 44.259 1.00 22.20 67 GLY F N 1
ATOM 7054 C CA . GLY F 1 67 ? 30.648 4.287 44.506 1.00 19.22 67 GLY F CA 1
ATOM 7055 C C . GLY F 1 67 ? 29.750 5.480 44.219 1.00 19.21 67 GLY F C 1
ATOM 7056 O O . GLY F 1 67 ? 28.651 5.342 43.687 1.00 19.45 67 GLY F O 1
ATOM 7057 N N . LEU F 1 68 ? 30.250 6.676 44.570 1.00 20.24 68 LEU F N 1
ATOM 7058 C CA . LEU F 1 68 ? 29.526 7.902 44.258 1.00 16.53 68 LEU F CA 1
ATOM 7059 C C . LEU F 1 68 ? 30.175 8.532 43.039 1.00 18.12 68 LEU F C 1
ATOM 7060 O O . LEU F 1 68 ? 31.317 9.009 43.140 1.00 15.93 68 LEU F O 1
ATOM 7065 N N . PRO F 1 69 ? 29.520 8.526 41.877 1.00 17.12 69 PRO F N 1
ATOM 7066 C CA . PRO F 1 69 ? 30.095 9.174 40.689 1.00 14.68 69 PRO F CA 1
ATOM 7067 C C . PRO F 1 69 ? 30.308 10.661 40.939 1.00 15.02 69 PRO F C 1
ATOM 7068 O O . PRO F 1 69 ? 29.453 11.342 41.508 1.00 16.48 69 PRO F O 1
ATOM 7072 N N . ASN F 1 70 ? 31.468 11.164 40.536 1.00 12.06 70 ASN F N 1
ATOM 7073 C CA . ASN F 1 70 ? 31.814 12.553 40.804 1.00 14.66 70 ASN F CA 1
ATOM 7074 C C . ASN F 1 70 ? 31.301 13.440 39.669 1.00 14.78 70 ASN F C 1
ATOM 7075 O O . ASN F 1 70 ? 31.891 13.480 38.587 1.00 16.08 70 ASN F O 1
ATOM 7080 N N . TYR F 1 71 ? 30.217 14.171 39.922 1.00 14.79 71 TYR F N 1
ATOM 7081 C CA . TYR F 1 71 ? 29.729 15.178 38.988 1.00 14.02 71 TYR F CA 1
ATOM 7082 C C . TYR F 1 71 ? 30.048 16.585 39.470 1.00 14.20 71 TYR F C 1
ATOM 7083 O O . TYR F 1 71 ? 29.437 17.556 39.013 1.00 15.90 71 TYR F O 1
ATOM 7092 N N . GLN F 1 72 ? 31.009 16.719 40.376 1.00 12.17 72 GLN F N 1
ATOM 7093 C CA . GLN F 1 72 ? 31.326 18.023 40.938 1.00 13.60 72 GLN F CA 1
ATOM 7094 C C . GLN F 1 72 ? 32.561 18.669 40.328 1.00 12.87 72 GLN F C 1
ATOM 7095 O O . GLN F 1 72 ? 32.636 19.899 40.270 1.00 15.40 72 GLN F O 1
ATOM 7101 N N . ARG F 1 73 ? 33.541 17.893 39.891 1.00 13.68 73 ARG F N 1
ATOM 7102 C CA . ARG F 1 73 ? 34.846 18.452 39.569 1.00 14.50 73 ARG F CA 1
ATOM 7103 C C . ARG F 1 73 ? 35.051 18.588 38.060 1.00 14.40 73 ARG F C 1
ATOM 7104 O O . ARG F 1 73 ? 34.630 17.735 37.277 1.00 16.09 73 ARG F O 1
ATOM 7112 N N . LEU F 1 74 ? 35.746 19.642 37.663 1.00 18.67 74 LEU F N 1
ATOM 7113 C CA . LEU F 1 74 ? 36.214 19.781 36.294 1.00 16.16 74 LEU F CA 1
ATOM 7114 C C . LEU F 1 74 ? 37.709 20.020 36.334 1.00 13.10 74 LEU F C 1
ATOM 7115 O O . LEU F 1 74 ? 38.222 20.662 37.253 1.00 19.22 74 LEU F O 1
ATOM 7120 N N . PHE F 1 75 ? 38.406 19.456 35.361 1.00 13.31 75 PHE F N 1
ATOM 7121 C CA . PHE F 1 75 ? 39.779 19.849 35.141 1.00 13.11 75 PHE F CA 1
ATOM 7122 C C . PHE F 1 75 ? 39.763 21.182 34.421 1.00 13.06 75 PHE F C 1
ATOM 7123 O O . PHE F 1 75 ? 38.706 21.771 34.170 1.00 14.22 75 PHE F O 1
ATOM 7131 N N . HIS F 1 76 ? 40.936 21.687 34.099 1.00 16.92 76 HIS F N 1
ATOM 7132 C CA . HIS F 1 76 ? 40.977 22.970 33.432 1.00 16.52 76 HIS F CA 1
ATOM 7133 C C . HIS F 1 76 ? 40.527 22.793 31.985 1.00 14.90 76 HIS F C 1
ATOM 7134 O O . HIS F 1 76 ? 41.114 22.005 31.234 1.00 15.05 76 HIS F O 1
ATOM 7141 N N . VAL F 1 77 ? 39.468 23.511 31.610 1.00 13.82 77 VAL F N 1
ATOM 7142 C CA . VAL F 1 77 ? 38.952 23.504 30.244 1.00 14.04 77 VAL F CA 1
ATOM 7143 C C . VAL F 1 77 ? 39.862 24.398 29.389 1.00 14.53 77 VAL F C 1
ATOM 7144 O O . VAL F 1 77 ? 39.977 25.581 29.637 1.00 15.40 77 VAL F O 1
ATOM 7148 N N . ARG F 1 78 ? 40.473 23.779 28.371 1.00 18.28 78 ARG F N 1
ATOM 7149 C CA . ARG F 1 78 ? 41.375 24.502 27.470 1.00 15.45 78 ARG F CA 1
ATOM 7150 C C . ARG F 1 78 ? 40.570 25.081 26.315 1.00 13.90 78 ARG F C 1
ATOM 7151 O O . ARG F 1 78 ? 39.914 24.343 25.577 1.00 12.31 78 ARG F O 1
ATOM 7159 N N . VAL F 1 79 ? 40.651 26.397 26.134 1.00 14.16 79 VAL F N 1
ATOM 7160 C CA . VAL F 1 79 ? 39.910 27.096 25.089 1.00 11.37 79 VAL F CA 1
ATOM 7161 C C . VAL F 1 79 ? 40.900 27.689 24.092 1.00 16.18 79 VAL F C 1
ATOM 7162 O O . VAL F 1 79 ? 41.685 28.587 24.437 1.00 15.53 79 VAL F O 1
ATOM 7166 N N . GLY F 1 80 ? 40.865 27.191 22.860 1.00 15.70 80 GLY F N 1
ATOM 7167 C CA . GLY F 1 80 ? 41.641 27.796 21.800 1.00 16.25 80 GLY F CA 1
ATOM 7168 C C . GLY F 1 80 ? 40.894 28.930 21.107 1.00 16.07 80 GLY F C 1
ATOM 7169 O O . GLY F 1 80 ? 39.668 29.011 21.115 1.00 18.58 80 GLY F O 1
ATOM 7170 N N . GLN F 1 81 ? 41.646 29.841 20.502 1.00 18.16 81 GLN F N 1
ATOM 7171 C CA . GLN F 1 81 ? 41.042 30.918 19.726 1.00 22.44 81 GLN F CA 1
ATOM 7172 C C . GLN F 1 81 ? 41.161 30.708 18.225 1.00 20.63 81 GLN F C 1
ATOM 7173 O O . GLN F 1 81 ? 40.176 30.886 17.500 1.00 22.92 81 GLN F O 1
ATOM 7179 N N . SER F 1 82 ? 42.333 30.309 17.731 1.00 19.69 82 SER F N 1
ATOM 7180 C CA . SER F 1 82 ? 42.459 29.927 16.335 1.00 16.21 82 SER F CA 1
ATOM 7181 C C . SER F 1 82 ? 42.083 28.452 16.172 1.00 19.15 82 SER F C 1
ATOM 7182 O O . SER F 1 82 ? 41.957 27.703 17.148 1.00 16.21 82 SER F O 1
ATOM 7185 N N . VAL F 1 83 ? 41.882 28.043 14.914 1.00 14.72 83 VAL F N 1
ATOM 7186 C CA . VAL F 1 83 ? 41.568 26.647 14.630 1.00 11.21 83 VAL F CA 1
ATOM 7187 C C . VAL F 1 83 ? 42.693 25.726 15.095 1.00 14.20 83 VAL F C 1
ATOM 7188 O O . VAL F 1 83 ? 42.437 24.632 15.617 1.00 13.40 83 VAL F O 1
ATOM 7192 N N . THR F 1 84 ? 43.951 26.137 14.910 1.00 16.63 84 THR F N 1
ATOM 7193 C CA . THR F 1 84 ? 45.068 25.305 15.356 1.00 14.53 84 THR F CA 1
ATOM 7194 C C . THR F 1 84 ? 45.038 25.095 16.869 1.00 15.22 84 THR F C 1
ATOM 7195 O O . THR F 1 84 ? 45.223 23.972 17.363 1.00 15.04 84 THR F O 1
ATOM 7199 N N . GLU F 1 85 ? 44.831 26.174 17.620 1.00 14.37 85 GLU F N 1
ATOM 7200 C CA . GLU F 1 85 ? 44.821 26.080 19.074 1.00 17.46 85 GLU F CA 1
ATOM 7201 C C . GLU F 1 85 ? 43.733 25.124 19.542 1.00 19.36 85 GLU F C 1
ATOM 7202 O O . GLU F 1 85 ? 43.940 24.332 20.478 1.00 15.28 85 GLU F O 1
ATOM 7208 N N . MET F 1 86 ? 42.568 25.183 18.891 1.00 17.12 86 MET F N 1
ATOM 7209 C CA . MET F 1 86 ? 41.461 24.322 19.276 1.00 14.82 86 MET F CA 1
ATOM 7210 C C . MET F 1 86 ? 41.823 22.857 19.073 1.00 16.80 86 MET F C 1
ATOM 7211 O O . MET F 1 86 ? 41.609 22.027 19.966 1.00 17.44 86 MET F O 1
ATOM 7216 N N . PHE F 1 87 ? 42.403 22.520 17.912 1.00 12.73 87 PHE F N 1
ATOM 7217 C CA . PHE F 1 87 ? 42.827 21.138 17.704 1.00 15.28 87 PHE F CA 1
ATOM 7218 C C . PHE F 1 87 ? 43.932 20.753 18.674 1.00 17.81 87 PHE F C 1
ATOM 7219 O O . PHE F 1 87 ? 43.924 19.639 19.216 1.00 20.53 87 PHE F O 1
ATOM 7227 N N . GLN F 1 88 ? 44.881 21.664 18.922 1.00 13.79 88 GLN F N 1
ATOM 7228 C CA . GLN F 1 88 ? 45.964 21.346 19.848 1.00 14.90 88 GLN F CA 1
ATOM 7229 C C . GLN F 1 88 ? 45.435 21.145 21.255 1.00 15.77 88 GLN F C 1
ATOM 7230 O O . GLN F 1 88 ? 45.857 20.221 21.962 1.00 15.48 88 GLN F O 1
ATOM 7236 N N . ALA F 1 89 ? 44.491 21.987 21.669 1.00 15.28 89 ALA F N 1
ATOM 7237 C CA . ALA F 1 89 ? 43.923 21.849 23.003 1.00 15.01 89 ALA F CA 1
ATOM 7238 C C . ALA F 1 89 ? 43.196 20.516 23.153 1.00 19.15 89 ALA F C 1
ATOM 7239 O O . ALA F 1 89 ? 43.371 19.810 24.155 1.00 18.66 89 ALA F O 1
ATOM 7241 N N . ASP F 1 90 ? 42.355 20.165 22.174 1.00 17.02 90 ASP F N 1
ATOM 7242 C CA . ASP F 1 90 ? 41.613 18.914 22.264 1.00 17.24 90 ASP F CA 1
ATOM 7243 C C . ASP F 1 90 ? 42.545 17.708 22.187 1.00 20.11 90 ASP F C 1
ATOM 7244 O O . ASP F 1 90 ? 42.270 16.664 22.798 1.00 20.88 90 ASP F O 1
ATOM 7249 N N . ARG F 1 91 ? 43.649 17.828 21.449 1.00 15.61 91 ARG F N 1
ATOM 7250 C CA . ARG F 1 91 ? 44.630 16.752 21.440 1.00 17.49 91 ARG F CA 1
ATOM 7251 C C . ARG F 1 91 ? 45.229 16.548 22.826 1.00 19.81 91 ARG F C 1
ATOM 7252 O O . ARG F 1 91 ? 45.474 15.410 23.250 1.00 18.14 91 ARG F O 1
ATOM 7260 N N . GLU F 1 92 ? 45.469 17.645 23.545 1.00 17.13 92 GLU F N 1
ATOM 7261 C CA . GLU F 1 92 ? 46.036 17.555 24.884 1.00 19.30 92 GLU F CA 1
ATOM 7262 C C . GLU F 1 92 ? 45.134 16.746 25.811 1.00 17.43 92 GLU F C 1
ATOM 7263 O O . GLU F 1 92 ? 45.609 15.865 26.540 1.00 15.26 92 GLU F O 1
ATOM 7269 N N . VAL F 1 93 ? 43.820 16.978 25.738 1.00 22.38 93 VAL F N 1
ATOM 7270 C CA . VAL F 1 93 ? 42.871 16.222 26.559 1.00 21.12 93 VAL F CA 1
ATOM 7271 C C . VAL F 1 93 ? 42.976 14.737 26.255 1.00 18.08 93 VAL F C 1
ATOM 7272 O O . VAL F 1 93 ? 42.999 13.903 27.166 1.00 20.29 93 VAL F O 1
ATOM 7276 N N . GLU F 1 94 ? 43.041 14.383 24.970 1.00 19.05 94 GLU F N 1
ATOM 7277 C CA . GLU F 1 94 ? 43.081 12.972 24.603 1.00 20.33 94 GLU F CA 1
ATOM 7278 C C . GLU F 1 94 ? 44.426 12.332 24.954 1.00 20.45 94 GLU F C 1
ATOM 7279 O O . GLU F 1 94 ? 44.495 11.115 25.168 1.00 20.12 94 GLU F O 1
ATOM 7285 N N . LEU F 1 95 ? 45.505 13.120 25.007 1.00 21.39 95 LEU F N 1
ATOM 7286 C CA . LEU F 1 95 ? 46.793 12.568 25.424 1.00 20.21 95 LEU F CA 1
ATOM 7287 C C . LEU F 1 95 ? 46.759 12.121 26.886 1.00 20.76 95 LEU F C 1
ATOM 7288 O O . LEU F 1 95 ? 47.269 11.042 27.230 1.00 16.75 95 LEU F O 1
ATOM 7293 N N . GLU F 1 96 ? 46.144 12.929 27.755 1.00 16.85 96 GLU F N 1
ATOM 7294 C CA . GLU F 1 96 ? 46.041 12.561 29.160 1.00 16.11 96 GLU F CA 1
ATOM 7295 C C . GLU F 1 96 ? 45.096 11.384 29.356 1.00 18.11 96 GLU F C 1
ATOM 7296 O O . GLU F 1 96 ? 45.405 10.453 30.110 1.00 20.53 96 GLU F O 1
ATOM 7302 N N . ALA F 1 97 ? 43.976 11.373 28.634 1.00 20.26 97 ALA F N 1
ATOM 7303 C CA . ALA F 1 97 ? 43.058 10.239 28.695 1.00 21.48 97 ALA F CA 1
ATOM 7304 C C . ALA F 1 97 ? 43.783 8.937 28.375 1.00 22.50 97 ALA F C 1
ATOM 7305 O O . ALA F 1 97 ? 43.661 7.947 29.108 1.00 20.47 97 ALA F O 1
ATOM 7307 N N . ILE F 1 98 ? 44.515 8.918 27.255 1.00 19.26 98 ILE F N 1
ATOM 7308 C CA . ILE F 1 98 ? 45.240 7.726 26.824 1.00 19.08 98 ILE F CA 1
ATOM 7309 C C . ILE F 1 98 ? 46.195 7.245 27.917 1.00 19.72 98 ILE F C 1
ATOM 7310 O O . ILE F 1 98 ? 46.315 6.039 28.169 1.00 16.98 98 ILE F O 1
ATOM 7315 N N . ASP F 1 99 ? 46.875 8.174 28.596 1.00 20.18 99 ASP F N 1
ATOM 7316 C CA . ASP F 1 99 ? 47.793 7.793 29.665 1.00 16.61 99 ASP F CA 1
ATOM 7317 C C . ASP F 1 99 ? 47.033 7.263 30.873 1.00 18.37 99 ASP F C 1
ATOM 7318 O O . ASP F 1 99 ? 47.396 6.233 31.454 1.00 18.56 99 ASP F O 1
ATOM 7323 N N . ARG F 1 100 ? 45.957 7.951 31.255 1.00 19.60 100 ARG F N 1
ATOM 7324 C CA . ARG F 1 100 ? 45.231 7.570 32.457 1.00 19.59 100 ARG F CA 1
ATOM 7325 C C . ARG F 1 100 ? 44.565 6.214 32.293 1.00 20.24 100 ARG F C 1
ATOM 7326 O O . ARG F 1 100 ? 44.651 5.363 33.187 1.00 20.29 100 ARG F O 1
ATOM 7334 N N . LEU F 1 101 ? 43.964 5.970 31.127 1.00 16.97 101 LEU F N 1
ATOM 7335 C CA . LEU F 1 101 ? 43.242 4.728 30.899 1.00 11.98 101 LEU F CA 1
ATOM 7336 C C . LEU F 1 101 ? 44.181 3.527 30.905 1.00 16.41 101 LEU F C 1
ATOM 7337 O O . LEU F 1 101 ? 43.851 2.485 31.483 1.00 17.24 101 LEU F O 1
ATOM 7342 N N . ARG F 1 102 ? 45.363 3.653 30.281 1.00 16.37 102 ARG F N 1
ATOM 7343 C CA . ARG F 1 102 ? 46.310 2.536 30.241 1.00 15.57 102 ARG F CA 1
ATOM 7344 C C . ARG F 1 102 ? 46.791 2.146 31.636 1.00 17.90 102 ARG F C 1
ATOM 7345 O O . ARG F 1 102 ? 46.853 0.955 31.963 1.00 16.82 102 ARG F O 1
ATOM 7353 N N . ARG F 1 103 ? 47.142 3.134 32.469 1.00 17.61 103 ARG F N 1
ATOM 7354 C CA . ARG F 1 103 ? 47.537 2.830 33.839 1.00 13.63 103 ARG F CA 1
ATOM 7355 C C . ARG F 1 103 ? 46.386 2.187 34.606 1.00 22.23 103 ARG F C 1
ATOM 7356 O O . ARG F 1 103 ? 46.598 1.257 35.403 1.00 20.80 103 ARG F O 1
ATOM 7364 N N . GLY F 1 104 ? 45.159 2.666 34.375 1.00 16.10 104 GLY F N 1
ATOM 7365 C CA . GLY F 1 104 ? 44.013 2.111 35.079 1.00 15.42 104 GLY F CA 1
ATOM 7366 C C . GLY F 1 104 ? 43.704 0.677 34.682 1.00 18.84 104 GLY F C 1
ATOM 7367 O O . GLY F 1 104 ? 43.325 -0.142 35.529 1.00 23.03 104 GLY F O 1
ATOM 7368 N N . ILE F 1 105 ? 43.852 0.350 33.392 1.00 14.20 105 ILE F N 1
ATOM 7369 C CA . ILE F 1 105 ? 43.587 -1.014 32.932 1.00 15.62 105 ILE F CA 1
ATOM 7370 C C . ILE F 1 105 ? 44.525 -2.001 33.612 1.00 19.59 105 ILE F C 1
ATOM 7371 O O . ILE F 1 105 ? 44.099 -3.070 34.066 1.00 19.54 105 ILE F O 1
ATOM 7376 N N . GLU F 1 106 ? 45.814 -1.658 33.711 1.00 20.30 106 GLU F N 1
ATOM 7377 C CA . GLU F 1 106 ? 46.754 -2.577 34.347 1.00 23.06 106 GLU F CA 1
ATOM 7378 C C . GLU F 1 106 ? 46.397 -2.808 35.815 1.00 21.64 106 GLU F C 1
ATOM 7379 O O . GLU F 1 106 ? 46.468 -3.939 36.304 1.00 21.30 106 GLU F O 1
ATOM 7385 N N . VAL F 1 107 ? 46.006 -1.750 36.533 1.00 20.17 107 VAL F N 1
ATOM 7386 C CA . VAL F 1 107 ? 45.627 -1.908 37.933 1.00 16.05 107 VAL F CA 1
ATOM 7387 C C . VAL F 1 107 ? 44.334 -2.696 38.044 1.00 17.77 107 VAL F C 1
ATOM 7388 O O . VAL F 1 107 ? 44.216 -3.605 38.875 1.00 17.47 107 VAL F O 1
ATOM 7392 N N . MET F 1 108 ? 43.334 -2.343 37.225 1.00 16.77 108 MET F N 1
ATOM 7393 C CA . MET F 1 108 ? 42.036 -3.009 37.312 1.00 13.05 108 MET F CA 1
ATOM 7394 C C . MET F 1 108 ? 42.160 -4.507 37.079 1.00 16.91 108 MET F C 1
ATOM 7395 O O . MET F 1 108 ? 41.498 -5.304 37.754 1.00 16.16 108 MET F O 1
ATOM 7400 N N . ARG F 1 109 ? 42.986 -4.909 36.109 1.00 15.27 109 ARG F N 1
ATOM 7401 C CA . ARG F 1 109 ? 43.199 -6.329 35.868 1.00 16.05 109 ARG F CA 1
ATOM 7402 C C . ARG F 1 109 ? 44.016 -6.957 36.986 1.00 18.16 109 ARG F C 1
ATOM 7403 O O . ARG F 1 109 ? 43.824 -8.137 37.311 1.00 21.53 109 ARG F O 1
ATOM 7411 N N . ALA F 1 110 ? 44.935 -6.193 37.576 1.00 15.49 110 ALA F N 1
ATOM 7412 C CA . ALA F 1 110 ? 45.701 -6.706 38.702 1.00 18.90 110 ALA F CA 1
ATOM 7413 C C . ALA F 1 110 ? 44.793 -6.984 39.890 1.00 19.03 110 ALA F C 1
ATOM 7414 O O . ALA F 1 110 ? 44.976 -7.980 40.602 1.00 22.11 110 ALA F O 1
ATOM 7416 N N . LYS F 1 111 ? 43.786 -6.138 40.101 1.00 14.00 111 LYS F N 1
ATOM 7417 C CA . LYS F 1 111 ? 42.853 -6.317 41.205 1.00 14.88 111 LYS F CA 1
ATOM 7418 C C . LYS F 1 111 ? 41.670 -7.206 40.832 1.00 16.46 111 LYS F C 1
ATOM 7419 O O . LYS F 1 111 ? 40.715 -7.323 41.612 1.00 13.74 111 LYS F O 1
ATOM 7425 N N . HIS F 1 112 ? 41.714 -7.818 39.651 1.00 13.74 112 HIS F N 1
ATOM 7426 C CA . HIS F 1 112 ? 40.762 -8.814 39.174 1.00 18.39 112 HIS F CA 1
ATOM 7427 C C . HIS F 1 112 ? 39.410 -8.224 38.806 1.00 19.10 112 HIS F C 1
ATOM 7428 O O . HIS F 1 112 ? 38.470 -8.988 38.564 1.00 15.25 112 HIS F O 1
ATOM 7435 N N . ASP F 1 113 ? 39.284 -6.893 38.743 1.00 13.65 113 ASP F N 1
ATOM 7436 C CA . ASP F 1 113 ? 38.050 -6.268 38.277 1.00 10.87 113 ASP F CA 1
ATOM 7437 C C . ASP F 1 113 ? 38.145 -6.184 36.763 1.00 15.20 113 ASP F C 1
ATOM 7438 O O . ASP F 1 113 ? 38.437 -5.140 36.168 1.00 15.75 113 ASP F O 1
ATOM 7443 N N . ILE F 1 114 ? 37.900 -7.327 36.131 1.00 14.19 114 ILE F N 1
ATOM 7444 C CA . ILE F 1 114 ? 38.099 -7.409 34.697 1.00 13.55 114 ILE F CA 1
ATOM 7445 C C . ILE F 1 114 ? 37.080 -6.556 33.965 1.00 14.79 114 ILE F C 1
ATOM 7446 O O . ILE F 1 114 ? 37.405 -5.901 32.966 1.00 11.52 114 ILE F O 1
ATOM 7451 N N . THR F 1 115 ? 35.843 -6.523 34.462 1.00 10.31 115 THR F N 1
ATOM 7452 C CA . THR F 1 115 ? 34.812 -5.761 33.773 1.00 13.07 115 THR F CA 1
ATOM 7453 C C . THR F 1 115 ? 35.132 -4.268 33.768 1.00 14.57 115 THR F C 1
ATOM 7454 O O . THR F 1 115 ? 34.950 -3.594 32.746 1.00 12.86 115 THR F O 1
ATOM 7458 N N . SER F 1 116 ? 35.632 -3.735 34.890 1.00 15.65 116 SER F N 1
ATOM 7459 C CA . SER F 1 116 ? 36.032 -2.328 34.902 1.00 17.50 116 SER F CA 1
ATOM 7460 C C . SER F 1 116 ? 37.152 -2.065 33.906 1.00 13.61 116 SER F C 1
ATOM 7461 O O . SER F 1 116 ? 37.144 -1.037 33.217 1.00 15.45 116 SER F O 1
ATOM 7464 N N . ALA F 1 117 ? 38.130 -2.971 33.829 1.00 12.64 117 ALA F N 1
ATOM 7465 C CA . ALA F 1 117 ? 39.191 -2.827 32.838 1.00 15.54 117 ALA F CA 1
ATOM 7466 C C . ALA F 1 117 ? 38.620 -2.754 31.426 1.00 15.46 117 ALA F C 1
ATOM 7467 O O . ALA F 1 117 ? 39.028 -1.904 30.624 1.00 13.84 117 ALA F O 1
ATOM 7469 N N . ASN F 1 118 ? 37.642 -3.600 31.116 1.00 11.37 118 ASN F N 1
ATOM 7470 C CA . ASN F 1 118 ? 37.111 -3.586 29.760 1.00 12.41 118 ASN F CA 1
ATOM 7471 C C . ASN F 1 118 ? 36.388 -2.281 29.439 1.00 13.67 118 ASN F C 1
ATOM 7472 O O . ASN F 1 118 ? 36.378 -1.854 28.277 1.00 13.10 118 ASN F O 1
ATOM 7477 N N . VAL F 1 119 ? 35.778 -1.633 30.432 1.00 11.02 119 VAL F N 1
ATOM 7478 C CA . VAL F 1 119 ? 35.221 -0.306 30.191 1.00 10.16 119 VAL F CA 1
ATOM 7479 C C . VAL F 1 119 ? 36.320 0.643 29.731 1.00 16.81 119 VAL F C 1
ATOM 7480 O O . VAL F 1 119 ? 36.190 1.330 28.707 1.00 17.43 119 VAL F O 1
ATOM 7484 N N . PHE F 1 120 ? 37.454 0.638 30.441 1.00 13.84 120 PHE F N 1
ATOM 7485 C CA . PHE F 1 120 ? 38.570 1.493 30.053 1.00 13.09 120 PHE F CA 1
ATOM 7486 C C . PHE F 1 120 ? 39.127 1.094 28.689 1.00 13.64 120 PHE F C 1
ATOM 7487 O O . PHE F 1 120 ? 39.528 1.951 27.898 1.00 16.26 120 PHE F O 1
ATOM 7495 N N . GLU F 1 121 ? 39.199 -0.207 28.411 1.00 15.04 121 GLU F N 1
ATOM 7496 C CA . GLU F 1 121 ? 39.736 -0.641 27.129 1.00 15.55 121 GLU F CA 1
ATOM 7497 C C . GLU F 1 121 ? 38.901 -0.092 25.980 1.00 17.49 121 GLU F C 1
ATOM 7498 O O . GLU F 1 121 ? 39.446 0.357 24.965 1.00 13.78 121 GLU F O 1
ATOM 7504 N N . ALA F 1 122 ? 37.576 -0.091 26.132 1.00 12.00 122 ALA F N 1
ATOM 7505 C CA . ALA F 1 122 ? 36.731 0.417 25.059 1.00 14.15 122 ALA F CA 1
ATOM 7506 C C . ALA F 1 122 ? 36.908 1.917 24.888 1.00 15.24 122 ALA F C 1
ATOM 7507 O O . ALA F 1 122 ? 37.016 2.408 23.756 1.00 17.07 122 ALA F O 1
ATOM 7509 N N . ILE F 1 123 ? 36.945 2.659 26.002 1.00 13.74 123 ILE F N 1
ATOM 7510 C CA . ILE F 1 123 ? 37.147 4.103 25.941 1.00 12.31 123 ILE F CA 1
ATOM 7511 C C . ILE F 1 123 ? 38.500 4.426 25.312 1.00 14.72 123 ILE F C 1
ATOM 7512 O O . ILE F 1 123 ? 38.618 5.336 24.476 1.00 11.64 123 ILE F O 1
ATOM 7517 N N . LEU F 1 124 ? 39.531 3.657 25.676 1.00 12.74 124 LEU F N 1
ATOM 7518 C CA . LEU F 1 124 ? 40.872 3.921 25.167 1.00 12.66 124 LEU F CA 1
ATOM 7519 C C . LEU F 1 124 ? 40.920 3.874 23.642 1.00 14.75 124 LEU F C 1
ATOM 7520 O O . LEU F 1 124 ? 41.453 4.787 22.996 1.00 14.76 124 LEU F O 1
ATOM 7525 N N . ALA F 1 125 ? 40.334 2.833 23.046 1.00 13.36 125 ALA F N 1
ATOM 7526 C CA . ALA F 1 125 ? 40.327 2.730 21.593 1.00 16.36 125 ALA F CA 1
ATOM 7527 C C . ALA F 1 125 ? 39.612 3.931 20.968 1.00 17.39 125 ALA F C 1
ATOM 7528 O O . ALA F 1 125 ? 40.070 4.488 19.961 1.00 14.95 125 ALA F O 1
ATOM 7530 N N . ASP F 1 126 ? 38.517 4.375 21.585 1.00 15.79 126 ASP F N 1
ATOM 7531 C CA . ASP F 1 126 ? 37.824 5.556 21.088 1.00 14.24 126 ASP F CA 1
ATOM 7532 C C . ASP F 1 126 ? 38.720 6.785 21.172 1.00 14.84 126 ASP F C 1
ATOM 7533 O O . ASP F 1 126 ? 38.848 7.543 20.202 1.00 14.43 126 ASP F O 1
ATOM 7538 N N . GLU F 1 127 ? 39.366 6.990 22.325 1.00 14.43 127 GLU F N 1
ATOM 7539 C CA . GLU F 1 127 ? 40.218 8.161 22.475 1.00 14.78 127 GLU F CA 1
ATOM 7540 C C . GLU F 1 127 ? 41.367 8.120 21.477 1.00 16.76 127 GLU F C 1
ATOM 7541 O O . GLU F 1 127 ? 41.766 9.161 20.942 1.00 13.93 127 GLU F O 1
ATOM 7547 N N . GLU F 1 128 ? 41.925 6.924 21.224 1.00 16.83 128 GLU F N 1
ATOM 7548 C CA . GLU F 1 128 ? 43.003 6.806 20.239 1.00 15.35 128 GLU F CA 1
ATOM 7549 C C . GLU F 1 128 ? 42.519 7.154 18.836 1.00 16.76 128 GLU F C 1
ATOM 7550 O O . GLU F 1 128 ? 43.220 7.839 18.084 1.00 17.04 128 GLU F O 1
ATOM 7556 N N . HIS F 1 129 ? 41.321 6.703 18.460 1.00 17.08 129 HIS F N 1
ATOM 7557 C CA . HIS F 1 129 ? 40.777 7.134 17.174 1.00 17.54 129 HIS F CA 1
ATOM 7558 C C . HIS F 1 129 ? 40.640 8.651 17.115 1.00 16.12 129 HIS F C 1
ATOM 7559 O O . HIS F 1 129 ? 40.992 9.276 16.106 1.00 17.35 129 HIS F O 1
ATOM 7566 N N . HIS F 1 130 ? 40.149 9.265 18.191 1.00 14.29 130 HIS F N 1
ATOM 7567 C CA . HIS F 1 130 ? 39.920 10.703 18.151 1.00 13.76 130 HIS F CA 1
ATOM 7568 C C . HIS F 1 130 ? 41.227 11.471 17.999 1.00 16.37 130 HIS F C 1
ATOM 7569 O O . HIS F 1 130 ? 41.298 12.434 17.222 1.00 18.59 130 HIS F O 1
ATOM 7576 N N . ILE F 1 131 ? 42.268 11.075 18.740 1.00 14.04 131 ILE F N 1
ATOM 7577 C CA . ILE F 1 131 ? 43.559 11.745 18.620 1.00 17.22 131 ILE F CA 1
ATOM 7578 C C . ILE F 1 131 ? 44.103 11.594 17.205 1.00 17.10 131 ILE F C 1
ATOM 7579 O O . ILE F 1 131 ? 44.776 12.494 16.687 1.00 15.45 131 ILE F O 1
ATOM 7584 N N . ASP F 1 132 ? 43.795 10.470 16.550 1.00 15.90 132 ASP F N 1
ATOM 7585 C CA . ASP F 1 132 ? 44.244 10.242 15.185 1.00 15.54 132 ASP F CA 1
ATOM 7586 C C . ASP F 1 132 ? 43.588 11.231 14.223 1.00 18.93 132 ASP F C 1
ATOM 7587 O O . ASP F 1 132 ? 44.253 11.769 13.326 1.00 16.89 132 ASP F O 1
ATOM 7592 N N . TYR F 1 133 ? 42.295 11.518 14.418 1.00 17.20 133 TYR F N 1
ATOM 7593 C CA . TYR F 1 133 ? 41.638 12.545 13.616 1.00 16.17 133 TYR F CA 1
ATOM 7594 C C . TYR F 1 133 ? 42.244 13.920 13.892 1.00 16.58 133 TYR F C 1
ATOM 7595 O O . TYR F 1 133 ? 42.534 14.684 12.965 1.00 14.33 133 TYR F O 1
ATOM 7604 N N . LEU F 1 134 ? 42.448 14.252 15.167 1.00 15.20 134 LEU F N 1
ATOM 7605 C CA . LEU F 1 134 ? 43.002 15.558 15.497 1.00 16.16 134 LEU F CA 1
ATOM 7606 C C . LEU F 1 134 ? 44.382 15.737 14.874 1.00 14.88 134 LEU F C 1
ATOM 7607 O O . LEU F 1 134 ? 44.671 16.769 14.261 1.00 15.14 134 LEU F O 1
ATOM 7612 N N . GLU F 1 135 ? 45.247 14.732 15.004 1.00 15.32 135 GLU F N 1
ATOM 7613 C CA . GLU F 1 135 ? 46.575 14.851 14.415 1.00 15.33 135 GLU F CA 1
ATOM 7614 C C . GLU F 1 135 ? 46.501 14.901 12.893 1.00 14.54 135 GLU F C 1
ATOM 7615 O O . GLU F 1 135 ? 47.310 15.586 12.251 1.00 13.36 135 GLU F O 1
ATOM 7621 N N . THR F 1 136 ? 45.527 14.214 12.301 1.00 14.91 136 THR F N 1
ATOM 7622 C CA . THR F 1 136 ? 45.363 14.286 10.856 1.00 14.96 136 THR F CA 1
ATOM 7623 C C . THR F 1 136 ? 44.945 15.687 10.427 1.00 13.41 136 THR F C 1
ATOM 7624 O O . THR F 1 136 ? 45.476 16.225 9.448 1.00 13.87 136 THR F O 1
ATOM 7628 N N . GLN F 1 137 ? 44.025 16.309 11.169 1.00 12.81 137 GLN F N 1
ATOM 7629 C CA . GLN F 1 137 ? 43.590 17.661 10.824 1.00 13.85 137 GLN F CA 1
ATOM 7630 C C . GLN F 1 137 ? 44.721 18.655 10.991 1.00 15.40 137 GLN F C 1
ATOM 7631 O O . GLN F 1 137 ? 44.915 19.534 10.143 1.00 19.31 137 GLN F O 1
ATOM 7637 N N . LEU F 1 138 ? 45.485 18.522 12.074 1.00 14.65 138 LEU F N 1
ATOM 7638 C CA . LEU F 1 138 ? 46.627 19.401 12.289 1.00 14.14 138 LEU F CA 1
ATOM 7639 C C . LEU F 1 138 ? 47.610 19.303 11.132 1.00 12.97 138 LEU F C 1
ATOM 7640 O O . LEU F 1 138 ? 48.133 20.321 10.668 1.00 14.41 138 LEU F O 1
ATOM 7645 N N . ASP F 1 139 ? 47.847 18.088 10.628 1.00 14.20 139 ASP F N 1
ATOM 7646 C CA . ASP F 1 139 ? 48.733 17.928 9.481 1.00 15.24 139 ASP F CA 1
ATOM 7647 C C . ASP F 1 139 ? 48.182 18.637 8.262 1.00 16.48 139 ASP F C 1
ATOM 7648 O O . ASP F 1 139 ? 48.940 19.224 7.483 1.00 15.36 139 ASP F O 1
ATOM 7653 N N . LEU F 1 140 ? 46.865 18.554 8.060 1.00 14.91 140 LEU F N 1
ATOM 7654 C CA . LEU F 1 140 ? 46.238 19.271 6.962 1.00 15.00 140 LEU F CA 1
ATOM 7655 C C . LEU F 1 140 ? 46.405 20.775 7.126 1.00 15.91 140 LEU F C 1
ATOM 7656 O O . LEU F 1 140 ? 46.653 21.490 6.144 1.00 16.98 140 LEU F O 1
ATOM 7661 N N . ILE F 1 141 ? 46.248 21.283 8.352 1.00 14.96 141 ILE F N 1
ATOM 7662 C CA . ILE F 1 141 ? 46.385 22.724 8.566 1.00 18.10 141 ILE F CA 1
ATOM 7663 C C . ILE F 1 141 ? 47.808 23.173 8.272 1.00 16.76 141 ILE F C 1
ATOM 7664 O O . ILE F 1 141 ? 48.029 24.231 7.671 1.00 20.38 141 ILE F O 1
ATOM 7669 N N . GLU F 1 142 ? 48.796 22.367 8.664 1.00 15.03 142 GLU F N 1
ATOM 7670 C CA . GLU F 1 142 ? 50.178 22.744 8.394 1.00 19.39 142 GLU F CA 1
ATOM 7671 C C . GLU F 1 142 ? 50.463 22.774 6.895 1.00 21.33 142 GLU F C 1
ATOM 7672 O O . GLU F 1 142 ? 51.201 23.643 6.414 1.00 22.32 142 GLU F O 1
ATOM 7678 N N . LYS F 1 143 ? 49.865 21.848 6.141 1.00 16.20 143 LYS F N 1
ATOM 7679 C CA . LYS F 1 143 ? 50.091 21.766 4.706 1.00 16.10 143 LYS F CA 1
ATOM 7680 C C . LYS F 1 143 ? 49.334 22.851 3.954 1.00 19.99 143 LYS F C 1
ATOM 7681 O O . LYS F 1 143 ? 49.874 23.456 3.025 1.00 21.22 143 LYS F O 1
ATOM 7687 N N . LEU F 1 144 ? 48.086 23.102 4.335 1.00 14.74 144 LEU F N 1
ATOM 7688 C CA . LEU F 1 144 ? 47.236 24.009 3.589 1.00 14.29 144 LEU F CA 1
ATOM 7689 C C . LEU F 1 144 ? 47.299 25.440 4.098 1.00 17.61 144 LEU F C 1
ATOM 7690 O O . LEU F 1 144 ? 47.060 26.375 3.325 1.00 15.93 144 LEU F O 1
ATOM 7695 N N . GLY F 1 145 ? 47.607 25.632 5.375 1.00 15.31 145 GLY F N 1
ATOM 7696 C CA . GLY F 1 145 ? 47.330 26.913 6.002 1.00 11.67 145 GLY F CA 1
ATOM 7697 C C . GLY F 1 145 ? 45.922 26.973 6.570 1.00 17.06 145 GLY F C 1
ATOM 7698 O O . GLY F 1 145 ? 44.994 26.303 6.109 1.00 15.05 145 GLY F O 1
ATOM 7699 N N . GLU F 1 146 ? 45.758 27.803 7.602 1.00 15.17 146 GLU F N 1
ATOM 7700 C CA . GLU F 1 146 ? 44.468 27.895 8.279 1.00 13.48 146 GLU F CA 1
ATOM 7701 C C . GLU F 1 146 ? 43.369 28.374 7.334 1.00 18.44 146 GLU F C 1
ATOM 7702 O O . GLU F 1 146 ? 42.237 27.874 7.387 1.00 22.93 146 GLU F O 1
ATOM 7708 N N . SER F 1 147 ? 43.671 29.355 6.476 1.00 14.04 147 SER F N 1
ATOM 7709 C CA . SER F 1 147 ? 42.631 29.946 5.632 1.00 17.43 147 SER F CA 1
ATOM 7710 C C . SER F 1 147 ? 42.076 28.936 4.630 1.00 20.63 147 SER F C 1
ATOM 7711 O O . SER F 1 147 ? 40.853 28.752 4.527 1.00 19.88 147 SER F O 1
ATOM 7714 N N . LEU F 1 148 ? 42.965 28.277 3.880 1.00 17.84 148 LEU F N 1
ATOM 7715 C CA . LEU F 1 148 ? 42.530 27.291 2.901 1.00 15.03 148 LEU F CA 1
ATOM 7716 C C . LEU F 1 148 ? 41.816 26.136 3.583 1.00 16.86 148 LEU F C 1
ATOM 7717 O O . LEU F 1 148 ? 40.810 25.627 3.073 1.00 18.48 148 LEU F O 1
ATOM 7722 N N . TYR F 1 149 ? 42.314 25.717 4.746 1.00 15.53 149 TYR F N 1
ATOM 7723 C CA . TYR F 1 149 ? 41.652 24.653 5.487 1.00 12.27 149 TYR F CA 1
ATOM 7724 C C . TYR F 1 149 ? 40.253 25.075 5.886 1.00 12.64 149 TYR F C 1
ATOM 7725 O O . TYR F 1 149 ? 39.281 24.340 5.676 1.00 13.61 149 TYR F O 1
ATOM 7734 N N . LEU F 1 150 ? 40.139 26.263 6.477 1.00 18.16 150 LEU F N 1
ATOM 7735 C CA . LEU F 1 150 ? 38.842 26.774 6.880 1.00 14.72 150 LEU F CA 1
ATOM 7736 C C . LEU F 1 150 ? 37.919 26.902 5.681 1.00 16.74 150 LEU F C 1
ATOM 7737 O O . LEU F 1 150 ? 36.712 26.655 5.796 1.00 15.11 150 LEU F O 1
ATOM 7742 N N . SER F 1 151 ? 38.469 27.247 4.513 1.00 16.09 151 SER F N 1
ATOM 7743 C CA . SER F 1 151 ? 37.619 27.442 3.345 1.00 15.46 151 SER F CA 1
ATOM 7744 C C . SER F 1 151 ? 36.818 26.193 3.013 1.00 14.44 151 SER F C 1
ATOM 7745 O O . SER F 1 151 ? 35.735 26.297 2.437 1.00 16.30 151 SER F O 1
ATOM 7748 N N . THR F 1 152 ? 37.307 25.013 3.399 1.00 14.24 152 THR F N 1
ATOM 7749 C CA . THR F 1 152 ? 36.627 23.760 3.087 1.00 13.41 152 THR F CA 1
ATOM 7750 C C . THR F 1 152 ? 35.530 23.407 4.077 1.00 16.48 152 THR F C 1
ATOM 7751 O O . THR F 1 152 ? 34.819 22.417 3.870 1.00 21.05 152 THR F O 1
ATOM 7755 N N . VAL F 1 153 ? 35.374 24.162 5.164 1.00 12.70 153 VAL F N 1
ATOM 7756 C CA . VAL F 1 153 ? 34.400 23.822 6.179 1.00 14.07 153 VAL F CA 1
ATOM 7757 C C . VAL F 1 153 ? 33.301 24.855 6.310 1.00 15.57 153 VAL F C 1
ATOM 7758 O O . VAL F 1 153 ? 32.340 24.615 7.051 1.00 18.22 153 VAL F O 1
ATOM 7762 N N . ILE F 1 154 ? 33.386 25.989 5.583 1.00 11.38 154 ILE F N 1
ATOM 7763 C CA . ILE F 1 154 ? 32.378 27.035 5.710 1.00 14.24 154 ILE F CA 1
ATOM 7764 C C . ILE F 1 154 ? 31.211 26.777 4.761 1.00 14.39 154 ILE F C 1
ATOM 7765 O O . ILE F 1 154 ? 31.348 26.221 3.667 1.00 14.32 154 ILE F O 1
ATOM 7770 N N . GLU F 1 155 ? 30.038 27.198 5.217 1.00 15.82 155 GLU F N 1
ATOM 7771 C CA . GLU F 1 155 ? 28.762 27.019 4.542 1.00 18.70 155 GLU F CA 1
ATOM 7772 C C . GLU F 1 155 ? 27.938 28.278 4.772 1.00 24.99 155 GLU F C 1
ATOM 7773 O O . GLU F 1 155 ? 28.003 28.889 5.845 1.00 25.98 155 GLU F O 1
ATOM 7779 N N . GLN F 1 156 ? 27.159 28.660 3.764 1.00 25.97 156 GLN F N 1
ATOM 7780 C CA . GLN F 1 156 ? 26.269 29.813 3.881 1.00 28.34 156 GLN F CA 1
ATOM 7781 C C . GLN F 1 156 ? 25.157 29.495 4.879 1.00 31.79 156 GLN F C 1
ATOM 7782 O O . GLN F 1 156 ? 24.142 28.892 4.522 1.00 27.66 156 GLN F O 1
ATOM 7788 N N . THR F 1 157 ? 25.361 29.904 6.144 1.00 33.11 157 THR F N 1
ATOM 7789 C CA . THR F 1 157 ? 24.444 29.644 7.254 1.00 38.71 157 THR F CA 1
ATOM 7790 C C . THR F 1 157 ? 24.852 30.434 8.498 1.00 46.43 157 THR F C 1
ATOM 7791 O O . THR F 1 157 ? 24.079 31.274 8.980 1.00 45.16 157 THR F O 1
ATOM 7793 N N . GLN F 1 158 ? 26.044 30.130 9.040 1.00 52.72 158 GLN F N 1
ATOM 7794 C CA . GLN F 1 158 ? 26.716 30.848 10.134 1.00 53.04 158 GLN F CA 1
ATOM 7795 C C . GLN F 1 158 ? 25.782 31.451 11.192 1.00 62.94 158 GLN F C 1
ATOM 7796 O O . GLN F 1 158 ? 25.552 32.670 11.225 1.00 51.10 158 GLN F O 1
ATOM 7798 N N . PRO F 1 159 ? 25.270 30.611 12.087 1.00 57.08 159 PRO F N 1
ATOM 7799 C CA . PRO F 1 159 ? 24.169 30.981 12.963 1.00 58.17 159 PRO F CA 1
ATOM 7800 C C . PRO F 1 159 ? 24.581 31.020 14.437 1.00 56.58 159 PRO F C 1
ATOM 7801 O O . PRO F 1 159 ? 25.644 30.524 14.836 1.00 51.29 159 PRO F O 1
ATOM 7803 N N . ASP F 1 160 ? 23.724 31.658 15.242 1.00 46.20 160 ASP F N 1
ATOM 7804 C CA . ASP F 1 160 ? 23.741 31.523 16.706 1.00 53.27 160 ASP F CA 1
ATOM 7805 C C . ASP F 1 160 ? 22.308 31.509 17.232 1.00 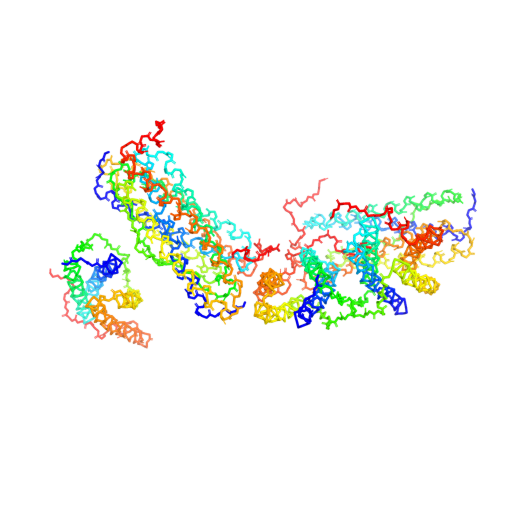49.36 160 ASP F C 1
ATOM 7806 O O . ASP F 1 160 ? 21.914 32.371 18.033 1.00 33.98 160 ASP F O 1
ATOM 7811 N N . PRO F 1 161 ? 21.473 30.530 16.803 1.00 55.75 161 PRO F N 1
ATOM 7812 C CA . PRO F 1 161 ? 20.057 30.537 17.199 1.00 47.46 161 PRO F CA 1
ATOM 7813 C C . PRO F 1 161 ? 19.718 29.581 18.364 1.00 53.19 161 PRO F C 1
ATOM 7814 O O . PRO F 1 161 ? 19.566 29.981 19.532 1.00 47.66 161 PRO F O 1
#

Radius of gyration: 37.44 Å; Cα contacts (8 Å, |Δi|>4): 1341; chains: 6; bounding box: 62×107×114 Å

InterPro domains:
  IPR002024 Bacterioferritin [PIRSF002560] (1-156)
  IPR002024 Bacterioferritin [PR00601] (3-22)
  IPR002024 Bacterioferritin [PR00601] (23-43)
  IPR002024 Bacterioferritin [PR00601] (44-64)
  IPR002024 Bacterioferritin [PR00601] (65-85)
  IPR002024 Bacterioferritin [PR00601] (86-106)
  IPR002024 Bacterioferritin [PR00601] (107-127)
  IPR002024 Bacterioferritin [PR00601] (128-149)
  IPR002024 Bacterioferritin [TIGR00754] (1-155)
  IPR002024 Bacterioferritin [cd00907] (2-150)
  IPR008331 Ferritin/DPS domain [PF00210] (9-143)
  IPR009040 Ferritin-like diiron domain [PS50905] (1-145)
  IPR009078 Ferritin-like superfamily [SSF47240] (1-155)
  IPR012347 Ferritin-like [G3DSA:1.20.1260.10] (1-158)

Secondary structure (P-SEA, 3-state):
ccccaaaaaaaaaaaaaaaaaaaaaaaaaaaaaaacaaaaaaaaaaaaaaaaaaaaaaaaaaaaaccccccccccbbbbbccaaaaaaaaaaaaaaaaaaaaaaaaaaaaacaaaaaaaaaaaaaaaaaaaaaaaaaaaaaaaccaaaaaaacccccccccc/ccccaaaaaaaaaaaaaaaaaaaaaaaaaaaaaaacaaaaaaaaaaaaaaaaaaaaaaaaaaaaaccccccccccbbbbbccaaaaaaaaaaaaaaaaaaaaaaaaaaaaacaaaaaaaaaaaaaaaaaaaaaaaaaaaaaaaccaaaaaaaccccc/ccccaaaaaaaaaaaaaaaaaaaaaaaaaaaaaaacaaaaaaaaaaaaaaaaaaaaaaaaaaaaaccccccccccbbbbbccaaaaaaaaaaaaaaaaaaaaaaaaaaaaacaaaaaaaaaaaaaaaaaaaaaaaaaaaaaaaccaaaaaaacccccccccc/ccccaaaaaaaaaaaaaaaaaaaaaaaaaaaaaaacaaaaaaaaaaaaaaaaaaaaaaaaaaaaaccccccccccbbbbbccaaaaaaaaaaaaaaaaaacaaaaaaaaaacaaaaaaaaaaaaaaaaaaaaaaaaaaaaaaaccaaaaaaaccccc/ccccaaaaaaaaaaaaaaaaaaaaaaaaaaaaaaacaaaaaaaaaaaaaaaaaaaaaaaaaaaaaccccccccccbbbbbccaaaaaaaaaaaaaaaaaaaaaaaaaaaaacaaaaaaaaaaaaaaaaaaaaaaaaaaaaaaaccaaaaaaaccccccccc/ccccaaaaaaaaaaaaaaaaaaaaaaaaaaaaaaacaaaaaaaaaaaaaaaaaaaaaaaaaaaaaccccccccccbbbbbccaaaaaaaaaaaaaaaaaaaaaaaaaaaaacaaaaaaaaaaaaaaaaaaaaaaaaaaaaaaaccaaaaaaaccccccccc

Nearest PDB structures (foldseek):
  3bkn-assembly1_A  TM=9.760E-01  e=6.881E-16  Mycolicibacterium smegmatis MC2 155
  3uoi-assembly2_g  TM=9.919E-01  e=2.899E-15  Mycobacterium tuberculosis
  4am2-assembly1_A  TM=9.748E-01  e=2.721E-12  Blastochloris viridis
  1jgc-assembly1_A  TM=9.739E-01  e=3.664E-12  Rhodobacter capsulatus
  3fvb-assembly1_A  TM=9.808E-01  e=4.935E-12  Brucella abortus 2308

Solvent-accessible surface area: 42574 Å² total; per-residue (Å²): 161,155,16,44,93,70,0,26,68,25,0,20,33,1,0,0,10,1,13,5,1,17,20,1,0,25,2,0,2,14,19,1,44,31,72,7,17,8,104,7,6,137,96,9,76,56,24,0,94,51,3,58,112,4,4,38,60,0,0,69,25,0,8,84,2,97,16,103,1,38,8,38,25,18,40,116,9,65,60,7,145,34,1,36,77,1,4,92,13,5,74,68,12,1,64,64,4,14,83,26,0,133,119,0,24,133,36,0,97,72,89,151,22,70,77,0,0,68,24,0,63,63,5,24,50,50,2,72,138,10,19,90,41,2,67,64,29,31,89,74,11,151,171,61,32,37,33,81,12,0,13,79,15,16,59,38,62,66,8,19,48,43,49,163,18,44,110,68,0,28,118,24,0,26,65,1,0,4,9,1,13,4,1,20,18,1,0,21,2,0,2,14,18,1,74,95,92,26,31,31,110,6,5,165,95,10,77,56,26,0,71,48,5,46,135,16,4,34,42,0,0,7,8,0,8,6,3,100,15,98,0,45,8,70,59,23,37,50,7,64,56,6,139,35,0,34,76,0,4,93,12,4,74,71,13,0,64,78,6,17,75,15,0,130,118,0,26,133,34,0,55,72,89,72,10,7,14,0,0,47,20,0,62,64,5,22,52,69,2,68,134,11,17,86,41,2,66,67,28,29,95,74,12,153,171,63,31,61,96,108,8,27,61,83,11,96,81,179,127,188,123,9,44,108,73,0,18,128,26,0,22,58,1,0,0,9,0,14,4,1,25,20,0,0,26,1,0,2,12,20,1,35,29,65,0,18,26,90,0,5,164,34,9,78,59,27,0,96,45,2,50,118,4,4,39,61,0,0,69,32,0,8,86,9,91,15,99,0,34,8,68,99,34,70,130,7,60,63,8,144,37,1,33,79,0,5,91,12,5,76,71,10,0,58,72,2,10,73,14,0,52,121,0,3,106,35,0,77,72,87,155,21,73,76,0,0,69,23,0,12,64,4,0,25,51,4,0,44,8,0,6,4,2,36,8,4,28,92,5,12,152,89,14,32,36,33,25,0,0,12,32,2,18,73,32,65,2,34,3,83,53,41,161,15,43,109,72,0,28,120,24,0,20,53,1,0,0,5,2,13,4,1,20,20,0,1,22,2,1,2,16,20,1,77,96,92,30,31,33,106,6,5,165,98,9,77,56,28,0,89,57,3,48,118,4,5,36,31,0,0,3,8,0,6,5,3,99,16,96,0,34,8,72,97,34,65,134,7,67,60,6,140,38,1,35,77,1,4,91,12,5,70,72,9,0,64,72,3,18,67,22,0,133,125,0,26,134,35,0,52,72,91,71,8,8,14,0,0,48,18,0,64,63,5,24,50,52,2,71,136,12,15,86,36,2,67,65,29,30,94,72,11,153,175,60,33,63,94,104,10,25,60,77,15,97,80,196,128,158,154,16,43,64,10,0,26,47,14,0,20,32,0,0,0,8,1,25,3,1,20,72,1,0,72,75,1,3,95,47,1,48,125,88,31,30,10,103,6,6,136,95,8,95,53,25,0,79,53,3,77,136,13,5,114,71,0,20,88,26,0,102,90,5,96,16,153,18,39,128,113,25,78,52,135,38,64,82,6,138,35,1,35,74,0,3,89,11,4,77,69,12,0,65,66,3,13,89,31,0,130,86,0,25,128,16,0,99,73,92,149,22,71,78,0,0,70,24,0,63,63,4,22,49,74,2,69,137,12,20,86,42,2,63,66,29,30,97,70,11,152,169,61,31,64,96,105,11,26,54,75,14,99,72,190,76,84,58,81,158,162,161,17,44,110,68,0,26,117,22,0,25,61,2,0,4,9,1,26,5,1,24,68,1,0,76,75,1,2,76,49,2,40,114,92,9,30,28,88,0,6,165,45,10,97,58,29,0,94,37,3,96,129,7,5,111,59,0,19,85,26,0,102,95,4,105,15,143,12,48,130,159,137,88,56,144,37,66,79,6,141,38,1,34,79,1,4,93,14,4,74,69,12,0,60,74,3,8,77,16,0,53,121,0,2,103,35,0,79,69,91,150,23,73,78,0,0,67,23,0,10,64,4,0,28,57,2,0,57,13,0,5,5,3,36,6,2,30,94,6,11,157,88,16,32,61,94,40,0,27,58,33,1,98,82,191,72,65,41,98,161

Sequence (960 aa):
MQGDPEVIEFLNEQLTAELTAINQYFLHAKLQDHKGWTKLAKYTRAESFDEMRHAEVLTDRILLLDGLPNYQRLFHVRVGQSVTEMFQADREVELEAIDRLRRGIEVMRAKHDITSANVFEAILADEEHHIDYLETQLDLIEKLGESLYLSTVIEQTQPDPSMQGDPEVIEFLNEQLTAELTAINQYFLHAKLQDHKGWTKLAKYTRAESFDEMRHAEVLTDRILLLDGLPNYQRLFHVRVGQSVTEMFQADREVELEAIDRLRRGIEVMRAKHDITSANVFEAILADEEHHIDYLETQLDLIEKLGESLYLSTVIEQTMQGDPEVIEFLNEQLTAELTAINQYFLHAKLQDHKGWTKLAKYTRAESFDEMRHAEVLTDRILLLDGLPNYQRLFHVRVGQSVTEMFQADREVELEAIDRLRRGIEVMRAKHDITSANVFEAILADEEHHIDYLETQLDLIEKLGESLYLSTVIEQTQPDPSMQGDPEVIEFLNEQLTAELTAINQYFLHAKLQDHKGWTKLAKYTRAESFDEMRHAEVLTDRILLLDGLPNYQRLFHVRVGQSVTEMFQADREVELEAIDRLRRGIEVMRAKHDITSANVFEAILADEEHHIDYLETQLDLIEKLGESLYLSTVIEQTMQGDPEVIEFLNEQLTAELTAINQYFLHAKLQDHKGWTKLAKYTRAESFDEMRHAEVLTDRILLLDGLPNYQRLFHVRVGQSVTEMFQADREVELEAIDRLRRGIEVMRAKHDITSANVFEAILADEEHHIDYLETQLDLIEKLGESLYLSTVIEQTQPDPMQGDPEVIEFLNEQLTAELTAINQYFLHAKLQDHKGWTKLAKYTRAESFDEMRHAEVLTDRILLLDGLPNYQRLFHVRVGQSVTEMFQADREVELEAIDRLRRGIEVMRAKHDITSANVFEAILADEEHHIDYLETQLDLIEKLGESLYLSTVIEQTQPDP

Organism: Streptomyces coelicolor (strain ATCC BAA-471 / A3(2) / M145) (NCBI:txid100226)

Foldseek 3Di:
DADDVVLLVLLLVLLQLLVLLLVLLLVQLLLCLLVQLAQVSVVSNVVSVVSVVLNVVSCVVSVVNVHDRDPDHHDDRQHDDAPLSSLVRSLVSLVVLLVSLVVSLVVCVVVPVNVSSVSSVVVNVVSVVVNVVSVVLNVVCVVQPRVRSSVVRGDPDDRHDD/DADDPVLLVLLQVVLLLLVLLLVLLLVQLVLCVVVQLAQVSVVSNVVSVVSVVLNVVSVVVCVVNVHDRDPDDHDDRQHDDAPLSSLVSSLVSLVVLLVSLVVSLVVCVVVPVNVSNVSSVVVNVVSVVVNVVSVVLNVVCVVQPRVRSSVVRGDDD/DADDPVLLVLLLVVLQLLVLLLVLLLVVLLLCLLVQLAQVSVVSNVVSVVSVVLNVLSCVVSVVNVHDRDPDDHDDRQHDDAPLSSLVRSLVSLVVLLVSLVVSLVVCVVRVVNVSSVSSVVVNVVSVVVNVVSVVLNVVCVVQPRVRSSVVRGDPPRDSPD/DADDVVLLVLLLVLLQLLVLLLVQLLVQLVLCVVVQLAQVSVVSNVVSVVSVVLNVVSCVVCVVNVHDRDPDDHDDRQHDDAPLSSLVSSLVSLVVLLVSLVVSLVVCVVVPVNVSSVSSVVVNVVSVVVNVVSVVVNVVCVVQPRVRSSVVRGDPD/DADDVVLLVLLLVLLQLLVLLLVLLLVVLLLCLLVQLAQVSVVSNVVSVVSVVLNVLSCVVSVVNVHDRDPDHHDDRQHDDAPLSSLVRSLVSLVVLLVSLVVSLVVCVVVPVNVSSVSSVVVNVVSVVVNVVSVVLNVVCVVQPRVRSSVVRGDPDDSDD/DADDVVLLVLLLVVLLLLVLLLVLLLVQLLLCLLVQLAQVSVVSNVVSVVSVVLNVVSVVVSVVNVHDRDPDHHDDRQHDDAPLSSLVSSLVSLVVLLVSLVVSLVVCVVVVVNVSSVSSVVVNVVSVVVNVVSVVLNVVCVVQPRVRSSVVRGDPPSDDD

CATH classification: 1.20.1260.10